Protein 8Y6H (pdb70)

Solvent-accessible surface area: 42331 Å² total; per-residue (Å²): 137,74,20,67,74,184,35,0,46,93,49,16,62,177,40,1,119,88,37,26,85,50,0,29,105,7,0,71,109,6,1,23,5,59,1,72,1,10,52,17,10,1,62,0,0,12,17,3,1,20,17,12,0,29,66,63,9,32,79,106,93,52,106,101,5,45,64,46,2,46,100,21,16,160,98,2,42,44,33,0,48,37,5,52,82,7,0,62,46,2,1,0,44,8,37,12,0,4,13,67,0,4,23,29,0,39,80,72,3,13,83,8,49,53,73,134,96,70,71,7,16,74,56,36,0,60,34,0,55,59,0,0,2,29,37,25,1,17,54,68,40,14,48,7,6,53,117,26,0,21,109,12,0,86,108,64,4,148,61,0,0,79,40,5,62,78,45,14,94,73,0,10,114,22,1,23,51,47,19,109,11,65,75,23,100,95,64,107,61,120,127,20,18,56,66,1,20,62,11,1,44,83,1,15,78,45,65,69,77,18,79,81,170,50,19,59,78,137,23,17,95,99,0,34,68,38,2,71,45,9,51,162,86,12,28,135,41,11,61,58,6,24,75,35,18,0,44,2,60,50,30,35,23,30,6,20,11,67,3,0,125,48,0,2,61,8,2,36,76,11,69,11,20,1,1,28,0,0,1,0,0,30,1,0,15,46,0,3,36,16,48,2,69,3,42,25,10,106,56,16,42,50,100,0,50,28,16,0,108,93,0,7,51,41,26,96,132,106,66,81,52,10,47,60,42,2,115,96,10,156,59,62,26,92,62,0,41,129,5,0,79,59,16,3,26,12,36,3,30,23,0,58,16,11,0,70,1,0,0,10,0,12,98,17,49,5,31,52,33,2,37,120,54,2,81,91,22,9,119,62,0,68,41,12,0,83,74,3,56,87,14,40,45,59,15,18,44,8,22,23,44,0,4,36,25,0,4,36,68,1,23,50,40,0,0,116,15,16,5,81,151,173,91,60,35,40,32,33,70,64,0,28,64,19,0,29,76,0,61,6,11,12,7,35,103,75,13,20,74,23,29,26,116,12,7,25,28,56,1,36,107,28,0,76,124,86,4,141,36,0,0,96,76,1,56,77,35,15,73,55,0,18,96,3,1,36,15,50,33,109,8,69,77,53,112,131,63,67,62,48,4,23,136,42,17,88,75,69,90,76,76,90,56,132,46,15,32,64,36,3,102,105,13,46,58,87,55,50,55,55,6,79,111,61,0,78,52,6,0,95,6,27,0,25,29,16,63,3,17,11,34,0,0,73,60,0,0,83,2,5,19,100,133,98,18,51,9,18,29,0,3,2,0,5,8,2,0,0,57,0,0,44,21,22,0,53,34,37,35,113,43,61,68,73,74,49,4,33,108,5,0,58,72,0,58,60,34,49,84,94,134,5,92,12,76,16,76,34,146,64,34,60,6,38,78,57,48,119,7,60,0,36,0,122,4,79,91,56,0,101,42,117,61,56,39,17,0,0,2,0,1,13,23,93,94,93,19,2,104,5,10,0,57,40,17,64,66,56,34,89,84,28,62,108,66,11,59,11,63,38,80,26,38,48,3,43,0,22,0,64,44,0,41,86,71,2,51,10,40,0,1,0,3,0,2,9,69,67,18,33,8,0,41,6,0,117,7,9,55,100,77,80,92,34,75,29,79,83,19,107,47,106,47,56,98,79,84,91,17,53,11,41,6,20,10,41,28,26,90,87,50,52,13,146,23,83,43,32,124,99,76,14,9,64,0,32,5,18,12,87,102,151,51,144,64,171,154,35,81,7,85,8,35,39,111,59,89,15,62,66,49,43,60,14,102,0,25,1,89,5,40,50,45,35,17,51,23,9,2,1,0,0,0,21,39,24,189,81,132,46,11,54,18,1,0,0,1,4,1,73,92,31,33,54,62,46,35,150,139,12,53,66,44,4,53,7,61,40,54,68,106,46,25,12,0,56,0,75,4,47,75,2,50,116,122,6,31,9,44,1,12,0,0,16,0,10,9,23,6,0,9,18,49,3,3,7,70,10,0,57,14,1,57,1,41,2,18,87,30,77,82,49,50,19,39,24,69,101,32,43,23,5,23,0,80,12,2,10,21,52,94,15,79,23,45,7,51,90,62,86,68,104,29,57,46,69,0,72,38,38,70,35,101,42,49,34,16,16,7,0,2,1,50,80,85,134,55,54,1,19,3,40,1,85,58,33,103,41,82,59,89,58,72,62,78,187

GO terms:
  GO:0015562 efflux transmembrane transporter activity (F, IDA)
  GO:0005524 ATP binding (F, IDA)
  GO:0005886 plasma membrane (C, IDA)
  GO:0016020 membrane (C, IDA)
  GO:0016324 apical plasma membrane (C, IDA)
  GO:0008559 ABC-type xenobiotic transporter activity (F, IDA)
  GO:0042626 ATPase-coupled transmembrane transporter activity (F, IDA)
  GO:0042910 xenobiotic transmembrane transporter activity (F, IDA)
  GO:1990961 xenobiotic detoxification by transmembrane export across the plasma membrane (P, IDA)
  GO:0140115 export across plasma membrane (P, IDA)
  GO:0070633 transepithelial transport (P, IDA)
  GO:0015562 efflux transmembrane transporter activity (F, IGI)
  GO:0008559 ABC-type xenobiotic transporter activity (F, IGI)
  GO:1990961 xenobiotic detoxification by transmembrane export across the plasma membrane (P, IGI)
  GO:1990962 xenobiotic transport across blood-brain barrier (P, IC)
  GO:0015562 efflux transmembrane transporter activity (F, IMP)
  GO:0008559 ABC-type xenobiotic transporter activity (F, IMP)
  GO:0042910 xenobiotic transmembrane transporter activity (F, IMP)
  GO:1905039 carboxylic acid transmembrane transport (P, IMP)
  GO:1990961 xenobiotic detoxification by transmembrane export across the plasma membrane (P, IMP)

Secondary structure (DSSP, 8-state):
----TTGGGTT--HHHHHHHHHHHHHHHHHHTHHHHHHHHHHHHHHHHHHHHHHHHHTS---TTHHHHHHHHHHHHHHHHHHHHHHHHHHHHHHHHHHHHHHHHHHHHHHHHTT----HHHHHHHHHHHHHHSHHHHHHHHHHHHHHHHHHHHHHH-HHHHHHHHTTHHHHHHHHHHHHHHHHTHHHHHHHHTHHHHHHHHHHHTTHHHHHHHT-HHHHHHHHHHHHHHHHHHHHHHHHHHHHHHHHHHHHHHHHHHHHHHHHHHHHHTTSS-HHHHHHHHHHHHHHHHHHHHTSHHHHHHHHHHHHHHHHHHHHH--HHHHHGGGGGGHHHHHHHHHHHHHHHTHHHHHHHHHHHHHHGGGS---HHHHHHHHHHHHHHHHHHHHHHHHHHHHHHHHHHHHHHHHHHHHHHHHHHHHHT---HHHHHHIIIIITTSGGGGTHHHHHHHHHHIIIIIHHHHHHHHH-HHHHHHHHTTHHHHHHHHHHHHHHHTT--TTTTTHHHHHH--HHHHHHHHHHTHHHHHHHHHHHHHHHHHHHHHHHHHHHHHHHHHHHHHHHHHTTS--HHHHHHHIIIIIIHHHHHHHHHTT---HHHHHHHHHHHHHHHH-/---EEES-SEEEE-TTS-EEEEEEESS--B-TTS-B-EEEEEE-----EEEEETTTEEPTT--TTEEEEE-SS-EEEEESS--TT--SEEEEEE-S---EE---EEEEE-------EEEEE---S----EEEEEEEE--EEEEEPPPPSSS--EEEEEEE------/--EEEE---EEE-TT---EEEEEEESS-GGGEEEEEEEE-TTS--EEEEEEETTT--EEE-GGGBTTEEEEEETTTTEEEEEESS--GGG-EEEEEEEEETTTTTSS---EE---EEEEE-----B--EE--EE--EEEEEBSS--EEEETTTT------PPPEESSSSEEEE--EE----EEEEEETTTTEEEEEEP--

Nearest PDB structures (foldseek):
  8y6h-assembly1_A  TM=1.002E+00  e=1.774E-75  Homo sapiens
  7otg-assembly1_A  TM=7.772E-01  e=2.321E-43  Mus musculus
  6s7p-assembly1_A  TM=7.218E-01  e=5.944E-41  Homo sapiens
  7qks-assembly1_A  TM=8.707E-01  e=1.174E-24  Komagataella phaffii CBS 7435
  7qkr-assembly1_A  TM=8.644E-01  e=1.777E-22  Komagataella phaffii CBS 7435

B-factor: mean 110.82, std 26.21, range [72.58, 190.36]

Radius of gyration: 42.39 Å; Cα contacts (8 Å, |Δi|>4): 1838; chains: 3; bounding box: 59×48×152 Å

Foldseek 3Di:
DFDDPVVLQPQFDPLLVVLVVLLLVLLLLLLLLVLVLLLLQLVLLQLQLVVLAVCQVCVVVLPCLLVVLVVSLVVLLVSLVSNLVSLLSNLLSQLVSLLVSLLVLLLLLQQLVFVVPLCLNPVLSVLLSLQRGNLVSLLSSLLSLLVSLLVQLCVLDVVLSVVVVVVLVVLLQLLQLLLVCVQCVVVLLLVLCVQLLVLLLVCLVVVVVCVVVVCLVPSLVVSLVSLVSSLVSLLVSLQPNLLSNLVSLLSVLLLVLVLLLVVLVCVLVVNHAPSSSSSNSVSNSSSSSSNSLSVVNVVSNRSSRVSVPVSVVSSVVVLVVLQVLLPVLVVLVVLLLVLLLLQLLLLLVCLLLVLQLSVLSSYDDDSVVNNVSSNVSSVVSNVSSVSSSVSSSSNSNSLSSSLSVQLSVLLSLLSSLVSVPPRSVVSSCLNSPLSSLSSLQPSLVSSLVSSLCSQQVVLLVVLCVAPVVLSVVCVVCLVLLLVLLQLVVCSSNVHPLCPVLSVLVVVPHVVSSVVSSVSCVVVSVVSSVVSSVSSSSNSVSSSVLSSCVSVLVSVVSVCVSVPVHGVSSSSSSCSRRNVSSSVSNNSVSPRDDNVSSVVSSVVSVVSSVD/DKAKEKDAQEAADAAFAKDKIKIFIPWWQQAPVGFGFKWKWWDAVDDIDTAGTRFFHGDPPHDPQWGKHDDTRMIMIMGGGHHPVRFTWMKMWGDRPDTDIYPTYGYAHDDDFDFFPWDWDAQPPPPGKIKIKTDFGCVKDKDKDAQDPPSGGIIMMMMNCDDDDD/DWAWAKDAAEEAEAQAKDKIKTQIDDDQLQQKKKWKWWAAPPDDIHTAWIFGQNPGRIDGDPVCVVQKDWGYDNVRSMIMIMGGRHHQVRFTWMKIFIGGPVQPPVDDRPDMYPTYGYGHANDDADAWDWDVKDKIKGWFGDDDDKDKDWQNVPDDQKDKDDWDDDPRGTITMMMHDDPPTWIWIADVSVRDTDIDDDDD

Organism: Homo sapiens (NCBI:txid9606)

InterPro domains:
  IPR003439 ABC transporter-like, ATP-binding domain [PF00005] (410-559)
  IPR003439 ABC transporter-like, ATP-binding domain [PF00005] (1053-1204)
  IPR003439 ABC transporter-like, ATP-binding domain [PS50893] (392-628)
  IPR003439 ABC transporter-like, ATP-binding domain [PS50893] (1035-1273)
  IPR003593 AAA+ ATPase domain [SM00382] (419-611)
  IPR003593 AAA+ ATPase domain [SM00382] (1062-1250)
  IPR011527 ABC transporter type 1, transmembrane domain [PF00664] (52-343)
  IPR011527 ABC transporter type 1, transmembrane domain [PF00664] (712-986)
  IPR011527 ABC transporter type 1, transmembrane domain [PS50929] (52-357)
  IPR011527 ABC transporter type 1, transmembrane domain [PS50929] (712-1000)
  IPR017871 ABC transporter-like, conserved site [PS00211] (531-545)
  IPR017871 ABC transporter-like, conserved site [PS00211] (1176-1190)
  IPR027417 P-loop containing nucleoside triphosphate hydrolase [G3DSA:3.40.50.300] (390-647)
  IPR027417 P-loop containing nucleoside triphosphate hydrolase [G3DSA:3.40.50.300] (1025-1280)
  IPR027417 P-loop containing nucleoside triphosphate hydrolase [SSF52540] (383-629)
  IPR027417 P-loop containing nucleoside triphosphate hydrolase [SSF52540] (1026-1274)
  IPR036640 ABC transporter type 1, transmembrane domain superfamily [G3DSA:1.20.1560.10] (116-1008)
  IPR036640 ABC transporter type 1, transmembrane domain superfamily [SSF90123] (39-376)
  IPR036640 ABC transporter type 1, transmembrane domain superfamily [SSF90123] (699-1008)
  IPR039421 Type 1 protein exporter [PTHR43394] (17-631)

Structure (mmCIF, N/CA/C/O backbone):
data_8Y6H
#
_entry.id   8Y6H
#
_cell.length_a   1.00
_cell.length_b   1.00
_cell.length_c   1.00
_cell.angle_alpha   90.00
_cell.angle_beta   90.00
_cell.angle_gamma   90.00
#
_symmetry.space_group_name_H-M   'P 1'
#
loop_
_entity.id
_entity.type
_entity.pdbx_description
1 polymer 'ATP-dependent translocase ABCB1,mNeonGreen'
2 polymer 'UIC2 Fab light chain'
3 polymer 'UIC2 Fab heavy chain'
4 non-polymer elacridar
#
loop_
_atom_site.group_PDB
_atom_site.id
_atom_site.type_symbol
_atom_site.label_atom_id
_atom_site.label_alt_id
_atom_site.label_comp_id
_atom_site.label_asym_id
_atom_site.label_entity_id
_atom_site.label_seq_id
_atom_site.pdbx_PDB_ins_code
_atom_site.Cartn_x
_atom_site.Cartn_y
_atom_site.Cartn_z
_atom_site.occupancy
_atom_site.B_iso_or_equiv
_atom_site.auth_seq_id
_atom_site.auth_comp_id
_atom_site.auth_asym_id
_atom_site.auth_atom_id
_atom_site.pdbx_PDB_model_num
ATOM 1 N N . PRO A 1 32 ? 123.18005 134.45236 168.90352 1.000 138.42529 32 PRO A N 1
ATOM 2 C CA . PRO A 1 32 ? 124.41647 135.13479 169.27248 1.000 138.42529 32 PRO A CA 1
ATOM 3 C C . PRO A 1 32 ? 124.64363 136.42968 168.50947 1.000 138.42529 32 PRO A C 1
ATOM 4 O O . PRO A 1 32 ? 125.55467 137.17404 168.85950 1.000 138.42529 32 PRO A O 1
ATOM 8 N N . THR A 1 33 ? 123.83883 136.69945 167.48723 1.000 131.12031 33 THR A N 1
ATOM 9 C CA . THR A 1 33 ? 123.95230 137.93841 166.73718 1.000 131.12031 33 THR A CA 1
ATOM 10 C C . THR A 1 33 ? 122.58376 138.57961 166.59776 1.000 131.12031 33 THR A C 1
ATOM 11 O O . THR A 1 33 ? 121.56179 137.89518 166.54785 1.000 131.12031 33 THR A O 1
ATOM 15 N N . VAL A 1 34 ? 122.57810 139.90569 166.52980 1.000 125.11947 34 VAL A N 1
ATOM 16 C CA . VAL A 1 34 ? 121.34639 140.66506 166.37512 1.000 125.11947 34 VAL A CA 1
ATOM 17 C C . VAL A 1 34 ? 121.01942 140.78190 164.89744 1.000 125.11947 34 VAL A C 1
ATOM 18 O O . VAL A 1 34 ? 121.79984 140.35848 164.04169 1.000 125.11947 34 VAL A O 1
ATOM 22 N N . SER A 1 35 ? 119.86623 141.35225 164.58920 1.000 128.87948 35 SER A N 1
ATOM 23 C CA . SER A 1 35 ? 119.45494 141.51234 163.20814 1.000 128.87948 35 SER A CA 1
ATOM 24 C C . SER A 1 35 ? 120.23677 142.63192 162.54205 1.000 128.87948 35 SER A C 1
ATOM 25 O O . SER A 1 35 ? 120.71569 143.56054 163.19582 1.000 128.87948 35 SER A O 1
ATOM 28 N N . VAL A 1 36 ? 120.34562 142.54597 161.21841 1.000 129.54312 36 VAL A N 1
ATOM 29 C CA . VAL A 1 36 ? 121.01041 143.60111 160.46492 1.000 129.54312 36 VAL A CA 1
ATOM 30 C C . VAL A 1 36 ? 120.24818 144.90903 160.60111 1.000 129.54312 36 VAL A C 1
ATOM 31 O O . VAL A 1 36 ? 120.84164 145.99160 160.63446 1.000 129.54312 36 VAL A O 1
ATOM 35 N N . PHE A 1 37 ? 118.92358 144.83364 160.68480 1.000 137.03933 37 PHE A N 1
ATOM 36 C CA . PHE A 1 37 ? 118.13814 146.04209 160.88868 1.000 137.03933 37 PHE A CA 1
ATOM 37 C C . PHE A 1 37 ? 118.18325 146.49141 162.33956 1.000 137.03933 37 PHE A C 1
ATOM 38 O O . PHE A 1 37 ? 118.24047 147.69180 162.61659 1.000 137.03933 37 PHE A O 1
ATOM 46 N N . SER A 1 38 ? 118.15758 145.54542 163.27684 1.000 130.83493 38 SER A N 1
ATOM 47 C CA . SER A 1 38 ? 118.19749 145.90185 164.68806 1.000 130.83493 38 SER A CA 1
ATOM 48 C C . SER A 1 38 ? 119.55301 146.43712 165.10656 1.000 130.83493 38 SER A C 1
ATOM 49 O O . SER A 1 38 ? 119.67727 146.99116 166.19962 1.000 130.83493 38 SER A O 1
ATOM 52 N N . MET A 1 39 ? 120.57366 146.26915 164.27244 1.000 124.86736 39 MET A N 1
ATOM 53 C CA . MET A 1 39 ? 121.87567 146.83933 164.58351 1.000 124.86736 39 MET A CA 1
ATOM 54 C C . MET A 1 39 ? 121.83290 148.36097 164.58574 1.000 124.86736 39 MET A C 1
ATOM 55 O O . MET A 1 39 ? 122.52446 148.99926 165.38356 1.000 124.86736 39 MET A O 1
ATOM 60 N N . PHE A 1 40 ? 121.01670 148.95867 163.72163 1.000 123.27095 40 PHE A N 1
ATOM 61 C CA . PHE A 1 40 ? 120.94616 150.40852 163.60533 1.000 123.27095 40 PHE A CA 1
ATOM 62 C C . PHE A 1 40 ? 119.65782 150.97144 164.17635 1.000 123.27095 40 PHE A C 1
ATOM 63 O O . PHE A 1 40 ? 119.01849 151.80841 163.53755 1.000 123.27095 40 PHE A O 1
ATOM 71 N N . ARG A 1 41 ? 119.26026 150.53745 165.36411 1.000 122.32981 41 ARG A N 1
ATOM 72 C CA . ARG A 1 41 ? 117.99448 151.00415 165.90652 1.000 122.32981 41 ARG A CA 1
ATOM 73 C C . ARG A 1 41 ? 118.10567 152.33421 166.62679 1.000 122.32981 41 ARG A C 1
ATOM 74 O O . ARG A 1 41 ? 117.07458 152.93553 166.93481 1.000 122.32981 41 ARG A O 1
ATOM 82 N N . TYR A 1 42 ? 119.31282 152.81021 166.90109 1.000 122.93390 42 TYR A N 1
ATOM 83 C CA . TYR A 1 42 ? 119.49936 154.08694 167.56749 1.000 122.93390 42 TYR A CA 1
ATOM 84 C C . TYR A 1 42 ? 119.78268 155.21187 166.59187 1.000 122.93390 42 TYR A C 1
ATOM 85 O O . TYR A 1 42 ? 120.15453 156.30798 167.01337 1.000 122.93390 42 TYR A O 1
ATOM 94 N N . SER A 1 43 ? 119.61295 154.96895 165.30297 1.000 118.42779 43 SER A N 1
ATOM 95 C CA . SER A 1 43 ? 119.83290 155.98706 164.29611 1.000 118.42779 43 SER A CA 1
ATOM 96 C C . SER A 1 43 ? 118.55400 156.77987 164.09628 1.000 118.42779 43 SER A C 1
ATOM 97 O O . SER A 1 43 ? 117.47726 156.19981 163.94527 1.000 118.42779 43 SER A O 1
ATOM 100 N N . ASN A 1 44 ? 118.67174 158.09598 164.09585 1.000 119.34413 44 ASN A N 1
ATOM 101 C CA . ASN A 1 44 ? 117.54671 158.95240 163.79098 1.000 119.34413 44 ASN A CA 1
ATOM 102 C C . ASN A 1 44 ? 117.62574 159.39624 162.33819 1.000 119.34413 44 ASN A C 1
ATOM 103 O O . ASN A 1 44 ? 118.41456 158.87386 161.54626 1.000 119.34413 44 ASN A O 1
ATOM 108 N N . TRP A 1 45 ? 116.78596 160.36346 161.97513 1.000 124.12632 45 TRP A N 1
ATOM 109 C CA . TRP A 1 45 ? 116.72951 160.81308 160.59096 1.000 124.12632 45 TRP A CA 1
ATOM 110 C C . TRP A 1 45 ? 118.08092 161.33047 160.12408 1.000 124.12632 45 TRP A C 1
ATOM 111 O O . TRP A 1 45 ? 118.48779 161.08425 158.98537 1.000 124.12632 45 TRP A O 1
ATOM 122 N N . LEU A 1 46 ? 118.80446 162.02605 160.99606 1.000 113.12494 46 LEU A N 1
ATOM 123 C CA . LEU A 1 46 ? 120.08595 162.58661 160.59627 1.000 113.12494 46 LEU A CA 1
ATOM 124 C C . LEU A 1 46 ? 121.11380 161.49661 160.35609 1.000 113.12494 46 LEU A C 1
ATOM 125 O O . LEU A 1 46 ? 121.90432 161.58236 159.41633 1.000 113.12494 46 LEU A O 1
ATOM 130 N N . ASP A 1 47 ? 121.12213 160.46366 161.19029 1.000 115.13058 47 ASP A N 1
ATOM 131 C CA . ASP A 1 47 ? 122.05690 159.36978 160.97831 1.000 115.13058 47 ASP A CA 1
ATOM 132 C C . ASP A 1 47 ? 121.71860 158.59892 159.71745 1.000 115.13058 47 ASP A C 1
ATOM 133 O O . ASP A 1 47 ? 122.61517 158.16620 158.98972 1.000 115.13058 47 ASP A O 1
ATOM 138 N N . LYS A 1 48 ? 120.43401 158.41237 159.43842 1.000 108.14528 48 LYS A N 1
ATOM 139 C CA . LYS A 1 48 ? 120.07118 157.72953 158.20706 1.000 108.14528 48 LYS A CA 1
ATOM 140 C C . LYS A 1 48 ? 120.47535 158.55119 156.99451 1.000 108.14528 48 LYS A C 1
ATOM 141 O O . LYS A 1 48 ? 120.93475 158.00234 155.98852 1.000 108.14528 48 LYS A O 1
ATOM 147 N N . LEU A 1 49 ? 120.34350 159.87126 157.08435 1.000 102.85367 49 LEU A N 1
ATOM 148 C CA . LEU A 1 49 ? 120.81244 160.73941 156.01379 1.000 102.85367 49 LEU A CA 1
ATOM 149 C C . LEU A 1 49 ? 122.31881 160.63746 155.83834 1.000 102.85367 49 LEU A C 1
ATOM 150 O O . LEU A 1 49 ? 122.81898 160.57898 154.71054 1.000 102.85367 49 LEU A O 1
ATOM 155 N N . TYR A 1 50 ? 123.05929 160.64716 156.94294 1.000 99.08304 50 TYR A N 1
ATOM 156 C CA . TYR A 1 50 ? 124.50400 160.49749 156.86972 1.000 99.08304 50 TYR A CA 1
ATOM 157 C C . TYR A 1 50 ? 124.87859 159.19971 156.18280 1.000 99.08304 50 TYR A C 1
ATOM 158 O O . TYR A 1 50 ? 125.76523 159.17461 155.33420 1.000 99.08304 50 TYR A O 1
ATOM 167 N N . MET A 1 51 ? 124.21207 158.10573 156.53664 1.000 99.13827 51 MET A N 1
ATOM 168 C CA . MET A 1 51 ? 124.53110 156.83012 155.90989 1.000 99.13827 51 MET A CA 1
ATOM 169 C C . MET A 1 51 ? 124.21910 156.83815 154.42781 1.000 99.13827 51 MET A C 1
ATOM 170 O O . MET A 1 51 ? 125.01083 156.34828 153.62203 1.000 99.13827 51 MET A O 1
ATOM 175 N N . VAL A 1 52 ? 123.07347 157.38484 154.04157 1.000 90.42624 52 VAL A N 1
ATOM 176 C CA . VAL A 1 52 ? 122.70198 157.36503 152.63307 1.000 90.42624 52 VAL A CA 1
ATOM 177 C C . VAL A 1 52 ? 123.67963 158.19095 151.81050 1.000 90.42624 52 VAL A C 1
ATOM 178 O O . VAL A 1 52 ? 124.19712 157.73676 150.78192 1.000 90.42624 52 VAL A O 1
ATOM 182 N N . VAL A 1 53 ? 123.96072 159.41250 152.25363 1.000 88.84750 53 VAL A N 1
ATOM 183 C CA . VAL A 1 53 ? 124.82911 160.27867 151.46910 1.000 88.84750 53 VAL A CA 1
ATOM 184 C C . VAL A 1 53 ? 126.27084 159.79773 151.53057 1.000 88.84750 53 VAL A C 1
ATOM 185 O O . VAL A 1 53 ? 127.01471 159.91981 150.55581 1.000 88.84750 53 VAL A O 1
ATOM 189 N N . GLY A 1 54 ? 126.68689 159.21408 152.65116 1.000 89.36535 54 GLY A N 1
ATOM 190 C CA . GLY A 1 54 ? 128.01096 158.64030 152.71965 1.000 89.36535 54 GLY A CA 1
ATOM 191 C C . GLY A 1 54 ? 128.17086 157.43603 151.82839 1.000 89.36535 54 GLY A C 1
ATOM 192 O O . GLY A 1 54 ? 129.24254 157.21447 151.27575 1.000 89.36535 54 GLY A O 1
ATOM 193 N N . THR A 1 55 ? 127.10620 156.66684 151.63415 1.000 93.07857 55 THR A N 1
ATOM 194 C CA . THR A 1 55 ? 127.18470 155.54065 150.71701 1.000 93.07857 55 THR A CA 1
ATOM 195 C C . THR A 1 55 ? 127.22359 156.00176 149.27049 1.000 93.07857 55 THR A C 1
ATOM 196 O O . THR A 1 55 ? 127.95314 155.43293 148.45532 1.000 93.07857 55 THR A O 1
ATOM 200 N N . LEU A 1 56 ? 126.44861 157.02380 148.92234 1.000 89.15822 56 LEU A N 1
ATOM 201 C CA . LEU A 1 56 ? 126.56398 157.56255 147.57220 1.000 89.15822 56 LEU A CA 1
ATOM 202 C C . LEU A 1 56 ? 127.95959 158.10764 147.31833 1.000 89.15822 56 LEU A C 1
ATOM 203 O O . LEU A 1 56 ? 128.55177 157.85962 146.26149 1.000 89.15822 56 LEU A O 1
ATOM 208 N N . ALA A 1 57 ? 128.50197 158.85710 148.27374 1.000 85.80957 57 ALA A N 1
ATOM 209 C CA . ALA A 1 57 ? 129.85645 159.35926 148.12580 1.000 85.80957 57 ALA A CA 1
ATOM 210 C C . ALA A 1 57 ? 130.86398 158.23078 148.05776 1.000 85.80957 57 ALA A C 1
ATOM 211 O O . ALA A 1 57 ? 131.87446 158.35348 147.37361 1.000 85.80957 57 ALA A O 1
ATOM 213 N N . ALA A 1 58 ? 130.61279 157.12533 148.74879 1.000 86.22858 58 ALA A N 1
ATOM 214 C CA . ALA A 1 58 ? 131.51673 155.98840 148.66541 1.000 86.22858 58 ALA A CA 1
ATOM 215 C C . ALA A 1 58 ? 131.49170 155.36571 147.28412 1.000 86.22858 58 ALA A C 1
ATOM 216 O O . ALA A 1 58 ? 132.53726 155.00194 146.74757 1.000 86.22858 58 ALA A O 1
ATOM 218 N N . ILE A 1 59 ? 130.30690 155.22318 146.69923 1.000 87.86901 59 ILE A N 1
ATOM 219 C CA . ILE A 1 59 ? 130.20985 154.70140 145.34055 1.000 87.86901 59 ILE A CA 1
ATOM 220 C C . ILE A 1 59 ? 130.96934 155.59975 144.37705 1.000 87.86901 59 ILE A C 1
ATOM 221 O O . ILE A 1 59 ? 131.74174 155.12955 143.53474 1.000 87.86901 59 ILE A O 1
ATOM 226 N N . ILE A 1 60 ? 130.76854 156.91075 144.49196 1.000 86.03711 60 ILE A N 1
ATOM 227 C CA . ILE A 1 60 ? 131.44795 157.83525 143.59005 1.000 86.03711 60 ILE A CA 1
ATOM 228 C C . ILE A 1 60 ? 132.95291 157.78291 143.79292 1.000 86.03711 60 ILE A C 1
ATOM 229 O O . ILE A 1 60 ? 133.71920 157.75623 142.82934 1.000 86.03711 60 ILE A O 1
ATOM 234 N N . HIS A 1 61 ? 133.40163 157.77518 145.04217 1.000 84.67930 61 HIS A N 1
ATOM 235 C CA . HIS A 1 61 ? 134.82666 157.72284 145.32613 1.000 84.67930 61 HIS A CA 1
ATOM 236 C C . HIS A 1 61 ? 135.44809 156.44804 144.79303 1.000 84.67930 61 HIS A C 1
ATOM 237 O O . HIS A 1 61 ? 136.56641 156.46720 144.27675 1.000 84.67930 61 HIS A O 1
ATOM 244 N N . GLY A 1 62 ? 134.74802 155.32689 144.91811 1.000 88.75997 62 GLY A N 1
ATOM 245 C CA . GLY A 1 62 ? 135.28972 154.08260 144.42389 1.000 88.75997 62 GLY A CA 1
ATOM 246 C C . GLY A 1 62 ? 135.33544 154.02573 142.91918 1.000 88.75997 62 GLY A C 1
ATOM 247 O O . GLY A 1 62 ? 136.22541 153.39880 142.34949 1.000 88.75997 62 GLY A O 1
ATOM 248 N N . ALA A 1 63 ? 134.39514 154.67676 142.25486 1.000 93.11201 63 ALA A N 1
ATOM 249 C CA . ALA A 1 63 ? 134.41768 154.71614 140.80349 1.000 93.11201 63 ALA A CA 1
ATOM 250 C C . ALA A 1 63 ? 135.51919 155.59710 140.24062 1.000 93.11201 63 ALA A C 1
ATOM 251 O O . ALA A 1 63 ? 135.63619 155.69522 139.02297 1.000 93.11201 63 ALA A O 1
ATOM 253 N N . GLY A 1 64 ? 136.33844 156.22678 141.07631 1.000 96.04258 64 GLY A N 1
ATOM 254 C CA . GLY A 1 64 ? 137.24890 157.23517 140.57549 1.000 96.04258 64 GLY A CA 1
ATOM 255 C C . GLY A 1 64 ? 138.57358 156.71231 140.07975 1.000 96.04258 64 GLY A C 1
ATOM 256 O O . GLY A 1 64 ? 139.23331 157.37303 139.27946 1.000 96.04258 64 GLY A O 1
ATOM 257 N N . LEU A 1 65 ? 138.98850 155.55148 140.53255 1.000 93.66636 65 LEU A N 1
ATOM 258 C CA . LEU A 1 65 ? 140.27844 155.02078 140.11895 1.000 93.66636 65 LEU A CA 1
ATOM 259 C C . LEU A 1 65 ? 140.19546 154.33445 138.75823 1.000 93.66636 65 LEU A C 1
ATOM 260 O O . LEU A 1 65 ? 141.10600 154.49627 137.93935 1.000 93.66636 65 LEU A O 1
ATOM 265 N N . PRO A 1 66 ? 139.14729 153.56122 138.46381 1.000 92.65478 66 PRO A N 1
ATOM 266 C CA . PRO A 1 66 ? 139.00532 153.06307 137.09185 1.000 92.65478 66 PRO A CA 1
ATOM 267 C C . PRO A 1 66 ? 138.85281 154.14976 136.04356 1.000 92.65478 66 PRO A C 1
ATOM 268 O O . PRO A 1 66 ? 139.38320 153.99568 134.94061 1.000 92.65478 66 PRO A O 1
ATOM 272 N N . LEU A 1 67 ? 138.15010 155.24321 136.32842 1.000 90.89847 67 LEU A N 1
ATOM 273 C CA . LEU A 1 67 ? 138.11411 156.33360 135.36038 1.000 90.89847 67 LEU A CA 1
ATOM 274 C C . LEU A 1 67 ? 139.49052 156.94327 135.18435 1.000 90.89847 67 LEU A C 1
ATOM 275 O O . LEU A 1 67 ? 139.86035 157.37226 134.08626 1.000 90.89847 67 LEU A O 1
ATOM 280 N N . MET A 1 68 ? 140.25112 157.01347 136.26609 1.000 97.10078 68 MET A N 1
ATOM 281 C CA . MET A 1 68 ? 141.63370 157.44009 136.17698 1.000 97.10078 68 MET A CA 1
ATOM 282 C C . MET A 1 68 ? 142.41248 156.55758 135.22622 1.000 97.10078 68 MET A C 1
ATOM 283 O O . MET A 1 68 ? 143.21299 157.04891 134.43398 1.000 97.10078 68 MET A O 1
ATOM 288 N N . MET A 1 69 ? 142.19083 155.24899 135.28710 1.000 95.19403 69 MET A N 1
ATOM 289 C CA . MET A 1 69 ? 142.92480 154.34115 134.41258 1.000 95.19403 69 MET A CA 1
ATOM 290 C C . MET A 1 69 ? 142.47915 154.48033 132.96758 1.000 95.19403 69 MET A C 1
ATOM 291 O O . MET A 1 69 ? 143.28724 154.35179 132.04510 1.000 95.19403 69 MET A O 1
ATOM 296 N N . LEU A 1 70 ? 141.20653 154.78019 132.75655 1.000 88.40777 70 LEU A N 1
ATOM 297 C CA . LEU A 1 70 ? 140.72121 155.08931 131.41823 1.000 88.40777 70 LEU A CA 1
ATOM 298 C C . LEU A 1 70 ? 141.44162 156.30266 130.83419 1.000 88.40777 70 LEU A C 1
ATOM 299 O O . LEU A 1 70 ? 141.97179 156.25839 129.71450 1.000 88.40777 70 LEU A O 1
ATOM 304 N N . VAL A 1 71 ? 141.48716 157.39308 131.59524 1.000 86.33520 71 VAL A N 1
ATOM 305 C CA . VAL A 1 71 ? 142.16851 158.60177 131.14168 1.000 86.33520 71 VAL A CA 1
ATOM 306 C C . VAL A 1 71 ? 143.65333 158.34100 130.94006 1.000 86.33520 71 VAL A C 1
ATOM 307 O O . VAL A 1 71 ? 144.27556 158.86954 130.01221 1.000 86.33520 71 VAL A O 1
ATOM 311 N N . PHE A 1 72 ? 144.24412 157.52454 131.80266 1.000 89.67233 72 PHE A N 1
ATOM 312 C CA . PHE A 1 72 ? 145.66510 157.23461 131.70743 1.000 89.67233 72 PHE A CA 1
ATOM 313 C C . PHE A 1 72 ? 145.98180 156.46250 130.44097 1.000 89.67233 72 PHE A C 1
ATOM 314 O O . PHE A 1 72 ? 146.99129 156.72319 129.78299 1.000 89.67233 72 PHE A O 1
ATOM 322 N N . GLY A 1 73 ? 145.12186 155.51826 130.07251 1.000 89.05250 73 GLY A N 1
ATOM 323 C CA . GLY A 1 73 ? 145.30325 154.82336 128.81285 1.000 89.05250 73 GLY A CA 1
ATOM 324 C C . GLY A 1 73 ? 145.19827 155.73796 127.61016 1.000 89.05250 73 GLY A C 1
ATOM 325 O O . GLY A 1 73 ? 145.99235 155.63418 126.67316 1.000 89.05250 73 GLY A O 1
ATOM 326 N N . GLU A 1 74 ? 144.21878 156.64221 127.60895 1.000 98.08074 74 GLU A N 1
ATOM 327 C CA . GLU A 1 74 ? 144.10675 157.55997 126.47543 1.000 98.08074 74 GLU A CA 1
ATOM 328 C C . GLU A 1 74 ? 145.33443 158.45152 126.35372 1.000 98.08074 74 GLU A C 1
ATOM 329 O O . GLU A 1 74 ? 145.83026 158.70359 125.24793 1.000 98.08074 74 GLU A O 1
ATOM 335 N N . MET A 1 75 ? 145.83365 158.94475 127.48197 1.000 96.64849 75 MET A N 1
ATOM 336 C CA . MET A 1 75 ? 147.04383 159.75475 127.47691 1.000 96.64849 75 MET A CA 1
ATOM 337 C C . MET A 1 75 ? 148.24003 158.96998 126.95682 1.000 96.64849 75 MET A C 1
ATOM 338 O O . MET A 1 75 ? 149.04471 159.48276 126.16413 1.000 96.64849 75 MET A O 1
ATOM 343 N N . THR A 1 76 ? 148.38836 157.73108 127.41356 1.000 89.91105 76 THR A N 1
ATOM 344 C CA . THR A 1 76 ? 149.46581 156.88812 126.92804 1.000 89.91105 76 THR A CA 1
ATOM 345 C C . THR A 1 76 ? 149.39389 156.72974 125.42532 1.000 89.91105 76 THR A C 1
ATOM 346 O O . THR A 1 76 ? 150.41894 156.74599 124.74439 1.000 89.91105 76 THR A O 1
ATOM 350 N N . ASP A 1 77 ? 148.19041 156.57153 124.89055 1.000 93.24391 77 ASP A N 1
ATOM 351 C CA . ASP A 1 77 ? 148.06089 156.37465 123.45520 1.000 93.24391 77 ASP A CA 1
ATOM 352 C C . ASP A 1 77 ? 148.42660 157.63224 122.69076 1.000 93.24391 77 ASP A C 1
ATOM 353 O O . ASP A 1 77 ? 149.01760 157.55727 121.61311 1.000 93.24391 77 ASP A O 1
ATOM 358 N N . ILE A 1 78 ? 148.07474 158.79445 123.22459 1.000 87.07077 78 ILE A N 1
ATOM 359 C CA . ILE A 1 78 ? 148.50111 160.04552 122.60199 1.000 87.07077 78 ILE A CA 1
ATOM 360 C C . ILE A 1 78 ? 150.01435 160.08236 122.47848 1.000 87.07077 78 ILE A C 1
ATOM 361 O O . ILE A 1 78 ? 150.57367 160.34015 121.40250 1.000 87.07077 78 ILE A O 1
ATOM 366 N N . PHE A 1 79 ? 150.69460 159.80983 123.58618 1.000 86.06115 79 PHE A N 1
ATOM 367 C CA . PHE A 1 79 ? 152.15226 159.84510 123.59320 1.000 86.06115 79 PHE A CA 1
ATOM 368 C C . PHE A 1 79 ? 152.74063 158.81456 122.64485 1.000 86.06115 79 PHE A C 1
ATOM 369 O O . PHE A 1 79 ? 153.70052 159.09843 121.92486 1.000 86.06115 79 PHE A O 1
ATOM 377 N N . ALA A 1 80 ? 152.18079 157.60970 122.63362 1.000 86.14863 80 ALA A N 1
ATOM 378 C CA . ALA A 1 80 ? 152.71900 156.54124 121.80602 1.000 86.14863 80 ALA A CA 1
ATOM 379 C C . ALA A 1 80 ? 152.56698 156.84934 120.33056 1.000 86.14863 80 ALA A C 1
ATOM 380 O O . ALA A 1 80 ? 153.48287 156.60391 119.54324 1.000 86.14863 80 ALA A O 1
ATOM 382 N N . ASN A 1 81 ? 151.41241 157.36637 119.92997 1.000 88.03561 81 ASN A N 1
ATOM 383 C CA . ASN A 1 81 ? 151.20798 157.68746 118.53026 1.000 88.03561 81 ASN A CA 1
ATOM 384 C C . ASN A 1 81 ? 152.12925 158.80418 118.08612 1.000 88.03561 81 ASN A C 1
ATOM 385 O O . ASN A 1 81 ? 152.70716 158.74191 116.99496 1.000 88.03561 81 ASN A O 1
ATOM 390 N N . ALA A 1 82 ? 152.30041 159.82767 118.92094 1.000 88.02803 82 ALA A N 1
ATOM 391 C CA . ALA A 1 82 ? 153.23642 160.88592 118.56953 1.000 88.02803 82 ALA A CA 1
ATOM 392 C C . ALA A 1 82 ? 154.64533 160.33812 118.41144 1.000 88.02803 82 ALA A C 1
ATOM 393 O O . ALA A 1 82 ? 155.36224 160.69843 117.47233 1.000 88.02803 82 ALA A O 1
ATOM 395 N N . GLY A 1 83 ? 155.05856 159.45427 119.31571 1.000 92.80477 83 GLY A N 1
ATOM 396 C CA . GLY A 1 83 ? 156.40644 158.92686 119.24198 1.000 92.80477 83 GLY A CA 1
ATOM 397 C C . GLY A 1 83 ? 156.63188 158.06175 118.02293 1.000 92.80477 83 GLY A C 1
ATOM 398 O O . GLY A 1 83 ? 157.67892 158.13650 117.38369 1.000 92.80477 83 GLY A O 1
ATOM 399 N N . ASN A 1 84 ? 155.65469 157.23005 117.68488 1.000 87.32360 84 ASN A N 1
ATOM 400 C CA . ASN A 1 84 ? 155.77671 156.39523 116.50062 1.000 87.32360 84 ASN A CA 1
ATOM 401 C C . ASN A 1 84 ? 155.84411 157.23828 115.23872 1.000 87.32360 84 ASN A C 1
ATOM 402 O O . ASN A 1 84 ? 156.63897 156.95553 114.33810 1.000 87.32360 84 ASN A O 1
ATOM 407 N N . LEU A 1 85 ? 155.03903 158.29319 115.15816 1.000 90.94624 85 LEU A N 1
ATOM 408 C CA . LEU A 1 85 ? 155.06635 159.12588 113.96509 1.000 90.94624 85 LEU A CA 1
ATOM 409 C C . LEU A 1 85 ? 156.37773 159.88458 113.84618 1.000 90.94624 85 LEU A C 1
ATOM 410 O O . LEU A 1 85 ? 156.90604 160.05690 112.74375 1.000 90.94624 85 LEU A O 1
ATOM 415 N N . GLU A 1 86 ? 156.91963 160.35675 114.96542 1.000 108.61981 86 GLU A N 1
ATOM 416 C CA . GLU A 1 86 ? 158.21090 161.02673 114.90595 1.000 108.61981 86 GLU A CA 1
ATOM 417 C C . GLU A 1 86 ? 159.31417 160.06647 114.50323 1.000 108.61981 86 GLU A C 1
ATOM 418 O O . GLU A 1 86 ? 160.18171 160.41973 113.70239 1.000 108.61981 86 GLU A O 1
ATOM 424 N N . ASP A 1 87 ? 159.32436 158.85985 115.06472 1.000 107.41455 87 ASP A N 1
ATOM 425 C CA . ASP A 1 87 ? 160.28983 157.86690 114.61684 1.000 107.41455 87 ASP A CA 1
ATOM 426 C C . ASP A 1 87 ? 160.19361 157.63888 113.12271 1.000 107.41455 87 ASP A C 1
ATOM 427 O O . ASP A 1 87 ? 161.21302 157.55148 112.43483 1.000 107.41455 87 ASP A O 1
ATOM 432 N N . LEU A 1 88 ? 158.97952 157.53883 112.60160 1.000 98.43681 88 LEU A N 1
ATOM 433 C CA . LEU A 1 88 ? 158.82689 157.30572 111.17579 1.000 98.43681 88 LEU A CA 1
ATOM 434 C C . LEU A 1 88 ? 159.38463 158.46430 110.36083 1.000 98.43681 88 LEU A C 1
ATOM 435 O O . LEU A 1 88 ? 160.19116 158.25346 109.45302 1.000 98.43681 88 LEU A O 1
ATOM 440 N N . MET A 1 89 ? 159.00179 159.69689 110.68185 1.000 112.46532 89 MET A N 1
ATOM 441 C CA . MET A 1 89 ? 159.40159 160.84214 109.87135 1.000 112.46532 89 MET A CA 1
ATOM 442 C C . MET A 1 89 ? 160.72458 161.45593 110.30708 1.000 112.46532 89 MET A C 1
ATOM 443 O O . MET A 1 89 ? 160.99912 162.61046 109.96438 1.000 112.46532 89 MET A O 1
ATOM 448 N N . SER A 1 90 ? 161.50506 160.74422 111.12113 1.000 117.50338 90 SER A N 1
ATOM 449 C CA . SER A 1 90 ? 162.86063 161.17569 111.46592 1.000 117.50338 90 SER A CA 1
ATOM 450 C C . SER A 1 90 ? 163.59552 161.82356 110.29591 1.000 117.50338 90 SER A C 1
ATOM 451 O O . SER A 1 90 ? 163.91677 163.01490 110.34058 1.000 117.50338 90 SER A O 1
ATOM 453 N N . ASN A 1 91 ? 163.89582 161.05280 109.25021 1.000 124.51324 91 ASN A N 1
ATOM 454 C CA . ASN A 1 91 ? 164.84487 161.51855 108.23951 1.000 124.51324 91 ASN A CA 1
ATOM 455 C C . ASN A 1 91 ? 164.30673 162.70879 107.45300 1.000 124.51324 91 ASN A C 1
ATOM 456 O O . ASN A 1 91 ? 165.07071 163.59868 107.06379 1.000 124.51324 91 ASN A O 1
ATOM 458 N N . ILE A 1 92 ? 163.00358 162.73646 107.19686 1.000 123.18516 92 ILE A N 1
ATOM 459 C CA . ILE A 1 92 ? 162.38904 163.79507 106.39767 1.000 123.18516 92 ILE A CA 1
ATOM 460 C C . ILE A 1 92 ? 162.72867 165.17205 106.93688 1.000 123.18516 92 ILE A C 1
ATOM 461 O O . ILE A 1 92 ? 162.88845 165.35007 108.14015 1.000 123.18516 92 ILE A O 1
ATOM 463 N N . PHE A 1 104 ? 154.86388 165.94823 117.30611 1.000 114.00692 104 PHE A N 1
ATOM 464 C CA . PHE A 1 104 ? 154.89962 166.56088 118.62519 1.000 114.00692 104 PHE A CA 1
ATOM 465 C C . PHE A 1 104 ? 154.32355 167.95626 118.56839 1.000 114.00692 104 PHE A C 1
ATOM 466 O O . PHE A 1 104 ? 154.38085 168.69823 119.54263 1.000 114.00692 104 PHE A O 1
ATOM 474 N N . MET A 1 105 ? 153.76833 168.31053 117.41085 1.000 124.62279 105 MET A N 1
ATOM 475 C CA . MET A 1 105 ? 153.24602 169.65757 117.22804 1.000 124.62279 105 MET A CA 1
ATOM 476 C C . MET A 1 105 ? 152.08419 169.94194 118.16421 1.000 124.62279 105 MET A C 1
ATOM 477 O O . MET A 1 105 ? 151.96083 171.05852 118.67548 1.000 124.62279 105 MET A O 1
ATOM 479 N N . ASN A 1 106 ? 151.23194 168.95410 118.40795 1.000 123.13717 106 ASN A N 1
ATOM 480 C CA . ASN A 1 106 ? 150.03039 169.15377 119.19833 1.000 123.13717 106 ASN A CA 1
ATOM 481 C C . ASN A 1 106 ? 150.07826 168.43271 120.53254 1.000 123.13717 106 ASN A C 1
ATOM 482 O O . ASN A 1 106 ? 149.04315 168.29905 121.18431 1.000 123.13717 106 ASN A O 1
ATOM 487 N N . LEU A 1 107 ? 151.25135 167.97181 120.95629 1.000 109.04018 107 LEU A N 1
ATOM 488 C CA . LEU A 1 107 ? 151.33663 167.15381 122.15776 1.000 109.04018 107 LEU A CA 1
ATOM 489 C C . LEU A 1 107 ? 150.96433 167.95038 123.39833 1.000 109.04018 107 LEU A C 1
ATOM 490 O O . LEU A 1 107 ? 150.21969 167.46946 124.25465 1.000 109.04018 107 LEU A O 1
ATOM 495 N N . GLU A 1 108 ? 151.43939 169.18510 123.49985 1.000 110.69781 108 GLU A N 1
ATOM 496 C CA . GLU A 1 108 ? 151.13310 169.98744 124.67673 1.000 110.69781 108 GLU A CA 1
ATOM 497 C C . GLU A 1 108 ? 149.67092 170.41867 124.69479 1.000 110.69781 108 GLU A C 1
ATOM 498 O O . GLU A 1 108 ? 149.02342 170.42248 125.75232 1.000 110.69781 108 GLU A O 1
ATOM 504 N N . GLU A 1 109 ? 149.13027 170.78297 123.53575 1.000 111.77825 109 GLU A N 1
ATOM 505 C CA . GLU A 1 109 ? 147.71543 171.11299 123.46695 1.000 111.77825 109 GLU A CA 1
ATOM 506 C C . GLU A 1 109 ? 146.85818 169.91712 123.84065 1.000 111.77825 109 GLU A C 1
ATOM 507 O O . GLU A 1 109 ? 145.83594 170.06996 124.51250 1.000 111.77825 109 GLU A O 1
ATOM 509 N N . ASP A 1 110 ? 147.25929 168.71659 123.42731 1.000 117.13260 110 ASP A N 1
ATOM 510 C CA . ASP A 1 110 ? 146.48846 167.53159 123.76958 1.000 117.13260 110 ASP A CA 1
ATOM 511 C C . ASP A 1 110 ? 146.62848 167.17907 125.23382 1.000 117.13260 110 ASP A C 1
ATOM 512 O O . ASP A 1 110 ? 145.70329 166.62509 125.82596 1.000 117.13260 110 ASP A O 1
ATOM 517 N N . MET A 1 111 ? 147.76960 167.47679 125.83054 1.000 110.02313 111 MET A N 1
ATOM 518 C CA . MET A 1 111 ? 147.96002 167.13374 127.22384 1.000 110.02313 111 MET A CA 1
ATOM 519 C C . MET A 1 111 ? 147.29847 168.10911 128.17537 1.000 110.02313 111 MET A C 1
ATOM 520 O O . MET A 1 111 ? 147.06680 167.75242 129.32989 1.000 110.02313 111 MET A O 1
ATOM 525 N N . THR A 1 112 ? 147.00194 169.32983 127.74083 1.000 108.17012 112 THR A N 1
ATOM 526 C CA . THR A 1 112 ? 146.24275 170.21505 128.62253 1.000 108.17012 112 THR A CA 1
ATOM 527 C C . THR A 1 112 ? 144.85907 169.64579 128.92814 1.000 108.17012 112 THR A C 1
ATOM 528 O O . THR A 1 112 ? 144.38796 169.71511 130.06973 1.000 108.17012 112 THR A O 1
ATOM 532 N N . ARG A 1 113 ? 144.19700 169.05997 127.93256 1.000 110.72559 113 ARG A N 1
ATOM 533 C CA . ARG A 1 113 ? 142.89331 168.46140 128.18775 1.000 110.72559 113 ARG A CA 1
ATOM 534 C C . ARG A 1 113 ? 142.99793 167.31213 129.17395 1.000 110.72559 113 ARG A C 1
ATOM 535 O O . ARG A 1 113 ? 142.12440 167.12901 130.02661 1.000 110.72559 113 ARG A O 1
ATOM 543 N N . TYR A 1 114 ? 144.05246 166.51752 129.07736 1.000 100.77351 114 TYR A N 1
ATOM 544 C CA . TYR A 1 114 ? 144.15166 165.39463 129.98971 1.000 100.77351 114 TYR A CA 1
ATOM 545 C C . TYR A 1 114 ? 144.55944 165.83999 131.37639 1.000 100.77351 114 TYR A C 1
ATOM 546 O O . TYR A 1 114 ? 144.16721 165.21249 132.35780 1.000 100.77351 114 TYR A O 1
ATOM 555 N N . ALA A 1 115 ? 145.30976 166.92903 131.48553 1.000 96.76879 115 ALA A N 1
ATOM 556 C CA . ALA A 1 115 ? 145.53712 167.51685 132.79455 1.000 96.76879 115 ALA A CA 1
ATOM 557 C C . ALA A 1 115 ? 144.22702 167.96915 133.40747 1.000 96.76879 115 ALA A C 1
ATOM 558 O O . ALA A 1 115 ? 144.00474 167.80506 134.60907 1.000 96.76879 115 ALA A O 1
ATOM 560 N N . TYR A 1 116 ? 143.33188 168.51342 132.58672 1.000 102.76328 116 TYR A N 1
ATOM 561 C CA . TYR A 1 116 ? 142.02507 168.91553 133.09375 1.000 102.76328 116 TYR A CA 1
ATOM 562 C C . TYR A 1 116 ? 141.21752 167.71725 133.55639 1.000 102.76328 116 TYR A C 1
ATOM 563 O O . TYR A 1 116 ? 140.56736 167.77301 134.59741 1.000 102.76328 116 TYR A O 1
ATOM 572 N N . TYR A 1 117 ? 141.23294 166.63085 132.79033 1.000 101.12983 117 TYR A N 1
ATOM 573 C CA . TYR A 1 117 ? 140.50105 165.43268 133.19960 1.000 101.12983 117 TYR A CA 1
ATOM 574 C C . TYR A 1 117 ? 141.05736 164.86723 134.49653 1.000 101.12983 117 TYR A C 1
ATOM 575 O O . TYR A 1 117 ? 140.30296 164.49172 135.40012 1.000 101.12983 117 TYR A O 1
ATOM 584 N N . TYR A 1 118 ? 142.38121 164.76873 134.58964 1.000 92.61495 118 TYR A N 1
ATOM 585 C CA . TYR A 1 118 ? 143.02438 164.31163 135.81114 1.000 92.61495 118 TYR A CA 1
ATOM 586 C C . TYR A 1 118 ? 142.61691 165.16652 136.99670 1.000 92.61495 118 TYR A C 1
ATOM 587 O O . TYR A 1 118 ? 142.24242 164.64781 138.04932 1.000 92.61495 118 TYR A O 1
ATOM 596 N N . SER A 1 119 ? 142.67737 166.48760 136.84297 1.000 99.51236 119 SER A N 1
ATOM 597 C CA . SER A 1 119 ? 142.36658 167.37845 137.95032 1.000 99.51236 119 SER A CA 1
ATOM 598 C C . SER A 1 119 ? 140.89261 167.33524 138.30752 1.000 99.51236 119 SER A C 1
ATOM 599 O O . SER A 1 119 ? 140.53158 167.46451 139.47699 1.000 99.51236 119 SER A O 1
ATOM 602 N N . GLY A 1 120 ? 140.02141 167.15299 137.32188 1.000 91.76560 120 GLY A N 1
ATOM 603 C CA . GLY A 1 120 ? 138.60927 167.05063 137.62381 1.000 91.76560 120 GLY A CA 1
ATOM 604 C C . GLY A 1 120 ? 138.29453 165.80270 138.41400 1.000 91.76560 120 GLY A C 1
ATOM 605 O O . GLY A 1 120 ? 137.55136 165.84825 139.39373 1.000 91.76560 120 GLY A O 1
ATOM 606 N N . ILE A 1 121 ? 138.85106 164.66871 137.99579 1.000 86.93554 121 ILE A N 1
ATOM 607 C CA . ILE A 1 121 ? 138.66058 163.44799 138.76623 1.000 86.93554 121 ILE A CA 1
ATOM 608 C C . ILE A 1 121 ? 139.25541 163.60397 140.15272 1.000 86.93554 121 ILE A C 1
ATOM 609 O O . ILE A 1 121 ? 138.68427 163.13677 141.13727 1.000 86.93554 121 ILE A O 1
ATOM 614 N N . GLY A 1 122 ? 140.39456 164.28359 140.26146 1.000 90.61267 122 GLY A N 1
ATOM 615 C CA . GLY A 1 122 ? 140.99957 164.47323 141.56520 1.000 90.61267 122 GLY A CA 1
ATOM 616 C C . GLY A 1 122 ? 140.15252 165.32315 142.48592 1.000 90.61267 122 GLY A C 1
ATOM 617 O O . GLY A 1 122 ? 140.02069 165.02138 143.66768 1.000 90.61267 122 GLY A O 1
ATOM 618 N N . ALA A 1 123 ? 139.55195 166.38622 141.95672 1.000 91.90299 123 ALA A N 1
ATOM 619 C CA . ALA A 1 123 ? 138.69070 167.23459 142.77234 1.000 91.90299 123 ALA A CA 1
ATOM 620 C C . ALA A 1 123 ? 137.41445 166.50837 143.16543 1.000 91.90299 123 ALA A C 1
ATOM 621 O O . ALA A 1 123 ? 136.95181 166.61350 144.31081 1.000 91.90299 123 ALA A O 1
ATOM 623 N N . GLY A 1 124 ? 136.82991 165.76610 142.23221 1.000 89.72170 124 GLY A N 1
ATOM 624 C CA . GLY A 1 124 ? 135.68256 164.95538 142.57373 1.000 89.72170 124 GLY A CA 1
ATOM 625 C C . GLY A 1 124 ? 135.99888 163.94763 143.65297 1.000 89.72170 124 GLY A C 1
ATOM 626 O O . GLY A 1 124 ? 135.20637 163.73953 144.56590 1.000 89.72170 124 GLY A O 1
ATOM 627 N N . VAL A 1 125 ? 137.16979 163.32322 143.57575 1.000 90.47612 125 VAL A N 1
ATOM 628 C CA . VAL A 1 125 ? 137.55374 162.34658 144.58335 1.000 90.47612 125 VAL A CA 1
ATOM 629 C C . VAL A 1 125 ? 137.81237 163.02822 145.91135 1.000 90.47612 125 VAL A C 1
ATOM 630 O O . VAL A 1 125 ? 137.46795 162.49725 146.96230 1.000 90.47612 125 VAL A O 1
ATOM 634 N N . LEU A 1 126 ? 138.40950 164.21216 145.89344 1.000 89.79403 126 LEU A N 1
ATOM 635 C CA . LEU A 1 126 ? 138.59445 164.95597 147.12841 1.000 89.79403 126 LEU A CA 1
ATOM 636 C C . LEU A 1 126 ? 137.26561 165.13382 147.84317 1.000 89.79403 126 LEU A C 1
ATOM 637 O O . LEU A 1 126 ? 137.10326 164.74046 149.00435 1.000 89.79403 126 LEU A O 1
ATOM 642 N N . VAL A 1 127 ? 136.28221 165.67754 147.13069 1.000 85.23416 127 VAL A N 1
ATOM 643 C CA . VAL A 1 127 ? 134.97801 165.93369 147.73941 1.000 85.23416 127 VAL A CA 1
ATOM 644 C C . VAL A 1 127 ? 134.32014 164.63297 148.18535 1.000 85.23416 127 VAL A C 1
ATOM 645 O O . VAL A 1 127 ? 133.79019 164.53412 149.29826 1.000 85.23416 127 VAL A O 1
ATOM 649 N N . ALA A 1 128 ? 134.34709 163.61198 147.33102 1.000 85.11462 128 ALA A N 1
ATOM 650 C CA . ALA A 1 128 ? 133.62609 162.38238 147.62794 1.000 85.11462 128 ALA A CA 1
ATOM 651 C C . ALA A 1 128 ? 134.26410 161.61987 148.77705 1.000 85.11462 128 ALA A C 1
ATOM 652 O O . ALA A 1 128 ? 133.55736 161.07907 149.62718 1.000 85.11462 128 ALA A O 1
ATOM 654 N N . ALA A 1 129 ? 135.59070 161.55034 148.82162 1.000 85.73006 129 ALA A N 1
ATOM 655 C CA . ALA A 1 129 ? 136.25989 160.89221 149.92590 1.000 85.73006 129 ALA A CA 1
ATOM 656 C C . ALA A 1 129 ? 136.01338 161.62703 151.22395 1.000 85.73006 129 ALA A C 1
ATOM 657 O O . ALA A 1 129 ? 135.79431 160.99564 152.26646 1.000 85.73006 129 ALA A O 1
ATOM 659 N N . TYR A 1 130 ? 136.03207 162.96014 151.19015 1.000 89.89223 130 TYR A N 1
ATOM 660 C CA . TYR A 1 130 ? 135.72515 163.69377 152.40265 1.000 89.89223 130 TYR A CA 1
ATOM 661 C C . TYR A 1 130 ? 134.34497 163.33290 152.90548 1.000 89.89223 130 TYR A C 1
ATOM 662 O O . TYR A 1 130 ? 134.17408 162.98814 154.07461 1.000 89.89223 130 TYR A O 1
ATOM 671 N N . ILE A 1 131 ? 133.34193 163.42001 152.03834 1.000 85.00612 131 ILE A N 1
ATOM 672 C CA . ILE A 1 131 ? 131.97675 163.17844 152.48509 1.000 85.00612 131 ILE A CA 1
ATOM 673 C C . ILE A 1 131 ? 131.82393 161.75447 152.98693 1.000 85.00612 131 ILE A C 1
ATOM 674 O O . ILE A 1 131 ? 131.21692 161.51875 154.02852 1.000 85.00612 131 ILE A O 1
ATOM 679 N N . GLN A 1 132 ? 132.38742 160.78337 152.27586 1.000 85.00701 132 GLN A N 1
ATOM 680 C CA . GLN A 1 132 ? 132.26214 159.39655 152.69941 1.000 85.00701 132 GLN A CA 1
ATOM 681 C C . GLN A 1 132 ? 132.81340 159.19641 154.10209 1.000 85.00701 132 GLN A C 1
ATOM 682 O O . GLN A 1 132 ? 132.09959 158.75570 155.01183 1.000 85.00701 132 GLN A O 1
ATOM 688 N N . VAL A 1 133 ? 134.09018 159.52074 154.29662 1.000 88.10498 133 VAL A N 1
ATOM 689 C CA . VAL A 1 133 ? 134.71932 159.27720 155.58783 1.000 88.10498 133 VAL A CA 1
ATOM 690 C C . VAL A 1 133 ? 134.01244 160.06064 156.68082 1.000 88.10498 133 VAL A C 1
ATOM 691 O O . VAL A 1 133 ? 133.69507 159.52427 157.75019 1.000 88.10498 133 VAL A O 1
ATOM 695 N N . SER A 1 134 ? 133.72862 161.33444 156.42025 1.000 90.84475 134 SER A N 1
ATOM 696 C CA . SER A 1 134 ? 133.13942 162.19525 157.42616 1.000 90.84475 134 SER A CA 1
ATOM 697 C C . SER A 1 134 ? 131.76712 161.70549 157.84303 1.000 90.84475 134 SER A C 1
ATOM 698 O O . SER A 1 134 ? 131.48161 161.58609 159.03497 1.000 90.84475 134 SER A O 1
ATOM 701 N N . PHE A 1 135 ? 130.89534 161.41930 156.88084 1.000 85.36826 135 PHE A N 1
ATOM 702 C CA . PHE A 1 135 ? 129.53018 161.06800 157.21999 1.000 85.36826 135 PHE A CA 1
ATOM 703 C C . PHE A 1 135 ? 129.46354 159.71261 157.88914 1.000 85.36826 135 PHE A C 1
ATOM 704 O O . PHE A 1 135 ? 128.66408 159.51455 158.80702 1.000 85.36826 135 PHE A O 1
ATOM 712 N N . TRP A 1 136 ? 130.30815 158.76834 157.48225 1.000 88.67948 136 TRP A N 1
ATOM 713 C CA . TRP A 1 136 ? 130.25753 157.47962 158.14995 1.000 88.67948 136 TRP A CA 1
ATOM 714 C C . TRP A 1 136 ? 130.77920 157.57398 159.57259 1.000 88.67948 136 TRP A C 1
ATOM 715 O O . TRP A 1 136 ? 130.18957 156.98775 160.48640 1.000 88.67948 136 TRP A O 1
ATOM 726 N N . CYS A 1 137 ? 131.84476 158.34213 159.80353 1.000 100.32210 137 CYS A N 1
ATOM 727 C CA . CYS A 1 137 ? 132.30527 158.50688 161.17394 1.000 100.32210 137 CYS A CA 1
ATOM 728 C C . CYS A 1 137 ? 131.28479 159.24467 162.02191 1.000 100.32210 137 CYS A C 1
ATOM 729 O O . CYS A 1 137 ? 131.11168 158.92321 163.19648 1.000 100.32210 137 CYS A O 1
ATOM 732 N N . LEU A 1 138 ? 130.57170 160.20964 161.44886 1.000 95.55755 138 LEU A N 1
ATOM 733 C CA . LEU A 1 138 ? 129.60163 160.94745 162.24964 1.000 95.55755 138 LEU A CA 1
ATOM 734 C C . LEU A 1 138 ? 128.41576 160.07816 162.62578 1.000 95.55755 138 LEU A C 1
ATOM 735 O O . LEU A 1 138 ? 127.95872 160.10880 163.77285 1.000 95.55755 138 LEU A O 1
ATOM 740 N N . ALA A 1 139 ? 127.89057 159.30975 161.67468 1.000 93.56018 139 ALA A N 1
ATOM 741 C CA . ALA A 1 139 ? 126.79630 158.40299 161.98754 1.000 93.56018 139 ALA A CA 1
ATOM 742 C C . ALA A 1 139 ? 127.21319 157.39270 163.04412 1.000 93.56018 139 ALA A C 1
ATOM 743 O O . ALA A 1 139 ? 126.49027 157.16402 164.02422 1.000 93.56018 139 ALA A O 1
ATOM 745 N N . ALA A 1 140 ? 128.38981 156.78669 162.87539 1.000 97.51059 140 ALA A N 1
ATOM 746 C CA . ALA A 1 140 ? 128.85418 155.82214 163.85950 1.000 97.51059 140 ALA A CA 1
ATOM 747 C C . ALA A 1 140 ? 129.02291 156.45817 165.22478 1.000 97.51059 140 ALA A C 1
ATOM 748 O O . ALA A 1 140 ? 128.65664 155.85820 166.23430 1.000 97.51059 140 ALA A O 1
ATOM 750 N N . GLY A 1 141 ? 129.58255 157.66448 165.28567 1.000 97.87286 141 GLY A N 1
ATOM 751 C CA . GLY A 1 141 ? 129.82454 158.28305 166.57270 1.000 97.87286 141 GLY A CA 1
ATOM 752 C C . GLY A 1 141 ? 128.54669 158.63121 167.29821 1.000 97.87286 141 GLY A C 1
ATOM 753 O O . GLY A 1 141 ? 128.42557 158.39630 168.50126 1.000 97.87286 141 GLY A O 1
ATOM 754 N N . ARG A 1 142 ? 127.57410 159.18925 166.58353 1.000 106.22845 142 ARG A N 1
ATOM 755 C CA . ARG A 1 142 ? 126.30774 159.50588 167.22498 1.000 106.22845 142 ARG A CA 1
ATOM 756 C C . ARG A 1 142 ? 125.62614 158.25171 167.73889 1.000 106.22845 142 ARG A C 1
ATOM 757 O O . ARG A 1 142 ? 125.10177 158.23246 168.86135 1.000 106.22845 142 ARG A O 1
ATOM 765 N N . GLN A 1 143 ? 125.64493 157.18027 166.95140 1.000 105.97866 143 GLN A N 1
ATOM 766 C CA . GLN A 1 143 ? 124.99984 155.96055 167.40864 1.000 105.97866 143 GLN A CA 1
ATOM 767 C C . GLN A 1 143 ? 125.72903 155.34892 168.58738 1.000 105.97866 143 GLN A C 1
ATOM 768 O O . GLN A 1 143 ? 125.09357 154.85894 169.51822 1.000 105.97866 143 GLN A O 1
ATOM 774 N N . ILE A 1 144 ? 127.05693 155.35617 168.57031 1.000 100.11893 144 ILE A N 1
ATOM 775 C CA . ILE A 1 144 ? 127.80126 154.77508 169.67498 1.000 100.11893 144 ILE A CA 1
ATOM 776 C C . ILE A 1 144 ? 127.58353 155.57923 170.94040 1.000 100.11893 144 ILE A C 1
ATOM 777 O O . ILE A 1 144 ? 127.51997 155.02227 172.03682 1.000 100.11893 144 ILE A O 1
ATOM 782 N N . HIS A 1 145 ? 127.43198 156.89366 170.81669 1.000 100.93866 145 HIS A N 1
ATOM 783 C CA . HIS A 1 145 ? 127.15530 157.70110 171.99451 1.000 100.93866 145 HIS A CA 1
ATOM 784 C C . HIS A 1 145 ? 125.79905 157.35360 172.58360 1.000 100.93866 145 HIS A C 1
ATOM 785 O O . HIS A 1 145 ? 125.66599 157.14529 173.79824 1.000 100.93866 145 HIS A O 1
ATOM 792 N N . LYS A 1 146 ? 124.77201 157.30523 171.73749 1.000 101.23916 146 LYS A N 1
ATOM 793 C CA . LYS A 1 146 ? 123.45388 156.93220 172.23258 1.000 101.23916 146 LYS A CA 1
ATOM 794 C C . LYS A 1 146 ? 123.47860 155.54098 172.84584 1.000 101.23916 146 LYS A C 1
ATOM 795 O O . LYS A 1 146 ? 122.84069 155.29941 173.87292 1.000 101.23916 146 LYS A O 1
ATOM 797 N N . ILE A 1 147 ? 124.24106 154.62181 172.25535 1.000 103.94992 147 ILE A N 1
ATOM 798 C CA . ILE A 1 147 ? 124.29689 153.25818 172.76787 1.000 103.94992 147 ILE A CA 1
ATOM 799 C C . ILE A 1 147 ? 124.96440 153.22669 174.12567 1.000 103.94992 147 ILE A C 1
ATOM 800 O O . ILE A 1 147 ? 124.51233 152.52770 175.02861 1.000 103.94992 147 ILE A O 1
ATOM 805 N N . ARG A 1 148 ? 126.07157 153.94410 174.28177 1.000 107.70986 148 ARG A N 1
ATOM 806 C CA . ARG A 1 148 ? 126.76409 153.96676 175.56226 1.000 107.70986 148 ARG A CA 1
ATOM 807 C C . ARG A 1 148 ? 125.86251 154.51291 176.65426 1.000 107.70986 148 ARG A C 1
ATOM 808 O O . ARG A 1 148 ? 125.77185 153.94586 177.75129 1.000 107.70986 148 ARG A O 1
ATOM 816 N N . LYS A 1 149 ? 125.16365 155.60576 176.36354 1.000 110.04054 149 LYS A N 1
ATOM 817 C CA . LYS A 1 149 ? 124.27984 156.16987 177.37326 1.000 110.04054 149 LYS A CA 1
ATOM 818 C C . LYS A 1 149 ? 123.14223 155.21522 177.70757 1.000 110.04054 149 LYS A C 1
ATOM 819 O O . LYS A 1 149 ? 122.82834 155.01007 178.88335 1.000 110.04054 149 LYS A O 1
ATOM 825 N N . GLN A 1 150 ? 122.53151 154.59516 176.69699 1.000 112.07906 150 GLN A N 1
ATOM 826 C CA . GLN A 1 150 ? 121.43663 153.66639 176.95433 1.000 112.07906 150 GLN A CA 1
ATOM 827 C C . GLN A 1 150 ? 121.90842 152.44185 177.71767 1.000 112.07906 150 GLN A C 1
ATOM 828 O O . GLN A 1 150 ? 121.20363 151.94113 178.59671 1.000 112.07906 150 GLN A O 1
ATOM 834 N N . PHE A 1 151 ? 123.09178 151.93911 177.39558 1.000 115.77607 151 PHE A N 1
ATOM 835 C CA . PHE A 1 151 ? 123.59236 150.75818 178.07039 1.000 115.77607 151 PHE A CA 1
ATOM 836 C C . PHE A 1 151 ? 123.87459 151.04962 179.52453 1.000 115.77607 151 PHE A C 1
ATOM 837 O O . PHE A 1 151 ? 123.57066 150.22828 180.38961 1.000 115.77607 151 PHE A O 1
ATOM 845 N N . PHE A 1 152 ? 124.45495 152.20832 179.82546 1.000 123.67860 152 PHE A N 1
ATOM 846 C CA . PHE A 1 152 ? 124.69485 152.49873 181.23063 1.000 123.67860 152 PHE A CA 1
ATOM 847 C C . PHE A 1 152 ? 123.40607 152.82280 181.96574 1.000 123.67860 152 PHE A C 1
ATOM 848 O O . PHE A 1 152 ? 123.31061 152.58809 183.16964 1.000 123.67860 152 PHE A O 1
ATOM 856 N N . HIS A 1 153 ? 122.40999 153.36361 181.27753 1.000 122.05010 153 HIS A N 1
ATOM 857 C CA . HIS A 1 153 ? 121.12260 153.56267 181.92405 1.000 122.05010 153 HIS A CA 1
ATOM 858 C C . HIS A 1 153 ? 120.46488 152.23253 182.25474 1.000 122.05010 153 HIS A C 1
ATOM 859 O O . HIS A 1 153 ? 119.87341 152.06937 183.32632 1.000 122.05010 153 HIS A O 1
ATOM 866 N N . ALA A 1 154 ? 120.56722 151.26394 181.35072 1.000 124.24911 154 ALA A N 1
ATOM 867 C CA . ALA A 1 154 ? 119.91301 149.98106 181.56129 1.000 124.24911 154 ALA A CA 1
ATOM 868 C C . ALA A 1 154 ? 120.67970 149.08552 182.51884 1.000 124.24911 154 ALA A C 1
ATOM 869 O O . ALA A 1 154 ? 120.06531 148.29083 183.23104 1.000 124.24911 154 ALA A O 1
ATOM 871 N N . ILE A 1 155 ? 122.00709 149.19064 182.56601 1.000 123.91438 155 ILE A N 1
ATOM 872 C CA . ILE A 1 155 ? 122.76687 148.35820 183.48247 1.000 123.91438 155 ILE A CA 1
ATOM 873 C C . ILE A 1 155 ? 122.51552 148.79444 184.91329 1.000 123.91438 155 ILE A C 1
ATOM 874 O O . ILE A 1 155 ? 122.95478 148.13363 185.85729 1.000 123.91438 155 ILE A O 1
ATOM 879 N N . MET A 1 156 ? 121.79726 149.89656 185.10006 1.000 131.21244 156 MET A N 1
ATOM 880 C CA . MET A 1 156 ? 121.47632 150.39516 186.42258 1.000 131.21244 156 MET A CA 1
ATOM 881 C C . MET A 1 156 ? 119.98537 150.47785 186.68864 1.000 131.21244 156 MET A C 1
ATOM 882 O O . MET A 1 156 ? 119.59197 150.59123 187.84952 1.000 131.21244 156 MET A O 1
ATOM 887 N N . ARG A 1 157 ? 119.15111 150.42431 185.65869 1.000 124.03680 157 ARG A N 1
ATOM 888 C CA . ARG A 1 157 ? 117.72725 150.22703 185.88276 1.000 124.03680 157 ARG A CA 1
ATOM 889 C C . ARG A 1 157 ? 117.39671 148.80284 186.28663 1.000 124.03680 157 ARG A C 1
ATOM 890 O O . ARG A 1 157 ? 116.21467 148.46121 186.36453 1.000 124.03680 157 ARG A O 1
ATOM 892 N N . GLN A 1 158 ? 118.40263 147.97064 186.53927 1.000 127.88358 158 GLN A N 1
ATOM 893 C CA . GLN A 1 158 ? 118.19430 146.56266 186.84953 1.000 127.88358 158 GLN A CA 1
ATOM 894 C C . GLN A 1 158 ? 117.67601 146.37274 188.26777 1.000 127.88358 158 GLN A C 1
ATOM 895 O O . GLN A 1 158 ? 117.58220 145.24733 188.76019 1.000 127.88358 158 GLN A O 1
ATOM 901 N N . LEU A 1 171 ? 130.64606 142.61492 183.59695 1.000 136.42241 171 LEU A N 1
ATOM 902 C CA . LEU A 1 171 ? 129.78745 143.52165 182.84849 1.000 136.42241 171 LEU A CA 1
ATOM 903 C C . LEU A 1 171 ? 130.49297 144.83757 182.60095 1.000 136.42241 171 LEU A C 1
ATOM 904 O O . LEU A 1 171 ? 129.87551 145.81214 182.19535 1.000 136.42241 171 LEU A O 1
ATOM 906 N N . ASN A 1 172 ? 131.79458 144.86626 182.85982 1.000 147.36541 172 ASN A N 1
ATOM 907 C CA . ASN A 1 172 ? 132.58767 146.04531 182.54762 1.000 147.36541 172 ASN A CA 1
ATOM 908 C C . ASN A 1 172 ? 133.26619 145.91771 181.19501 1.000 147.36541 172 ASN A C 1
ATOM 909 O O . ASN A 1 172 ? 133.40836 146.91058 180.47175 1.000 147.36541 172 ASN A O 1
ATOM 914 N N . THR A 1 173 ? 133.69983 144.70690 180.84707 1.000 142.91951 173 THR A N 1
ATOM 915 C CA . THR A 1 173 ? 134.12975 144.45356 179.48032 1.000 142.91951 173 THR A CA 1
ATOM 916 C C . THR A 1 173 ? 133.01822 144.79226 178.50101 1.000 142.91951 173 THR A C 1
ATOM 917 O O . THR A 1 173 ? 133.24824 145.47901 177.50307 1.000 142.91951 173 THR A O 1
ATOM 919 N N . ARG A 1 174 ? 131.79661 144.35116 178.79147 1.000 135.50265 174 ARG A N 1
ATOM 920 C CA . ARG A 1 174 ? 130.67917 144.62585 177.90266 1.000 135.50265 174 ARG A CA 1
ATOM 921 C C . ARG A 1 174 ? 130.41170 146.11510 177.74668 1.000 135.50265 174 ARG A C 1
ATOM 922 O O . ARG A 1 174 ? 129.75298 146.51317 176.78416 1.000 135.50265 174 ARG A O 1
ATOM 924 N N . LEU A 1 175 ? 130.90313 146.94792 178.65844 1.000 138.72435 175 LEU A N 1
ATOM 925 C CA . LEU A 1 175 ? 130.66039 148.38081 178.56374 1.000 138.72435 175 LEU A CA 1
ATOM 926 C C . LEU A 1 175 ? 131.85103 149.14032 178.01230 1.000 138.72435 175 LEU A C 1
ATOM 927 O O . LEU A 1 175 ? 131.69506 150.27938 177.56376 1.000 138.72435 175 LEU A O 1
ATOM 929 N N . THR A 1 176 ? 133.04022 148.54984 178.05040 1.000 143.10078 176 THR A N 1
ATOM 930 C CA . THR A 1 176 ? 134.21100 149.19288 177.46738 1.000 143.10078 176 THR A CA 1
ATOM 931 C C . THR A 1 176 ? 134.54326 148.64366 176.08480 1.000 143.10078 176 THR A C 1
ATOM 932 O O . THR A 1 176 ? 134.56474 149.39445 175.10775 1.000 143.10078 176 THR A O 1
ATOM 936 N N . ASP A 1 177 ? 134.79864 147.34290 175.98349 1.000 135.28240 177 ASP A N 1
ATOM 937 C CA . ASP A 1 177 ? 135.30258 146.76292 174.74745 1.000 135.28240 177 ASP A CA 1
ATOM 938 C C . ASP A 1 177 ? 134.20360 146.37152 173.77139 1.000 135.28240 177 ASP A C 1
ATOM 939 O O . ASP A 1 177 ? 134.41708 146.43210 172.55611 1.000 135.28240 177 ASP A O 1
ATOM 941 N N . ASP A 1 178 ? 133.03042 145.97830 174.26088 1.000 132.93254 178 ASP A N 1
ATOM 942 C CA . ASP A 1 178 ? 131.97036 145.56733 173.34937 1.000 132.93254 178 ASP A CA 1
ATOM 943 C C . ASP A 1 178 ? 131.42672 146.74849 172.56114 1.000 132.93254 178 ASP A C 1
ATOM 944 O O . ASP A 1 178 ? 131.11433 146.61843 171.37191 1.000 132.93254 178 ASP A O 1
ATOM 949 N N . VAL A 1 179 ? 131.31099 147.91273 173.19442 1.000 118.94121 179 VAL A N 1
ATOM 950 C CA . VAL A 1 179 ? 130.85200 149.07334 172.44822 1.000 118.94121 179 VAL A CA 1
ATOM 951 C C . VAL A 1 179 ? 131.90262 149.50980 171.44291 1.000 118.94121 179 VAL A C 1
ATOM 952 O O . VAL A 1 179 ? 131.56893 149.97428 170.34915 1.000 118.94121 179 VAL A O 1
ATOM 956 N N . SER A 1 180 ? 133.18052 149.34313 171.76717 1.000 120.02002 180 SER A N 1
ATOM 957 C CA . SER A 1 180 ? 134.21346 149.64123 170.78576 1.000 120.02002 180 SER A CA 1
ATOM 958 C C . SER A 1 180 ? 134.15706 148.66873 169.61759 1.000 120.02002 180 SER A C 1
ATOM 959 O O . SER A 1 180 ? 134.44959 149.04336 168.47906 1.000 120.02002 180 SER A O 1
ATOM 962 N N . LYS A 1 181 ? 133.78882 147.41475 169.87674 1.000 111.95383 181 LYS A N 1
ATOM 963 C CA . LYS A 1 181 ? 133.61651 146.46802 168.78023 1.000 111.95383 181 LYS A CA 1
ATOM 964 C C . LYS A 1 181 ? 132.45247 146.87396 167.88790 1.000 111.95383 181 LYS A C 1
ATOM 965 O O . LYS A 1 181 ? 132.55334 146.81904 166.65710 1.000 111.95383 181 LYS A O 1
ATOM 967 N N . ILE A 1 182 ? 131.34059 147.29356 168.48666 1.000 105.19452 182 ILE A N 1
ATOM 968 C CA . ILE A 1 182 ? 130.23412 147.80615 167.68356 1.000 105.19452 182 ILE A CA 1
ATOM 969 C C . ILE A 1 182 ? 130.69348 148.98054 166.83523 1.000 105.19452 182 ILE A C 1
ATOM 970 O O . ILE A 1 182 ? 130.34908 149.08848 165.65115 1.000 105.19452 182 ILE A O 1
ATOM 975 N N . ASN A 1 183 ? 131.46153 149.88928 167.43374 1.000 107.25526 183 ASN A N 1
ATOM 976 C CA . ASN A 1 183 ? 131.94818 151.05169 166.70210 1.000 107.25526 183 ASN A CA 1
ATOM 977 C C . ASN A 1 183 ? 132.79029 150.63231 165.51243 1.000 107.25526 183 ASN A C 1
ATOM 978 O O . ASN A 1 183 ? 132.57434 151.09579 164.38996 1.000 107.25526 183 ASN A O 1
ATOM 983 N N . GLU A 1 184 ? 133.76836 149.76145 165.74531 1.000 103.49419 184 GLU A N 1
ATOM 984 C CA . GLU A 1 184 ? 134.58031 149.2460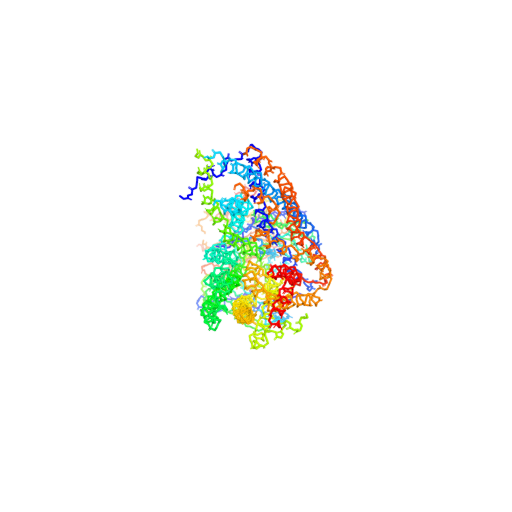3 164.65690 1.000 103.49419 184 GLU A CA 1
ATOM 985 C C . GLU A 1 184 ? 133.73902 148.57647 163.58958 1.000 103.49419 184 GLU A C 1
ATOM 986 O O . GLU A 1 184 ? 134.13238 148.56841 162.42660 1.000 103.49419 184 GLU A O 1
ATOM 988 N N . GLY A 1 185 ? 132.59155 148.03233 163.94818 1.000 102.86396 185 GLY A N 1
ATOM 989 C CA . GLY A 1 185 ? 131.78645 147.36356 162.95598 1.000 102.86396 185 GLY A CA 1
ATOM 990 C C . GLY A 1 185 ? 130.88592 148.23439 162.11142 1.000 102.86396 185 GLY A C 1
ATOM 991 O O . GLY A 1 185 ? 130.70346 147.93972 160.93330 1.000 102.86396 185 GLY A O 1
ATOM 992 N N . ILE A 1 186 ? 130.30142 149.28782 162.67020 1.000 98.84599 186 ILE A N 1
ATOM 993 C CA . ILE A 1 186 ? 129.25314 150.02377 161.96977 1.000 98.84599 186 ILE A CA 1
ATOM 994 C C . ILE A 1 186 ? 129.72846 151.39294 161.48223 1.000 98.84599 186 ILE A C 1
ATOM 995 O O . ILE A 1 186 ? 128.90860 152.25247 161.18078 1.000 98.84599 186 ILE A O 1
ATOM 1000 N N . GLY A 1 187 ? 131.02943 151.60452 161.36937 1.000 101.13185 187 GLY A N 1
ATOM 1001 C CA . GLY A 1 187 ? 131.49759 152.92221 161.00325 1.000 101.13185 187 GLY A CA 1
ATOM 1002 C C . GLY A 1 187 ? 132.19467 153.01253 159.66770 1.000 101.13185 187 GLY A C 1
ATOM 1003 O O . GLY A 1 187 ? 131.58094 152.82315 158.62048 1.000 101.13185 187 GLY A O 1
ATOM 1004 N N . ASP A 1 188 ? 133.48820 153.31794 159.70342 1.000 110.18397 188 ASP A N 1
ATOM 1005 C CA . ASP A 1 188 ? 134.26728 153.44784 158.48174 1.000 110.18397 188 ASP A CA 1
ATOM 1006 C C . ASP A 1 188 ? 134.21855 152.19696 157.62845 1.000 110.18397 188 ASP A C 1
ATOM 1007 O O . ASP A 1 188 ? 134.15558 152.29650 156.40327 1.000 110.18397 188 ASP A O 1
ATOM 1012 N N . LYS A 1 189 ? 134.25886 151.01970 158.24626 1.000 101.24168 189 LYS A N 1
ATOM 1013 C CA . LYS A 1 189 ? 134.38581 149.79020 157.47978 1.000 101.24168 189 LYS A CA 1
ATOM 1014 C C . LYS A 1 189 ? 133.25703 149.62020 156.48276 1.000 101.24168 189 LYS A C 1
ATOM 1015 O O . LYS A 1 189 ? 133.45910 149.03261 155.41985 1.000 101.24168 189 LYS A O 1
ATOM 1021 N N . ILE A 1 190 ? 132.07692 150.15413 156.77422 1.000 93.57106 190 ILE A N 1
ATOM 1022 C CA . ILE A 1 190 ? 130.97804 150.01603 155.82855 1.000 93.57106 190 ILE A CA 1
ATOM 1023 C C . ILE A 1 190 ? 131.19619 150.90986 154.61837 1.000 93.57106 190 ILE A C 1
ATOM 1024 O O . ILE A 1 190 ? 130.94429 150.50972 153.47356 1.000 93.57106 190 ILE A O 1
ATOM 1029 N N . GLY A 1 191 ? 131.68539 152.12304 154.84449 1.000 93.26898 191 GLY A N 1
ATOM 1030 C CA . GLY A 1 191 ? 132.06005 152.96763 153.73087 1.000 93.26898 191 GLY A CA 1
ATOM 1031 C C . GLY A 1 191 ? 133.16368 152.36109 152.89361 1.000 93.26898 191 GLY A C 1
ATOM 1032 O O . GLY A 1 191 ? 133.10925 152.40150 151.66774 1.000 93.26898 191 GLY A O 1
ATOM 1033 N N . MET A 1 192 ? 134.19088 151.81456 153.54400 1.000 103.27837 192 MET A N 1
ATOM 1034 C CA . MET A 1 192 ? 135.21596 151.06987 152.82336 1.000 103.27837 192 MET A CA 1
ATOM 1035 C C . MET A 1 192 ? 134.59339 150.00369 151.95068 1.000 103.27837 192 MET A C 1
ATOM 1036 O O . MET A 1 192 ? 134.99490 149.81060 150.80254 1.000 103.27837 192 MET A O 1
ATOM 1041 N N . PHE A 1 193 ? 133.66743 149.23904 152.51710 1.000 96.73759 193 PHE A N 1
ATOM 1042 C CA . PHE A 1 193 ? 133.10652 148.11406 151.79292 1.000 96.73759 193 PHE A CA 1
ATOM 1043 C C . PHE A 1 193 ? 132.38712 148.57760 150.54388 1.000 96.73759 193 PHE A C 1
ATOM 1044 O O . PHE A 1 193 ? 132.54704 147.99029 149.46958 1.000 96.73759 193 PHE A O 1
ATOM 1052 N N . PHE A 1 194 ? 131.60085 149.63956 150.65806 1.000 94.96794 194 PHE A N 1
ATOM 1053 C CA . PHE A 1 194 ? 130.88120 150.11663 149.48512 1.000 94.96794 194 PHE A CA 1
ATOM 1054 C C . PHE A 1 194 ? 131.82817 150.73318 148.46975 1.000 94.96794 194 PHE A C 1
ATOM 1055 O O . PHE A 1 194 ? 131.64548 150.56419 147.26137 1.000 94.96794 194 PHE A O 1
ATOM 1063 N N . GLN A 1 195 ? 132.86537 151.41827 148.93686 1.000 90.88734 195 GLN A N 1
ATOM 1064 C CA . GLN A 1 195 ? 133.84973 151.97297 148.02263 1.000 90.88734 195 GLN A CA 1
ATOM 1065 C C . GLN A 1 195 ? 134.55960 150.87738 147.24851 1.000 90.88734 195 GLN A C 1
ATOM 1066 O O . GLN A 1 195 ? 134.80830 151.01421 146.05001 1.000 90.88734 195 GLN A O 1
ATOM 1072 N N . SER A 1 196 ? 134.87762 149.77253 147.91135 1.000 96.49670 196 SER A N 1
ATOM 1073 C CA . SER A 1 196 ? 135.60246 148.69850 147.24996 1.000 96.49670 196 SER A CA 1
ATOM 1074 C C . SER A 1 196 ? 134.70477 147.91928 146.30665 1.000 96.49670 196 SER A C 1
ATOM 1075 O O . SER A 1 196 ? 135.15041 147.47461 145.24682 1.000 96.49670 196 SER A O 1
ATOM 1078 N N . MET A 1 197 ? 133.43882 147.73984 146.66805 1.000 104.31421 197 MET A N 1
ATOM 1079 C CA . MET A 1 197 ? 132.50202 147.14453 145.72841 1.000 104.31421 197 MET A CA 1
ATOM 1080 C C . MET A 1 197 ? 132.37014 148.00746 144.48543 1.000 104.31421 197 MET A C 1
ATOM 1081 O O . MET A 1 197 ? 132.32483 147.49357 143.36389 1.000 104.31421 197 MET A O 1
ATOM 1086 N N . ALA A 1 198 ? 132.31432 149.32610 144.66295 1.000 94.16425 198 ALA A N 1
ATOM 1087 C CA . ALA A 1 198 ? 132.22880 150.21604 143.51373 1.000 94.16425 198 ALA A CA 1
ATOM 1088 C C . ALA A 1 198 ? 133.48578 150.14536 142.66723 1.000 94.16425 198 ALA A C 1
ATOM 1089 O O . ALA A 1 198 ? 133.41125 150.15563 141.43863 1.000 94.16425 198 ALA A O 1
ATOM 1091 N N . THR A 1 199 ? 134.65185 150.08282 143.30201 1.000 90.05850 199 THR A N 1
ATOM 1092 C CA . THR A 1 199 ? 135.89003 149.95998 142.54582 1.000 90.05850 199 THR A CA 1
ATOM 1093 C C . THR A 1 199 ? 135.90575 148.67523 141.73911 1.000 90.05850 199 THR A C 1
ATOM 1094 O O . THR A 1 199 ? 136.27038 148.67424 140.56464 1.000 90.05850 199 THR A O 1
ATOM 1098 N N . PHE A 1 200 ? 135.47333 147.57535 142.34204 1.000 98.26050 200 PHE A N 1
ATOM 1099 C CA . PHE A 1 200 ? 135.43557 146.30326 141.63527 1.000 98.26050 200 PHE A CA 1
ATOM 1100 C C . PHE A 1 200 ? 134.51298 146.36703 140.42920 1.000 98.26050 200 PHE A C 1
ATOM 1101 O O . PHE A 1 200 ? 134.91095 146.04660 139.30435 1.000 98.26050 200 PHE A O 1
ATOM 1109 N N . PHE A 1 201 ? 133.27474 146.80218 140.63974 1.000 101.09960 201 PHE A N 1
ATOM 1110 C CA . PHE A 1 201 ? 132.31947 146.80870 139.54189 1.000 101.09960 201 PHE A CA 1
ATOM 1111 C C . PHE A 1 201 ? 132.72895 147.77636 138.44726 1.000 101.09960 201 PHE A C 1
ATOM 1112 O O . PHE A 1 201 ? 132.65718 147.44180 137.26298 1.000 101.09960 201 PHE A O 1
ATOM 1120 N N . THR A 1 202 ? 133.15342 148.98143 138.81109 1.000 96.26106 202 THR A N 1
ATOM 1121 C CA . THR A 1 202 ? 133.53855 149.94809 137.79699 1.000 96.26106 202 THR A CA 1
ATOM 1122 C C . THR A 1 202 ? 134.77778 149.49700 137.05037 1.000 96.26106 202 THR A C 1
ATOM 1123 O O . THR A 1 202 ? 134.87494 149.69089 135.83723 1.000 96.26106 202 THR A O 1
ATOM 1127 N N . GLY A 1 203 ? 135.73967 148.89965 137.75043 1.000 96.27547 203 GLY A N 1
ATOM 1128 C CA . GLY A 1 203 ? 136.91833 148.40665 137.07625 1.000 96.27547 203 GLY A CA 1
ATOM 1129 C C . GLY A 1 203 ? 136.58510 147.32539 136.08001 1.000 96.27547 203 GLY A C 1
ATOM 1130 O O . GLY A 1 203 ? 137.13232 147.29400 134.98216 1.000 96.27547 203 GLY A O 1
ATOM 1131 N N . PHE A 1 204 ? 135.64193 146.45812 136.42032 1.000 100.62336 204 PHE A N 1
ATOM 1132 C CA . PHE A 1 204 ? 135.32507 145.38919 135.48802 1.000 100.62336 204 PHE A CA 1
ATOM 1133 C C . PHE A 1 204 ? 134.46028 145.88528 134.34134 1.000 100.62336 204 PHE A C 1
ATOM 1134 O O . PHE A 1 204 ? 134.56290 145.37031 133.22775 1.000 100.62336 204 PHE A O 1
ATOM 1142 N N . ILE A 1 205 ? 133.65132 146.91514 134.56658 1.000 92.94481 205 ILE A N 1
ATOM 1143 C CA . ILE A 1 205 ? 132.90942 147.51598 133.46470 1.000 92.94481 205 ILE A CA 1
ATOM 1144 C C . ILE A 1 205 ? 133.86192 148.19643 132.49664 1.000 92.94481 205 ILE A C 1
ATOM 1145 O O . ILE A 1 205 ? 133.73858 148.05563 131.27771 1.000 92.94481 205 ILE A O 1
ATOM 1150 N N . VAL A 1 206 ? 134.82396 148.95114 133.02230 1.000 93.12112 206 VAL A N 1
ATOM 1151 C CA . VAL A 1 206 ? 135.80072 149.60767 132.16148 1.000 93.12112 206 VAL A CA 1
ATOM 1152 C C . VAL A 1 206 ? 136.61785 148.57223 131.40969 1.000 93.12112 206 VAL A C 1
ATOM 1153 O O . VAL A 1 206 ? 136.89912 148.72674 130.21759 1.000 93.12112 206 VAL A O 1
ATOM 1157 N N . GLY A 1 207 ? 136.99115 147.48939 132.08471 1.000 92.87511 207 GLY A N 1
ATOM 1158 C CA . GLY A 1 207 ? 137.71941 146.43210 131.41439 1.000 92.87511 207 GLY A CA 1
ATOM 1159 C C . GLY A 1 207 ? 136.93657 145.81855 130.27389 1.000 92.87511 207 GLY A C 1
ATOM 1160 O O . GLY A 1 207 ? 137.44676 145.67714 129.16794 1.000 92.87511 207 GLY A O 1
ATOM 1161 N N . PHE A 1 208 ? 135.68857 145.43429 130.52613 1.000 94.28801 208 PHE A N 1
ATOM 1162 C CA . PHE A 1 208 ? 134.91004 144.79836 129.47465 1.000 94.28801 208 PHE A CA 1
ATOM 1163 C C . PHE A 1 208 ? 134.52929 145.75818 128.36933 1.000 94.28801 208 PHE A C 1
ATOM 1164 O O . PHE A 1 208 ? 134.26033 145.31754 127.25264 1.000 94.28801 208 PHE A O 1
ATOM 1172 N N . THR A 1 209 ? 134.49343 147.05084 128.64701 1.000 93.40362 209 THR A N 1
ATOM 1173 C CA . THR A 1 209 ? 134.15773 148.00234 127.60364 1.000 93.40362 209 THR A CA 1
ATOM 1174 C C . THR A 1 209 ? 135.37159 148.35080 126.75738 1.000 93.40362 209 THR A C 1
ATOM 1175 O O . THR A 1 209 ? 135.23836 148.62696 125.56327 1.000 93.40362 209 THR A O 1
ATOM 1179 N N . ARG A 1 210 ? 136.56711 148.30745 127.33806 1.000 98.00035 210 ARG A N 1
ATOM 1180 C CA . ARG A 1 210 ? 137.74491 148.66287 126.56297 1.000 98.00035 210 ARG A CA 1
ATOM 1181 C C . ARG A 1 210 ? 138.34033 147.44571 125.86620 1.000 98.00035 210 ARG A C 1
ATOM 1182 O O . ARG A 1 210 ? 138.72095 147.52319 124.69783 1.000 98.00035 210 ARG A O 1
ATOM 1190 N N . GLY A 1 211 ? 138.42209 146.31321 126.55319 1.000 92.40782 211 GLY A N 1
ATOM 1191 C CA . GLY A 1 211 ? 138.93723 145.10584 125.94329 1.000 92.40782 211 GLY A CA 1
ATOM 1192 C C . GLY A 1 211 ? 138.49010 143.82346 126.60911 1.000 92.40782 211 GLY A C 1
ATOM 1193 O O . GLY A 1 211 ? 139.04268 143.42523 127.63652 1.000 92.40782 211 GLY A O 1
ATOM 1194 N N . TRP A 1 212 ? 137.51182 143.14131 126.01666 1.000 92.61725 212 TRP A N 1
ATOM 1195 C CA . TRP A 1 212 ? 136.93285 141.98572 126.68544 1.000 92.61725 212 TRP A CA 1
ATOM 1196 C C . TRP A 1 212 ? 137.86121 140.78072 126.65849 1.000 92.61725 212 TRP A C 1
ATOM 1197 O O . TRP A 1 212 ? 137.82757 139.96270 127.57548 1.000 92.61725 212 TRP A O 1
ATOM 1208 N N . LYS A 1 213 ? 138.70974 140.64962 125.64190 1.000 93.71675 213 LYS A N 1
ATOM 1209 C CA . LYS A 1 213 ? 139.61166 139.50182 125.59298 1.000 93.71675 213 LYS A CA 1
ATOM 1210 C C . LYS A 1 213 ? 140.62553 139.56124 126.72405 1.000 93.71675 213 LYS A C 1
ATOM 1211 O O . LYS A 1 213 ? 140.80239 138.59903 127.48347 1.000 93.71675 213 LYS A O 1
ATOM 1217 N N . LEU A 1 214 ? 141.30797 140.69358 126.85013 1.000 89.42445 214 LEU A N 1
ATOM 1218 C CA . LEU A 1 214 ? 142.24754 140.85350 127.94396 1.000 89.42445 214 LEU A CA 1
ATOM 1219 C C . LEU A 1 214 ? 141.53577 140.82225 129.28304 1.000 89.42445 214 LEU A C 1
ATOM 1220 O O . LEU A 1 214 ? 142.07023 140.28825 130.26204 1.000 89.42445 214 LEU A O 1
ATOM 1225 N N . THR A 1 215 ? 140.32285 141.36614 129.34581 1.000 91.84984 215 THR A N 1
ATOM 1226 C CA . THR A 1 215 ? 139.57247 141.31497 130.58968 1.000 91.84984 215 THR A CA 1
ATOM 1227 C C . THR A 1 215 ? 139.27163 139.88697 130.99565 1.000 91.84984 215 THR A C 1
ATOM 1228 O O . THR A 1 215 ? 139.31128 139.55699 132.17705 1.000 91.84984 215 THR A O 1
ATOM 1232 N N . LEU A 1 216 ? 138.96021 139.02619 130.03425 1.000 92.20730 216 LEU A N 1
ATOM 1233 C CA . LEU A 1 216 ? 138.70832 137.62868 130.35015 1.000 92.20730 216 LEU A CA 1
ATOM 1234 C C . LEU A 1 216 ? 139.97495 136.94434 130.82362 1.000 92.20730 216 LEU A C 1
ATOM 1235 O O . LEU A 1 216 ? 139.94092 136.12003 131.74530 1.000 92.20730 216 LEU A O 1
ATOM 1240 N N . VAL A 1 217 ? 141.10253 137.25698 130.19197 1.000 93.62857 217 VAL A N 1
ATOM 1241 C CA . VAL A 1 217 ? 142.35280 136.64023 130.61732 1.000 93.62857 217 VAL A CA 1
ATOM 1242 C C . VAL A 1 217 ? 142.67779 137.03256 132.04939 1.000 93.62857 217 VAL A C 1
ATOM 1243 O O . VAL A 1 217 ? 143.16584 136.21567 132.83459 1.000 93.62857 217 VAL A O 1
ATOM 1247 N N . ILE A 1 218 ? 142.38179 138.27369 132.42804 1.000 100.34571 218 ILE A N 1
ATOM 1248 C CA . ILE A 1 218 ? 142.61161 138.66748 133.81538 1.000 100.34571 218 ILE A CA 1
ATOM 1249 C C . ILE A 1 218 ? 141.51381 138.17087 134.75266 1.000 100.34571 218 ILE A C 1
ATOM 1250 O O . ILE A 1 218 ? 141.76816 137.99092 135.94471 1.000 100.34571 218 ILE A O 1
ATOM 1255 N N . LEU A 1 219 ? 140.29423 137.96627 134.25513 1.000 103.06533 219 L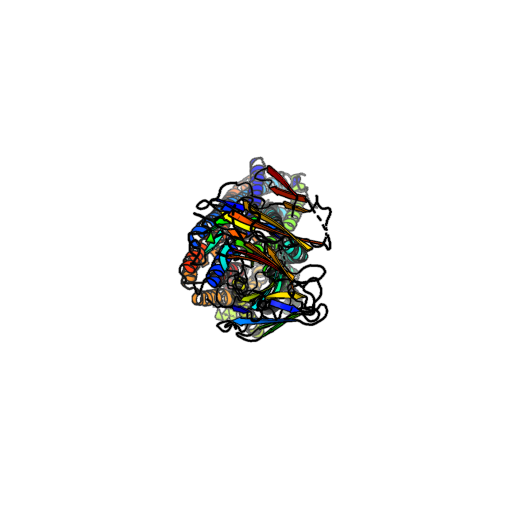EU A N 1
ATOM 1256 C CA . LEU A 1 219 ? 139.28261 137.22341 134.99940 1.000 103.06533 219 LEU A CA 1
ATOM 1257 C C . LEU A 1 219 ? 139.80115 135.88078 135.45570 1.000 103.06533 219 LEU A C 1
ATOM 1258 O O . LEU A 1 219 ? 139.64127 135.51123 136.61898 1.000 103.06533 219 LEU A O 1
ATOM 1263 N N . ALA A 1 220 ? 140.38358 135.11670 134.54050 1.000 107.47392 220 ALA A N 1
ATOM 1264 C CA . ALA A 1 220 ? 140.88697 133.80171 134.90757 1.000 107.47392 220 ALA A CA 1
ATOM 1265 C C . ALA A 1 220 ? 141.79865 133.85361 136.12388 1.000 107.47392 220 ALA A C 1
ATOM 1266 O O . ALA A 1 220 ? 141.95812 132.84227 136.80896 1.000 107.47392 220 ALA A O 1
ATOM 1268 N N . ILE A 1 221 ? 142.37800 135.01321 136.41882 1.000 105.27059 221 ILE A N 1
ATOM 1269 C CA . ILE A 1 221 ? 143.30141 135.16482 137.52676 1.000 105.27059 221 ILE A CA 1
ATOM 1270 C C . ILE A 1 221 ? 142.66407 135.85546 138.72660 1.000 105.27059 221 ILE A C 1
ATOM 1271 O O . ILE A 1 221 ? 143.08673 135.61507 139.86177 1.000 105.27059 221 ILE A O 1
ATOM 1276 N N . SER A 1 222 ? 141.63662 136.66588 138.51016 1.000 106.04294 222 SER A N 1
ATOM 1277 C CA . SER A 1 222 ? 141.06080 137.47925 139.57567 1.000 106.04294 222 SER A CA 1
ATOM 1278 C C . SER A 1 222 ? 140.60154 136.71484 140.80945 1.000 106.04294 222 SER A C 1
ATOM 1279 O O . SER A 1 222 ? 140.64108 137.30339 141.90031 1.000 106.04294 222 SER A O 1
ATOM 1282 N N . PRO A 1 223 ? 140.12931 135.46720 140.73666 1.000 106.09693 223 PRO A N 1
ATOM 1283 C CA . PRO A 1 223 ? 139.83531 134.75995 141.99159 1.000 106.09693 223 PRO A CA 1
ATOM 1284 C C . PRO A 1 223 ? 141.04661 134.63518 142.88938 1.000 106.09693 223 PRO A C 1
ATOM 1285 O O . PRO A 1 223 ? 140.96197 134.90179 144.09280 1.000 106.09693 223 PRO A O 1
ATOM 1289 N N . VAL A 1 224 ? 142.18871 134.26010 142.32392 1.000 100.88171 224 VAL A N 1
ATOM 1290 C CA . VAL A 1 224 ? 143.39192 134.10437 143.12422 1.000 100.88171 224 VAL A CA 1
ATOM 1291 C C . VAL A 1 224 ? 143.87082 135.45404 143.63181 1.000 100.88171 224 VAL A C 1
ATOM 1292 O O . VAL A 1 224 ? 144.38333 135.56246 144.74543 1.000 100.88171 224 VAL A O 1
ATOM 1296 N N . LEU A 1 225 ? 143.68161 136.50952 142.84499 1.000 103.01309 225 LEU A N 1
ATOM 1297 C CA . LEU A 1 225 ? 144.10588 137.83534 143.27732 1.000 103.01309 225 LEU A CA 1
ATOM 1298 C C . LEU A 1 225 ? 143.24598 138.34505 144.42031 1.000 103.01309 225 LEU A C 1
ATOM 1299 O O . LEU A 1 225 ? 143.75452 138.90426 145.39489 1.000 103.01309 225 LEU A O 1
ATOM 1304 N N . GLY A 1 226 ? 141.93246 138.18770 144.30554 1.000 102.25513 226 GLY A N 1
ATOM 1305 C CA . GLY A 1 226 ? 141.05919 138.58669 145.38988 1.000 102.25513 226 GLY A CA 1
ATOM 1306 C C . GLY A 1 226 ? 141.29106 137.76561 146.63787 1.000 102.25513 226 GLY A C 1
ATOM 1307 O O . GLY A 1 226 ? 141.22636 138.28446 147.75079 1.000 102.25513 226 GLY A O 1
ATOM 1308 N N . LEU A 1 227 ? 141.60087 136.48256 146.47344 1.000 99.08229 227 LEU A N 1
ATOM 1309 C CA . LEU A 1 227 ? 141.89601 135.65107 147.63052 1.000 99.08229 227 LEU A CA 1
ATOM 1310 C C . LEU A 1 227 ? 143.20577 136.06393 148.28543 1.000 99.08229 227 LEU A C 1
ATOM 1311 O O . LEU A 1 227 ? 143.30868 136.10150 149.51435 1.000 99.08229 227 LEU A O 1
ATOM 1316 N N . SER A 1 228 ? 144.21884 136.37820 147.48280 1.000 102.58730 228 SER A N 1
ATOM 1317 C CA . SER A 1 228 ? 145.46984 136.88225 148.02879 1.000 102.58730 228 SER A CA 1
ATOM 1318 C C . SER A 1 228 ? 145.25799 138.17605 148.78703 1.000 102.58730 228 SER A C 1
ATOM 1319 O O . SER A 1 228 ? 145.79369 138.35250 149.88152 1.000 102.58730 228 SER A O 1
ATOM 1322 N N . ALA A 1 229 ? 144.49260 139.09973 148.21647 1.000 100.18321 229 ALA A N 1
ATOM 1323 C CA . ALA A 1 229 ? 144.24577 140.36196 148.89390 1.000 100.18321 229 ALA A CA 1
ATOM 1324 C C . ALA A 1 229 ? 143.47073 140.14949 150.18219 1.000 100.18321 229 ALA A C 1
ATOM 1325 O O . ALA A 1 229 ? 143.72818 140.81797 151.18659 1.000 100.18321 229 ALA A O 1
ATOM 1327 N N . ALA A 1 230 ? 142.52991 139.20721 150.18066 1.000 100.57510 230 ALA A N 1
ATOM 1328 C CA . ALA A 1 230 ? 141.76003 138.92502 151.38335 1.000 100.57510 230 ALA A CA 1
ATOM 1329 C C . ALA A 1 230 ? 142.64176 138.35391 152.47847 1.000 100.57510 230 ALA A C 1
ATOM 1330 O O . ALA A 1 230 ? 142.57408 138.78767 153.63148 1.000 100.57510 230 ALA A O 1
ATOM 1332 N N . VAL A 1 231 ? 143.47238 137.37156 152.13995 1.000 103.81258 231 VAL A N 1
ATOM 1333 C CA . VAL A 1 231 ? 144.36095 136.78323 153.13422 1.000 103.81258 231 VAL A CA 1
ATOM 1334 C C . VAL A 1 231 ? 145.34980 137.81940 153.63898 1.000 103.81258 231 VAL A C 1
ATOM 1335 O O . VAL A 1 231 ? 145.65377 137.87841 154.83168 1.000 103.81258 231 VAL A O 1
ATOM 1339 N N . TRP A 1 232 ? 145.86262 138.65325 152.7411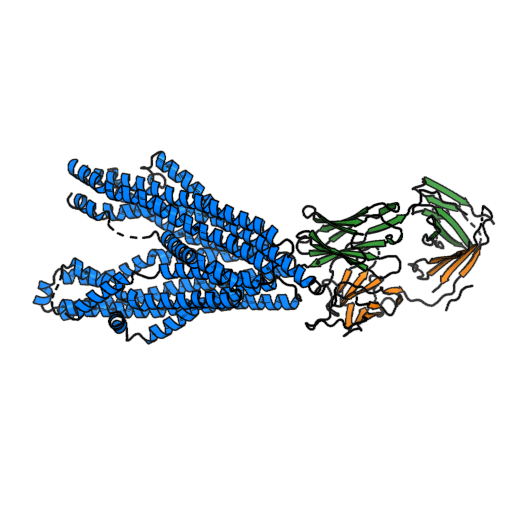2 1.000 101.94910 232 TRP A N 1
ATOM 1340 C CA . TRP A 1 232 ? 146.76541 139.72642 153.12522 1.000 101.94910 232 TRP A CA 1
ATOM 1341 C C . TRP A 1 232 ? 146.11733 140.64996 154.14364 1.000 101.94910 232 TRP A C 1
ATOM 1342 O O . TRP A 1 232 ? 146.68809 140.92826 155.20405 1.000 101.94910 232 TRP A O 1
ATOM 1353 N N . ALA A 1 233 ? 144.91953 141.13818 153.83599 1.000 104.81468 233 ALA A N 1
ATOM 1354 C CA . ALA A 1 233 ? 144.25836 142.08038 154.72480 1.000 104.81468 233 ALA A CA 1
ATOM 1355 C C . ALA A 1 233 ? 143.87933 141.42775 156.04238 1.000 104.81468 233 ALA A C 1
ATOM 1356 O O . ALA A 1 233 ? 143.90976 142.07546 157.08946 1.000 104.81468 233 ALA A O 1
ATOM 1358 N N . LYS A 1 234 ? 143.54251 140.14268 156.02136 1.000 110.13451 234 LYS A N 1
ATOM 1359 C CA . LYS A 1 234 ? 143.20072 139.46300 157.26256 1.000 110.13451 234 LYS A CA 1
ATOM 1360 C C . LYS A 1 234 ? 144.42549 139.27036 158.14102 1.000 110.13451 234 LYS A C 1
ATOM 1361 O O . LYS A 1 234 ? 144.35474 139.44053 159.36270 1.000 110.13451 234 LYS A O 1
ATOM 1367 N N . ILE A 1 235 ? 145.55541 138.90895 157.53907 1.000 104.12490 235 ILE A N 1
ATOM 1368 C CA . ILE A 1 235 ? 146.80209 138.80790 158.28445 1.000 104.12490 235 ILE A CA 1
ATOM 1369 C C . ILE A 1 235 ? 147.15803 140.14697 158.89665 1.000 104.12490 235 ILE A C 1
ATOM 1370 O O . ILE A 1 235 ? 147.60730 140.22306 160.04258 1.000 104.12490 235 ILE A O 1
ATOM 1375 N N . LEU A 1 236 ? 146.97059 141.22521 158.14415 1.000 106.31583 236 LEU A N 1
ATOM 1376 C CA . LEU A 1 236 ? 147.28169 142.53845 158.68637 1.000 106.31583 236 LEU A CA 1
ATOM 1377 C C . LEU A 1 236 ? 146.35792 142.88667 159.83859 1.000 106.31583 236 LEU A C 1
ATOM 1378 O O . LEU A 1 236 ? 146.80092 143.42925 160.85375 1.000 106.31583 236 LEU A O 1
ATOM 1383 N N . SER A 1 237 ? 145.06965 142.58743 159.70115 1.000 111.51432 237 SER A N 1
ATOM 1384 C CA . SER A 1 237 ? 144.12194 142.91205 160.75683 1.000 111.51432 237 SER A CA 1
ATOM 1385 C C . SER A 1 237 ? 144.44562 142.16447 162.03528 1.000 111.51432 237 SER A C 1
ATOM 1386 O O . SER A 1 237 ? 144.52498 142.76224 163.11081 1.000 111.51432 237 SER A O 1
ATOM 1389 N N . SER A 1 238 ? 144.64076 140.85950 161.94417 1.000 119.92798 238 SER A N 1
ATOM 1390 C CA . SER A 1 238 ? 144.75116 140.04502 163.13980 1.000 119.92798 238 SER A CA 1
ATOM 1391 C C . SER A 1 238 ? 146.17354 139.89909 163.65006 1.000 119.92798 238 SER A C 1
ATOM 1392 O O . SER A 1 238 ? 146.43028 138.99817 164.44293 1.000 119.92798 238 SER A O 1
ATOM 1395 N N . PHE A 1 239 ? 147.10158 140.75890 163.24593 1.000 119.40784 239 PHE A N 1
ATOM 1396 C CA . PHE A 1 239 ? 148.49635 140.51353 163.59355 1.000 119.40784 239 PHE A CA 1
ATOM 1397 C C . PHE A 1 239 ? 148.76216 140.75562 165.07035 1.000 119.40784 239 PHE A C 1
ATOM 1398 O O . PHE A 1 239 ? 149.42446 139.94925 165.72899 1.000 119.40784 239 PHE A O 1
ATOM 1406 N N . THR A 1 240 ? 148.27396 141.86911 165.60770 1.000 128.83233 240 THR A N 1
ATOM 1407 C CA . THR A 1 240 ? 148.57273 142.19403 166.99694 1.000 128.83233 240 THR A CA 1
ATOM 1408 C C . THR A 1 240 ? 147.77075 141.32545 167.95617 1.000 128.83233 240 THR A C 1
ATOM 1409 O O . THR A 1 240 ? 148.24902 140.98282 169.04495 1.000 128.83233 240 THR A O 1
ATOM 1413 N N . ASP A 1 241 ? 146.54969 140.96191 167.56995 1.000 129.91176 241 ASP A N 1
ATOM 1414 C CA . ASP A 1 241 ? 145.74792 140.07414 168.39841 1.000 129.91176 241 ASP A CA 1
ATOM 1415 C C . ASP A 1 241 ? 146.43198 138.73048 168.57990 1.000 129.91176 241 ASP A C 1
ATOM 1416 O O . ASP A 1 241 ? 146.45761 138.18496 169.68660 1.000 129.91176 241 ASP A O 1
ATOM 1418 N N . LYS A 1 242 ? 147.00038 138.18171 167.50911 1.000 127.90261 242 LYS A N 1
ATOM 1419 C CA . LYS A 1 242 ? 147.71137 136.91775 167.63825 1.000 127.90261 242 LYS A CA 1
ATOM 1420 C C . LYS A 1 242 ? 148.95995 137.06682 168.49027 1.000 127.90261 242 LYS A C 1
ATOM 1421 O O . LYS A 1 242 ? 149.31269 136.14881 169.23799 1.000 127.90261 242 LYS A O 1
ATOM 1427 N N . GLU A 1 243 ? 149.63850 138.20734 168.39506 1.000 125.48954 243 GLU A N 1
ATOM 1428 C CA . GLU A 1 243 ? 150.80512 138.43297 169.23528 1.000 125.48954 243 GLU A CA 1
ATOM 1429 C C . GLU A 1 243 ? 150.42277 138.42197 170.70294 1.000 125.48954 243 GLU A C 1
ATOM 1430 O O . GLU A 1 243 ? 151.09421 137.78400 171.51857 1.000 125.48954 243 GLU A O 1
ATOM 1432 N N . LEU A 1 244 ? 149.33893 139.11013 171.05728 1.000 128.64048 244 LEU A N 1
ATOM 1433 C CA . LEU A 1 244 ? 148.88600 139.08151 172.44234 1.000 128.64048 244 LEU A CA 1
ATOM 1434 C C . LEU A 1 244 ? 148.41727 137.69781 172.85301 1.000 128.64048 244 LEU A C 1
ATOM 1435 O O . LEU A 1 244 ? 148.56951 137.31411 174.01450 1.000 128.64048 244 LEU A O 1
ATOM 1440 N N . LEU A 1 245 ? 147.83874 136.94345 171.92602 1.000 125.08862 245 LEU A N 1
ATOM 1441 C CA . LEU A 1 245 ? 147.29998 135.63924 172.27586 1.000 125.08862 245 LEU A CA 1
ATOM 1442 C C . LEU A 1 245 ? 148.40968 134.63234 172.53200 1.000 125.08862 245 LEU A C 1
ATOM 1443 O O . LEU A 1 245 ? 148.25458 133.74571 173.37550 1.000 125.08862 245 LEU A O 1
ATOM 1448 N N . ALA A 1 246 ? 149.52875 134.74687 171.81871 1.000 120.40352 246 ALA A N 1
ATOM 1449 C CA . ALA A 1 246 ? 150.61351 133.79207 172.01019 1.000 120.40352 246 ALA A CA 1
ATOM 1450 C C . ALA A 1 246 ? 151.14828 133.82267 173.43311 1.000 120.40352 246 ALA A C 1
ATOM 1451 O O . ALA A 1 246 ? 151.46150 132.77317 174.00075 1.000 120.40352 246 ALA A O 1
ATOM 1453 N N . TYR A 1 247 ? 151.25132 135.00480 174.02510 1.000 117.75247 247 TYR A N 1
ATOM 1454 C CA . TYR A 1 247 ? 151.80550 135.18882 175.35749 1.000 117.75247 247 TYR A CA 1
ATOM 1455 C C . TYR A 1 247 ? 150.81028 134.88320 176.46523 1.000 117.75247 247 TYR A C 1
ATOM 1456 O O . TYR A 1 247 ? 151.14957 135.02424 177.64116 1.000 117.75247 247 TYR A O 1
ATOM 1465 N N . ALA A 1 248 ? 149.59846 134.45463 176.12336 1.000 120.33196 248 ALA A N 1
ATOM 1466 C CA . ALA A 1 248 ? 148.55192 134.32825 177.12955 1.000 120.33196 248 ALA A CA 1
ATOM 1467 C C . ALA A 1 248 ? 148.93558 133.34692 178.22910 1.000 120.33196 248 ALA A C 1
ATOM 1468 O O . ALA A 1 248 ? 148.77556 133.64582 179.41528 1.000 120.33196 248 ALA A O 1
ATOM 1470 N N . LYS A 1 249 ? 149.44795 132.17486 177.86213 1.000 120.17519 249 LYS A N 1
ATOM 1471 C CA . LYS A 1 249 ? 149.71321 131.15181 178.86742 1.000 120.17519 249 LYS A CA 1
ATOM 1472 C C . LYS A 1 249 ? 150.85870 131.55097 179.78818 1.000 120.17519 249 LYS A C 1
ATOM 1473 O O . LYS A 1 249 ? 150.88554 131.15487 180.95597 1.000 120.17519 249 LYS A O 1
ATOM 1475 N N . ALA A 1 250 ? 151.81733 132.32643 179.28525 1.000 119.46438 250 ALA A N 1
ATOM 1476 C CA . ALA A 1 250 ? 152.92942 132.75243 180.12585 1.000 119.46438 250 ALA A CA 1
ATOM 1477 C C . ALA A 1 250 ? 152.56587 133.98941 180.92833 1.000 119.46438 250 ALA A C 1
ATOM 1478 O O . ALA A 1 250 ? 153.06544 134.18647 182.04088 1.000 119.46438 250 ALA A O 1
ATOM 1480 N N . GLY A 1 251 ? 151.70653 134.83977 180.37621 1.000 125.80200 251 GLY A N 1
ATOM 1481 C CA . GLY A 1 251 ? 151.21918 135.97115 181.13592 1.000 125.80200 251 GLY A CA 1
ATOM 1482 C C . GLY A 1 251 ? 150.42041 135.54797 182.34645 1.000 125.80200 251 GLY A C 1
ATOM 1483 O O . GLY A 1 251 ? 150.44319 136.22209 183.37635 1.000 125.80200 251 GLY A O 1
ATOM 1484 N N . ALA A 1 252 ? 149.71964 134.41896 182.24872 1.000 129.36779 252 ALA A N 1
ATOM 1485 C CA . ALA A 1 252 ? 148.98960 133.89917 183.39622 1.000 129.36779 252 ALA A CA 1
ATOM 1486 C C . ALA A 1 252 ? 149.94233 133.51179 184.51449 1.000 129.36779 252 ALA A C 1
ATOM 1487 O O . ALA A 1 252 ? 149.72632 133.86299 185.67875 1.000 129.36779 252 ALA A O 1
ATOM 1489 N N . VAL A 1 253 ? 150.99963 132.77371 184.18113 1.000 122.55304 253 VAL A N 1
ATOM 1490 C CA . VAL A 1 253 ? 151.98270 132.39945 185.18904 1.000 122.55304 253 VAL A CA 1
ATOM 1491 C C . VAL A 1 253 ? 152.61436 133.64074 185.79237 1.000 122.55304 253 VAL A C 1
ATOM 1492 O O . VAL A 1 253 ? 152.80300 133.73231 187.00999 1.000 122.55304 253 VAL A O 1
ATOM 1496 N N . ALA A 1 254 ? 152.93718 134.62271 184.95498 1.000 130.90497 254 ALA A N 1
ATOM 1497 C CA . ALA A 1 254 ? 153.55477 135.83829 185.46426 1.000 130.90497 254 ALA A CA 1
ATOM 1498 C C . ALA A 1 254 ? 152.63321 136.54707 186.44104 1.000 130.90497 254 ALA A C 1
ATOM 1499 O O . ALA A 1 254 ? 153.05822 136.95630 187.52467 1.000 130.90497 254 ALA A O 1
ATOM 1501 N N . GLU A 1 255 ? 151.36210 136.69967 186.07644 1.000 135.71390 255 GLU A N 1
ATOM 1502 C CA . GLU A 1 255 ? 150.43255 137.39991 186.95123 1.000 135.71390 255 GLU A CA 1
ATOM 1503 C C . GLU A 1 255 ? 150.21585 136.63500 188.24424 1.000 135.71390 255 GLU A C 1
ATOM 1504 O O . GLU A 1 255 ? 150.18626 137.23125 189.32385 1.000 135.71390 255 GLU A O 1
ATOM 1506 N N . GLU A 1 256 ? 150.07939 135.31397 188.16436 1.000 136.07412 256 GLU A N 1
ATOM 1507 C CA . GLU A 1 256 ? 149.79536 134.54847 189.36739 1.000 136.07412 256 GLU A CA 1
ATOM 1508 C C . GLU A 1 256 ? 151.00327 134.42996 190.27872 1.000 136.07412 256 GLU A C 1
ATOM 1509 O O . GLU A 1 256 ? 150.83081 134.19725 191.47559 1.000 136.07412 256 GLU A O 1
ATOM 1515 N N . VAL A 1 257 ? 152.21641 134.58528 189.75659 1.000 134.23880 257 VAL A N 1
ATOM 1516 C CA . VAL A 1 257 ? 153.37054 134.59591 190.64483 1.000 134.23880 257 VAL A CA 1
ATOM 1517 C C . VAL A 1 257 ? 153.58525 135.98043 191.22492 1.000 134.23880 257 VAL A C 1
ATOM 1518 O O . VAL A 1 257 ? 153.83769 136.12929 192.42214 1.000 134.23880 257 VAL A O 1
ATOM 1522 N N . LEU A 1 258 ? 153.49053 137.01814 190.39968 1.000 138.23498 258 LEU A N 1
ATOM 1523 C CA . LEU A 1 258 ? 153.68877 138.36341 190.90883 1.000 138.23498 258 LEU A CA 1
ATOM 1524 C C . LEU A 1 258 ? 152.57909 138.78511 191.85601 1.000 138.23498 258 LEU A C 1
ATOM 1525 O O . LEU A 1 258 ? 152.78570 139.69285 192.66525 1.000 138.23498 258 LEU A O 1
ATOM 1530 N N . ALA A 1 259 ? 151.41195 138.15094 191.77995 1.000 142.28926 259 ALA A N 1
ATOM 1531 C CA . ALA A 1 259 ? 150.34517 138.45456 192.72010 1.000 142.28926 259 ALA A CA 1
ATOM 1532 C C . ALA A 1 259 ? 150.55013 137.78276 194.06766 1.000 142.28926 259 ALA A C 1
ATOM 1533 O O . ALA A 1 259 ? 149.96384 138.22379 195.05983 1.000 142.28926 259 ALA A O 1
ATOM 1535 N N . ALA A 1 260 ? 151.36500 136.73681 194.12839 1.000 144.51282 260 ALA A N 1
ATOM 1536 C CA . ALA A 1 260 ? 151.63255 136.00128 195.35625 1.000 144.51282 260 ALA A CA 1
ATOM 1537 C C . ALA A 1 260 ? 153.12519 135.92079 195.59827 1.000 144.51282 260 ALA A C 1
ATOM 1538 O O . ALA A 1 260 ? 153.68196 134.86117 195.88265 1.000 144.51282 260 ALA A O 1
ATOM 1540 N N . ILE A 1 261 ? 153.79946 137.06262 195.48608 1.000 149.51267 261 ILE A N 1
ATOM 1541 C CA . ILE A 1 261 ? 155.25458 137.05290 195.50001 1.000 149.51267 261 ILE A CA 1
ATOM 1542 C C . ILE A 1 261 ? 155.78803 136.71862 196.88328 1.000 149.51267 261 ILE A C 1
ATOM 1543 O O . ILE A 1 261 ? 156.81703 136.04188 197.00943 1.000 149.51267 261 ILE A O 1
ATOM 1548 N N . ARG A 1 262 ? 155.10940 137.17479 197.93841 1.000 151.95866 262 ARG A N 1
ATOM 1549 C CA . ARG A 1 262 ? 155.58283 136.91512 199.29450 1.000 151.95866 262 ARG A CA 1
ATOM 1550 C C . ARG A 1 262 ? 155.65071 135.42012 199.56934 1.000 151.95866 262 ARG A C 1
ATOM 1551 O O . ARG A 1 262 ? 156.65575 134.91315 200.07920 1.000 151.95866 262 ARG A O 1
ATOM 1553 N N . THR A 1 263 ? 154.58896 134.69526 199.22232 1.000 153.94327 263 THR A N 1
ATOM 1554 C CA . THR A 1 263 ? 154.61252 133.24505 199.35234 1.000 153.94327 263 THR A CA 1
ATOM 1555 C C . THR A 1 263 ? 155.78820 132.64499 198.59846 1.000 153.94327 263 THR A C 1
ATOM 1556 O O . THR A 1 263 ? 156.47003 131.74583 199.10515 1.000 153.94327 263 THR A O 1
ATOM 1560 N N . VAL A 1 264 ? 156.05540 133.14892 197.39473 1.000 151.38240 264 VAL A N 1
ATOM 1561 C CA . VAL A 1 264 ? 157.07673 132.54871 196.54689 1.000 151.38240 264 VAL A CA 1
ATOM 1562 C C . VAL A 1 264 ? 158.45627 132.72775 197.15754 1.000 151.38240 264 VAL A C 1
ATOM 1563 O O . VAL A 1 264 ? 159.19021 131.75472 197.35854 1.000 151.38240 264 VAL A O 1
ATOM 1567 N N . ILE A 1 265 ? 158.84040 133.97229 197.45861 1.000 153.31069 265 ILE A N 1
ATOM 1568 C CA . ILE A 1 265 ? 160.17886 134.18345 198.00524 1.000 153.31069 265 ILE A CA 1
ATOM 1569 C C . ILE A 1 265 ? 160.27409 133.75540 199.45643 1.000 153.31069 265 ILE A C 1
ATOM 1570 O O . ILE A 1 265 ? 161.37671 133.75450 200.01590 1.000 153.31069 265 ILE A O 1
ATOM 1575 N N . ALA A 1 266 ? 159.15553 133.39168 200.08573 1.000 156.08652 266 ALA A N 1
ATOM 1576 C CA . ALA A 1 266 ? 159.21668 132.77101 201.39865 1.000 156.08652 266 ALA A CA 1
ATOM 1577 C C . ALA A 1 266 ? 159.47772 131.27883 201.30392 1.000 156.08652 266 ALA A C 1
ATOM 1578 O O . ALA A 1 266 ? 160.22306 130.72767 202.11827 1.000 156.08652 266 ALA A O 1
ATOM 1580 N N . PHE A 1 267 ? 158.87726 130.61145 200.32706 1.000 154.81519 267 PHE A N 1
ATOM 1581 C CA . PHE A 1 267 ? 159.11431 129.18930 200.14435 1.000 154.81519 267 PHE A CA 1
ATOM 1582 C C . PHE A 1 267 ? 160.33119 128.89466 199.28215 1.000 154.81519 267 PHE A C 1
ATOM 1583 O O . PHE A 1 267 ? 160.69091 127.72454 199.12788 1.000 154.81519 267 PHE A O 1
ATOM 1591 N N . GLY A 1 268 ? 160.97168 129.91535 198.72413 1.000 151.41367 268 GLY A N 1
ATOM 1592 C CA . GLY A 1 268 ? 162.14509 129.68439 197.90817 1.000 151.41367 268 GLY A CA 1
ATOM 1593 C C . GLY A 1 268 ? 161.84990 129.06754 196.56252 1.000 151.41367 268 GLY A C 1
ATOM 1594 O O . GLY A 1 268 ? 162.70098 128.36704 196.00971 1.000 151.41367 268 GLY A O 1
ATOM 1595 N N . GLY A 1 269 ? 160.66444 129.31021 196.01567 1.000 147.25530 269 GLY A N 1
ATOM 1596 C CA . GLY A 1 269 ? 160.28790 128.71481 194.75107 1.000 147.25530 269 GLY A CA 1
ATOM 1597 C C . GLY A 1 269 ? 160.65566 129.57206 193.56214 1.000 147.25530 269 GLY A C 1
ATOM 1598 O O . GLY A 1 269 ? 160.02167 129.49256 192.50800 1.000 147.25530 269 GLY A O 1
ATOM 1599 N N . GLN A 1 270 ? 161.67915 130.40656 193.72339 1.000 143.87376 270 GLN A N 1
ATOM 1600 C CA . GLN A 1 270 ? 162.11448 131.25611 192.62417 1.000 143.87376 270 GLN A CA 1
ATOM 1601 C C . GLN A 1 270 ? 162.61986 130.42005 191.45960 1.000 143.87376 270 GLN A C 1
ATOM 1602 O O . GLN A 1 270 ? 162.20141 130.61110 190.31168 1.000 143.87376 270 GLN A O 1
ATOM 1608 N N . LYS A 1 271 ? 163.51333 129.47484 191.73968 1.000 135.82640 271 LYS A N 1
ATOM 1609 C CA . LYS A 1 271 ? 164.07599 128.63941 190.69283 1.000 135.82640 271 LYS A CA 1
ATOM 1610 C C . LYS A 1 271 ? 163.05227 127.71803 190.05696 1.000 135.82640 271 LYS A C 1
ATOM 1611 O O . LYS A 1 271 ? 163.38447 127.04539 189.08102 1.000 135.82640 271 LYS A O 1
ATOM 1613 N N . LYS A 1 272 ? 161.83212 127.65822 190.57680 1.000 136.78548 272 LYS A N 1
ATOM 1614 C CA . LYS A 1 272 ? 160.78925 126.84022 189.97662 1.000 136.78548 272 LYS A CA 1
ATOM 1615 C C . LYS A 1 272 ? 159.76809 127.66293 189.21423 1.000 136.78548 272 LYS A C 1
ATOM 1616 O O . LYS A 1 272 ? 159.35464 127.26975 188.11849 1.000 136.78548 272 LYS A O 1
ATOM 1622 N N . GLU A 1 273 ? 159.34166 128.79581 189.76849 1.000 132.85976 273 GLU A N 1
ATOM 1623 C CA . GLU A 1 273 ? 158.50402 129.69511 188.99138 1.000 132.85976 273 GLU A CA 1
ATOM 1624 C C . GLU A 1 273 ? 159.24100 130.19448 187.76391 1.000 132.85976 273 GLU A C 1
ATOM 1625 O O . GLU A 1 273 ? 158.62400 130.41583 186.71643 1.000 132.85976 273 GLU A O 1
ATOM 1631 N N . LEU A 1 274 ? 160.56114 130.34140 187.85510 1.000 124.62356 274 LEU A N 1
ATOM 1632 C CA . LEU A 1 274 ? 161.32092 130.71073 186.67326 1.000 124.62356 274 LEU A CA 1
ATOM 1633 C C . LEU A 1 274 ? 161.20994 129.64024 185.60186 1.000 124.62356 274 LEU A C 1
ATOM 1634 O O . LEU A 1 274 ? 161.06528 129.95506 184.41981 1.000 124.62356 274 LEU A O 1
ATOM 1639 N N . GLU A 1 275 ? 161.24095 128.36723 185.99318 1.000 129.80600 275 GLU A N 1
ATOM 1640 C CA . GLU A 1 275 ? 161.15687 127.30487 184.99890 1.000 129.80600 275 GLU A CA 1
ATOM 1641 C C . GLU A 1 275 ? 159.75865 127.19166 184.41845 1.000 129.80600 275 GLU A C 1
ATOM 1642 O O . GLU A 1 275 ? 159.60058 126.87266 183.23866 1.000 129.80600 275 GLU A O 1
ATOM 1648 N N . ARG A 1 276 ? 158.73072 127.42976 185.22685 1.000 124.60921 276 ARG A N 1
ATOM 1649 C CA . ARG A 1 276 ? 157.38058 127.47028 184.67466 1.000 124.60921 276 ARG A CA 1
ATOM 1650 C C . ARG A 1 276 ? 157.26752 128.55980 183.62058 1.000 124.60921 276 ARG A C 1
ATOM 1651 O O . ARG A 1 276 ? 156.80202 128.32161 182.49295 1.000 124.60921 276 ARG A O 1
ATOM 1659 N N . TYR A 1 277 ? 157.69951 129.76967 183.97522 1.000 111.96495 277 TYR A N 1
ATOM 1660 C CA . TYR A 1 277 ? 157.68950 130.86448 183.02011 1.000 111.96495 277 TYR A CA 1
ATOM 1661 C C . TYR A 1 277 ? 158.48685 130.51366 181.77975 1.000 111.96495 277 TYR A C 1
ATOM 1662 O O . TYR A 1 277 ? 158.06713 130.82005 180.66661 1.000 111.96495 277 TYR A O 1
ATOM 1671 N N . ASN A 1 278 ? 159.63084 129.86005 181.94622 1.000 116.48042 278 ASN A N 1
ATOM 1672 C CA . ASN A 1 278 ? 160.45923 129.52836 180.79576 1.000 116.48042 278 ASN A CA 1
ATOM 1673 C C . ASN A 1 278 ? 159.77172 128.52938 179.88400 1.000 116.48042 278 ASN A C 1
ATOM 1674 O O . ASN A 1 278 ? 159.81445 128.66753 178.65733 1.000 116.48042 278 ASN A O 1
ATOM 1679 N N . LYS A 1 279 ? 159.16073 127.49877 180.46036 1.000 114.92617 279 LYS A N 1
ATOM 1680 C CA . LYS A 1 279 ? 158.47041 126.51119 179.64655 1.000 114.92617 279 LYS A CA 1
ATOM 1681 C C . LYS A 1 279 ? 157.32535 127.13791 178.87421 1.000 114.92617 279 LYS A C 1
ATOM 1682 O O . LYS A 1 279 ? 157.00498 126.68489 177.77377 1.000 114.92617 279 LYS A O 1
ATOM 1684 N N . ASN A 1 280 ? 156.69549 128.17468 179.42142 1.000 112.78010 280 ASN A N 1
ATOM 1685 C CA . ASN A 1 280 ? 155.65770 128.83616 178.63475 1.000 112.78010 280 ASN A CA 1
ATOM 1686 C C . ASN A 1 280 ? 156.23338 129.81680 177.62026 1.000 112.78010 280 ASN A C 1
ATOM 1687 O O . ASN A 1 280 ? 155.64920 130.01767 176.54736 1.000 112.78010 280 ASN A O 1
ATOM 1692 N N . LEU A 1 281 ? 157.36754 130.43381 177.93773 1.000 105.83702 281 LEU A N 1
ATOM 1693 C CA . LEU A 1 281 ? 158.00346 131.34213 176.99766 1.000 105.83702 281 LEU A CA 1
ATOM 1694 C C . LEU A 1 281 ? 158.48822 130.60303 175.77145 1.000 105.83702 281 LEU A C 1
ATOM 1695 O O . LEU A 1 281 ? 158.48755 131.16035 174.67374 1.000 105.83702 281 LEU A O 1
ATOM 1700 N N . GLU A 1 282 ? 158.91874 129.35697 175.93919 1.000 115.24896 282 GLU A N 1
ATOM 1701 C CA . GLU A 1 282 ? 159.32272 128.56233 174.78740 1.000 115.24896 282 GLU A CA 1
ATOM 1702 C C . GLU A 1 282 ? 158.17126 128.39851 173.80921 1.000 115.24896 282 GLU A C 1
ATOM 1703 O O . GLU A 1 282 ? 158.34274 128.56079 172.59836 1.000 115.24896 282 GLU A O 1
ATOM 1709 N N . GLU A 1 283 ? 156.98406 128.07888 174.31815 1.000 106.41572 283 GLU A N 1
ATOM 1710 C CA . GLU A 1 283 ? 155.83105 127.90840 173.44487 1.000 106.41572 283 GLU A CA 1
ATOM 1711 C C . GLU A 1 283 ? 155.42379 129.22544 172.80439 1.000 106.41572 283 GLU A C 1
ATOM 1712 O O . GLU A 1 283 ? 155.04517 129.25673 171.62877 1.000 106.41572 283 GLU A O 1
ATOM 1714 N N . ALA A 1 284 ? 155.48540 130.32325 173.55756 1.000 101.63609 284 ALA A N 1
ATOM 1715 C CA . ALA A 1 284 ? 155.18090 131.62056 172.96104 1.000 101.63609 284 ALA A CA 1
ATOM 1716 C C . ALA A 1 284 ? 156.15016 131.94471 171.83672 1.000 101.63609 284 ALA A C 1
ATOM 1717 O O . ALA A 1 284 ? 155.75147 132.45185 170.78364 1.000 101.63609 284 ALA A O 1
ATOM 1719 N N . LYS A 1 285 ? 157.42594 131.63245 172.03161 1.000 103.71480 285 LYS A N 1
ATOM 1720 C CA . LYS A 1 285 ? 158.41775 131.88512 170.99928 1.000 103.71480 285 LYS A CA 1
ATOM 1721 C C . LYS A 1 285 ? 158.18413 131.00936 169.78341 1.000 103.71480 285 LYS A C 1
ATOM 1722 O O . LYS A 1 285 ? 158.35522 131.46204 168.65131 1.000 103.71480 285 LYS A O 1
ATOM 1728 N N . ARG A 1 286 ? 157.79986 129.75183 169.99084 1.000 111.44912 286 ARG A N 1
ATOM 1729 C CA . ARG A 1 286 ? 157.54913 128.87347 168.85479 1.000 111.44912 286 ARG A CA 1
ATOM 1730 C C . ARG A 1 286 ? 156.35847 129.35080 168.04652 1.000 111.44912 286 ARG A C 1
ATOM 1731 O O . ARG A 1 286 ? 156.37898 129.31624 166.81295 1.000 111.44912 286 ARG A O 1
ATOM 1739 N N . ILE A 1 287 ? 155.29911 129.77743 168.72465 1.000 103.84602 287 ILE A N 1
ATOM 1740 C CA . ILE A 1 287 ? 154.15047 130.32902 168.01929 1.000 103.84602 287 ILE A CA 1
ATOM 1741 C C . ILE A 1 287 ? 154.54855 131.58159 167.25757 1.000 103.84602 287 ILE A C 1
ATOM 1742 O O . ILE A 1 287 ? 154.09501 131.81082 166.13325 1.000 103.84602 287 ILE A O 1
ATOM 1747 N N . GLY A 1 288 ? 155.41201 132.40538 167.84735 1.000 104.35417 288 GLY A N 1
ATOM 1748 C CA . GLY A 1 288 ? 155.88063 133.58641 167.14394 1.000 104.35417 288 GLY A CA 1
ATOM 1749 C C . GLY A 1 288 ? 156.69167 133.25463 165.90846 1.000 104.35417 288 GLY A C 1
ATOM 1750 O O . GLY A 1 288 ? 156.56832 133.91843 164.88071 1.000 104.35417 288 GLY A O 1
ATOM 1751 N N . ILE A 1 289 ? 157.53245 132.22529 165.99068 1.000 102.56008 289 ILE A N 1
ATOM 1752 C CA . ILE A 1 289 ? 158.29773 131.79902 164.82308 1.000 102.56008 289 ILE A CA 1
ATOM 1753 C C . ILE A 1 289 ? 157.36506 131.29233 163.73712 1.000 102.56008 289 ILE A C 1
ATOM 1754 O O . ILE A 1 289 ? 157.53046 131.61075 162.55489 1.000 102.56008 289 ILE A O 1
ATOM 1759 N N . LYS A 1 290 ? 156.37958 130.48286 164.11295 1.000 105.29038 290 LYS A N 1
ATOM 1760 C CA . LYS A 1 290 ? 155.45062 129.96901 163.11689 1.000 105.29038 290 LYS A CA 1
ATOM 1761 C C . LYS A 1 290 ? 154.66909 131.09378 162.46368 1.000 105.29038 290 LYS A C 1
ATOM 1762 O O . LYS A 1 290 ? 154.40900 131.05716 161.25855 1.000 105.29038 290 LYS A O 1
ATOM 1768 N N . LYS A 1 291 ? 154.27688 132.09845 163.23895 1.000 107.28737 291 LYS A N 1
ATOM 1769 C CA . LYS A 1 291 ? 153.56215 133.22211 162.65361 1.000 107.28737 291 LYS A CA 1
ATOM 1770 C C . LYS A 1 291 ? 154.46031 134.00185 161.71077 1.000 107.28737 291 LYS A C 1
ATOM 1771 O O . LYS A 1 291 ? 154.03203 134.39991 160.62500 1.000 107.28737 291 LYS A O 1
ATOM 1777 N N . ALA A 1 292 ? 155.71374 134.21975 162.09997 1.000 104.98919 292 ALA A N 1
ATOM 1778 C CA . ALA A 1 292 ? 156.64599 134.90564 161.21856 1.000 104.98919 292 ALA A CA 1
ATOM 1779 C C . ALA A 1 292 ? 156.86027 134.13662 159.92875 1.000 104.98919 292 ALA A C 1
ATOM 1780 O O . ALA A 1 292 ? 157.10978 134.74034 158.88312 1.000 104.98919 292 ALA A O 1
ATOM 1782 N N . ILE A 1 293 ? 156.77334 132.81155 159.97573 1.000 100.47023 293 ILE A N 1
ATOM 1783 C CA . ILE A 1 293 ? 156.89341 132.03364 158.74892 1.000 100.47023 293 ILE A CA 1
ATOM 1784 C C . ILE A 1 293 ? 155.65012 132.20009 157.89027 1.000 100.47023 293 ILE A C 1
ATOM 1785 O O . ILE A 1 293 ? 155.73077 132.58739 156.72286 1.000 100.47023 293 ILE A O 1
ATOM 1790 N N . THR A 1 294 ? 154.48204 131.91981 158.45838 1.000 99.40725 294 THR A N 1
ATOM 1791 C CA . THR A 1 294 ? 153.28250 131.80111 157.63963 1.000 99.40725 294 THR A CA 1
ATOM 1792 C C . THR A 1 294 ? 152.82054 133.15266 157.11812 1.000 99.40725 294 THR A C 1
ATOM 1793 O O . THR A 1 294 ? 152.44408 133.27319 155.94882 1.000 99.40725 294 THR A O 1
ATOM 1797 N N . ALA A 1 295 ? 152.82610 134.18256 157.96424 1.000 96.73520 295 ALA A N 1
ATOM 1798 C CA . ALA A 1 295 ? 152.39209 135.49513 157.50706 1.000 96.73520 295 ALA A CA 1
ATOM 1799 C C . ALA A 1 295 ? 153.26145 135.99525 156.36852 1.000 96.73520 295 ALA A C 1
ATOM 1800 O O . ALA A 1 295 ? 152.75777 136.50346 155.35932 1.000 96.73520 295 ALA A O 1
ATOM 1802 N N . ASN A 1 296 ? 154.57104 135.84400 156.50486 1.000 98.15288 296 ASN A N 1
ATOM 1803 C CA . ASN A 1 296 ? 155.47026 136.37364 155.49682 1.000 98.15288 296 ASN A CA 1
ATOM 1804 C C . ASN A 1 296 ? 155.43360 135.53718 154.23763 1.000 98.15288 296 ASN A C 1
ATOM 1805 O O . ASN A 1 296 ? 155.55076 136.07434 153.13822 1.000 98.15288 296 ASN A O 1
ATOM 1810 N N . ILE A 1 297 ? 155.24136 134.22760 154.36499 1.000 93.21085 297 ILE A N 1
ATOM 1811 C CA . ILE A 1 297 ? 155.14064 133.42141 153.16260 1.000 93.21085 297 ILE A CA 1
ATOM 1812 C C . ILE A 1 297 ? 153.85123 133.74152 152.42589 1.000 93.21085 297 ILE A C 1
ATOM 1813 O O . ILE A 1 297 ? 153.82388 133.75695 151.19328 1.000 93.21085 297 ILE A O 1
ATOM 1818 N N . SER A 1 298 ? 152.78946 134.09034 153.14802 1.000 95.13209 298 SER A N 1
ATOM 1819 C CA . SER A 1 298 ? 151.55151 134.45745 152.47795 1.000 95.13209 298 SER A CA 1
ATOM 1820 C C . SER A 1 298 ? 151.67718 135.79608 151.76724 1.000 95.13209 298 SER A C 1
ATOM 1821 O O . SER A 1 298 ? 151.25801 135.93500 150.61304 1.000 95.13209 298 SER A O 1
ATOM 1824 N N . ILE A 1 299 ? 152.24963 136.79721 152.42876 1.000 95.73657 299 ILE A N 1
ATOM 1825 C CA . ILE A 1 299 ? 152.36463 138.09082 151.76624 1.000 95.73657 299 ILE A CA 1
ATOM 1826 C C . ILE A 1 299 ? 153.37413 138.03254 150.62734 1.000 95.73657 299 ILE A C 1
ATOM 1827 O O . ILE A 1 299 ? 153.20303 138.70114 149.59956 1.000 95.73657 299 ILE A O 1
ATOM 1832 N N . GLY A 1 300 ? 154.41981 137.22058 150.76158 1.000 90.05527 300 GLY A N 1
ATOM 1833 C CA . GLY A 1 300 ? 155.33302 137.03397 149.65484 1.000 90.05527 300 GLY A CA 1
ATOM 1834 C C . GLY A 1 300 ? 154.67204 136.35514 148.47760 1.000 90.05527 300 GLY A C 1
ATOM 1835 O O . GLY A 1 300 ? 154.93857 136.69988 147.32780 1.000 90.05527 300 GLY A O 1
ATOM 1836 N N . ALA A 1 301 ? 153.80020 135.38395 148.74275 1.000 88.47162 301 ALA A N 1
ATOM 1837 C CA . ALA A 1 301 ? 153.05290 134.76343 147.65927 1.000 88.47162 301 ALA A CA 1
ATOM 1838 C C . ALA A 1 301 ? 152.13480 135.76524 146.98292 1.000 88.47162 301 ALA A C 1
ATOM 1839 O O . ALA A 1 301 ? 151.94068 135.71462 145.76791 1.000 88.47162 301 ALA A O 1
ATOM 1841 N N . ALA A 1 302 ? 151.56988 136.69269 147.74861 1.000 85.97251 302 ALA A N 1
ATOM 1842 C CA . ALA A 1 302 ? 150.74156 137.72794 147.13947 1.000 85.97251 302 ALA A CA 1
ATOM 1843 C C . ALA A 1 302 ? 151.55534 138.62622 146.22032 1.000 85.97251 302 ALA A C 1
ATOM 1844 O O . ALA A 1 302 ? 151.11456 138.95991 145.11674 1.000 85.97251 302 ALA A O 1
ATOM 1846 N N . PHE A 1 303 ? 152.73793 139.04473 146.66391 1.000 91.47932 303 PHE A N 1
ATOM 1847 C CA . PHE A 1 303 ? 153.60035 139.85208 145.80495 1.000 91.47932 303 PHE A CA 1
ATOM 1848 C C . PHE A 1 303 ? 153.99465 139.09408 144.54724 1.000 91.47932 303 PHE A C 1
ATOM 1849 O O . PHE A 1 303 ? 153.97429 139.64758 143.43914 1.000 91.47932 303 PHE A O 1
ATOM 1857 N N . LEU A 1 304 ? 154.38341 137.83177 144.70415 1.000 83.32850 304 LEU A N 1
ATOM 1858 C CA . LEU A 1 304 ? 154.72638 137.01257 143.55310 1.000 83.32850 304 LEU A CA 1
ATOM 1859 C C . LEU A 1 304 ? 153.56339 136.91553 142.58855 1.000 83.32850 304 LEU A C 1
ATOM 1860 O O . LEU A 1 304 ? 153.75176 136.96025 141.37205 1.000 83.32850 304 LEU A O 1
ATOM 1865 N N . LEU A 1 305 ? 152.35123 136.79350 143.11125 1.000 89.54272 305 LEU A N 1
ATOM 1866 C CA . LEU A 1 305 ? 151.18964 136.68226 142.24753 1.000 89.54272 305 LEU A CA 1
ATOM 1867 C C . LEU A 1 305 ? 150.92844 137.97790 141.50250 1.000 89.54272 305 LEU A C 1
ATOM 1868 O O . LEU A 1 305 ? 150.55923 137.95588 140.32967 1.000 89.54272 305 LEU A O 1
ATOM 1873 N N . ILE A 1 306 ? 151.11679 139.11680 142.15818 1.000 88.67824 306 ILE A N 1
ATOM 1874 C CA . ILE A 1 306 ? 150.95643 140.39468 141.47007 1.000 88.67824 306 ILE A CA 1
ATOM 1875 C C . ILE A 1 306 ? 151.93223 140.50276 140.30776 1.000 88.67824 306 ILE A C 1
ATOM 1876 O O . ILE A 1 306 ? 151.56179 140.87469 139.18754 1.000 88.67824 306 ILE A O 1
ATOM 1881 N N . TYR A 1 307 ? 153.19793 140.18664 140.55341 1.000 89.31887 307 TYR A N 1
ATOM 1882 C CA . TYR A 1 307 ? 154.17420 140.32632 139.47996 1.000 89.31887 307 TYR A CA 1
ATOM 1883 C C . TYR A 1 307 ? 153.96118 139.30180 138.37744 1.000 89.31887 307 TYR A C 1
ATOM 1884 O O . TYR A 1 307 ? 154.18691 139.60257 137.20367 1.000 89.31887 307 TYR A O 1
ATOM 1893 N N . ALA A 1 308 ? 153.52687 138.09434 138.72059 1.000 90.08726 308 ALA A N 1
ATOM 1894 C CA . ALA A 1 308 ? 153.18885 137.12417 137.69159 1.000 90.08726 308 ALA A CA 1
ATOM 1895 C C . ALA A 1 308 ? 151.98176 137.56681 136.88504 1.000 90.08726 308 ALA A C 1
ATOM 1896 O O . ALA A 1 308 ? 151.88387 137.25204 135.69912 1.000 90.08726 308 ALA A O 1
ATOM 1898 N N . SER A 1 309 ? 151.05136 138.28423 137.50739 1.000 88.95415 309 SER A N 1
ATOM 1899 C CA . SER A 1 309 ? 149.94134 138.85742 136.76421 1.000 88.95415 309 SER A CA 1
ATOM 1900 C C . SER A 1 309 ? 150.43378 139.89011 135.77541 1.000 88.95415 309 SER A C 1
ATOM 1901 O O . SER A 1 309 ? 149.95715 139.95093 134.64333 1.000 88.95415 309 SER A O 1
ATOM 1904 N N . TYR A 1 310 ? 151.37750 140.72421 136.19320 1.000 84.79190 310 TYR A N 1
ATOM 1905 C CA . TYR A 1 310 ? 152.00983 141.64161 135.25471 1.000 84.79190 310 TYR A CA 1
ATOM 1906 C C . TYR A 1 310 ? 152.59416 140.88450 134.08064 1.000 84.79190 310 TYR A C 1
ATOM 1907 O O . TYR A 1 310 ? 152.34471 141.22206 132.92516 1.000 84.79190 310 TYR A O 1
ATOM 1916 N N . ALA A 1 311 ? 153.36826 139.84094 134.36699 1.000 81.65666 311 ALA A N 1
ATOM 1917 C CA . ALA A 1 311 ? 154.00861 139.06710 133.30882 1.000 81.65666 311 ALA A CA 1
ATOM 1918 C C . ALA A 1 311 ? 152.99003 138.50194 132.33358 1.000 81.65666 311 ALA A C 1
ATOM 1919 O O . ALA A 1 311 ? 153.11856 138.67104 131.12108 1.000 81.65666 311 ALA A O 1
ATOM 1921 N N . LEU A 1 312 ? 151.96716 137.82674 132.84525 1.000 82.95082 312 LEU A N 1
ATOM 1922 C CA . LEU A 1 312 ? 150.99046 137.18460 131.97623 1.000 82.95082 312 LEU A CA 1
ATOM 1923 C C . LEU A 1 312 ? 150.19185 138.20450 131.18426 1.000 82.95082 312 LEU A C 1
ATOM 1924 O O . LEU A 1 312 ? 150.04813 138.08738 129.96222 1.000 82.95082 312 LEU A O 1
ATOM 1929 N N . ALA A 1 313 ? 149.62584 139.19207 131.86900 1.000 83.86897 313 ALA A N 1
ATOM 1930 C CA . ALA A 1 313 ? 148.78499 140.15838 131.18878 1.000 83.86897 313 ALA A CA 1
ATOM 1931 C C . ALA A 1 313 ? 149.57482 140.94997 130.17315 1.000 83.86897 313 ALA A C 1
ATOM 1932 O O . ALA A 1 313 ? 149.04791 141.30585 129.12455 1.000 83.86897 313 ALA A O 1
ATOM 1934 N N . PHE A 1 314 ? 150.85322 141.19723 130.42897 1.000 87.93138 314 PHE A N 1
ATOM 1935 C CA . PHE A 1 314 ? 151.60592 141.97019 129.46080 1.000 87.93138 314 PHE A CA 1
ATOM 1936 C C . PHE A 1 314 ? 152.10421 141.11026 128.32298 1.000 87.93138 314 PHE A C 1
ATOM 1937 O O . PHE A 1 314 ? 152.18267 141.59001 127.19920 1.000 87.93138 314 PHE A O 1
ATOM 1945 N N . TRP A 1 315 ? 152.39032 139.83679 128.55831 1.000 88.78019 315 TRP A N 1
ATOM 1946 C CA . TRP A 1 315 ? 152.68178 138.96201 127.43517 1.000 88.78019 315 TRP A CA 1
ATOM 1947 C C . TRP A 1 315 ? 151.49381 138.89391 126.48826 1.000 88.78019 315 TRP A C 1
ATOM 1948 O O . TRP A 1 315 ? 151.62595 139.12837 125.28087 1.000 88.78019 315 TRP A O 1
ATOM 1959 N N . TYR A 1 316 ? 150.31011 138.62192 127.02763 1.000 86.66347 316 TYR A N 1
ATOM 1960 C CA . TYR A 1 316 ? 149.12930 138.52742 126.18052 1.000 86.66347 316 TYR A CA 1
ATOM 1961 C C . TYR A 1 316 ? 148.76686 139.86856 125.55774 1.000 86.66347 316 TYR A C 1
ATOM 1962 O O . TYR A 1 316 ? 148.41059 139.93476 124.37736 1.000 86.66347 316 TYR A O 1
ATOM 1971 N N . GLY A 1 317 ? 148.85782 140.95167 126.31964 1.000 83.37108 317 GLY A N 1
ATOM 1972 C CA . GLY A 1 317 ? 148.53030 142.24783 125.77303 1.000 83.37108 317 GLY A CA 1
ATOM 1973 C C . GLY A 1 317 ? 149.47940 142.68402 124.68215 1.000 83.37108 317 GLY A C 1
ATOM 1974 O O . GLY A 1 317 ? 149.05981 143.28000 123.69632 1.000 83.37108 317 GLY A O 1
ATOM 1975 N N . THR A 1 318 ? 150.76780 142.40611 124.83703 1.000 83.23834 318 THR A N 1
ATOM 1976 C CA . THR A 1 318 ? 151.69671 142.74995 123.77718 1.000 83.23834 318 THR A CA 1
ATOM 1977 C C . THR A 1 318 ? 151.46553 141.88073 122.56020 1.000 83.23834 318 THR A C 1
ATOM 1978 O O . THR A 1 318 ? 151.67734 142.32465 121.43459 1.000 83.23834 318 THR A O 1
ATOM 1982 N N . THR A 1 319 ? 151.02068 140.64397 122.75690 1.000 84.01745 319 THR A N 1
ATOM 1983 C CA . THR A 1 319 ? 150.58398 139.84890 121.61664 1.000 84.01745 319 THR A CA 1
ATOM 1984 C C . THR A 1 319 ? 149.45446 140.54164 120.87271 1.000 84.01745 319 THR A C 1
ATOM 1985 O O . THR A 1 319 ? 149.47196 140.64612 119.64291 1.000 84.01745 319 THR A O 1
ATOM 1989 N N . LEU A 1 320 ? 148.46538 141.03324 121.61107 1.000 83.09137 320 LEU A N 1
ATOM 1990 C CA . LEU A 1 320 ? 147.33078 141.70028 120.98386 1.000 83.09137 320 LEU A CA 1
ATOM 1991 C C . LEU A 1 320 ? 147.72261 143.02290 120.34769 1.000 83.09137 320 LEU A C 1
ATOM 1992 O O . LEU A 1 320 ? 147.07247 143.46518 119.40224 1.000 83.09137 320 LEU A O 1
ATOM 1997 N N . VAL A 1 321 ? 148.75352 143.68075 120.86288 1.000 81.23789 321 VAL A N 1
ATOM 1998 C CA . VAL A 1 321 ? 149.18498 144.94559 120.28209 1.000 81.23789 321 VAL A CA 1
ATOM 1999 C C . VAL A 1 321 ? 150.00950 144.70085 119.03068 1.000 81.23789 321 VAL A C 1
ATOM 2000 O O . VAL A 1 321 ? 149.91530 145.44679 118.05472 1.000 81.23789 321 VAL A O 1
ATOM 2004 N N . LEU A 1 322 ? 150.82584 143.65471 119.03211 1.000 82.96005 322 LEU A N 1
ATOM 2005 C CA . LEU A 1 322 ? 151.62376 143.35399 117.85832 1.000 82.96005 322 LEU A CA 1
ATOM 2006 C C . LEU A 1 322 ? 150.78147 142.76168 116.74996 1.000 82.96005 322 LEU A C 1
ATOM 2007 O O . LEU A 1 322 ? 151.15111 142.85799 115.58090 1.000 82.96005 322 LEU A O 1
ATOM 2012 N N . SER A 1 323 ? 149.66731 142.12852 117.08201 1.000 86.27997 323 SER A N 1
ATOM 2013 C CA . SER A 1 323 ? 148.77103 141.66222 116.03782 1.000 86.27997 323 SER A CA 1
ATOM 2014 C C . SER A 1 323 ? 147.88872 142.76812 115.49020 1.000 86.27997 323 SER A C 1
ATOM 2015 O O . SER A 1 323 ? 147.09525 142.51425 114.58541 1.000 86.27997 323 SER A O 1
ATOM 2018 N N . GLY A 1 324 ? 148.00656 143.97839 116.01509 1.000 88.01045 324 GLY A N 1
ATOM 2019 C CA . GLY A 1 324 ? 147.26016 145.10653 115.52048 1.000 88.01045 324 GLY A CA 1
ATOM 2020 C C . GLY A 1 324 ? 145.87942 145.26514 116.09242 1.000 88.01045 324 GLY A C 1
ATOM 2021 O O . GLY A 1 324 ? 145.16479 146.17705 115.68240 1.000 88.01045 324 GLY A O 1
ATOM 2022 N N . GLU A 1 325 ? 145.47914 144.42165 117.02927 1.000 93.00312 325 GLU A N 1
ATOM 2023 C CA . GLU A 1 325 ? 144.10927 144.44378 117.50904 1.000 93.00312 325 GLU A CA 1
ATOM 2024 C C . GLU A 1 325 ? 143.89174 145.41068 118.65582 1.000 93.00312 325 GLU A C 1
ATOM 2025 O O . GLU A 1 325 ? 142.80767 145.98464 118.76933 1.000 93.00312 325 GLU A O 1
ATOM 2031 N N . TYR A 1 326 ? 144.88854 145.60679 119.50314 1.000 85.70601 326 TYR A N 1
ATOM 2032 C CA . TYR A 1 326 ? 144.80962 146.51900 120.62560 1.000 85.70601 326 TYR A CA 1
ATOM 2033 C C . TYR A 1 326 ? 145.82944 147.62583 120.44654 1.000 85.70601 326 TYR A C 1
ATOM 2034 O O . TYR A 1 326 ? 146.70375 147.56378 119.58839 1.000 85.70601 326 TYR A O 1
ATOM 2043 N N . SER A 1 327 ? 145.71052 148.64656 121.27546 1.000 85.63646 327 SER A N 1
ATOM 2044 C CA . SER A 1 327 ? 146.74980 149.64183 121.43495 1.000 85.63646 327 SER A CA 1
ATOM 2045 C C . SER A 1 327 ? 147.33541 149.51120 122.82863 1.000 85.63646 327 SER A C 1
ATOM 2046 O O . SER A 1 327 ? 146.74873 148.88944 123.71432 1.000 85.63646 327 SER A O 1
ATOM 2049 N N . ILE A 1 328 ? 148.51375 150.09273 123.02026 1.000 80.30452 328 ILE A N 1
ATOM 2050 C CA . ILE A 1 328 ? 149.18240 149.90701 124.29686 1.000 80.30452 328 ILE A CA 1
ATOM 2051 C C . ILE A 1 328 ? 148.44673 150.65201 125.40011 1.000 80.30452 328 ILE A C 1
ATOM 2052 O O . ILE A 1 328 ? 148.39192 150.18588 126.54244 1.000 80.30452 328 ILE A O 1
ATOM 2057 N N . GLY A 1 329 ? 147.82664 151.78426 125.08095 1.000 85.88951 329 GLY A N 1
ATOM 2058 C CA . GLY A 1 329 ? 147.00845 152.45853 126.06850 1.000 85.88951 329 GLY A CA 1
ATOM 2059 C C . GLY A 1 329 ? 145.77383 151.66357 126.42759 1.000 85.88951 329 GLY A C 1
ATOM 2060 O O . GLY A 1 329 ? 145.34815 151.64984 127.58034 1.000 85.88951 329 GLY A O 1
ATOM 2061 N N . GLN A 1 330 ? 145.18052 150.99677 125.44702 1.000 84.98191 330 GLN A N 1
ATOM 2062 C CA . GLN A 1 330 ? 144.05928 150.11156 125.71795 1.000 84.98191 330 GLN A CA 1
ATOM 2063 C C . GLN A 1 330 ? 144.46397 148.99173 126.65696 1.000 84.98191 330 GLN A C 1
ATOM 2064 O O . GLN A 1 330 ? 143.73031 148.65048 127.59241 1.000 84.98191 330 GLN A O 1
ATOM 2070 N N . VAL A 1 331 ? 145.63320 148.40745 126.42006 1.000 80.46408 331 VAL A N 1
ATOM 2071 C CA . VAL A 1 331 ? 146.13211 147.35409 127.29362 1.000 80.46408 331 VAL A CA 1
ATOM 2072 C C . VAL A 1 331 ? 146.31005 147.87773 128.70753 1.000 80.46408 331 VAL A C 1
ATOM 2073 O O . VAL A 1 331 ? 145.91921 147.22767 129.67889 1.000 80.46408 331 VAL A O 1
ATOM 2077 N N . LEU A 1 332 ? 146.90994 149.05789 128.84612 1.000 83.03148 332 LEU A N 1
ATOM 2078 C CA . LEU A 1 332 ? 147.12640 149.62015 130.17456 1.000 83.03148 332 LEU A CA 1
ATOM 2079 C C . LEU A 1 332 ? 145.81057 149.85076 130.89334 1.000 83.03148 332 LEU A C 1
ATOM 2080 O O . LEU A 1 332 ? 145.65706 149.48633 132.06207 1.000 83.03148 332 LEU A O 1
ATOM 2085 N N . THR A 1 333 ? 144.85340 150.47398 130.21245 1.000 84.11090 333 THR A N 1
ATOM 2086 C CA . THR A 1 333 ? 143.54382 150.70765 130.80258 1.000 84.11090 333 THR A CA 1
ATOM 2087 C C . THR A 1 333 ? 142.94680 149.41665 131.32485 1.000 84.11090 333 THR A C 1
ATOM 2088 O O . THR A 1 333 ? 142.60675 149.30742 132.50491 1.000 84.11090 333 THR A O 1
ATOM 2092 N N . VAL A 1 334 ? 142.80620 148.42462 130.44922 1.000 83.39236 334 VAL A N 1
ATOM 2093 C CA . VAL A 1 334 ? 142.15706 147.18115 130.84106 1.000 83.39236 334 VAL A CA 1
ATOM 2094 C C . VAL A 1 334 ? 142.88831 146.54324 132.00702 1.000 83.39236 334 VAL A C 1
ATOM 2095 O O . VAL A 1 334 ? 142.27768 146.15029 133.00652 1.000 83.39236 334 VAL A O 1
ATOM 2099 N N . PHE A 1 335 ? 144.20871 146.43844 131.90448 1.000 84.36267 335 PHE A N 1
ATOM 2100 C CA . PHE A 1 335 ? 144.96411 145.72106 132.91639 1.000 84.36267 335 PHE A CA 1
ATOM 2101 C C . PHE A 1 335 ? 144.83521 146.39000 134.26999 1.000 84.36267 335 PHE A C 1
ATOM 2102 O O . PHE A 1 335 ? 144.48580 145.74413 135.25936 1.000 84.36267 335 PHE A O 1
ATOM 2110 N N . PHE A 1 336 ? 145.11296 147.68802 134.33733 1.000 87.47053 336 PHE A N 1
ATOM 2111 C CA . PHE A 1 336 ? 145.09404 148.35998 135.62605 1.000 87.47053 336 PHE A CA 1
ATOM 2112 C C . PHE A 1 336 ? 143.69587 148.39385 136.21356 1.000 87.47053 336 PHE A C 1
ATOM 2113 O O . PHE A 1 336 ? 143.52326 148.15910 137.41196 1.000 87.47053 336 PHE A O 1
ATOM 2121 N N . SER A 1 337 ? 142.67846 148.63546 135.38643 1.000 92.55426 337 SER A N 1
ATOM 2122 C CA . SER A 1 337 ? 141.30792 148.61214 135.87760 1.000 92.55426 337 SER A CA 1
ATOM 2123 C C . SER A 1 337 ? 140.97177 147.27675 136.51597 1.000 92.55426 337 SER A C 1
ATOM 2124 O O . SER A 1 337 ? 140.56435 147.21486 137.67995 1.000 92.55426 337 SER A O 1
ATOM 2127 N N . VAL A 1 338 ? 141.12654 146.19274 135.76301 1.000 93.94732 338 VAL A N 1
ATOM 2128 C CA . VAL A 1 338 ? 140.68079 144.89818 136.25137 1.000 93.94732 338 VAL A CA 1
ATOM 2129 C C . VAL A 1 338 ? 141.51852 144.45013 137.43643 1.000 93.94732 338 VAL A C 1
ATOM 2130 O O . VAL A 1 338 ? 140.99548 143.88610 138.40072 1.000 93.94732 338 VAL A O 1
ATOM 2134 N N . LEU A 1 339 ? 142.82050 144.71304 137.40840 1.000 94.29937 339 LEU A N 1
ATOM 2135 C CA . LEU A 1 339 ? 143.66921 144.26386 138.50007 1.000 94.29937 339 LEU A CA 1
ATOM 2136 C C . LEU A 1 339 ? 143.36908 145.01671 139.78487 1.000 94.29937 339 LEU A C 1
ATOM 2137 O O . LEU A 1 339 ? 143.26209 144.40739 140.85364 1.000 94.29937 339 LEU A O 1
ATOM 2142 N N . ILE A 1 340 ? 143.21066 146.33547 139.71006 1.000 91.52746 340 ILE A N 1
ATOM 2143 C CA . ILE A 1 340 ? 142.91987 147.09099 140.91647 1.000 91.52746 340 ILE A CA 1
ATOM 2144 C C . ILE A 1 340 ? 141.53755 146.74870 141.44876 1.000 91.52746 340 ILE A C 1
ATOM 2145 O O . ILE A 1 340 ? 141.33374 146.67486 142.66394 1.000 91.52746 340 ILE A O 1
ATOM 2150 N N . GLY A 1 341 ? 140.57520 146.49024 140.56755 1.000 93.14273 341 GLY A N 1
ATOM 2151 C CA . GLY A 1 341 ? 139.27297 146.06542 141.04648 1.000 93.14273 341 GLY A CA 1
ATOM 2152 C C . GLY A 1 341 ? 139.31649 144.72958 141.75986 1.000 93.14273 341 GLY A C 1
ATOM 2153 O O . GLY A 1 341 ? 138.73476 144.56498 142.84087 1.000 93.14273 341 GLY A O 1
ATOM 2154 N N . ALA A 1 342 ? 139.99110 143.75122 141.15974 1.000 97.02991 342 ALA A N 1
ATOM 2155 C CA . ALA A 1 342 ? 140.10556 142.44704 141.79128 1.000 97.02991 342 ALA A CA 1
ATOM 2156 C C . ALA A 1 342 ? 140.81793 142.53263 143.12606 1.000 97.02991 342 ALA A C 1
ATOM 2157 O O . ALA A 1 342 ? 140.47618 141.79809 144.05263 1.000 97.02991 342 ALA A O 1
ATOM 2159 N N . PHE A 1 343 ? 141.80183 143.41290 143.25451 1.000 103.93010 343 PHE A N 1
ATOM 2160 C CA . PHE A 1 343 ? 142.44969 143.55091 144.54859 1.000 103.93010 343 PHE A CA 1
ATOM 2161 C C . PHE A 1 343 ? 141.54809 144.23040 145.56969 1.000 103.93010 343 PHE A C 1
ATOM 2162 O O . PHE A 1 343 ? 141.56392 143.86699 146.75294 1.000 103.93010 343 PHE A O 1
ATOM 2170 N N . SER A 1 344 ? 140.74969 145.20109 145.13736 1.000 104.03599 344 SER A N 1
ATOM 2171 C CA . SER A 1 344 ? 139.86545 145.89020 146.06484 1.000 104.03599 344 SER A CA 1
ATOM 2172 C C . SER A 1 344 ? 138.83642 144.94422 146.66076 1.000 104.03599 344 SER A C 1
ATOM 2173 O O . SER A 1 344 ? 138.51793 145.03427 147.85442 1.000 104.03599 344 SER A O 1
ATOM 2176 N N . VAL A 1 345 ? 138.29606 144.03784 145.84585 1.000 103.26045 345 VAL A N 1
ATOM 2177 C CA . VAL A 1 345 ? 137.39271 143.02666 146.39537 1.000 103.26045 345 VAL A CA 1
ATOM 2178 C C . VAL A 1 345 ? 138.01070 142.34286 147.59892 1.000 103.26045 345 VAL A C 1
ATOM 2179 O O . VAL A 1 345 ? 137.41075 142.29229 148.67590 1.000 103.26045 345 VAL A O 1
ATOM 2183 N N . GLY A 1 346 ? 139.20272 141.78325 147.43366 1.000 104.28128 346 GLY A N 1
ATOM 2184 C CA . GLY A 1 346 ? 139.84924 141.14004 148.55582 1.000 104.28128 346 GLY A CA 1
ATOM 2185 C C . GLY A 1 346 ? 139.97972 142.07107 149.73679 1.000 104.28128 346 GLY A C 1
ATOM 2186 O O . GLY A 1 346 ? 139.62362 141.71465 150.85749 1.000 104.28128 346 GLY A O 1
ATOM 2187 N N . GLN A 1 347 ? 140.44770 143.29059 149.49687 1.000 113.35366 347 GLN A N 1
ATOM 2188 C CA . GLN A 1 347 ? 140.60882 144.22788 150.59990 1.000 113.35366 347 GLN A CA 1
ATOM 2189 C C . GLN A 1 347 ? 139.30873 144.52247 151.33287 1.000 113.35366 347 GLN A C 1
ATOM 2190 O O . GLN A 1 347 ? 139.35133 145.04153 152.44962 1.000 113.35366 347 GLN A O 1
ATOM 2196 N N . ALA A 1 348 ? 138.15837 144.23750 150.74079 1.000 107.57081 348 ALA A N 1
ATOM 2197 C CA . ALA A 1 348 ? 136.89887 144.52576 151.41319 1.000 107.57081 348 ALA A CA 1
ATOM 2198 C C . ALA A 1 348 ? 136.35584 143.36138 152.23795 1.000 107.57081 348 ALA A C 1
ATOM 2199 O O . ALA A 1 348 ? 135.13904 143.24098 152.37686 1.000 107.57081 348 ALA A O 1
ATOM 2201 N N . SER A 1 349 ? 137.21389 142.50873 152.79616 1.000 107.53556 349 SER A N 1
ATOM 2202 C CA . SER A 1 349 ? 136.71030 141.38676 153.58893 1.000 107.53556 349 SER A CA 1
ATOM 2203 C C . SER A 1 349 ? 136.84113 141.63084 155.08412 1.000 107.53556 349 SER A C 1
ATOM 2204 O O . SER A 1 349 ? 135.99319 141.13223 155.85178 1.000 107.53556 349 SER A O 1
ATOM 2207 N N . PRO A 1 350 ? 137.86552 142.31914 155.57192 1.000 105.93296 350 PRO A N 1
ATOM 2208 C CA . PRO A 1 350 ? 137.83960 142.75830 156.96214 1.000 105.93296 350 PRO A CA 1
ATOM 2209 C C . PRO A 1 350 ? 136.56815 143.50193 157.31049 1.000 105.93296 350 PRO A C 1
ATOM 2210 O O . PRO A 1 350 ? 136.13196 143.46404 158.45694 1.000 105.93296 350 PRO A O 1
ATOM 2214 N N . SER A 1 351 ? 135.95034 144.15929 156.33266 1.000 105.41178 351 SER A N 1
ATOM 2215 C CA . SER A 1 351 ? 134.70785 144.87114 156.59397 1.000 105.41178 351 SER A CA 1
ATOM 2216 C C . SER A 1 351 ? 133.59779 143.90596 156.96442 1.000 105.41178 351 SER A C 1
ATOM 2217 O O . SER A 1 351 ? 132.82241 144.15694 157.88909 1.000 105.41178 351 SER A O 1
ATOM 2220 N N . ILE A 1 352 ? 133.51680 142.78025 156.26559 1.000 101.86247 352 ILE A N 1
ATOM 2221 C CA . ILE A 1 352 ? 132.48470 141.80333 156.58070 1.000 101.86247 352 ILE A CA 1
ATOM 2222 C C . ILE A 1 352 ? 132.76771 141.14800 157.91950 1.000 101.86247 352 ILE A C 1
ATOM 2223 O O . ILE A 1 352 ? 131.85587 140.92291 158.72592 1.000 101.86247 352 ILE A O 1
ATOM 2228 N N . GLU A 1 353 ? 134.03280 140.82603 158.17934 1.000 105.62904 353 GLU A N 1
ATOM 2229 C CA . GLU A 1 353 ? 134.36261 140.24134 159.47508 1.000 105.62904 353 GLU A CA 1
ATOM 2230 C C . GLU A 1 353 ? 134.01868 141.19828 160.60722 1.000 105.62904 353 GLU A C 1
ATOM 2231 O O . GLU A 1 353 ? 133.46912 140.78853 161.63490 1.000 105.62904 353 GLU A O 1
ATOM 2233 N N . ALA A 1 354 ? 134.31173 142.48337 160.42555 1.000 102.55531 354 ALA A N 1
ATOM 2234 C CA . ALA A 1 354 ? 134.01566 143.47244 161.44749 1.000 102.55531 354 ALA A CA 1
ATOM 2235 C C . ALA A 1 354 ? 132.52446 143.65052 161.64157 1.000 102.55531 354 ALA A C 1
ATOM 2236 O O . ALA A 1 354 ? 132.07205 143.83244 162.77064 1.000 102.55531 354 ALA A O 1
ATOM 2238 N N . PHE A 1 355 ? 131.74654 143.61437 160.56647 1.000 102.34025 355 PHE A N 1
ATOM 2239 C CA . PHE A 1 355 ? 130.30615 143.74060 160.71860 1.000 102.34025 355 PHE A CA 1
ATOM 2240 C C . PHE A 1 355 ? 129.72965 142.55444 161.46831 1.000 102.34025 355 PHE A C 1
ATOM 2241 O O . PHE A 1 355 ? 128.84478 142.71555 162.31479 1.000 102.34025 355 PHE A O 1
ATOM 2249 N N . ALA A 1 356 ? 130.21747 141.35278 161.17648 1.000 107.30026 356 ALA A N 1
ATOM 2250 C CA . ALA A 1 356 ? 129.74723 140.18940 161.91436 1.000 107.30026 356 ALA A CA 1
ATOM 2251 C C . ALA A 1 356 ? 130.12875 140.28205 163.38458 1.000 107.30026 356 ALA A C 1
ATOM 2252 O O . ALA A 1 356 ? 129.32676 139.95107 164.26294 1.000 107.30026 356 ALA A O 1
ATOM 2254 N N . ASN A 1 357 ? 131.34553 140.74006 163.67775 1.000 108.91908 357 ASN A N 1
ATOM 2255 C CA . ASN A 1 357 ? 131.74158 140.89600 165.07208 1.000 108.91908 357 ASN A CA 1
ATOM 2256 C C . ASN A 1 357 ? 130.92266 141.96386 165.77470 1.000 108.91908 357 ASN A C 1
ATOM 2257 O O . ASN A 1 357 ? 130.63503 141.83734 166.96499 1.000 108.91908 357 ASN A O 1
ATOM 2262 N N . ALA A 1 358 ? 130.54632 143.02277 165.06669 1.000 108.65383 358 ALA A N 1
ATOM 2263 C CA . ALA A 1 358 ? 129.69049 144.03569 165.66437 1.000 108.65383 358 ALA A CA 1
ATOM 2264 C C . ALA A 1 358 ? 128.32718 143.46659 165.99701 1.000 108.65383 358 ALA A C 1
ATOM 2265 O O . ALA A 1 358 ? 127.78886 143.72891 167.07402 1.000 108.65383 358 ALA A O 1
ATOM 2267 N N . ARG A 1 359 ? 127.74358 142.70045 165.07724 1.000 115.36502 359 ARG A N 1
ATOM 2268 C CA . ARG A 1 359 ? 126.45442 142.08465 165.35982 1.000 115.36502 359 ARG A CA 1
ATOM 2269 C C . ARG A 1 359 ? 126.55690 141.09781 166.50441 1.000 115.36502 359 ARG A C 1
ATOM 2270 O O . ARG A 1 359 ? 125.59738 140.91388 167.25467 1.000 115.36502 359 ARG A O 1
ATOM 2278 N N . GLY A 1 360 ? 127.70442 140.44511 166.64914 1.000 117.59712 360 GLY A N 1
ATOM 2279 C CA . GLY A 1 360 ? 127.88427 139.55074 167.77512 1.000 117.59712 360 GLY A CA 1
ATOM 2280 C C . GLY A 1 360 ? 127.98510 140.29507 169.08852 1.000 117.59712 360 GLY A C 1
ATOM 2281 O O . GLY A 1 360 ? 127.38089 139.89759 170.08402 1.000 117.59712 360 GLY A O 1
ATOM 2282 N N . ALA A 1 361 ? 128.74420 141.38686 169.10882 1.000 115.57858 361 ALA A N 1
ATOM 2283 C CA . ALA A 1 361 ? 128.90833 142.15458 170.33508 1.000 115.57858 361 ALA A CA 1
ATOM 2284 C C . ALA A 1 361 ? 127.62324 142.85603 170.74066 1.000 115.57858 361 ALA A C 1
ATOM 2285 O O . ALA A 1 361 ? 127.35560 143.01088 171.93313 1.000 115.57858 361 ALA A O 1
ATOM 2287 N N . ALA A 1 362 ? 126.81623 143.28207 169.77782 1.000 115.07650 362 ALA A N 1
ATOM 2288 C CA . ALA A 1 362 ? 125.59057 143.98116 170.11740 1.000 115.07650 362 ALA A CA 1
ATOM 2289 C C . ALA A 1 362 ? 124.56258 143.08760 170.77820 1.000 115.07650 362 ALA A C 1
ATOM 2290 O O . ALA A 1 362 ? 123.60552 143.60767 171.34811 1.000 115.07650 362 ALA A O 1
ATOM 2292 N N . TYR A 1 363 ? 124.73024 141.76896 170.72411 1.000 126.62417 363 TYR A N 1
ATOM 2293 C CA . TYR A 1 363 ? 123.70353 140.87345 171.24266 1.000 126.62417 363 TYR A CA 1
ATOM 2294 C C . TYR A 1 363 ? 123.55279 141.01460 172.74907 1.000 126.62417 363 TYR A C 1
ATOM 2295 O O . TYR A 1 363 ? 122.45488 141.27435 173.25245 1.000 126.62417 363 TYR A O 1
ATOM 2304 N N . GLU A 1 364 ? 124.64512 140.82008 173.48581 1.000 129.56115 364 GLU A N 1
ATOM 2305 C CA . GLU A 1 364 ? 124.59942 140.94717 174.93718 1.000 129.56115 364 GLU A CA 1
ATOM 2306 C C . GLU A 1 364 ? 124.08691 142.31612 175.35227 1.000 129.56115 364 GLU A C 1
ATOM 2307 O O . GLU A 1 364 ? 123.21935 142.43233 176.22904 1.000 129.56115 364 GLU A O 1
ATOM 2313 N N . ILE A 1 365 ? 124.60868 143.36205 174.71770 1.000 118.20584 365 ILE A N 1
ATOM 2314 C CA . ILE A 1 365 ? 124.26274 144.72801 175.08329 1.000 118.20584 365 ILE A CA 1
ATOM 2315 C C . ILE A 1 365 ? 122.78354 144.98463 174.85833 1.000 118.20584 365 ILE A C 1
ATOM 2316 O O . ILE A 1 365 ? 122.09447 145.52148 175.72789 1.000 118.20584 365 ILE A O 1
ATOM 2321 N N . PHE A 1 366 ? 122.26769 144.60684 173.69431 1.000 117.71637 366 PHE A N 1
ATOM 2322 C CA . PHE A 1 366 ? 120.86965 144.88416 173.41520 1.000 117.71637 366 PHE A CA 1
ATOM 2323 C C . PHE A 1 366 ? 119.95586 144.02791 174.27308 1.000 117.71637 366 PHE A C 1
ATOM 2324 O O . PHE A 1 366 ? 118.86022 144.46690 174.62849 1.000 117.71637 366 PHE A O 1
ATOM 2332 N N . LYS A 1 367 ? 120.38974 142.82246 174.64475 1.000 124.36502 367 LYS A N 1
ATOM 2333 C CA . LYS A 1 367 ? 119.59474 142.02414 175.57070 1.000 124.36502 367 LYS A CA 1
ATOM 2334 C C . LYS A 1 367 ? 119.47423 142.71875 176.91542 1.000 124.36502 367 LYS A C 1
ATOM 2335 O O . LYS A 1 367 ? 118.37007 142.85830 177.45633 1.000 124.36502 367 LYS A O 1
ATOM 2337 N N . ILE A 1 368 ? 120.60338 143.16428 177.46818 1.000 118.48077 368 ILE A N 1
ATOM 2338 C CA . ILE A 1 368 ? 120.57498 143.87355 178.74274 1.000 118.48077 368 ILE A CA 1
ATOM 2339 C C . ILE A 1 368 ? 119.71679 145.12252 178.64051 1.000 118.48077 368 ILE A C 1
ATOM 2340 O O . ILE A 1 368 ? 118.91608 145.41749 179.53061 1.000 118.48077 368 ILE A O 1
ATOM 2345 N N . ILE A 1 369 ? 119.86104 145.86985 177.55141 1.000 120.21469 369 ILE A N 1
ATOM 2346 C CA . ILE A 1 369 ? 119.09442 147.09619 177.38444 1.000 120.21469 369 ILE A CA 1
ATOM 2347 C C . ILE A 1 369 ? 117.60780 146.79280 177.29786 1.000 120.21469 369 ILE A C 1
ATOM 2348 O O . ILE A 1 369 ? 116.77459 147.57447 177.76461 1.000 120.21469 369 ILE A O 1
ATOM 2353 N N . ASP A 1 370 ? 117.24528 145.65175 176.72249 1.000 133.52289 370 ASP A N 1
ATOM 2354 C CA . ASP A 1 370 ? 115.83110 145.38175 176.51608 1.000 133.52289 370 ASP A CA 1
ATOM 2355 C C . ASP A 1 370 ? 115.16380 144.82008 177.76124 1.000 133.52289 370 ASP A C 1
ATOM 2356 O O . ASP A 1 370 ? 113.99351 145.11685 178.01986 1.000 133.52289 370 ASP A O 1
ATOM 2361 N N . ASN A 1 371 ? 115.87077 144.00823 178.53784 1.000 132.60302 371 ASN A N 1
ATOM 2362 C CA . ASN A 1 371 ? 115.22983 143.36466 179.68011 1.000 132.60302 371 ASN A CA 1
ATOM 2363 C C . ASN A 1 371 ? 114.79965 144.36054 180.75266 1.000 132.60302 371 ASN A C 1
ATOM 2364 O O . ASN A 1 371 ? 113.60958 144.56742 180.97608 1.000 132.60302 371 ASN A O 1
ATOM 2369 N N . SER A 1 696 ? 170.50638 154.81228 175.04398 1.000 137.21278 696 SER A N 1
ATOM 2370 C CA . SER A 1 696 ? 171.57457 154.77360 174.05083 1.000 137.21278 696 SER A CA 1
ATOM 2371 C C . SER A 1 696 ? 171.31886 153.71624 172.98879 1.000 137.21278 696 SER A C 1
ATOM 2372 O O . SER A 1 696 ? 171.20827 152.53686 173.30324 1.000 137.21278 696 SER A O 1
ATOM 2375 N N . PHE A 1 697 ? 171.25447 154.13389 171.72428 1.000 137.37733 697 PHE A N 1
ATOM 2376 C CA . PHE A 1 697 ? 170.91555 153.19416 170.66003 1.000 137.37733 697 PHE A CA 1
ATOM 2377 C C . PHE A 1 697 ? 171.99668 152.13864 170.47686 1.000 137.37733 697 PHE A C 1
ATOM 2378 O O . PHE A 1 697 ? 171.75937 151.10447 169.84661 1.000 137.37733 697 PHE A O 1
ATOM 2380 N N . TRP A 1 698 ? 173.19260 152.37874 171.00899 1.000 136.97244 698 TRP A N 1
ATOM 2381 C CA . TRP A 1 698 ? 174.25648 151.39211 170.87392 1.000 136.97244 698 TRP A CA 1
ATOM 2382 C C . TRP A 1 698 ? 174.15243 150.33285 171.95979 1.000 136.97244 698 TRP A C 1
ATOM 2383 O O . TRP A 1 698 ? 174.50035 149.16814 171.74280 1.000 136.97244 698 TRP A O 1
ATOM 2385 N N . ARG A 1 699 ? 173.67790 150.71910 173.14353 1.000 131.04730 699 ARG A N 1
ATOM 2386 C CA . ARG A 1 699 ? 173.45600 149.73043 174.19024 1.000 131.04730 699 ARG A CA 1
ATOM 2387 C C . ARG A 1 699 ? 172.24256 148.87687 173.87001 1.000 131.04730 699 ARG A C 1
ATOM 2388 O O . ARG A 1 699 ? 172.22666 147.67564 174.15086 1.000 131.04730 699 ARG A O 1
ATOM 2390 N N . ILE A 1 700 ? 171.21937 149.47958 173.26894 1.000 123.24194 700 ILE A N 1
ATOM 2391 C CA . ILE A 1 700 ? 170.02888 148.72759 172.89890 1.000 123.24194 700 ILE A CA 1
ATOM 2392 C C . ILE A 1 700 ? 170.36576 147.68272 171.84871 1.000 123.24194 700 ILE A C 1
ATOM 2393 O O . ILE A 1 700 ? 169.97919 146.51721 171.96910 1.000 123.24194 700 ILE A O 1
ATOM 2398 N N . MET A 1 701 ? 171.09777 148.07740 170.80870 1.000 118.03012 701 MET A N 1
ATOM 2399 C CA . MET A 1 701 ? 171.49389 147.12822 169.77589 1.000 118.03012 701 MET A CA 1
ATOM 2400 C C . MET A 1 701 ? 172.32711 146.00070 170.36422 1.000 118.03012 701 MET A C 1
ATOM 2401 O O . MET A 1 701 ? 172.18065 144.83792 169.97499 1.000 118.03012 701 MET A O 1
ATOM 2403 N N . LYS A 1 702 ? 173.18636 146.31834 171.32975 1.000 120.55158 702 LYS A N 1
ATOM 2404 C CA . LYS A 1 702 ? 174.00909 145.28626 171.94045 1.000 120.55158 702 LYS A CA 1
ATOM 2405 C C . LYS A 1 702 ? 173.17748 144.25804 172.68224 1.000 120.55158 702 LYS A C 1
ATOM 2406 O O . LYS A 1 702 ? 173.70349 143.20861 173.05961 1.000 120.55158 702 LYS A O 1
ATOM 2408 N N . LEU A 1 703 ? 171.89370 144.53424 172.90878 1.000 115.46253 703 LEU A N 1
ATOM 2409 C CA . LEU A 1 703 ? 171.02098 143.52639 173.49449 1.000 115.46253 703 LEU A CA 1
ATOM 2410 C C . LEU A 1 703 ? 170.82361 142.36284 172.54234 1.000 115.46253 703 LEU A C 1
ATOM 2411 O O . LEU A 1 703 ? 170.75743 141.20572 172.96615 1.000 115.46253 703 LEU A O 1
ATOM 2416 N N . ASN A 1 704 ? 170.73310 142.64798 171.25183 1.000 113.43302 704 ASN A N 1
ATOM 2417 C CA . ASN A 1 704 ? 170.36984 141.65833 170.24974 1.000 113.43302 704 ASN A CA 1
ATOM 2418 C C . ASN A 1 704 ? 171.57903 141.24885 169.42651 1.000 113.43302 704 ASN A C 1
ATOM 2419 O O . ASN A 1 704 ? 171.47476 140.97760 168.23498 1.000 113.43302 704 ASN A O 1
ATOM 2424 N N . LEU A 1 705 ? 172.74234 141.19001 170.06525 1.000 118.19771 705 LEU A N 1
ATOM 2425 C CA . LEU A 1 705 ? 173.98276 141.08549 169.31461 1.000 118.19771 705 LEU A CA 1
ATOM 2426 C C . LEU A 1 705 ? 174.27079 139.66491 168.86673 1.000 118.19771 705 LEU A C 1
ATOM 2427 O O . LEU A 1 705 ? 174.90055 139.46580 167.82680 1.000 118.19771 705 LEU A O 1
ATOM 2432 N N . THR A 1 706 ? 173.82323 138.66981 169.61426 1.000 118.93743 706 THR A N 1
ATOM 2433 C CA . THR A 1 706 ? 174.10613 137.30141 169.21333 1.000 118.93743 706 THR A CA 1
ATOM 2434 C C . THR A 1 706 ? 173.31897 136.86834 167.98880 1.000 118.93743 706 THR A C 1
ATOM 2435 O O . THR A 1 706 ? 173.45326 135.71682 167.56904 1.000 118.93743 706 THR A O 1
ATOM 2439 N N . GLU A 1 707 ? 172.50577 137.74899 167.41084 1.000 115.31803 707 GLU A N 1
ATOM 2440 C CA . GLU A 1 707 ? 171.69026 137.43642 166.24812 1.000 115.31803 707 GLU A CA 1
ATOM 2441 C C . GLU A 1 707 ? 172.19020 138.16201 165.00844 1.000 115.31803 707 GLU A C 1
ATOM 2442 O O . GLU A 1 707 ? 171.42427 138.43401 164.07977 1.000 115.31803 707 GLU A O 1
ATOM 2448 N N . TRP A 1 708 ? 173.46578 138.48197 164.98216 1.000 106.79608 708 TRP A N 1
ATOM 2449 C CA . TRP A 1 708 ? 174.02491 139.16387 163.83103 1.000 106.79608 708 TRP A CA 1
ATOM 2450 C C . TRP A 1 708 ? 173.91195 138.35072 162.54247 1.000 106.79608 708 TRP A C 1
ATOM 2451 O O . TRP A 1 708 ? 173.83520 138.96076 161.47538 1.000 106.79608 708 TRP A O 1
ATOM 2462 N N . PRO A 1 709 ? 173.89114 137.01051 162.55055 1.000 103.45334 709 PRO A N 1
ATOM 2463 C CA . PRO A 1 709 ? 173.62159 136.32266 161.27869 1.000 103.45334 709 PRO A CA 1
ATOM 2464 C C . PRO A 1 709 ? 172.25172 136.64395 160.72663 1.000 103.45334 709 PRO A C 1
ATOM 2465 O O . PRO A 1 709 ? 172.10790 136.94975 159.53333 1.000 103.45334 709 PRO A O 1
ATOM 2469 N N . TYR A 1 710 ? 171.23063 136.56435 161.57452 1.000 102.11138 710 TYR A N 1
ATOM 2470 C CA . TYR A 1 710 ? 169.89392 136.93860 161.15315 1.000 102.11138 710 TYR A CA 1
ATOM 2471 C C . TYR A 1 710 ? 169.86813 138.36605 160.65657 1.000 102.11138 710 TYR A C 1
ATOM 2472 O O . TYR A 1 710 ? 169.19764 138.67220 159.67217 1.000 102.11138 710 TYR A O 1
ATOM 2481 N N . PHE A 1 711 ? 170.60924 139.25385 161.30704 1.000 103.81988 711 PHE A N 1
ATOM 2482 C CA . PHE A 1 711 ? 170.55324 140.64996 160.89862 1.000 103.81988 711 PHE A CA 1
ATOM 2483 C C . PHE A 1 711 ? 171.25977 140.87545 159.57637 1.000 103.81988 711 PHE A C 1
ATOM 2484 O O . PHE A 1 711 ? 170.80468 141.67355 158.75737 1.000 103.81988 711 PHE A O 1
ATOM 2492 N N . VAL A 1 712 ? 172.36605 140.18119 159.34344 1.000 100.81510 712 VAL A N 1
ATOM 2493 C CA . VAL A 1 712 ? 173.05584 140.29231 158.06505 1.000 100.81510 712 VAL A CA 1
ATOM 2494 C C . VAL A 1 712 ? 172.15091 139.82594 156.93747 1.000 100.81510 712 VAL A C 1
ATOM 2495 O O . VAL A 1 712 ? 171.96193 140.52719 155.93503 1.000 100.81510 712 VAL A O 1
ATOM 2499 N N . VAL A 1 713 ? 171.56439 138.64037 157.09016 1.000 97.11410 713 VAL A N 1
ATOM 2500 C CA . VAL A 1 713 ? 170.69626 138.12528 156.03947 1.000 97.11410 713 VAL A CA 1
ATOM 2501 C C . VAL A 1 713 ? 169.48673 139.02659 155.85266 1.000 97.11410 713 VAL A C 1
ATOM 2502 O O . VAL A 1 713 ? 169.05974 139.28792 154.72439 1.000 97.11410 713 VAL A O 1
ATOM 2506 N N . GLY A 1 714 ? 168.93405 139.54451 156.94535 1.000 100.32037 714 GLY A N 1
ATOM 2507 C CA . GLY A 1 714 ? 167.75517 140.37677 156.83492 1.000 100.32037 714 GLY A CA 1
ATOM 2508 C C . GLY A 1 714 ? 168.03834 141.70832 156.17877 1.000 100.32037 714 GLY A C 1
ATOM 2509 O O . GLY A 1 714 ? 167.21776 142.21531 155.42107 1.000 100.32037 714 GLY A O 1
ATOM 2510 N N . VAL A 1 715 ? 169.20357 142.29110 156.44596 1.000 102.62353 715 VAL A N 1
ATOM 2511 C CA . VAL A 1 715 ? 169.52329 143.57713 155.84271 1.000 102.62353 715 VAL A CA 1
ATOM 2512 C C . VAL A 1 715 ? 169.83324 143.40476 154.36645 1.000 102.62353 715 VAL A C 1
ATOM 2513 O O . VAL A 1 715 ? 169.42782 144.22214 153.53420 1.000 102.62353 715 VAL A O 1
ATOM 2517 N N . PHE A 1 716 ? 170.53073 142.33098 154.00831 1.000 109.80691 716 PHE A N 1
ATOM 2518 C CA . PHE A 1 716 ? 170.71388 142.03464 152.59480 1.000 109.80691 716 PHE A CA 1
ATOM 2519 C C . PHE A 1 716 ? 169.37434 141.88257 151.88965 1.000 109.80691 716 PHE A C 1
ATOM 2520 O O . PHE A 1 716 ? 169.13860 142.48090 150.83235 1.000 109.80691 716 PHE A O 1
ATOM 2528 N N . CYS A 1 717 ? 168.47862 141.08335 152.46559 1.000 108.36943 717 CYS A N 1
ATOM 2529 C CA . CYS A 1 717 ? 167.17643 140.87798 151.85440 1.000 108.36943 717 CYS A CA 1
ATOM 2530 C C . CYS A 1 717 ? 166.34781 142.14958 151.83394 1.000 108.36943 717 CYS A C 1
ATOM 2531 O O . CYS A 1 717 ? 165.53845 142.33201 150.93038 1.000 108.36943 717 CYS A O 1
ATOM 2534 N N . ALA A 1 718 ? 166.54902 143.05174 152.78797 1.000 94.67026 718 ALA A N 1
ATOM 2535 C CA . ALA A 1 718 ? 165.80550 144.30281 152.78038 1.000 94.67026 718 ALA A CA 1
ATOM 2536 C C . ALA A 1 718 ? 166.31204 145.23546 151.69582 1.000 94.67026 718 ALA A C 1
ATOM 2537 O O . ALA A 1 718 ? 165.53055 145.96371 151.08371 1.000 94.67026 718 ALA A O 1
ATOM 2539 N N . ILE A 1 719 ? 167.61542 145.22167 151.43588 1.000 94.30150 719 ILE A N 1
ATOM 2540 C CA . ILE A 1 719 ? 168.14854 145.96222 150.29802 1.000 94.30150 719 ILE A CA 1
ATOM 2541 C C . ILE A 1 719 ? 167.55209 145.43415 149.00384 1.000 94.30150 719 ILE A C 1
ATOM 2542 O O . ILE A 1 719 ? 167.05702 146.19677 148.16730 1.000 94.30150 719 ILE A O 1
ATOM 2547 N N . ILE A 1 720 ? 167.58408 144.11453 148.82315 1.000 95.72914 720 ILE A N 1
ATOM 2548 C CA . ILE A 1 720 ? 167.04729 143.54179 147.59432 1.000 95.72914 720 ILE A CA 1
ATOM 2549 C C . ILE A 1 720 ? 165.54728 143.75943 147.49511 1.000 95.72914 720 ILE A C 1
ATOM 2550 O O . ILE A 1 720 ? 165.00258 143.86335 146.39669 1.000 95.72914 720 ILE A O 1
ATOM 2555 N N . ASN A 1 721 ? 164.85378 143.83457 148.62271 1.000 94.54367 721 ASN A N 1
ATOM 2556 C CA . ASN A 1 721 ? 163.41352 144.03137 148.59723 1.000 94.54367 721 ASN A CA 1
ATOM 2557 C C . ASN A 1 721 ? 163.05091 145.46280 148.25977 1.000 94.54367 721 ASN A C 1
ATOM 2558 O O . ASN A 1 721 ? 162.12260 145.70542 147.48727 1.000 94.54367 721 ASN A O 1
ATOM 2563 N N . GLY A 1 722 ? 163.74398 146.42619 148.85402 1.000 94.69285 722 GLY A N 1
ATOM 2564 C CA . GLY A 1 722 ? 163.50606 147.80586 148.50060 1.000 94.69285 722 GLY A CA 1
ATOM 2565 C C . GLY A 1 722 ? 163.88353 148.11051 147.07261 1.000 94.69285 722 GLY A C 1
ATOM 2566 O O . GLY A 1 722 ? 163.22265 148.91011 146.41323 1.000 94.69285 722 GLY A O 1
ATOM 2567 N N . GLY A 1 723 ? 164.92987 147.47445 146.56831 1.000 91.96959 723 GLY A N 1
ATOM 2568 C CA . GLY A 1 723 ? 165.36411 147.73864 145.21648 1.000 91.96959 723 GLY A CA 1
ATOM 2569 C C . GLY A 1 723 ? 164.48986 147.12582 144.14950 1.000 91.96959 723 GLY A C 1
ATOM 2570 O O . GLY A 1 723 ? 164.84506 147.15266 142.97562 1.000 91.96959 723 GLY A O 1
ATOM 2571 N N . LEU A 1 724 ? 163.34855 146.57261 144.52787 1.000 89.54883 724 LEU A N 1
ATOM 2572 C CA . LEU A 1 724 ? 162.43571 146.01065 143.54927 1.000 89.54883 724 LEU A CA 1
ATOM 2573 C C . LEU A 1 724 ? 161.48868 147.03772 142.97042 1.000 89.54883 724 LEU A C 1
ATOM 2574 O O . LEU A 1 724 ? 160.92379 146.80033 141.90624 1.000 89.54883 724 LEU A O 1
ATOM 2579 N N . GLN A 1 725 ? 161.29735 148.15405 143.62884 1.000 90.83730 725 GLN A N 1
ATOM 2580 C CA . GLN A 1 725 ? 160.43132 149.16990 143.06402 1.000 90.83730 725 GLN A CA 1
ATOM 2581 C C . GLN A 1 725 ? 161.13176 149.91420 141.93112 1.000 90.83730 725 GLN A C 1
ATOM 2582 O O . GLN A 1 725 ? 160.51316 150.13981 140.88881 1.000 90.83730 725 GLN A O 1
ATOM 2588 N N . PRO A 1 726 ? 162.39907 150.31370 142.06383 1.000 85.11328 726 PRO A N 1
ATOM 2589 C CA . PRO A 1 726 ? 163.07347 150.88651 140.89272 1.000 85.11328 726 PRO A CA 1
ATOM 2590 C C . PRO A 1 726 ? 163.35668 149.87570 139.79746 1.000 85.11328 726 PRO A C 1
ATOM 2591 O O . PRO A 1 726 ? 163.35505 150.23655 138.61788 1.000 85.11328 726 PRO A O 1
ATOM 2595 N N . ALA A 1 727 ? 163.58644 148.61342 140.14081 1.000 79.69565 727 ALA A N 1
ATOM 2596 C CA . ALA A 1 727 ? 163.72069 147.59827 139.10611 1.000 79.69565 727 ALA A CA 1
ATOM 2597 C C . ALA A 1 727 ? 162.42967 147.45048 138.32484 1.000 79.69565 727 ALA A C 1
ATOM 2598 O O . ALA A 1 727 ? 162.44403 147.32937 137.09635 1.000 79.69565 727 ALA A O 1
ATOM 2600 N N . PHE A 1 728 ? 161.29939 147.47054 139.02061 1.000 81.96842 728 PHE A N 1
ATOM 2601 C CA . PHE A 1 728 ? 160.02135 147.42952 138.33601 1.000 81.96842 728 PHE A CA 1
ATOM 2602 C C . PHE A 1 728 ? 159.81727 148.66957 137.49007 1.000 81.96842 728 PHE A C 1
ATOM 2603 O O . PHE A 1 728 ? 159.28502 148.58492 136.38782 1.000 81.96842 728 PHE A O 1
ATOM 2611 N N . ALA A 1 729 ? 160.19117 149.83701 138.00363 1.000 81.42613 729 ALA A N 1
ATOM 2612 C CA . ALA A 1 729 ? 160.07788 151.05701 137.21690 1.000 81.42613 729 ALA A CA 1
ATOM 2613 C C . ALA A 1 729 ? 160.83619 150.92954 135.91047 1.000 81.42613 729 ALA A C 1
ATOM 2614 O O . ALA A 1 729 ? 160.32039 151.26912 134.84303 1.000 81.42613 729 ALA A O 1
ATOM 2616 N N . ILE A 1 730 ? 162.05373 150.40388 135.97164 1.000 81.69546 730 ILE A N 1
ATOM 2617 C CA . ILE A 1 730 ? 162.84689 150.23912 134.76144 1.000 81.69546 730 ILE A CA 1
ATOM 2618 C C . ILE A 1 730 ? 162.16888 149.27451 133.80354 1.000 81.69546 730 ILE A C 1
ATOM 2619 O O . ILE A 1 730 ? 161.97732 149.58117 132.62630 1.000 81.69546 730 ILE A O 1
ATOM 2624 N N . ILE A 1 731 ? 161.79073 148.09709 134.29130 1.000 85.47813 731 ILE A N 1
ATOM 2625 C CA . ILE A 1 731 ? 161.22494 147.08005 133.40893 1.000 85.47813 731 ILE A CA 1
ATOM 2626 C C . ILE A 1 731 ? 159.91480 147.55339 132.79900 1.000 85.47813 731 ILE A C 1
ATOM 2627 O O . ILE A 1 731 ? 159.65696 147.34894 131.61022 1.000 85.47813 731 ILE A O 1
ATOM 2632 N N . PHE A 1 732 ? 159.06809 148.18572 133.59917 1.000 84.39379 732 PHE A N 1
ATOM 2633 C CA . PHE A 1 732 ? 157.78547 148.68007 133.12511 1.000 84.39379 732 PHE A CA 1
ATOM 2634 C C . PHE A 1 732 ? 157.96307 149.76471 132.07857 1.000 84.39379 732 PHE A C 1
ATOM 2635 O O . PHE A 1 732 ? 157.35268 149.71460 131.00288 1.000 84.39379 732 PHE A O 1
ATOM 2643 N N . SER A 1 733 ? 158.78621 150.76592 132.37861 1.000 87.84342 733 SER A N 1
ATOM 2644 C CA . SER A 1 733 ? 159.01882 151.82203 131.41248 1.000 87.84342 733 SER A CA 1
ATOM 2645 C C . SER A 1 733 ? 159.60193 151.26741 130.12835 1.000 87.84342 733 SER A C 1
ATOM 2646 O O . SER A 1 733 ? 159.27789 151.74594 129.04487 1.000 87.84342 733 SER A O 1
ATOM 2649 N N . LYS A 1 734 ? 160.43868 150.23812 130.21875 1.000 85.03998 734 LYS A N 1
ATOM 2650 C CA . LYS A 1 734 ? 161.04714 149.70008 129.01137 1.000 85.03998 734 LYS A CA 1
ATOM 2651 C C . LYS A 1 734 ? 160.04385 148.93286 128.17261 1.000 85.03998 734 LYS A C 1
ATOM 2652 O O . LYS A 1 734 ? 160.01561 149.07837 126.94770 1.000 85.03998 734 LYS A O 1
ATOM 2658 N N . ILE A 1 735 ? 159.21440 148.10322 128.80156 1.000 83.61596 735 ILE A N 1
ATOM 2659 C CA . ILE A 1 735 ? 158.24509 147.36185 128.01662 1.000 83.61596 735 ILE A CA 1
ATOM 2660 C C . ILE A 1 735 ? 157.21006 148.27837 127.40590 1.000 83.61596 735 ILE A C 1
ATOM 2661 O O . ILE A 1 735 ? 156.66175 147.96033 126.35156 1.000 83.61596 735 ILE A O 1
ATOM 2666 N N . ILE A 1 736 ? 156.92535 149.41896 128.01542 1.000 85.10799 736 ILE A N 1
ATOM 2667 C CA . ILE A 1 736 ? 155.98815 150.32411 127.37042 1.000 85.10799 736 ILE A CA 1
ATOM 2668 C C . ILE A 1 736 ? 156.67491 151.17918 126.32338 1.000 85.10799 736 ILE A C 1
ATOM 2669 O O . ILE A 1 736 ? 156.08534 151.48863 125.29317 1.000 85.10799 736 ILE A O 1
ATOM 2674 N N . GLY A 1 737 ? 157.92658 151.56463 126.54140 1.000 85.72237 737 GLY A N 1
ATOM 2675 C CA . GLY A 1 737 ? 158.65345 152.28987 125.52792 1.000 85.72237 737 GLY A CA 1
ATOM 2676 C C . GLY A 1 737 ? 158.98999 151.45742 124.32015 1.000 85.72237 737 GLY A C 1
ATOM 2677 O O . GLY A 1 737 ? 159.36096 152.01023 123.28754 1.000 85.72237 737 GLY A O 1
ATOM 2678 N N . VAL A 1 738 ? 158.89364 150.13453 124.42991 1.000 82.60849 738 VAL A N 1
ATOM 2679 C CA . VAL A 1 738 ? 158.98419 149.30285 123.23695 1.000 82.60849 738 VAL A CA 1
ATOM 2680 C C . VAL A 1 738 ? 157.88133 149.66743 122.26247 1.000 82.60849 738 VAL A C 1
ATOM 2681 O O . VAL A 1 738 ? 158.06114 149.58416 121.04673 1.000 82.60849 738 VAL A O 1
ATOM 2685 N N . PHE A 1 739 ? 156.74542 150.12109 122.76860 1.000 78.53799 739 PHE A N 1
ATOM 2686 C CA . PHE A 1 739 ? 155.59207 150.41670 121.94454 1.000 78.53799 739 PHE A CA 1
ATOM 2687 C C . PHE A 1 739 ? 155.39680 151.89695 121.70782 1.000 78.53799 739 PHE A C 1
ATOM 2688 O O . PHE A 1 739 ? 154.33015 152.30081 121.25322 1.000 78.53799 739 PHE A O 1
ATOM 2696 N N . THR A 1 740 ? 156.39806 152.71485 121.99633 1.000 90.43354 740 THR A N 1
ATOM 2697 C CA . THR A 1 740 ? 156.34687 154.13288 121.69271 1.000 90.43354 740 THR A CA 1
ATOM 2698 C C . THR A 1 740 ? 157.39015 154.53110 120.66920 1.000 90.43354 740 THR A C 1
ATOM 2699 O O . THR A 1 740 ? 157.70042 155.71342 120.54453 1.000 90.43354 740 THR A O 1
ATOM 2703 N N . ARG A 1 741 ? 157.94533 153.57210 119.94310 1.000 94.79916 741 ARG A N 1
ATOM 2704 C CA . ARG A 1 741 ? 158.79956 153.86349 118.80819 1.000 94.79916 741 ARG A CA 1
ATOM 2705 C C . ARG A 1 741 ? 158.77688 152.65469 117.89363 1.000 94.79916 741 ARG A C 1
ATOM 2706 O O . ARG A 1 741 ? 158.51602 151.53921 118.33695 1.000 94.79916 741 ARG A O 1
ATOM 2714 N N . ILE A 1 742 ? 159.02893 152.87831 116.62319 1.000 91.83773 742 ILE A N 1
ATOM 2715 C CA . ILE A 1 742 ? 158.85978 151.81921 115.63849 1.000 91.83773 742 ILE A CA 1
ATOM 2716 C C . ILE A 1 742 ? 160.09667 150.94080 115.60759 1.000 91.83773 742 ILE A C 1
ATOM 2717 O O . ILE A 1 742 ? 161.21056 151.38020 115.89614 1.000 91.83773 742 ILE A O 1
ATOM 2722 N N . ASP A 1 743 ? 159.89161 149.68076 115.26003 1.000 101.05275 743 ASP A N 1
ATOM 2723 C CA . ASP A 1 743 ? 160.96943 148.71325 115.16692 1.000 101.05275 743 ASP A CA 1
ATOM 2724 C C . ASP A 1 743 ? 160.43497 147.48771 114.45105 1.000 101.05275 743 ASP A C 1
ATOM 2725 O O . ASP A 1 743 ? 159.23462 147.35677 114.22484 1.000 101.05275 743 ASP A O 1
ATOM 2730 N N . ASP A 1 744 ? 161.33523 146.58963 114.10018 1.000 94.07286 744 ASP A N 1
ATOM 2731 C CA . ASP A 1 744 ? 160.94672 145.38785 113.38985 1.000 94.07286 744 ASP A CA 1
ATOM 2732 C C . ASP A 1 744 ? 160.00410 144.54768 114.24333 1.000 94.07286 744 ASP A C 1
ATOM 2733 O O . ASP A 1 744 ? 160.19255 144.44628 115.45394 1.000 94.07286 744 ASP A O 1
ATOM 2738 N N . PRO A 1 745 ? 158.97901 143.94445 113.64710 1.000 87.55012 745 PRO A N 1
ATOM 2739 C CA . PRO A 1 745 ? 158.03994 143.15239 114.45183 1.000 87.55012 745 PRO A CA 1
ATOM 2740 C C . PRO A 1 745 ? 158.68598 141.99567 115.19073 1.000 87.55012 745 PRO A C 1
ATOM 2741 O O . PRO A 1 745 ? 158.27572 141.68290 116.31247 1.000 87.55012 745 PRO A O 1
ATOM 2745 N N . GLU A 1 746 ? 159.70252 141.36138 114.61164 1.000 86.29348 746 GLU A N 1
ATOM 2746 C CA . GLU A 1 746 ? 160.38660 140.28880 115.32099 1.000 86.29348 746 GLU A CA 1
ATOM 2747 C C . GLU A 1 746 ? 161.16008 140.82460 116.51721 1.000 86.29348 746 GLU A C 1
ATOM 2748 O O . GLU A 1 746 ? 161.14583 140.21785 117.59196 1.000 86.29348 746 GLU A O 1
ATOM 2750 N N . THR A 1 747 ? 161.83010 141.96489 116.35959 1.000 86.76188 747 THR A N 1
ATOM 2751 C CA . THR A 1 747 ? 162.54219 142.55568 117.48454 1.000 86.76188 747 THR A CA 1
ATOM 2752 C C . THR A 1 747 ? 161.57822 142.98249 118.57854 1.000 86.76188 747 THR A C 1
ATOM 2753 O O . THR A 1 747 ? 161.87331 142.83601 119.76774 1.000 86.76188 747 THR A O 1
ATOM 2755 N N . LYS A 1 748 ? 160.41213 143.49675 118.20061 1.000 83.34570 748 LYS A N 1
ATOM 2756 C CA . LYS A 1 748 ? 159.43027 143.88405 119.20261 1.000 83.34570 748 LYS A CA 1
ATOM 2757 C C . LYS A 1 748 ? 158.88814 142.67443 119.94360 1.000 83.34570 748 LYS A C 1
ATOM 2758 O O . LYS A 1 748 ? 158.68845 142.72899 121.15928 1.000 83.34570 748 LYS A O 1
ATOM 2764 N N . ARG A 1 749 ? 158.64416 141.57007 119.23758 1.000 84.83095 749 ARG A N 1
ATOM 2765 C CA . ARG A 1 749 ? 158.20726 140.35971 119.92252 1.000 84.83095 749 ARG A CA 1
ATOM 2766 C C . ARG A 1 749 ? 159.27456 139.85685 120.88002 1.000 84.83095 749 ARG A C 1
ATOM 2767 O O . ARG A 1 749 ? 158.96441 139.44096 122.00038 1.000 84.83095 749 ARG A O 1
ATOM 2769 N N . GLN A 1 750 ? 160.53985 139.89350 120.46504 1.000 95.12886 750 GLN A N 1
ATOM 2770 C CA . GLN A 1 750 ? 161.60715 139.43332 121.34526 1.000 95.12886 750 GLN A CA 1
ATOM 2771 C C . GLN A 1 750 ? 161.70637 140.28774 122.59522 1.000 95.12886 750 GLN A C 1
ATOM 2772 O O . GLN A 1 750 ? 161.84646 139.76462 123.70437 1.000 95.12886 750 GLN A O 1
ATOM 2778 N N . ASN A 1 751 ? 161.65403 141.60595 122.43769 1.000 92.01272 751 ASN A N 1
ATOM 2779 C CA . ASN A 1 751 ? 161.74619 142.48167 123.59634 1.000 92.01272 751 ASN A CA 1
ATOM 2780 C C . ASN A 1 751 ? 160.55651 142.30631 124.52396 1.000 92.01272 751 ASN A C 1
ATOM 2781 O O . ASN A 1 751 ? 160.71604 142.31402 125.74657 1.000 92.01272 751 ASN A O 1
ATOM 2786 N N . SER A 1 752 ? 159.35551 142.15013 123.97258 1.000 90.07792 752 SER A N 1
ATOM 2787 C CA . SER A 1 752 ? 158.19338 141.94438 124.82391 1.000 90.07792 752 SER A CA 1
ATOM 2788 C C . SER A 1 752 ? 158.30070 140.64238 125.59693 1.000 90.07792 752 SER A C 1
ATOM 2789 O O . SER A 1 752 ? 157.96041 140.58793 126.78349 1.000 90.07792 752 SER A O 1
ATOM 2792 N N . ASN A 1 753 ? 158.75921 139.57724 124.94345 1.000 88.16942 753 ASN A N 1
ATOM 2793 C CA . ASN A 1 753 ? 158.96427 138.32515 125.65627 1.000 88.16942 753 ASN A CA 1
ATOM 2794 C C . ASN A 1 753 ? 159.97841 138.49290 126.77197 1.000 88.16942 753 ASN A C 1
ATOM 2795 O O . ASN A 1 753 ? 159.77515 138.00285 127.88850 1.000 88.16942 753 ASN A O 1
ATOM 2800 N N . LEU A 1 754 ? 161.07731 139.18368 126.49014 1.000 89.69799 754 LEU A N 1
ATOM 2801 C CA . LEU A 1 754 ? 162.09644 139.37505 127.50822 1.000 89.69799 754 LEU A CA 1
ATOM 2802 C C . LEU A 1 754 ? 161.54484 140.12174 128.70758 1.000 89.69799 754 LEU A C 1
ATOM 2803 O O . LEU A 1 754 ? 161.79745 139.74213 129.85197 1.000 89.69799 754 LEU A O 1
ATOM 2808 N N . PHE A 1 755 ? 160.77456 141.17446 128.47547 1.000 87.93855 755 PHE A N 1
ATOM 2809 C CA . PHE A 1 755 ? 160.31309 141.96638 129.60522 1.000 87.93855 755 PHE A CA 1
ATOM 2810 C C . PHE A 1 755 ? 159.20432 141.26803 130.37931 1.000 87.93855 755 PHE A C 1
ATOM 2811 O O . PHE A 1 755 ? 159.10021 141.44630 131.59607 1.000 87.93855 755 PHE A O 1
ATOM 2819 N N . SER A 1 756 ? 158.39422 140.44172 129.72512 1.000 88.67366 756 SER A N 1
ATOM 2820 C CA . SER A 1 756 ? 157.46240 139.61934 130.48747 1.000 88.67366 756 SER A CA 1
ATOM 2821 C C . SER A 1 756 ? 158.20413 138.62595 131.37215 1.000 88.67366 756 SER A C 1
ATOM 2822 O O . SER A 1 756 ? 157.85979 138.43848 132.55001 1.000 88.67366 756 SER A O 1
ATOM 2825 N N . LEU A 1 757 ? 159.23226 137.98491 130.82761 1.000 89.67193 757 LEU A N 1
ATOM 2826 C CA . LEU A 1 757 ? 160.04908 137.11261 131.65213 1.000 89.67193 757 LEU A CA 1
ATOM 2827 C C . LEU A 1 757 ? 160.66747 137.86281 132.81639 1.000 89.67193 757 LEU A C 1
ATOM 2828 O O . LEU A 1 757 ? 160.80698 137.30968 133.90878 1.000 89.67193 757 LEU A O 1
ATOM 2833 N N . LEU A 1 758 ? 161.05660 139.11260 132.60363 1.000 86.33588 758 LEU A N 1
ATOM 2834 C CA . LEU A 1 758 ? 161.66835 139.87366 133.68227 1.000 86.33588 758 LEU A CA 1
ATOM 2835 C C . LEU A 1 758 ? 160.65500 140.21122 134.76175 1.000 86.33588 758 LEU A C 1
ATOM 2836 O O . LEU A 1 758 ? 161.00000 140.26662 135.94225 1.000 86.33588 758 LEU A O 1
ATOM 2841 N N . PHE A 1 759 ? 159.40281 140.44422 134.37991 1.000 86.56499 759 PHE A N 1
ATOM 2842 C CA . PHE A 1 759 ? 158.34942 140.57189 135.38188 1.000 86.56499 759 PHE A CA 1
ATOM 2843 C C . PHE A 1 759 ? 158.25165 139.31274 136.22946 1.000 86.56499 759 PHE A C 1
ATOM 2844 O O . PHE A 1 759 ? 158.12669 139.38278 137.45619 1.000 86.56499 759 PHE A O 1
ATOM 2852 N N . LEU A 1 760 ? 158.30531 138.14671 135.59176 1.000 85.52429 760 LEU A N 1
ATOM 2853 C CA . LEU A 1 760 ? 158.22075 136.90555 136.35777 1.000 85.52429 760 LEU A CA 1
ATOM 2854 C C . LEU A 1 760 ? 159.41849 136.73331 137.28632 1.000 85.52429 760 LEU A C 1
ATOM 2855 O O . LEU A 1 760 ? 159.27456 136.27828 138.42783 1.000 85.52429 760 LEU A O 1
ATOM 2860 N N . ALA A 1 761 ? 160.61262 137.07142 136.80961 1.000 85.57103 761 ALA A N 1
ATOM 2861 C CA . ALA A 1 761 ? 161.79784 136.96900 137.65331 1.000 85.57103 761 ALA A CA 1
ATOM 2862 C C . ALA A 1 761 ? 161.71719 137.92358 138.83142 1.000 85.57103 761 ALA A C 1
ATOM 2863 O O . ALA A 1 761 ? 162.12154 137.58314 139.94566 1.000 85.57103 761 ALA A O 1
ATOM 2865 N N . LEU A 1 762 ? 161.21003 139.12917 138.60003 1.000 86.34102 762 LEU A N 1
ATOM 2866 C CA . LEU A 1 762 ? 160.95347 140.05608 139.69035 1.000 86.34102 762 LEU A CA 1
ATOM 2867 C C . LEU A 1 762 ? 160.01953 139.44632 140.71543 1.000 86.34102 762 LEU A C 1
ATOM 2868 O O . LEU A 1 762 ? 160.23221 139.58877 141.91844 1.000 86.34102 762 LEU A O 1
ATOM 2873 N N . GLY A 1 763 ? 158.96669 138.77833 140.25857 1.000 87.12436 763 GLY A N 1
ATOM 2874 C CA . GLY A 1 763 ? 158.04548 138.15802 141.19419 1.000 87.12436 763 GLY A CA 1
ATOM 2875 C C . GLY A 1 763 ? 158.69712 137.08330 142.03686 1.000 87.12436 763 GLY A C 1
ATOM 2876 O O . GLY A 1 763 ? 158.47195 137.00427 143.24405 1.000 87.12436 763 GLY A O 1
ATOM 2877 N N . ILE A 1 764 ? 159.51937 136.24611 141.41415 1.000 87.09398 764 ILE A N 1
ATOM 2878 C CA . ILE A 1 764 ? 160.18980 135.18207 142.15711 1.000 87.09398 764 ILE A CA 1
ATOM 2879 C C . ILE A 1 764 ? 161.15173 135.76912 143.18014 1.000 87.09398 764 ILE A C 1
ATOM 2880 O O . ILE A 1 764 ? 161.18626 135.35263 144.34567 1.000 87.09398 764 ILE A O 1
ATOM 2885 N N . ILE A 1 765 ? 161.94576 136.74904 142.76116 1.000 88.84622 765 ILE A N 1
ATOM 2886 C CA . ILE A 1 765 ? 162.88204 137.37860 143.68016 1.000 88.84622 765 ILE A CA 1
ATOM 2887 C C . ILE A 1 765 ? 162.14139 138.03568 144.82801 1.000 88.84622 765 ILE A C 1
ATOM 2888 O O . ILE A 1 765 ? 162.57688 137.97105 145.97811 1.000 88.84622 765 ILE A O 1
ATOM 2893 N N . SER A 1 766 ? 161.02524 138.69775 144.54035 1.000 94.39317 766 SER A N 1
ATOM 2894 C CA . SER A 1 766 ? 160.30076 139.38469 145.59754 1.000 94.39317 766 SER A CA 1
ATOM 2895 C C . SER A 1 766 ? 159.73535 138.38937 146.58538 1.000 94.39317 766 SER A C 1
ATOM 2896 O O . SER A 1 766 ? 159.79429 138.60523 147.79358 1.000 94.39317 766 SER A O 1
ATOM 2899 N N . PHE A 1 767 ? 159.19542 137.28088 146.09160 1.000 91.66605 767 PHE A N 1
ATOM 2900 C CA . PHE A 1 767 ? 158.72727 136.23759 146.98911 1.000 91.66605 767 PHE A CA 1
ATOM 2901 C C . PHE A 1 767 ? 159.83472 135.80472 147.93443 1.000 91.66605 767 PHE A C 1
ATOM 2902 O O . PHE A 1 767 ? 159.67792 135.83814 149.16037 1.000 91.66605 767 PHE A O 1
ATOM 2910 N N . ILE A 1 768 ? 160.98647 135.43802 147.37414 1.000 92.47018 768 ILE A N 1
ATOM 2911 C CA . ILE A 1 768 ? 162.06390 134.89064 148.19475 1.000 92.47018 768 ILE A CA 1
ATOM 2912 C C . ILE A 1 768 ? 162.57152 135.92317 149.18960 1.000 92.47018 768 ILE A C 1
ATOM 2913 O O . ILE A 1 768 ? 162.68205 135.64794 150.38623 1.000 92.47018 768 ILE A O 1
ATOM 2918 N N . THR A 1 769 ? 162.90064 137.12139 148.71556 1.000 94.23696 769 THR A N 1
ATOM 2919 C CA . THR A 1 769 ? 163.50566 138.10384 149.60308 1.000 94.23696 769 THR A CA 1
ATOM 2920 C C . THR A 1 769 ? 162.51298 138.61723 150.62626 1.000 94.23696 769 THR A C 1
ATOM 2921 O O . THR A 1 769 ? 162.88746 138.87940 151.76753 1.000 94.23696 769 THR A O 1
ATOM 2925 N N . PHE A 1 770 ? 161.25156 138.79717 150.24616 1.000 95.90224 770 PHE A N 1
ATOM 2926 C CA . PHE A 1 770 ? 160.25940 139.21240 151.22077 1.000 95.90224 770 PHE A CA 1
ATOM 2927 C C . PHE A 1 770 ? 160.13528 138.17950 152.31823 1.000 95.90224 770 PHE A C 1
ATOM 2928 O O . PHE A 1 770 ? 160.15211 138.51557 153.50974 1.000 95.90224 770 PHE A O 1
ATOM 2936 N N . PHE A 1 771 ? 160.02776 136.90681 151.93963 1.000 96.45041 771 PHE A N 1
ATOM 2937 C CA . PHE A 1 771 ? 159.95420 135.88045 152.96120 1.000 96.45041 771 PHE A CA 1
ATOM 2938 C C . PHE A 1 771 ? 161.18069 135.90642 153.85224 1.000 96.45041 771 PHE A C 1
ATOM 2939 O O . PHE A 1 771 ? 161.05954 135.83764 155.07279 1.000 96.45041 771 PHE A O 1
ATOM 2947 N N . LEU A 1 772 ? 162.37048 135.98900 153.26580 1.000 95.10694 772 LEU A N 1
ATOM 2948 C CA . LEU A 1 772 ? 163.58240 135.86897 154.06446 1.000 95.10694 772 LEU A CA 1
ATOM 2949 C C . LEU A 1 772 ? 163.75031 137.05020 154.99625 1.000 95.10694 772 LEU A C 1
ATOM 2950 O O . LEU A 1 772 ? 164.13525 136.88193 156.15277 1.000 95.10694 772 LEU A O 1
ATOM 2955 N N . GLN A 1 773 ? 163.50252 138.25493 154.50428 1.000 101.13861 773 GLN A N 1
ATOM 2956 C CA . GLN A 1 773 ? 163.56484 139.42812 155.35695 1.000 101.13861 773 GLN A CA 1
ATOM 2957 C C . GLN A 1 773 ? 162.61056 139.29605 156.52982 1.000 101.13861 773 GLN A C 1
ATOM 2958 O O . GLN A 1 773 ? 163.01093 139.43472 157.69388 1.000 101.13861 773 GLN A O 1
ATOM 2964 N N . GLY A 1 774 ? 161.34051 139.01164 156.24264 1.000 99.23831 774 GLY A N 1
ATOM 2965 C CA . GLY A 1 774 ? 160.37867 138.85387 157.31610 1.000 99.23831 774 GLY A CA 1
ATOM 2966 C C . GLY A 1 774 ? 160.77327 137.76989 158.29397 1.000 99.23831 774 GLY A C 1
ATOM 2967 O O . GLY A 1 774 ? 160.69854 137.95808 159.50359 1.000 99.23831 774 GLY A O 1
ATOM 2968 N N . PHE A 1 775 ? 161.24157 136.63667 157.78274 1.000 97.33892 775 PHE A N 1
ATOM 2969 C CA . PHE A 1 775 ? 161.53162 135.50052 158.64236 1.000 97.33892 775 PHE A CA 1
ATOM 2970 C C . PHE A 1 775 ? 162.73781 135.76308 159.52704 1.000 97.33892 775 PHE A C 1
ATOM 2971 O O . PHE A 1 775 ? 162.69823 135.49553 160.72758 1.000 97.33892 775 PHE A O 1
ATOM 2979 N N . THR A 1 776 ? 163.82942 136.26811 158.95791 1.000 98.87333 776 THR A N 1
ATOM 2980 C CA . THR A 1 776 ? 165.02187 136.50379 159.76047 1.000 98.87333 776 THR A CA 1
ATOM 2981 C C . THR A 1 776 ? 164.77557 137.57826 160.80225 1.000 98.87333 776 THR A C 1
ATOM 2982 O O . THR A 1 776 ? 165.15640 137.42327 161.96607 1.000 98.87333 776 THR A O 1
ATOM 2986 N N . PHE A 1 777 ? 164.13306 138.67776 160.41568 1.000 98.94687 777 PHE A N 1
ATOM 2987 C CA . PHE A 1 777 ? 163.90127 139.71976 161.40471 1.000 98.94687 777 PHE A CA 1
ATOM 2988 C C . PHE A 1 777 ? 162.90213 139.27098 162.45754 1.000 98.94687 777 PHE A C 1
ATOM 2989 O O . PHE A 1 777 ? 163.05831 139.59529 163.63631 1.000 98.94687 777 PHE A O 1
ATOM 2997 N N . GLY A 1 778 ? 161.89668 138.48764 162.07246 1.000 98.09733 778 GLY A N 1
ATOM 2998 C CA . GLY A 1 778 ? 160.94917 137.99841 163.05207 1.000 98.09733 778 GLY A CA 1
ATOM 2999 C C . GLY A 1 778 ? 161.55773 136.99389 164.00400 1.000 98.09733 778 GLY A C 1
ATOM 3000 O O . GLY A 1 778 ? 161.24345 136.99019 165.19185 1.000 98.09733 778 GLY A O 1
ATOM 3001 N N . LYS A 1 779 ? 162.44380 136.13884 163.50604 1.000 97.51761 779 LYS A N 1
ATOM 3002 C CA . LYS A 1 779 ? 163.10193 135.18020 164.37795 1.000 97.51761 779 LYS A CA 1
ATOM 3003 C C . LYS A 1 779 ? 164.05600 135.87093 165.33560 1.000 97.51761 779 LYS A C 1
ATOM 3004 O O . LYS A 1 779 ? 164.13036 135.50646 166.51235 1.000 97.51761 779 LYS A O 1
ATOM 3010 N N . ALA A 1 780 ? 164.79438 136.87029 164.86101 1.000 95.87616 780 ALA A N 1
ATOM 3011 C CA . ALA A 1 780 ? 165.64144 137.62729 165.77039 1.000 95.87616 780 ALA A CA 1
ATOM 3012 C C . ALA A 1 780 ? 164.80818 138.35330 166.81329 1.000 95.87616 780 ALA A C 1
ATOM 3013 O O . ALA A 1 780 ? 165.17995 138.40684 167.98925 1.000 95.87616 780 ALA A O 1
ATOM 3015 N N . GLY A 1 781 ? 163.66641 138.90121 166.40977 1.000 98.82975 781 GLY A N 1
ATOM 3016 C CA . GLY A 1 781 ? 162.81035 139.57231 167.36685 1.000 98.82975 781 GLY A CA 1
ATOM 3017 C C . GLY A 1 781 ? 162.23980 138.62875 168.40119 1.000 98.82975 781 GLY A C 1
ATOM 3018 O O . GLY A 1 781 ? 162.11947 138.98105 169.57047 1.000 98.82975 781 GLY A O 1
ATOM 3019 N N . GLU A 1 782 ? 161.89095 137.41455 167.98897 1.000 103.90315 782 GLU A N 1
ATOM 3020 C CA . GLU A 1 782 ? 161.38008 136.43827 168.93980 1.000 103.90315 782 GLU A CA 1
ATOM 3021 C C . GLU A 1 782 ? 162.45455 135.99880 169.91471 1.000 103.90315 782 GLU A C 1
ATOM 3022 O O . GLU A 1 782 ? 162.19573 135.87354 171.11550 1.000 103.90315 782 GLU A O 1
ATOM 3028 N N . ILE A 1 783 ? 163.65831 135.73488 169.41840 1.000 96.25496 783 ILE A N 1
ATOM 3029 C CA . ILE A 1 783 ? 164.74669 135.35005 170.30604 1.000 96.25496 783 ILE A CA 1
ATOM 3030 C C . ILE A 1 783 ? 165.01447 136.44973 171.31990 1.000 96.25496 783 ILE A C 1
ATOM 3031 O O . ILE A 1 783 ? 165.16492 136.19200 172.51947 1.000 96.25496 783 ILE A O 1
ATOM 3036 N N . LEU A 1 784 ? 165.05249 137.69720 170.85913 1.000 96.58893 784 LEU A N 1
ATOM 3037 C CA . LEU A 1 784 ? 165.29981 138.80058 171.77463 1.000 96.58893 784 LEU A CA 1
ATOM 3038 C C . LEU A 1 784 ? 164.16897 138.95758 172.77492 1.000 96.58893 784 LEU A C 1
ATOM 3039 O O . LEU A 1 784 ? 164.41387 139.22015 173.95160 1.000 96.58893 784 LEU A O 1
ATOM 3044 N N . THR A 1 785 ? 162.92316 138.81039 172.33583 1.000 96.41897 785 THR A N 1
ATOM 3045 C CA . THR A 1 785 ? 161.81264 138.97707 173.26079 1.000 96.41897 785 THR A CA 1
ATOM 3046 C C . THR A 1 785 ? 161.82962 137.90657 174.33131 1.000 96.41897 785 THR A C 1
ATOM 3047 O O . THR A 1 785 ? 161.61373 138.19697 175.50906 1.000 96.41897 785 THR A O 1
ATOM 3051 N N . LYS A 1 786 ? 162.08290 136.66137 173.94776 1.000 98.59855 786 LYS A N 1
ATOM 3052 C CA . LYS A 1 786 ? 162.13691 135.60052 174.93965 1.000 98.59855 786 LYS A CA 1
ATOM 3053 C C . LYS A 1 786 ? 163.26923 135.84104 175.92085 1.000 98.59855 786 LYS A C 1
ATOM 3054 O O . LYS A 1 786 ? 163.08955 135.70378 177.13281 1.000 98.59855 786 LYS A O 1
ATOM 3060 N N . ARG A 1 787 ? 164.44458 136.22157 175.41969 1.000 102.90677 787 ARG A N 1
ATOM 3061 C CA . ARG A 1 787 ? 165.56173 136.47606 176.31830 1.000 102.90677 787 ARG A CA 1
ATOM 3062 C C . ARG A 1 787 ? 165.26020 137.62217 177.26586 1.000 102.90677 787 ARG A C 1
ATOM 3063 O O . ARG A 1 787 ? 165.58122 137.55389 178.45380 1.000 102.90677 787 ARG A O 1
ATOM 3071 N N . LEU A 1 788 ? 164.64705 138.68713 176.76610 1.000 99.35382 788 LEU A N 1
ATOM 3072 C CA . LEU A 1 788 ? 164.37917 139.83475 177.61798 1.000 99.35382 788 LEU A CA 1
ATOM 3073 C C . LEU A 1 788 ? 163.35445 139.49365 178.67924 1.000 99.35382 788 LEU A C 1
ATOM 3074 O O . LEU A 1 788 ? 163.52252 139.84511 179.84680 1.000 99.35382 788 LEU A O 1
ATOM 3079 N N . ARG A 1 789 ? 162.27819 138.81444 178.29381 1.000 99.62514 789 ARG A N 1
ATOM 3080 C CA . ARG A 1 789 ? 161.30351 138.38181 179.28153 1.000 99.62514 789 ARG A CA 1
ATOM 3081 C C . ARG A 1 789 ? 161.94852 137.49038 180.32694 1.000 99.62514 789 ARG A C 1
ATOM 3082 O O . ARG A 1 789 ? 161.68313 137.63221 181.52395 1.000 99.62514 789 ARG A O 1
ATOM 3090 N N . TYR A 1 790 ? 162.83289 136.59397 179.90133 1.000 107.35412 790 TYR A N 1
ATOM 3091 C CA . TYR A 1 790 ? 163.45216 135.67196 180.83950 1.000 107.35412 790 TYR A CA 1
ATOM 3092 C C . TYR A 1 790 ? 164.32122 136.40131 181.85031 1.000 107.35412 790 TYR A C 1
ATOM 3093 O O . TYR A 1 790 ? 164.18296 136.19326 183.05648 1.000 107.35412 790 TYR A O 1
ATOM 3102 N N . MET A 1 791 ? 165.23514 137.25396 181.38988 1.000 111.92743 791 MET A N 1
ATOM 3103 C CA . MET A 1 791 ? 166.10713 137.90441 182.36377 1.000 111.92743 791 MET A CA 1
ATOM 3104 C C . MET A 1 791 ? 165.38843 138.98610 183.15013 1.000 111.92743 791 MET A C 1
ATOM 3105 O O . MET A 1 791 ? 165.76009 139.25540 184.29554 1.000 111.92743 791 MET A O 1
ATOM 3110 N N . VAL A 1 792 ? 164.32992 139.57406 182.60523 1.000 105.08350 792 VAL A N 1
ATOM 3111 C CA . VAL A 1 792 ? 163.53044 140.49005 183.40431 1.000 105.08350 792 VAL A CA 1
ATOM 3112 C C . VAL A 1 792 ? 162.85837 139.74172 184.54415 1.000 105.08350 792 VAL A C 1
ATOM 3113 O O . VAL A 1 792 ? 162.89654 140.17779 185.69675 1.000 105.08350 792 VAL A O 1
ATOM 3117 N N . PHE A 1 793 ? 162.24707 138.59614 184.24795 1.000 110.78333 793 PHE A N 1
ATOM 3118 C CA . PHE A 1 793 ? 161.64176 137.80217 185.30799 1.000 110.78333 793 PHE A CA 1
ATOM 3119 C C . PHE A 1 793 ? 162.68019 137.33284 186.31034 1.000 110.78333 793 PHE A C 1
ATOM 3120 O O . PHE A 1 793 ? 162.42064 137.30663 187.51468 1.000 110.78333 793 PHE A O 1
ATOM 3128 N N . ARG A 1 794 ? 163.85936 136.94913 185.83619 1.000 113.66561 794 ARG A N 1
ATOM 3129 C CA . ARG A 1 794 ? 164.89131 136.48176 186.74887 1.000 113.66561 794 ARG A CA 1
ATOM 3130 C C . ARG A 1 794 ? 165.33664 137.59009 187.68621 1.000 113.66561 794 ARG A C 1
ATOM 3131 O O . ARG A 1 794 ? 165.61463 137.34195 188.86354 1.000 113.66561 794 ARG A O 1
ATOM 3139 N N . SER A 1 795 ? 165.38180 138.82754 187.19735 1.000 118.93171 795 SER A N 1
ATOM 3140 C CA . SER A 1 795 ? 165.78303 139.92032 188.07184 1.000 118.93171 795 SER A CA 1
ATOM 3141 C C . SER A 1 795 ? 164.65499 140.33187 189.00880 1.000 118.93171 795 SER A C 1
ATOM 3142 O O . SER A 1 795 ? 164.91659 140.77536 190.12937 1.000 118.93171 795 SER A O 1
ATOM 3145 N N . MET A 1 796 ? 163.39625 140.21479 188.57936 1.000 118.39139 796 MET A N 1
ATOM 3146 C CA . MET A 1 796 ? 162.31177 140.46775 189.52487 1.000 118.39139 796 MET A CA 1
ATOM 3147 C C . MET A 1 796 ? 162.25595 139.39839 190.60045 1.000 118.39139 796 MET A C 1
ATOM 3148 O O . MET A 1 796 ? 161.84163 139.66957 191.72964 1.000 118.39139 796 MET A O 1
ATOM 3153 N N . LEU A 1 797 ? 162.64452 138.17329 190.27277 1.000 121.34948 797 LEU A N 1
ATOM 3154 C CA . LEU A 1 797 ? 162.63639 137.13693 191.29285 1.000 121.34948 797 LEU A CA 1
ATOM 3155 C C . LEU A 1 797 ? 163.83511 137.25729 192.21586 1.000 121.34948 797 LEU A C 1
ATOM 3156 O O . LEU A 1 797 ? 163.74124 136.90120 193.39170 1.000 121.34948 797 LEU A O 1
ATOM 3161 N N . ARG A 1 798 ? 164.96601 137.75199 191.71654 1.000 120.97481 798 ARG A N 1
ATOM 3162 C CA . ARG A 1 798 ? 166.12103 138.00032 192.56888 1.000 120.97481 798 ARG A CA 1
ATOM 3163 C C . ARG A 1 798 ? 166.03636 139.33565 193.29039 1.000 120.97481 798 ARG A C 1
ATOM 3164 O O . ARG A 1 798 ? 167.07171 139.95086 193.56057 1.000 120.97481 798 ARG A O 1
ATOM 3166 N N . GLN A 1 799 ? 164.83464 139.80802 193.59741 1.000 123.84327 799 GLN A N 1
ATOM 3167 C CA . GLN A 1 799 ? 164.66828 141.03682 194.36225 1.000 123.84327 799 GLN A CA 1
ATOM 3168 C C . GLN A 1 799 ? 164.51577 140.74294 195.84260 1.000 123.84327 799 GLN A C 1
ATOM 3169 O O . GLN A 1 799 ? 163.93064 141.53656 196.57820 1.000 123.84327 799 GLN A O 1
ATOM 3175 N N . ASN A 1 809 ? 155.98264 149.73189 191.72050 1.000 140.24701 809 ASN A N 1
ATOM 3176 C CA . ASN A 1 809 ? 156.26593 148.36432 191.31171 1.000 140.24701 809 ASN A CA 1
ATOM 3177 C C . ASN A 1 809 ? 155.06308 147.46922 191.52518 1.000 140.24701 809 ASN A C 1
ATOM 3178 O O . ASN A 1 809 ? 155.20524 146.32686 191.94450 1.000 140.24701 809 ASN A O 1
ATOM 3183 N N . THR A 1 810 ? 153.87608 147.98701 191.24246 1.000 148.27130 810 THR A N 1
ATOM 3184 C CA . THR A 1 810 ? 152.68273 147.17932 191.40398 1.000 148.27130 810 THR A CA 1
ATOM 3185 C C . THR A 1 810 ? 152.67240 146.02764 190.40914 1.000 148.27130 810 THR A C 1
ATOM 3186 O O . THR A 1 810 ? 153.35539 146.04741 189.38083 1.000 148.27130 810 THR A O 1
ATOM 3190 N N . THR A 1 811 ? 151.87459 145.00879 190.73003 1.000 146.65054 811 THR A N 1
ATOM 3191 C CA . THR A 1 811 ? 151.84099 143.81780 189.89212 1.000 146.65054 811 THR A CA 1
ATOM 3192 C C . THR A 1 811 ? 151.30198 144.12365 188.50344 1.000 146.65054 811 THR A C 1
ATOM 3193 O O . THR A 1 811 ? 151.72960 143.50214 187.52708 1.000 146.65054 811 THR A O 1
ATOM 3197 N N . GLY A 1 812 ? 150.39614 145.09289 188.38267 1.000 144.08532 812 GLY A N 1
ATOM 3198 C CA . GLY A 1 812 ? 149.94630 145.49207 187.06117 1.000 144.08532 812 GLY A CA 1
ATOM 3199 C C . GLY A 1 812 ? 151.07211 146.08102 186.23706 1.000 144.08532 812 GLY A C 1
ATOM 3200 O O . GLY A 1 812 ? 151.26914 145.71692 185.07503 1.000 144.08532 812 GLY A O 1
ATOM 3201 N N . ALA A 1 813 ? 151.83923 146.99004 186.83892 1.000 140.17972 813 ALA A N 1
ATOM 3202 C CA . ALA A 1 813 ? 152.96952 147.58278 186.13838 1.000 140.17972 813 ALA A CA 1
ATOM 3203 C C . ALA A 1 813 ? 153.98583 146.52573 185.74445 1.000 140.17972 813 ALA A C 1
ATOM 3204 O O . ALA A 1 813 ? 154.54916 146.57766 184.64737 1.000 140.17972 813 ALA A O 1
ATOM 3206 N N . LEU A 1 814 ? 154.22357 145.54644 186.61498 1.000 133.05421 814 LEU A N 1
ATOM 3207 C CA . LEU A 1 814 ? 155.21627 144.52701 186.29411 1.000 133.05421 814 LEU A CA 1
ATOM 3208 C C . LEU A 1 814 ? 154.73246 143.60575 185.18131 1.000 133.05421 814 LEU A C 1
ATOM 3209 O O . LEU A 1 814 ? 155.50054 143.25321 184.27668 1.000 133.05421 814 LEU A O 1
ATOM 3214 N N . THR A 1 815 ? 153.46499 143.20699 185.22179 1.000 134.28227 815 THR A N 1
ATOM 3215 C CA . THR A 1 815 ? 152.93688 142.39947 184.13535 1.000 134.28227 815 THR A CA 1
ATOM 3216 C C . THR A 1 815 ? 152.96928 143.16260 182.82083 1.000 134.28227 815 THR A C 1
ATOM 3217 O O . THR A 1 815 ? 153.20963 142.57202 181.76551 1.000 134.28227 815 THR A O 1
ATOM 3221 N N . THR A 1 816 ? 152.74793 144.47629 182.85537 1.000 133.22707 816 THR A N 1
ATOM 3222 C CA . THR A 1 816 ? 152.86410 145.23613 181.61576 1.000 133.22707 816 THR A CA 1
ATOM 3223 C C . THR A 1 816 ? 154.30876 145.30937 181.14910 1.000 133.22707 816 THR A C 1
ATOM 3224 O O . THR A 1 816 ? 154.57743 145.24885 179.94829 1.000 133.22707 816 THR A O 1
ATOM 3228 N N . ARG A 1 817 ? 155.25275 145.44623 182.07689 1.000 126.83779 817 ARG A N 1
ATOM 3229 C CA . ARG A 1 817 ? 156.65460 145.45320 181.68251 1.000 126.83779 817 ARG A CA 1
ATOM 3230 C C . ARG A 1 817 ? 157.05224 144.14338 181.03092 1.000 126.83779 817 ARG A C 1
ATOM 3231 O O . ARG A 1 817 ? 157.89158 144.12964 180.12928 1.000 126.83779 817 ARG A O 1
ATOM 3239 N N . LEU A 1 818 ? 156.46747 143.03544 181.47062 1.000 118.76340 818 LEU A N 1
ATOM 3240 C CA . LEU A 1 818 ? 156.82072 141.75385 180.87076 1.000 118.76340 818 LEU A CA 1
ATOM 3241 C C . LEU A 1 818 ? 156.08765 141.51790 179.56018 1.000 118.76340 818 LEU A C 1
ATOM 3242 O O . LEU A 1 818 ? 156.65902 140.95823 178.62252 1.000 118.76340 818 LEU A O 1
ATOM 3247 N N . ALA A 1 819 ? 154.82938 141.92899 179.47302 1.000 122.03994 819 ALA A N 1
ATOM 3248 C CA . ALA A 1 819 ? 154.02273 141.62475 178.30401 1.000 122.03994 819 ALA A CA 1
ATOM 3249 C C . ALA A 1 819 ? 154.28024 142.57487 177.14954 1.000 122.03994 819 ALA A C 1
ATOM 3250 O O . ALA A 1 819 ? 154.29108 142.14997 175.99266 1.000 122.03994 819 ALA A O 1
ATOM 3252 N N . ASN A 1 820 ? 154.47510 143.85579 177.43444 1.000 126.92465 820 ASN A N 1
ATOM 3253 C CA . ASN A 1 820 ? 154.60675 144.87508 176.40894 1.000 126.92465 820 ASN A CA 1
ATOM 3254 C C . ASN A 1 820 ? 156.02159 145.40767 176.28174 1.000 126.92465 820 ASN A C 1
ATOM 3255 O O . ASN A 1 820 ? 156.58632 145.39056 175.18994 1.000 126.92465 820 ASN A O 1
ATOM 3260 N N . ASP A 1 821 ? 156.61314 145.87927 177.37579 1.000 127.00408 821 ASP A N 1
ATOM 3261 C CA . ASP A 1 821 ? 157.91615 146.52227 177.28202 1.000 127.00408 821 ASP A CA 1
ATOM 3262 C C . ASP A 1 821 ? 158.96314 145.58139 176.71123 1.000 127.00408 821 ASP A C 1
ATOM 3263 O O . ASP A 1 821 ? 159.84268 146.00712 175.95942 1.000 127.00408 821 ASP A O 1
ATOM 3268 N N . ALA A 1 822 ? 158.89368 144.30007 177.05636 1.000 113.31411 822 ALA A N 1
ATOM 3269 C CA . ALA A 1 822 ? 159.86885 143.36602 176.51617 1.000 113.31411 822 ALA A CA 1
ATOM 3270 C C . ALA A 1 822 ? 159.58256 143.05262 175.05919 1.000 113.31411 822 ALA A C 1
ATOM 3271 O O . ALA A 1 822 ? 160.50701 142.76445 174.29491 1.000 113.31411 822 ALA A O 1
ATOM 3273 N N . ALA A 1 823 ? 158.32362 143.11787 174.65459 1.000 115.19820 823 ALA A N 1
ATOM 3274 C CA . ALA A 1 823 ? 157.93309 142.82158 173.28907 1.000 115.19820 823 ALA A CA 1
ATOM 3275 C C . ALA A 1 823 ? 158.11213 144.00106 172.34956 1.000 115.19820 823 ALA A C 1
ATOM 3276 O O . ALA A 1 823 ? 157.85339 143.86223 171.15332 1.000 115.19820 823 ALA A O 1
ATOM 3278 N N . GLN A 1 824 ? 158.54180 145.15206 172.85131 1.000 116.55013 824 GLN A N 1
ATOM 3279 C CA . GLN A 1 824 ? 158.71694 146.33164 172.02499 1.000 116.55013 824 GLN A CA 1
ATOM 3280 C C . GLN A 1 824 ? 160.16350 146.75333 171.87865 1.000 116.55013 824 GLN A C 1
ATOM 3281 O O . GLN A 1 824 ? 160.44271 147.68131 171.12323 1.000 116.55013 824 GLN A O 1
ATOM 3287 N N . VAL A 1 825 ? 161.08957 146.11096 172.58163 1.000 108.48147 825 VAL A N 1
ATOM 3288 C CA . VAL A 1 825 ? 162.48829 146.45692 172.39474 1.000 108.48147 825 VAL A CA 1
ATOM 3289 C C . VAL A 1 825 ? 162.94030 146.09246 170.99377 1.000 108.48147 825 VAL A C 1
ATOM 3290 O O . VAL A 1 825 ? 163.81476 146.75156 170.42830 1.000 108.48147 825 VAL A O 1
ATOM 3294 N N . LYS A 1 826 ? 162.35379 145.05681 170.39932 1.000 106.32106 826 LYS A N 1
ATOM 3295 C CA . LYS A 1 826 ? 162.68886 144.72485 169.02355 1.000 106.32106 826 LYS A CA 1
ATOM 3296 C C . LYS A 1 826 ? 162.28743 145.82609 168.06446 1.000 106.32106 826 LYS A C 1
ATOM 3297 O O . LYS A 1 826 ? 162.90274 145.96655 167.00785 1.000 106.32106 826 LYS A O 1
ATOM 3303 N N . GLY A 1 827 ? 161.27799 146.61911 168.41019 1.000 108.12450 827 GLY A N 1
ATOM 3304 C CA . GLY A 1 827 ? 160.88396 147.71343 167.55178 1.000 108.12450 827 GLY A CA 1
ATOM 3305 C C . GLY A 1 827 ? 161.93837 148.77997 167.40436 1.000 108.12450 827 GLY A C 1
ATOM 3306 O O . GLY A 1 827 ? 161.87433 149.57300 166.46408 1.000 108.12450 827 GLY A O 1
ATOM 3307 N N . ALA A 1 828 ? 162.90147 148.82399 168.31037 1.000 108.66782 828 ALA A N 1
ATOM 3308 C CA . ALA A 1 828 ? 163.98470 149.78481 168.23914 1.000 108.66782 828 ALA A CA 1
ATOM 3309 C C . ALA A 1 828 ? 165.22647 149.21408 167.58762 1.000 108.66782 828 ALA A C 1
ATOM 3310 O O . ALA A 1 828 ? 166.24726 149.89903 167.53037 1.000 108.66782 828 ALA A O 1
ATOM 3312 N N . ILE A 1 829 ? 165.17139 147.97684 167.10794 1.000 108.68840 829 ILE A N 1
ATOM 3313 C CA . ILE A 1 829 ? 166.33191 147.33573 166.50720 1.000 108.68840 829 ILE A CA 1
ATOM 3314 C C . ILE A 1 829 ? 165.96828 146.79625 165.13596 1.000 108.68840 829 ILE A C 1
ATOM 3315 O O . ILE A 1 829 ? 166.20694 147.44776 164.11781 1.000 108.68840 829 ILE A O 1
ATOM 3320 N N . GLY A 1 830 ? 165.38698 145.60179 165.10248 1.000 107.29361 830 GLY A N 1
ATOM 3321 C CA . GLY A 1 830 ? 165.14358 144.94880 163.83171 1.000 107.29361 830 GLY A CA 1
ATOM 3322 C C . GLY A 1 830 ? 164.13612 145.67994 162.97238 1.000 107.29361 830 GLY A C 1
ATOM 3323 O O . GLY A 1 830 ? 164.32063 145.80386 161.76278 1.000 107.29361 830 GLY A O 1
ATOM 3324 N N . SER A 1 831 ? 163.06081 146.17559 163.57745 1.000 107.19080 831 SER A N 1
ATOM 3325 C CA . SER A 1 831 ? 162.04048 146.86632 162.79977 1.000 107.19080 831 SER A CA 1
ATOM 3326 C C . SER A 1 831 ? 162.57707 148.16986 162.23475 1.000 107.19080 831 SER A C 1
ATOM 3327 O O . SER A 1 831 ? 162.35349 148.49352 161.06406 1.000 107.19080 831 SER A O 1
ATOM 3330 N N . ARG A 1 832 ? 163.29299 148.93044 163.05533 1.000 107.60564 832 ARG A N 1
ATOM 3331 C CA . ARG A 1 832 ? 163.89106 150.17143 162.58795 1.000 107.60564 832 ARG A CA 1
ATOM 3332 C C . ARG A 1 832 ? 164.87927 149.90699 161.46256 1.000 107.60564 832 ARG A C 1
ATOM 3333 O O . ARG A 1 832 ? 164.84879 150.57252 160.42229 1.000 107.60564 832 ARG A O 1
ATOM 3341 N N . LEU A 1 833 ? 165.75536 148.92215 161.65226 1.000 100.01480 833 LEU A N 1
ATOM 3342 C CA . LEU A 1 833 ? 166.73026 148.56298 160.63024 1.000 100.01480 833 LEU A CA 1
ATOM 3343 C C . LEU A 1 833 ? 166.05380 148.18907 159.32426 1.000 100.01480 833 LEU A C 1
ATOM 3344 O O . LEU A 1 833 ? 166.43187 148.67546 158.25560 1.000 100.01480 833 LEU A O 1
ATOM 3349 N N . ALA A 1 834 ? 165.06142 147.30564 159.38953 1.000 96.72275 834 ALA A N 1
ATOM 3350 C CA . ALA A 1 834 ? 164.39862 146.84188 158.18107 1.000 96.72275 834 ALA A CA 1
ATOM 3351 C C . ALA A 1 834 ? 163.71595 147.98522 157.45594 1.000 96.72275 834 ALA A C 1
ATOM 3352 O O . ALA A 1 834 ? 163.87404 148.14671 156.24181 1.000 96.72275 834 ALA A O 1
ATOM 3354 N N . VAL A 1 835 ? 162.94973 148.79306 158.18386 1.000 95.92825 835 VAL A N 1
ATOM 3355 C CA . VAL A 1 835 ? 162.22199 149.88108 157.54727 1.000 95.92825 835 VAL A CA 1
ATOM 3356 C C . VAL A 1 835 ? 163.18583 150.84495 156.87753 1.000 95.92825 835 VAL A C 1
ATOM 3357 O O . VAL A 1 835 ? 162.99981 151.22612 155.71874 1.000 95.92825 835 VAL A O 1
ATOM 3361 N N . ILE A 1 836 ? 164.24038 151.24142 157.58277 1.000 93.23026 836 ILE A N 1
ATOM 3362 C CA . ILE A 1 836 ? 165.13122 152.24748 157.02474 1.000 93.23026 836 ILE A CA 1
ATOM 3363 C C . ILE A 1 836 ? 165.89861 151.69388 155.83623 1.000 93.23026 836 ILE A C 1
ATOM 3364 O O . ILE A 1 836 ? 166.04078 152.36748 154.81236 1.000 93.23026 836 ILE A O 1
ATOM 3369 N N . THR A 1 837 ? 166.39461 150.46195 155.93675 1.000 93.47635 837 THR A N 1
ATOM 3370 C CA . THR A 1 837 ? 167.12245 149.87635 154.81925 1.000 93.47635 837 THR A CA 1
ATOM 3371 C C . THR A 1 837 ? 166.24539 149.75221 153.58901 1.000 93.47635 837 THR A C 1
ATOM 3372 O O . THR A 1 837 ? 166.67147 150.08148 152.47796 1.000 93.47635 837 THR A O 1
ATOM 3376 N N . GLN A 1 838 ? 165.01732 149.27706 153.76366 1.000 94.07618 838 GLN A N 1
ATOM 3377 C CA . GLN A 1 838 ? 164.12754 149.11862 152.62776 1.000 94.07618 838 GLN A CA 1
ATOM 3378 C C . GLN A 1 838 ? 163.79509 150.45761 152.00158 1.000 94.07618 838 GLN A C 1
ATOM 3379 O O . GLN A 1 838 ? 163.79577 150.59882 150.77643 1.000 94.07618 838 GLN A O 1
ATOM 3385 N N . ASN A 1 839 ? 163.51283 151.46074 152.82876 1.000 94.17822 839 ASN A N 1
ATOM 3386 C CA . ASN A 1 839 ? 163.13320 152.75803 152.29399 1.000 94.17822 839 ASN A CA 1
ATOM 3387 C C . ASN A 1 839 ? 164.29042 153.42042 151.57336 1.000 94.17822 839 ASN A C 1
ATOM 3388 O O . ASN A 1 839 ? 164.09171 154.08836 150.55747 1.000 94.17822 839 ASN A O 1
ATOM 3393 N N . ILE A 1 840 ? 165.50963 153.24257 152.06979 1.000 92.03444 840 ILE A N 1
ATOM 3394 C CA . ILE A 1 840 ? 166.66235 153.78106 151.36072 1.000 92.03444 840 ILE A CA 1
ATOM 3395 C C . ILE A 1 840 ? 166.82921 153.07800 150.02443 1.000 92.03444 840 ILE A C 1
ATOM 3396 O O . ILE A 1 840 ? 166.82255 153.71441 148.97151 1.000 92.03444 840 ILE A O 1
ATOM 3401 N N . ALA A 1 841 ? 166.92954 151.75152 150.04201 1.000 91.65010 841 ALA A N 1
ATOM 3402 C CA . ALA A 1 841 ? 167.11331 151.02303 148.79624 1.000 91.65010 841 ALA A CA 1
ATOM 3403 C C . ALA A 1 841 ? 166.00690 151.29192 147.79663 1.000 91.65010 841 ALA A C 1
ATOM 3404 O O . ALA A 1 841 ? 166.21869 151.12876 146.59523 1.000 91.65010 841 ALA A O 1
ATOM 3406 N N . ASN A 1 842 ? 164.83003 151.69714 148.25763 1.000 92.22668 842 ASN A N 1
ATOM 3407 C CA . ASN A 1 842 ? 163.74354 151.99918 147.33218 1.000 92.22668 842 ASN A CA 1
ATOM 3408 C C . ASN A 1 842 ? 163.84428 153.43244 146.82509 1.000 92.22668 842 ASN A C 1
ATOM 3409 O O . ASN A 1 842 ? 164.15288 153.66886 145.65522 1.000 92.22668 842 ASN A O 1
ATOM 3414 N N . LEU A 1 843 ? 163.61204 154.40534 147.69881 1.000 89.28644 843 LEU A N 1
ATOM 3415 C CA . LEU A 1 843 ? 163.49100 155.77296 147.22383 1.000 89.28644 843 LEU A CA 1
ATOM 3416 C C . LEU A 1 843 ? 164.83545 156.37068 146.83921 1.000 89.28644 843 LEU A C 1
ATOM 3417 O O . LEU A 1 843 ? 164.90233 157.16245 145.90050 1.000 89.28644 843 LEU A O 1
ATOM 3422 N N . GLY A 1 844 ? 165.91716 156.04100 147.54115 1.000 93.81468 844 GLY A N 1
ATOM 3423 C CA . GLY A 1 844 ? 167.20281 156.58669 147.14829 1.000 93.81468 844 GLY A CA 1
ATOM 3424 C C . GLY A 1 844 ? 167.62367 156.12771 145.76867 1.000 93.81468 844 GLY A C 1
ATOM 3425 O O . GLY A 1 844 ? 168.04485 156.92902 144.93325 1.000 93.81468 844 GLY A O 1
ATOM 3426 N N . THR A 1 845 ? 167.49520 154.83149 145.50436 1.000 93.22284 845 THR A N 1
ATOM 3427 C CA . THR A 1 845 ? 167.80023 154.31649 144.17782 1.000 93.22284 845 THR A CA 1
ATOM 3428 C C . THR A 1 845 ? 166.86792 154.90308 143.13271 1.000 93.22284 845 THR A C 1
ATOM 3429 O O . THR A 1 845 ? 167.30373 155.25978 142.03123 1.000 93.22284 845 THR A O 1
ATOM 3433 N N . GLY A 1 846 ? 165.57819 155.00072 143.45135 1.000 91.60445 846 GLY A N 1
ATOM 3434 C CA . GLY A 1 846 ? 164.64776 155.58161 142.50838 1.000 91.60445 846 GLY A CA 1
ATOM 3435 C C . GLY A 1 846 ? 165.01218 157.00157 142.14581 1.000 91.60445 846 GLY A C 1
ATOM 3436 O O . GLY A 1 846 ? 165.01484 157.36766 140.97389 1.000 91.60445 846 GLY A O 1
ATOM 3437 N N . ILE A 1 847 ? 165.36130 157.80853 143.14227 1.000 91.63865 847 ILE A N 1
ATOM 3438 C CA . ILE A 1 847 ? 165.67468 159.20673 142.89512 1.000 91.63865 847 ILE A CA 1
ATOM 3439 C C . ILE A 1 847 ? 166.98252 159.33961 142.13598 1.000 91.63865 847 ILE A C 1
ATOM 3440 O O . ILE A 1 847 ? 167.12540 160.21392 141.28049 1.000 91.63865 847 ILE A O 1
ATOM 3445 N N . ILE A 1 848 ? 167.94525 158.46169 142.39663 1.000 93.29418 848 ILE A N 1
ATOM 3446 C CA . ILE A 1 848 ? 169.19906 158.53488 141.65603 1.000 93.29418 848 ILE A CA 1
ATOM 3447 C C . ILE A 1 848 ? 168.97523 158.21610 140.18349 1.000 93.29418 848 ILE A C 1
ATOM 3448 O O . ILE A 1 848 ? 169.37595 158.98198 139.29789 1.000 93.29418 848 ILE A O 1
ATOM 3453 N N . ILE A 1 849 ? 168.33720 157.08340 139.89019 1.000 93.72117 849 ILE A N 1
ATOM 3454 C CA . ILE A 1 849 ? 168.15147 156.74556 138.48456 1.000 93.72117 849 ILE A CA 1
ATOM 3455 C C . ILE A 1 849 ? 167.19751 157.72398 137.81834 1.000 93.72117 849 ILE A C 1
ATOM 3456 O O . ILE A 1 849 ? 167.29028 157.96844 136.60987 1.000 93.72117 849 ILE A O 1
ATOM 3461 N N . SER A 1 850 ? 166.30937 158.34827 138.58823 1.000 94.16707 850 SER A N 1
ATOM 3462 C CA . SER A 1 850 ? 165.43874 159.36201 138.01816 1.000 94.16707 850 SER A CA 1
ATOM 3463 C C . SER A 1 850 ? 166.21372 160.61951 137.67277 1.000 94.16707 850 SER A C 1
ATOM 3464 O O . SER A 1 850 ? 165.94163 161.25470 136.65701 1.000 94.16707 850 SER A O 1
ATOM 3467 N N . PHE A 1 851 ? 167.17344 161.00607 138.50474 1.000 94.80805 851 PHE A N 1
ATOM 3468 C CA . PHE A 1 851 ? 168.00936 162.14304 138.15523 1.000 94.80805 851 PHE A CA 1
ATOM 3469 C C . PHE A 1 851 ? 168.85073 161.84937 136.93371 1.000 94.80805 851 PHE A C 1
ATOM 3470 O O . PHE A 1 851 ? 169.12987 162.75227 136.14464 1.000 94.80805 851 PHE A O 1
ATOM 3478 N N . ILE A 1 852 ? 169.27725 160.60390 136.76488 1.000 96.96464 852 ILE A N 1
ATOM 3479 C CA . ILE A 1 852 ? 170.02501 160.25965 135.56193 1.000 96.96464 852 ILE A CA 1
ATOM 3480 C C . ILE A 1 852 ? 169.14210 160.37814 134.32809 1.000 96.96464 852 ILE A C 1
ATOM 3481 O O . ILE A 1 852 ? 169.55185 160.93791 133.30859 1.000 96.96464 852 ILE A O 1
ATOM 3486 N N . TYR A 1 853 ? 167.91521 159.86753 134.39531 1.000 107.77412 853 TYR A N 1
ATOM 3487 C CA . TYR A 1 853 ? 167.11141 159.78190 133.17985 1.000 107.77412 853 TYR A CA 1
ATOM 3488 C C . TYR A 1 853 ? 166.41583 161.09662 132.85248 1.000 107.77412 853 TYR A C 1
ATOM 3489 O O . TYR A 1 853 ? 166.30642 161.47501 131.68462 1.000 107.77412 853 TYR A O 1
ATOM 3498 N N . GLY A 1 854 ? 165.92002 161.79883 133.85816 1.000 95.73567 854 GLY A N 1
ATOM 3499 C CA . GLY A 1 854 ? 165.25650 163.06237 133.62339 1.000 95.73567 854 GLY A CA 1
ATOM 3500 C C . GLY A 1 854 ? 165.28165 163.97331 134.82649 1.000 95.73567 854 GLY A C 1
ATOM 3501 O O . GLY A 1 854 ? 164.40165 163.89681 135.68715 1.000 95.73567 854 GLY A O 1
ATOM 3502 N N . TRP A 1 855 ? 166.27057 164.86144 134.89393 1.000 90.72324 855 TRP A N 1
ATOM 3503 C CA . TRP A 1 855 ? 166.47044 165.60664 136.12632 1.000 90.72324 855 TRP A CA 1
ATOM 3504 C C . TRP A 1 855 ? 165.43911 166.70849 136.29452 1.000 90.72324 855 TRP A C 1
ATOM 3505 O O . TRP A 1 855 ? 165.07750 167.04292 137.42220 1.000 90.72324 855 TRP A O 1
ATOM 3516 N N . GLN A 1 856 ? 164.94228 167.28088 135.19963 1.000 92.55589 856 GLN A N 1
ATOM 3517 C CA . GLN A 1 856 ? 163.93555 168.32950 135.32324 1.000 92.55589 856 GLN A CA 1
ATOM 3518 C C . GLN A 1 856 ? 162.65081 167.77770 135.91989 1.000 92.55589 856 GLN A C 1
ATOM 3519 O O . GLN A 1 856 ? 162.09281 168.33985 136.87263 1.000 92.55589 856 GLN A O 1
ATOM 3525 N N . LEU A 1 857 ? 162.17653 166.65780 135.38634 1.000 93.42642 857 LEU A N 1
ATOM 3526 C CA . LEU A 1 857 ? 160.99250 166.03743 135.95083 1.000 93.42642 857 LEU A CA 1
ATOM 3527 C C . LEU A 1 857 ? 161.24491 165.53292 137.35912 1.000 93.42642 857 LEU A C 1
ATOM 3528 O O . LEU A 1 857 ? 160.35319 165.61152 138.20666 1.000 93.42642 857 LEU A O 1
ATOM 3533 N N . THR A 1 858 ? 162.44116 165.01827 137.63820 1.000 97.90764 858 THR A N 1
ATOM 3534 C CA . THR A 1 858 ? 162.72579 164.57586 138.99662 1.000 97.90764 858 THR A CA 1
ATOM 3535 C C . THR A 1 858 ? 162.67373 165.73580 139.97377 1.000 97.90764 858 THR A C 1
ATOM 3536 O O . THR A 1 858 ? 162.16660 165.59391 141.08893 1.000 97.90764 858 THR A O 1
ATOM 3540 N N . LEU A 1 859 ? 163.19179 166.89249 139.57539 1.000 98.19615 859 LEU A N 1
ATOM 3541 C CA . LEU A 1 859 ? 163.13513 168.05725 140.44246 1.000 98.19615 859 LEU A CA 1
ATOM 3542 C C . LEU A 1 859 ? 161.70293 168.49479 140.67614 1.000 98.19615 859 LEU A C 1
ATOM 3543 O O . LEU A 1 859 ? 161.34806 168.90555 141.78336 1.000 98.19615 859 LEU A O 1
ATOM 3548 N N . LEU A 1 860 ? 160.86433 168.43244 139.64364 1.000 97.48418 860 LEU A N 1
ATOM 3549 C CA . LEU A 1 860 ? 159.46522 168.78407 139.85776 1.000 97.48418 860 LEU A CA 1
ATOM 3550 C C . LEU A 1 860 ? 158.79338 167.82206 140.82475 1.000 97.48418 860 LEU A C 1
ATOM 3551 O O . LEU A 1 860 ? 158.09521 168.24954 141.74573 1.000 97.48418 860 LEU A O 1
ATOM 3556 N N . LEU A 1 861 ? 158.99285 166.52269 140.63815 1.000 100.14811 861 LEU A N 1
ATOM 3557 C CA . LEU A 1 861 ? 158.30043 165.54074 141.46031 1.000 100.14811 861 LEU A CA 1
ATOM 3558 C C . LEU A 1 861 ? 158.85045 165.45084 142.87255 1.000 100.14811 861 LEU A C 1
ATOM 3559 O O . LEU A 1 861 ? 158.14878 164.96728 143.76883 1.000 100.14811 861 LEU A O 1
ATOM 3564 N N . LEU A 1 862 ? 160.08567 165.88640 143.09413 1.000 104.52638 862 LEU A N 1
ATOM 3565 C CA . LEU A 1 862 ? 160.61153 165.90306 144.44720 1.000 104.52638 862 LEU A CA 1
ATOM 3566 C C . LEU A 1 862 ? 159.83489 166.83879 145.34985 1.000 104.52638 862 LEU A C 1
ATOM 3567 O O . LEU A 1 862 ? 159.81971 166.63369 146.56229 1.000 104.52638 862 LEU A O 1
ATOM 3572 N N . ALA A 1 863 ? 159.19987 167.86376 144.79434 1.000 102.23858 863 ALA A N 1
ATOM 3573 C CA . ALA A 1 863 ? 158.43390 168.77785 145.62463 1.000 102.23858 863 ALA A CA 1
ATOM 3574 C C . ALA A 1 863 ? 157.22073 168.09825 146.23112 1.000 102.23858 863 ALA A C 1
ATOM 3575 O O . ALA A 1 863 ? 156.76854 168.49041 147.30795 1.000 102.23858 863 ALA A O 1
ATOM 3577 N N . ILE A 1 864 ? 156.68271 167.08322 145.56799 1.000 100.60030 864 ILE A N 1
ATOM 3578 C CA . ILE A 1 864 ? 155.49130 166.39713 146.04789 1.000 100.60030 864 ILE A CA 1
ATOM 3579 C C . ILE A 1 864 ? 155.79106 165.03173 146.62515 1.000 100.60030 864 ILE A C 1
ATOM 3580 O O . ILE A 1 864 ? 154.86819 164.38392 147.13651 1.000 100.60030 864 ILE A O 1
ATOM 3585 N N . VAL A 1 865 ? 157.02821 164.55612 146.52971 1.000 100.93803 865 VAL A N 1
ATOM 3586 C CA . VAL A 1 865 ? 157.40317 163.31852 147.21630 1.000 100.93803 865 VAL A CA 1
ATOM 3587 C C . VAL A 1 865 ? 156.92967 163.27509 148.66571 1.000 100.93803 865 VAL A C 1
ATOM 3588 O O . VAL A 1 865 ? 156.35701 162.25628 149.07391 1.000 100.93803 865 VAL A O 1
ATOM 3592 N N . PRO A 1 866 ? 157.13951 164.30819 149.49450 1.000 102.48300 866 PRO A N 1
ATOM 3593 C CA . PRO A 1 866 ? 156.66063 164.21400 150.88114 1.000 102.48300 866 PRO A CA 1
ATOM 3594 C C . PRO A 1 866 ? 155.17002 163.98671 150.98734 1.000 102.48300 866 PRO A C 1
ATOM 3595 O O . PRO A 1 866 ? 154.72249 163.19019 151.81840 1.000 102.48300 866 PRO A O 1
ATOM 3599 N N . ILE A 1 867 ? 154.38331 164.64491 150.14184 1.000 100.26933 867 ILE A N 1
ATOM 3600 C CA . ILE A 1 867 ? 152.94193 164.48531 150.22235 1.000 100.26933 867 ILE A CA 1
ATOM 3601 C C . ILE A 1 867 ? 152.51388 163.11597 149.72598 1.000 100.26933 867 ILE A C 1
ATOM 3602 O O . ILE A 1 867 ? 151.55403 162.54708 150.23884 1.000 100.26933 867 ILE A O 1
ATOM 3607 N N . ILE A 1 868 ? 153.21210 162.54629 148.74694 1.000 97.56311 868 ILE A N 1
ATOM 3608 C CA . ILE A 1 868 ? 152.85281 161.20752 148.29232 1.000 97.56311 868 ILE A CA 1
ATOM 3609 C C . ILE A 1 868 ? 153.19009 160.17194 149.35467 1.000 97.56311 868 ILE A C 1
ATOM 3610 O O . ILE A 1 868 ? 152.42922 159.22302 149.58452 1.000 97.56311 868 ILE A O 1
ATOM 3615 N N . ALA A 1 869 ? 154.32804 160.33320 150.02564 1.000 93.69722 869 ALA A N 1
ATOM 3616 C CA . ALA A 1 869 ? 154.65903 159.41937 151.10948 1.000 93.69722 869 ALA A CA 1
ATOM 3617 C C . ALA A 1 869 ? 153.65086 159.52800 152.24072 1.000 93.69722 869 ALA A C 1
ATOM 3618 O O . ALA A 1 869 ? 153.19805 158.51275 152.78147 1.000 93.69722 869 ALA A O 1
ATOM 3620 N N . ILE A 1 870 ? 153.27623 160.75262 152.60867 1.000 96.69850 870 ILE A N 1
ATOM 3621 C CA . ILE A 1 870 ? 152.27334 160.92499 153.65034 1.000 96.69850 870 ILE A CA 1
ATOM 3622 C C . ILE A 1 870 ? 150.92779 160.38845 153.19834 1.000 96.69850 870 ILE A C 1
ATOM 3623 O O . ILE A 1 870 ? 150.15183 159.88583 154.00996 1.000 96.69850 870 ILE A O 1
ATOM 3628 N N . ALA A 1 871 ? 150.63267 160.46395 151.90637 1.000 96.77197 871 ALA A N 1
ATOM 3629 C CA . ALA A 1 871 ? 149.40769 159.87349 151.39353 1.000 96.77197 871 ALA A CA 1
ATOM 3630 C C . ALA A 1 871 ? 149.39910 158.37354 151.60086 1.000 96.77197 871 ALA A C 1
ATOM 3631 O O . ALA A 1 871 ? 148.38176 157.80605 152.00347 1.000 96.77197 871 ALA A O 1
ATOM 3633 N N . GLY A 1 872 ? 150.52033 157.71391 151.32315 1.000 95.44372 872 GLY A N 1
ATOM 3634 C CA . GLY A 1 872 ? 150.59770 156.28491 151.57812 1.000 95.44372 872 GLY A CA 1
ATOM 3635 C C . GLY A 1 872 ? 150.43953 155.95124 153.04727 1.000 95.44372 872 GLY A C 1
ATOM 3636 O O . GLY A 1 872 ? 149.73412 155.00498 153.41205 1.000 95.44372 872 GLY A O 1
ATOM 3637 N N . VAL A 1 873 ? 151.08903 156.72943 153.91050 1.000 95.92512 873 VAL A N 1
ATOM 3638 C CA . VAL A 1 873 ? 150.97710 156.50371 155.34894 1.000 95.92512 873 VAL A CA 1
ATOM 3639 C C . VAL A 1 873 ? 149.52948 156.63861 155.79341 1.000 95.92512 873 VAL A C 1
ATOM 3640 O O . VAL A 1 873 ? 148.99595 155.78813 156.51256 1.000 95.92512 873 VAL A O 1
ATOM 3644 N N . VAL A 1 874 ? 148.87425 157.71405 155.36527 1.000 98.57912 874 VAL A N 1
ATOM 3645 C CA . VAL A 1 874 ? 147.50539 157.98119 155.77373 1.000 98.57912 874 VAL A CA 1
ATOM 3646 C C . VAL A 1 874 ? 146.57424 156.91636 155.23396 1.000 98.57912 874 VAL A C 1
ATOM 3647 O O . VAL A 1 874 ? 145.62035 156.51438 155.89927 1.000 98.57912 874 VAL A O 1
ATOM 3651 N N . GLU A 1 875 ? 146.83909 156.42566 154.03281 1.000 108.73454 875 GLU A N 1
ATOM 3652 C CA . GLU A 1 875 ? 145.96389 155.41630 153.46826 1.000 108.73454 875 GLU A CA 1
ATOM 3653 C C . GLU A 1 875 ? 146.07050 154.10822 154.22578 1.000 108.73454 875 GLU A C 1
ATOM 3654 O O . GLU A 1 875 ? 145.06106 153.44055 154.47002 1.000 108.73454 875 GLU A O 1
ATOM 3660 N N . MET A 1 876 ? 147.27982 153.72082 154.61641 1.000 108.06060 876 MET A N 1
ATOM 3661 C CA . MET A 1 876 ? 147.39282 152.48263 155.37400 1.000 108.06060 876 MET A CA 1
ATOM 3662 C C . MET A 1 876 ? 146.82588 152.64883 156.77634 1.000 108.06060 876 MET A C 1
ATOM 3663 O O . MET A 1 876 ? 146.23056 151.71615 157.32190 1.000 108.06060 876 MET A O 1
ATOM 3668 N N . LYS A 1 877 ? 146.96860 153.83548 157.36706 1.000 110.72536 877 LYS A N 1
ATOM 3669 C CA . LYS A 1 877 ? 146.34955 154.07894 158.66565 1.000 110.72536 877 LYS A CA 1
ATOM 3670 C C . LYS A 1 877 ? 144.83645 154.06225 158.56438 1.000 110.72536 877 LYS A C 1
ATOM 3671 O O . LYS A 1 877 ? 144.14691 153.67923 159.51188 1.000 110.72536 877 LYS A O 1
ATOM 3677 N N . MET A 1 878 ? 144.30040 154.48702 157.42983 1.000 107.00088 878 MET A N 1
ATOM 3678 C CA . MET A 1 878 ? 142.85775 154.52248 157.27052 1.000 107.00088 878 MET A CA 1
ATOM 3679 C C . MET A 1 878 ? 142.32859 153.11414 157.08884 1.000 107.00088 878 MET A C 1
ATOM 3680 O O . MET A 1 878 ? 141.30762 152.74498 157.66959 1.000 107.00088 878 MET A O 1
ATOM 3685 N N . LEU A 1 879 ? 143.04216 152.29824 156.31482 1.000 107.83526 879 LEU A N 1
ATOM 3686 C CA . LEU A 1 879 ? 142.65285 150.90271 156.15521 1.000 107.83526 879 LEU A CA 1
ATOM 3687 C C . LEU A 1 879 ? 142.74211 150.14815 157.46949 1.000 107.83526 879 LEU A C 1
ATOM 3688 O O . LEU A 1 879 ? 141.86724 149.33859 157.78596 1.000 107.83526 879 LEU A O 1
ATOM 3693 N N . SER A 1 880 ? 143.79035 150.39236 158.24930 1.000 111.34254 880 SER A N 1
ATOM 3694 C CA . SER A 1 880 ? 143.95654 149.65995 159.49476 1.000 111.34254 880 SER A CA 1
ATOM 3695 C C . SER A 1 880 ? 142.96459 150.07116 160.56534 1.000 111.34254 880 SER A C 1
ATOM 3696 O O . SER A 1 880 ? 142.93933 149.44476 161.62561 1.000 111.34254 880 SER A O 1
ATOM 3699 N N . GLY A 1 881 ? 142.16446 151.10315 160.33189 1.000 115.90201 881 GLY A N 1
ATOM 3700 C CA . GLY A 1 881 ? 141.25694 151.56748 161.35510 1.000 115.90201 881 GLY A CA 1
ATOM 3701 C C . GLY A 1 881 ? 141.91378 152.23717 162.53672 1.000 115.90201 881 GLY A C 1
ATOM 3702 O O . GLY A 1 881 ? 141.23040 152.53224 163.51935 1.000 115.90201 881 GLY A O 1
ATOM 3703 N N . GLN A 1 882 ? 143.21408 152.49232 162.47775 1.000 115.88372 882 GLN A N 1
ATOM 3704 C CA . GLN A 1 882 ? 143.90504 153.15958 163.56911 1.000 115.88372 882 GLN A CA 1
ATOM 3705 C C . GLN A 1 882 ? 143.63781 154.66110 163.55635 1.000 115.88372 882 GLN A C 1
ATOM 3706 O O . GLN A 1 882 ? 142.56724 155.11393 163.14852 1.000 115.88372 882 GLN A O 1
ATOM 3708 N N . LYS A 1 888 ? 141.49342 155.74456 175.20503 1.000 155.66321 888 LYS A N 1
ATOM 3709 C CA . LYS A 1 888 ? 142.27856 156.49128 176.17960 1.000 155.66321 888 LYS A CA 1
ATOM 3710 C C . LYS A 1 888 ? 141.50048 157.68526 176.71582 1.000 155.66321 888 LYS A C 1
ATOM 3711 O O . LYS A 1 888 ? 141.51131 157.95228 177.91491 1.000 155.66321 888 LYS A O 1
ATOM 3713 N N . GLU A 1 889 ? 140.82220 158.40738 175.82382 1.000 153.91369 889 GLU A N 1
ATOM 3714 C CA . GLU A 1 889 ? 140.01369 159.53710 176.25898 1.000 153.91369 889 GLU A CA 1
ATOM 3715 C C . GLU A 1 889 ? 138.76059 159.10649 177.00277 1.000 153.91369 889 GLU A C 1
ATOM 3716 O O . GLU A 1 889 ? 138.06687 159.96405 177.55718 1.000 153.91369 889 GLU A O 1
ATOM 3718 N N . LEU A 1 890 ? 138.45227 157.81285 177.02194 1.000 157.11268 890 LEU A N 1
ATOM 3719 C CA . LEU A 1 890 ? 137.32449 157.28333 177.77156 1.000 157.11268 890 LEU A CA 1
ATOM 3720 C C . LEU A 1 890 ? 137.71818 156.77124 179.14575 1.000 157.11268 890 LEU A C 1
ATOM 3721 O O . LEU A 1 890 ? 136.83530 156.44425 179.94245 1.000 157.11268 890 LEU A O 1
ATOM 3726 N N . GLU A 1 891 ? 139.01713 156.68189 179.43902 1.000 160.45091 891 GLU A N 1
ATOM 3727 C CA . GLU A 1 891 ? 139.44509 156.17447 180.73748 1.000 160.45091 891 GLU A CA 1
ATOM 3728 C C . GLU A 1 891 ? 138.91050 157.02760 181.87580 1.000 160.45091 891 GLU A C 1
ATOM 3729 O O . GLU A 1 891 ? 138.59692 156.49966 182.94655 1.000 160.45091 891 GLU A O 1
ATOM 3731 N N . GLY A 1 892 ? 138.79543 158.33797 181.66487 1.000 156.95008 892 GLY A N 1
ATOM 3732 C CA . GLY A 1 892 ? 138.23462 159.19161 182.69569 1.000 156.95008 892 GLY A CA 1
ATOM 3733 C C . GLY A 1 892 ? 136.80693 158.82083 183.04023 1.000 156.95008 892 GLY A C 1
ATOM 3734 O O . GLY A 1 892 ? 136.43550 158.76686 184.21419 1.000 156.95008 892 GLY A O 1
ATOM 3735 N N . SER A 1 893 ? 135.99043 158.55084 182.02825 1.000 154.25725 893 SER A N 1
ATOM 3736 C CA . SER A 1 893 ? 134.61285 158.16182 182.27665 1.000 154.25725 893 SER A CA 1
ATOM 3737 C C . SER A 1 893 ? 134.47093 156.70479 182.67047 1.000 154.25725 893 SER A C 1
ATOM 3738 O O . SER A 1 893 ? 133.36782 156.28470 183.02635 1.000 154.25725 893 SER A O 1
ATOM 3741 N N . GLY A 1 894 ? 135.54432 155.92097 182.59621 1.000 157.30469 894 GLY A N 1
ATOM 3742 C CA . GLY A 1 894 ? 135.47440 154.55490 183.06850 1.000 157.30469 894 GLY A CA 1
ATOM 3743 C C . GLY A 1 894 ? 135.40545 154.44475 184.57167 1.000 157.30469 894 GLY A C 1
ATOM 3744 O O . GLY A 1 894 ? 135.02748 153.39163 185.08945 1.000 157.30469 894 GLY A O 1
ATOM 3745 N N . LYS A 1 895 ? 135.74887 155.51571 185.28483 1.000 158.70849 895 LYS A N 1
ATOM 3746 C CA . LYS A 1 895 ? 135.70892 155.47458 186.73955 1.000 158.70849 895 LYS A CA 1
ATOM 3747 C C . LYS A 1 895 ? 134.28067 155.54903 187.25084 1.000 158.70849 895 LYS A C 1
ATOM 3748 O O . LYS A 1 895 ? 133.90675 154.81173 188.16826 1.000 158.70849 895 LYS A O 1
ATOM 3754 N N . ILE A 1 896 ? 133.47151 156.44206 186.68118 1.000 150.90834 896 ILE A N 1
ATOM 3755 C CA . ILE A 1 896 ? 132.08090 156.55106 187.10290 1.000 150.90834 896 ILE A CA 1
ATOM 3756 C C . ILE A 1 896 ? 131.33137 155.26158 186.81532 1.000 150.90834 896 ILE A C 1
ATOM 3757 O O . ILE A 1 896 ? 130.39432 154.90290 187.53574 1.000 150.90834 896 ILE A O 1
ATOM 3762 N N . ALA A 1 897 ? 131.73296 154.53342 185.77840 1.000 155.81222 897 ALA A N 1
ATOM 3763 C CA . ALA A 1 897 ? 131.08384 153.26121 185.49923 1.000 155.81222 897 ALA A CA 1
ATOM 3764 C C . ALA A 1 897 ? 131.63423 152.15209 186.38266 1.000 155.81222 897 ALA A C 1
ATOM 3765 O O . ALA A 1 897 ? 130.88149 151.28574 186.83616 1.000 155.81222 897 ALA A O 1
ATOM 3767 N N . THR A 1 898 ? 132.94061 152.15979 186.63682 1.000 154.94048 898 THR A N 1
ATOM 3768 C CA . THR A 1 898 ? 133.52838 151.13722 187.48888 1.000 154.94048 898 THR A CA 1
ATOM 3769 C C . THR A 1 898 ? 133.00097 151.23256 188.91112 1.000 154.94048 898 THR A C 1
ATOM 3770 O O . THR A 1 898 ? 132.79990 150.20576 189.56728 1.000 154.94048 898 THR A O 1
ATOM 3774 N N . GLU A 1 899 ? 132.75796 152.44943 189.39636 1.000 152.16205 899 GLU A N 1
ATOM 3775 C CA . GLU A 1 899 ? 132.23047 152.61568 190.74444 1.000 152.16205 899 GLU A CA 1
ATOM 3776 C C . GLU A 1 899 ? 130.86947 151.94962 190.88213 1.000 152.16205 899 GLU A C 1
ATOM 3777 O O . GLU A 1 899 ? 130.65670 151.12483 191.77616 1.000 152.16205 899 GLU A O 1
ATOM 3779 N N . ALA A 1 900 ? 129.93960 152.28333 189.99952 1.000 149.46325 900 ALA A N 1
ATOM 3780 C CA . ALA A 1 900 ? 128.60823 151.70380 190.05878 1.000 149.46325 900 ALA A CA 1
ATOM 3781 C C . ALA A 1 900 ? 128.57840 150.31043 189.43625 1.000 149.46325 900 ALA A C 1
ATOM 3782 O O . ALA A 1 900 ? 129.56103 149.57071 189.48331 1.000 149.46325 900 ALA A O 1
ATOM 3784 N N . GLU A 1 913 ? 121.54073 156.79318 191.72617 1.000 145.61478 913 GLU A N 1
ATOM 3785 C CA . GLU A 1 913 ? 121.40225 156.03244 190.48961 1.000 145.61478 913 GLU A CA 1
ATOM 3786 C C . GLU A 1 913 ? 121.26288 156.96463 189.30074 1.000 145.61478 913 GLU A C 1
ATOM 3787 O O . GLU A 1 913 ? 122.11678 156.98807 188.41023 1.000 145.61478 913 GLU A O 1
ATOM 3789 N N . GLN A 1 914 ? 120.16657 157.72159 189.27901 1.000 140.84266 914 GLN A N 1
ATOM 3790 C CA . GLN A 1 914 ? 120.02736 158.75730 188.26698 1.000 140.84266 914 GLN A CA 1
ATOM 3791 C C . GLN A 1 914 ? 121.19120 159.73389 188.33882 1.000 140.84266 914 GLN A C 1
ATOM 3792 O O . GLN A 1 914 ? 121.67665 160.20776 187.30889 1.000 140.84266 914 GLN A O 1
ATOM 3794 N N . LYS A 1 915 ? 121.69090 160.00432 189.54348 1.000 144.46173 915 LYS A N 1
ATOM 3795 C CA . LYS A 1 915 ? 122.81457 160.92244 189.67535 1.000 144.46173 915 LYS A CA 1
ATOM 3796 C C . LYS A 1 915 ? 124.09094 160.32113 189.10978 1.000 144.46173 915 LYS A C 1
ATOM 3797 O O . LYS A 1 915 ? 124.88093 161.02206 188.47215 1.000 144.46173 915 LYS A O 1
ATOM 3799 N N . PHE A 1 916 ? 124.31550 159.02892 189.32672 1.000 141.23537 916 PHE A N 1
ATOM 3800 C CA . PHE A 1 916 ? 125.50831 158.40488 188.77061 1.000 141.23537 916 PHE A CA 1
ATOM 3801 C C . PHE A 1 916 ? 125.45009 158.37505 187.25301 1.000 141.23537 916 PHE A C 1
ATOM 3802 O O . PHE A 1 916 ? 126.45170 158.63319 186.57480 1.000 141.23537 916 PHE A O 1
ATOM 3810 N N . GLU A 1 917 ? 124.27755 158.08572 186.69749 1.000 142.12455 917 GLU A N 1
ATOM 3811 C CA . GLU A 1 917 ? 124.17116 158.07539 185.24628 1.000 142.12455 917 GLU A CA 1
ATOM 3812 C C . GLU A 1 917 ? 124.28082 159.48374 184.67300 1.000 142.12455 917 GLU A C 1
ATOM 3813 O O . GLU A 1 917 ? 124.82565 159.66146 183.58107 1.000 142.12455 917 GLU A O 1
ATOM 3819 N N . HIS A 1 918 ? 123.83156 160.50118 185.40828 1.000 141.00893 918 HIS A N 1
ATOM 3820 C CA . HIS A 1 918 ? 124.00843 161.87326 184.94915 1.000 141.00893 918 HIS A CA 1
ATOM 3821 C C . HIS A 1 918 ? 125.47195 162.28870 184.99858 1.000 141.00893 918 HIS A C 1
ATOM 3822 O O . HIS A 1 918 ? 125.95805 162.98258 184.10019 1.000 141.00893 918 HIS A O 1
ATOM 3829 N N . MET A 1 919 ? 126.19353 161.86965 186.03351 1.000 134.42730 919 MET A N 1
ATOM 3830 C CA . MET A 1 919 ? 127.62484 162.13689 186.07773 1.000 134.42730 919 MET A CA 1
ATOM 3831 C C . MET A 1 919 ? 128.33534 161.46586 184.91544 1.000 134.42730 919 MET A C 1
ATOM 3832 O O . MET A 1 919 ? 129.23002 162.05352 184.30172 1.000 134.42730 919 MET A O 1
ATOM 3834 N N . TYR A 1 920 ? 127.93133 160.24063 184.58410 1.000 132.62485 920 TYR A N 1
ATOM 3835 C CA . TYR A 1 920 ? 128.51927 159.53224 183.44908 1.000 132.62485 920 TYR A CA 1
ATOM 3836 C C . TYR A 1 920 ? 128.23780 160.25906 182.14013 1.000 132.62485 920 TYR A C 1
ATOM 3837 O O . TYR A 1 920 ? 129.13492 160.44757 181.30643 1.000 132.62485 920 TYR A O 1
ATOM 3846 N N . ALA A 1 921 ? 126.98570 160.66601 181.94158 1.000 128.87390 921 ALA A N 1
ATOM 3847 C CA . ALA A 1 921 ? 126.62359 161.40977 180.74420 1.000 128.87390 921 ALA A CA 1
ATOM 3848 C C . ALA A 1 921 ? 127.44716 162.67887 180.61338 1.000 128.87390 921 ALA A C 1
ATOM 3849 O O . ALA A 1 921 ? 127.92051 163.00721 179.52233 1.000 128.87390 921 ALA A O 1
ATOM 3851 N N . GLN A 1 922 ? 127.62912 163.41023 181.71090 1.000 128.69622 922 GLN A N 1
ATOM 3852 C CA . GLN A 1 922 ? 128.42901 164.62567 181.63633 1.000 128.69622 922 GLN A CA 1
ATOM 3853 C C . GLN A 1 922 ? 129.89677 164.31295 181.39398 1.000 128.69622 922 GLN A C 1
ATOM 3854 O O . GLN A 1 922 ? 130.59701 165.09696 180.74941 1.000 128.69622 922 GLN A O 1
ATOM 3856 N N . SER A 1 923 ? 130.37977 163.18119 181.89673 1.000 129.75655 923 SER A N 1
ATOM 3857 C CA . SER A 1 923 ? 131.76676 162.81137 181.65956 1.000 129.75655 923 SER A CA 1
ATOM 3858 C C . SER A 1 923 ? 132.01633 162.46866 180.20103 1.000 129.75655 923 SER A C 1
ATOM 3859 O O . SER A 1 923 ? 133.13575 162.63273 179.71010 1.000 129.75655 923 SER A O 1
ATOM 3862 N N . LEU A 1 924 ? 130.99810 161.97313 179.50275 1.000 125.33852 924 LEU A N 1
ATOM 3863 C CA . LEU A 1 924 ? 131.18160 161.58020 178.10709 1.000 125.33852 924 LEU A CA 1
ATOM 3864 C C . LEU A 1 924 ? 131.28074 162.75808 177.14400 1.000 125.33852 924 LEU A C 1
ATOM 3865 O O . LEU A 1 924 ? 131.64304 162.55199 175.98170 1.000 125.33852 924 LEU A O 1
ATOM 3870 N N . GLN A 1 925 ? 130.97883 163.97561 177.58810 1.000 125.96855 925 GLN A N 1
ATOM 3871 C CA . GLN A 1 925 ? 130.80948 165.08765 176.65821 1.000 125.96855 925 GLN A CA 1
ATOM 3872 C C . GLN A 1 925 ? 132.10730 165.44877 175.94950 1.000 125.96855 925 GLN A C 1
ATOM 3873 O O . GLN A 1 925 ? 132.11046 165.70626 174.74006 1.000 125.96855 925 GLN A O 1
ATOM 3879 N N . VAL A 1 926 ? 133.21271 165.49526 176.67782 1.000 124.58522 926 VAL A N 1
ATOM 3880 C CA . VAL A 1 926 ? 134.47889 165.90646 176.08438 1.000 124.58522 926 VAL A CA 1
ATOM 3881 C C . VAL A 1 926 ? 134.93838 164.88311 175.05241 1.000 124.58522 926 VAL A C 1
ATOM 3882 O O . VAL A 1 926 ? 135.27865 165.28028 173.92981 1.000 124.58522 926 VAL A O 1
ATOM 3886 N N . PRO A 1 927 ? 134.98270 163.58107 175.35566 1.000 121.11327 927 PRO A N 1
ATOM 3887 C CA . PRO A 1 927 ? 135.36123 162.63007 174.30346 1.000 121.11327 927 PRO A CA 1
ATOM 3888 C C . PRO A 1 927 ? 134.37271 162.59098 173.15915 1.000 121.11327 927 PRO A C 1
ATOM 3889 O O . PRO A 1 927 ? 134.78157 162.36317 172.01670 1.000 121.11327 927 PRO A O 1
ATOM 3893 N N . TYR A 1 928 ? 133.08924 162.82882 173.41864 1.000 112.67504 928 TYR A N 1
ATOM 3894 C CA . TYR A 1 928 ? 132.13045 162.92743 172.32696 1.000 112.67504 928 TYR A CA 1
ATOM 3895 C C . TYR A 1 928 ? 132.51073 164.03464 171.35828 1.000 112.67504 928 TYR A C 1
ATOM 3896 O O . TYR A 1 928 ? 132.57614 163.81965 170.14226 1.000 112.67504 928 TYR A O 1
ATOM 3905 N N . ARG A 1 929 ? 132.73548 165.23922 171.87777 1.000 114.32340 929 ARG A N 1
ATOM 3906 C CA . ARG A 1 929 ? 133.08759 166.35013 171.00411 1.000 114.32340 929 ARG A CA 1
ATOM 3907 C C . ARG A 1 929 ? 134.42235 166.10328 170.31881 1.000 114.32340 929 ARG A C 1
ATOM 3908 O O . ARG A 1 929 ? 134.60638 166.46741 169.15248 1.000 114.32340 929 ARG A O 1
ATOM 3910 N N . ASN A 1 930 ? 135.35937 165.46374 171.01639 1.000 120.19151 930 ASN A N 1
ATOM 3911 C CA . ASN A 1 930 ? 136.64821 165.17000 170.40498 1.000 120.19151 930 ASN A CA 1
ATOM 3912 C C . ASN A 1 930 ? 136.49783 164.22478 169.22895 1.000 120.19151 930 ASN A C 1
ATOM 3913 O O . ASN A 1 930 ? 137.13990 164.40812 168.19453 1.000 120.19151 930 ASN A O 1
ATOM 3918 N N . SER A 1 931 ? 135.65792 163.20508 169.36641 1.000 115.68526 931 SER A N 1
ATOM 3919 C CA . SER A 1 931 ? 135.44942 162.28398 168.25911 1.000 115.68526 931 SER A CA 1
ATOM 3920 C C . SER A 1 931 ? 134.71733 162.96272 167.11313 1.000 115.68526 931 SER A C 1
ATOM 3921 O O . SER A 1 931 ? 135.02870 162.72161 165.94259 1.000 115.68526 931 SER A O 1
ATOM 3924 N N . LEU A 1 932 ? 133.75197 163.82520 167.42299 1.000 108.44333 932 LEU A N 1
ATOM 3925 C CA . LEU A 1 932 ? 133.05522 164.52907 166.35256 1.000 108.44333 932 LEU A CA 1
ATOM 3926 C C . LEU A 1 932 ? 133.98321 165.47044 165.60164 1.000 108.44333 932 LEU A C 1
ATOM 3927 O O . LEU A 1 932 ? 133.76158 165.74561 164.42094 1.000 108.44333 932 LEU A O 1
ATOM 3932 N N . ARG A 1 933 ? 135.00479 165.99783 166.26895 1.000 108.17950 933 ARG A N 1
ATOM 3933 C CA . ARG A 1 933 ? 135.96920 166.83639 165.56524 1.000 108.17950 933 ARG A CA 1
ATOM 3934 C C . ARG A 1 933 ? 136.97324 165.99805 164.79029 1.000 108.17950 933 ARG A C 1
ATOM 3935 O O . ARG A 1 933 ? 137.36812 166.36432 163.67816 1.000 108.17950 933 ARG A O 1
ATOM 3937 N N . LYS A 1 934 ? 137.40970 164.88365 165.37073 1.000 105.02942 934 LYS A N 1
ATOM 3938 C CA . LYS A 1 934 ? 138.35165 164.01399 164.68808 1.000 105.02942 934 LYS A CA 1
ATOM 3939 C C . LYS A 1 934 ? 137.74752 163.43935 163.42640 1.000 105.02942 934 LYS A C 1
ATOM 3940 O O . LYS A 1 934 ? 138.46894 163.18404 162.46509 1.000 105.02942 934 LYS A O 1
ATOM 3942 N N . ALA A 1 935 ? 136.43162 163.23549 163.40622 1.000 103.12122 935 ALA A N 1
ATOM 3943 C CA . ALA A 1 935 ? 135.77125 162.78412 162.18804 1.000 103.12122 935 ALA A CA 1
ATOM 3944 C C . ALA A 1 935 ? 136.07374 163.72108 161.03038 1.000 103.12122 935 ALA A C 1
ATOM 3945 O O . ALA A 1 935 ? 136.56972 163.29703 159.98477 1.000 103.12122 935 ALA A O 1
ATOM 3947 N N . HIS A 1 936 ? 135.80572 165.01194 161.21635 1.000 102.11138 936 HIS A N 1
ATOM 3948 C CA . HIS A 1 936 ? 136.07310 165.98641 160.16668 1.000 102.11138 936 HIS A CA 1
ATOM 3949 C C . HIS A 1 936 ? 137.55587 166.07989 159.85830 1.000 102.11138 936 HIS A C 1
ATOM 3950 O O . HIS A 1 936 ? 137.95143 166.15190 158.68909 1.000 102.11138 936 HIS A O 1
ATOM 3957 N N . ILE A 1 937 ? 138.39199 166.10764 160.89283 1.000 99.15174 937 ILE A N 1
ATOM 3958 C CA . ILE A 1 937 ? 139.82025 166.30133 160.67074 1.000 99.15174 937 ILE A CA 1
ATOM 3959 C C . ILE A 1 937 ? 140.38587 165.16140 159.84107 1.000 99.15174 937 ILE A C 1
ATOM 3960 O O . ILE A 1 937 ? 141.10689 165.37836 158.86097 1.000 99.15174 937 ILE A O 1
ATOM 3965 N N . PHE A 1 938 ? 140.05567 163.92715 160.20348 1.000 99.76576 938 PHE A N 1
ATOM 3966 C CA . PHE A 1 938 ? 140.57440 162.80734 159.44702 1.000 99.76576 938 PHE A CA 1
ATOM 3967 C C . PHE A 1 938 ? 139.93632 162.70813 158.07859 1.000 99.76576 938 PHE A C 1
ATOM 3968 O O . PHE A 1 938 ? 140.60822 162.31304 157.12763 1.000 99.76576 938 PHE A O 1
ATOM 3976 N N . GLY A 1 939 ? 138.65446 163.03971 157.94334 1.000 95.52157 939 GLY A N 1
ATOM 3977 C CA . GLY A 1 939 ? 138.06149 163.03095 156.62440 1.000 95.52157 939 GLY A CA 1
ATOM 3978 C C . GLY A 1 939 ? 138.80037 163.94398 155.67669 1.000 95.52157 939 GLY A C 1
ATOM 3979 O O . GLY A 1 939 ? 139.12618 163.56020 154.55475 1.000 95.52157 939 GLY A O 1
ATOM 3980 N N . ILE A 1 940 ? 139.11801 165.15287 156.13390 1.000 95.55927 940 ILE A N 1
ATOM 3981 C CA . ILE A 1 940 ? 139.78239 166.09806 155.24759 1.000 95.55927 940 ILE A CA 1
ATOM 3982 C C . ILE A 1 940 ? 141.21996 165.67379 154.98953 1.000 95.55927 940 ILE A C 1
ATOM 3983 O O . ILE A 1 940 ? 141.70797 165.77797 153.86183 1.000 95.55927 940 ILE A O 1
ATOM 3988 N N . THR A 1 941 ? 141.90849 165.14573 156.00114 1.000 95.40286 941 THR A N 1
ATOM 3989 C CA . THR A 1 941 ? 143.27038 164.67077 155.78614 1.000 95.40286 941 THR A CA 1
ATOM 3990 C C . THR A 1 941 ? 143.30369 163.56309 154.74698 1.000 95.40286 941 THR A C 1
ATOM 3991 O O . THR A 1 941 ? 144.08459 163.60926 153.78813 1.000 95.40286 941 THR A O 1
ATOM 3995 N N . PHE A 1 942 ? 142.46807 162.54777 154.93729 1.000 94.06928 942 PHE A N 1
ATOM 3996 C CA . PHE A 1 942 ? 142.39718 161.43579 154.00819 1.000 94.06928 942 PHE A CA 1
ATOM 3997 C C . PHE A 1 942 ? 142.04451 161.90033 152.60917 1.000 94.06928 942 PHE A C 1
ATOM 3998 O O . PHE A 1 942 ? 142.68761 161.49200 151.64262 1.000 94.06928 942 PHE A O 1
ATOM 4006 N N . SER A 1 943 ? 141.03141 162.75328 152.47100 1.000 96.43412 943 SER A N 1
ATOM 4007 C CA . SER A 1 943 ? 140.60797 163.15710 151.13995 1.000 96.43412 943 SER A CA 1
ATOM 4008 C C . SER A 1 943 ? 141.68465 163.96091 150.43392 1.000 96.43412 943 SER A C 1
ATOM 4009 O O . SER A 1 943 ? 141.90555 163.78786 149.23283 1.000 96.43412 943 SER A O 1
ATOM 4012 N N . PHE A 1 944 ? 142.37344 164.84103 151.15485 1.000 102.38018 944 PHE A N 1
ATOM 4013 C CA . PHE A 1 944 ? 143.40938 165.63246 150.51463 1.000 102.38018 944 PHE A CA 1
ATOM 4014 C C . PHE A 1 944 ? 144.57708 164.76654 150.07841 1.000 102.38018 944 PHE A C 1
ATOM 4015 O O . PHE A 1 944 ? 145.09372 164.92422 148.96607 1.000 102.38018 944 PHE A O 1
ATOM 4023 N N . THR A 1 945 ? 145.00824 163.83856 150.92581 1.000 98.32654 945 THR A N 1
ATOM 4024 C CA . THR A 1 945 ? 146.11079 162.98480 150.51386 1.000 98.32654 945 THR A CA 1
ATOM 4025 C C . THR A 1 945 ? 145.70009 162.03428 149.40031 1.000 98.32654 945 THR A C 1
ATOM 4026 O O . THR A 1 945 ? 146.53971 161.63703 148.59308 1.000 98.32654 945 THR A O 1
ATOM 4030 N N . GLN A 1 946 ? 144.42591 161.66249 149.32766 1.000 97.83061 946 GLN A N 1
ATOM 4031 C CA . GLN A 1 946 ? 143.97732 160.83749 148.21611 1.000 97.83061 946 GLN A CA 1
ATOM 4032 C C . GLN A 1 946 ? 143.97510 161.62137 146.92002 1.000 97.83061 946 GLN A C 1
ATOM 4033 O O . GLN A 1 946 ? 144.42903 161.12227 145.89050 1.000 97.83061 946 GLN A O 1
ATOM 4039 N N . ALA A 1 947 ? 143.45623 162.84514 146.94731 1.000 98.38789 947 ALA A N 1
ATOM 4040 C CA . ALA A 1 947 ? 143.40910 163.66461 145.74950 1.000 98.38789 947 ALA A CA 1
ATOM 4041 C C . ALA A 1 947 ? 144.78878 164.06143 145.26115 1.000 98.38789 947 ALA A C 1
ATOM 4042 O O . ALA A 1 947 ? 144.95557 164.34265 144.06984 1.000 98.38789 947 ALA A O 1
ATOM 4044 N N . MET A 1 948 ? 145.77398 164.13107 146.14944 1.000 106.10735 948 MET A N 1
ATOM 4045 C CA . MET A 1 948 ? 147.10805 164.47166 145.67883 1.000 106.10735 948 MET A CA 1
ATOM 4046 C C . MET A 1 948 ? 147.66337 163.39560 144.75947 1.000 106.10735 948 MET A C 1
ATOM 4047 O O . MET A 1 948 ? 148.44081 163.69981 143.85180 1.000 106.10735 948 MET A O 1
ATOM 4052 N N . MET A 1 949 ? 147.25069 162.14457 144.94556 1.000 103.39020 949 MET A N 1
ATOM 4053 C CA . MET A 1 949 ? 147.68807 161.09475 144.03758 1.000 103.39020 949 MET A CA 1
ATOM 4054 C C . MET A 1 949 ? 147.14332 161.31419 142.63963 1.000 103.39020 949 MET A C 1
ATOM 4055 O O . MET A 1 949 ? 147.80780 160.98118 141.65953 1.000 103.39020 949 MET A O 1
ATOM 4060 N N . TYR A 1 950 ? 145.94146 161.86915 142.52707 1.000 94.51092 950 TYR A N 1
ATOM 4061 C CA . TYR A 1 950 ? 145.35677 162.15700 141.22641 1.000 94.51092 950 TYR A CA 1
ATOM 4062 C C . TYR A 1 950 ? 145.96957 163.40311 140.61393 1.000 94.51092 950 TYR A C 1
ATOM 4063 O O . TYR A 1 950 ? 146.08091 163.50862 139.39323 1.000 94.51092 950 TYR A O 1
ATOM 4072 N N . PHE A 1 951 ? 146.34797 164.36359 141.44635 1.000 96.75204 951 PHE A N 1
ATOM 4073 C CA . PHE A 1 951 ? 146.96702 165.57764 140.92560 1.000 96.75204 951 PHE A CA 1
ATOM 4074 C C . PHE A 1 951 ? 148.39864 165.33592 140.47781 1.000 96.75204 951 PHE A C 1
ATOM 4075 O O . PHE A 1 951 ? 148.92355 166.08278 139.64143 1.000 96.75204 951 PHE A O 1
ATOM 4083 N N . SER A 1 952 ? 149.05825 164.33387 141.05108 1.000 92.65582 952 SER A N 1
ATOM 4084 C CA . SER A 1 952 ? 150.40045 163.99614 140.59945 1.000 92.65582 952 SER A CA 1
ATOM 4085 C C . SER A 1 952 ? 150.40314 163.60243 139.13378 1.000 92.65582 952 SER A C 1
ATOM 4086 O O . SER A 1 952 ? 151.31847 163.96168 138.39470 1.000 92.65582 952 SER A O 1
ATOM 4089 N N . TYR A 1 953 ? 149.39791 162.84899 138.69898 1.000 91.83443 953 TYR A N 1
ATOM 4090 C CA . TYR A 1 953 ? 149.27043 162.50562 137.29071 1.000 91.83443 953 TYR A CA 1
ATOM 4091 C C . TYR A 1 953 ? 149.25341 163.75286 136.43060 1.000 91.83443 953 TYR A C 1
ATOM 4092 O O . TYR A 1 953 ? 150.01744 163.88024 135.47032 1.000 91.83443 953 TYR A O 1
ATOM 4101 N N . ALA A 1 954 ? 148.35550 164.67746 136.76061 1.000 92.21860 954 ALA A N 1
ATOM 4102 C CA . ALA A 1 954 ? 148.20448 165.89551 135.98227 1.000 92.21860 954 ALA A CA 1
ATOM 4103 C C . ALA A 1 954 ? 149.52046 166.63417 135.87774 1.000 92.21860 954 ALA A C 1
ATOM 4104 O O . ALA A 1 954 ? 149.98459 166.94695 134.77788 1.000 92.21860 954 ALA A O 1
ATOM 4106 N N . GLY A 1 955 ? 150.15319 166.89237 137.01635 1.000 93.86774 955 GLY A N 1
ATOM 4107 C CA . GLY A 1 955 ? 151.38520 167.66009 136.99813 1.000 93.86774 955 GLY A CA 1
ATOM 4108 C C . GLY A 1 955 ? 152.49983 166.95738 136.25307 1.000 93.86774 955 GLY A C 1
ATOM 4109 O O . GLY A 1 955 ? 153.14957 167.54191 135.37664 1.000 93.86774 955 GLY A O 1
ATOM 4110 N N . CYS A 1 956 ? 152.74603 165.69503 136.59906 1.000 95.85515 956 CYS A N 1
ATOM 4111 C CA . CYS A 1 956 ? 153.84370 164.96390 135.99906 1.000 95.85515 956 CYS A CA 1
ATOM 4112 C C . CYS A 1 956 ? 153.68818 164.89740 134.49725 1.000 95.85515 956 CYS A C 1
ATOM 4113 O O . CYS A 1 956 ? 154.63298 165.16960 133.76164 1.000 95.85515 956 CYS A O 1
ATOM 4116 N N . PHE A 1 957 ? 152.49605 164.58386 134.00927 1.000 91.67917 957 PHE A N 1
ATOM 4117 C CA . PHE A 1 957 ? 152.39673 164.35426 132.58437 1.000 91.67917 957 PHE A CA 1
ATOM 4118 C C . PHE A 1 957 ? 152.19342 165.62856 131.78639 1.000 91.67917 957 PHE A C 1
ATOM 4119 O O . PHE A 1 957 ? 152.58587 165.65569 130.62693 1.000 91.67917 957 PHE A O 1
ATOM 4127 N N . ARG A 1 958 ? 151.72507 166.72216 132.38649 1.000 92.43993 958 ARG A N 1
ATOM 4128 C CA . ARG A 1 958 ? 151.79618 168.00307 131.69535 1.000 92.43993 958 ARG A CA 1
ATOM 4129 C C . ARG A 1 958 ? 153.24163 168.44310 131.50556 1.000 92.43993 958 ARG A C 1
ATOM 4130 O O . ARG A 1 958 ? 153.65543 168.82976 130.40145 1.000 92.43993 958 ARG A O 1
ATOM 4138 N N . PHE A 1 959 ? 154.04193 168.36781 132.56627 1.000 88.04515 959 PHE A N 1
ATOM 4139 C CA . PHE A 1 959 ? 155.44537 168.71190 132.40217 1.000 88.04515 959 PHE A CA 1
ATOM 4140 C C . PHE A 1 959 ? 156.16455 167.73014 131.49033 1.000 88.04515 959 PHE A C 1
ATOM 4141 O O . PHE A 1 959 ? 157.05871 168.12599 130.73639 1.000 88.04515 959 PHE A O 1
ATOM 4149 N N . GLY A 1 960 ? 155.78559 166.45688 131.52433 1.000 85.89738 960 GLY A N 1
ATOM 4150 C CA . GLY A 1 960 ? 156.39168 165.49694 130.63031 1.000 85.89738 960 GLY A CA 1
ATOM 4151 C C . GLY A 1 960 ? 156.04290 165.75154 129.18364 1.000 85.89738 960 GLY A C 1
ATOM 4152 O O . GLY A 1 960 ? 156.86614 165.53823 128.30220 1.000 85.89738 960 GLY A O 1
ATOM 4153 N N . ALA A 1 961 ? 154.81611 166.18400 128.91389 1.000 86.94315 961 ALA A N 1
ATOM 4154 C CA . ALA A 1 961 ? 154.46924 166.58926 127.56249 1.000 86.94315 961 ALA A CA 1
ATOM 4155 C C . ALA A 1 961 ? 155.35364 167.72526 127.10205 1.000 86.94315 961 ALA A C 1
ATOM 4156 O O . ALA A 1 961 ? 155.86608 167.70399 125.98195 1.000 86.94315 961 ALA A O 1
ATOM 4158 N N . TYR A 1 962 ? 155.54956 168.72466 127.95861 1.000 91.84169 962 TYR A N 1
ATOM 4159 C CA . TYR A 1 962 ? 156.45023 169.81941 127.60695 1.000 91.84169 962 TYR A CA 1
ATOM 4160 C C . TYR A 1 962 ? 157.83637 169.30107 127.24598 1.000 91.84169 962 TYR A C 1
ATOM 4161 O O . TYR A 1 962 ? 158.40733 169.66077 126.21093 1.000 91.84169 962 TYR A O 1
ATOM 4170 N N . LEU A 1 963 ? 158.38987 168.44629 128.09720 1.000 88.05424 963 LEU A N 1
ATOM 4171 C CA . LEU A 1 963 ? 159.75828 167.98119 127.89898 1.000 88.05424 963 LEU A CA 1
ATOM 4172 C C . LEU A 1 963 ? 159.88197 167.10002 126.66479 1.000 88.05424 963 LEU A C 1
ATOM 4173 O O . LEU A 1 963 ? 160.83465 167.23267 125.89174 1.000 88.05424 963 LEU A O 1
ATOM 4178 N N . VAL A 1 964 ? 158.92897 166.20045 126.45355 1.000 88.12041 964 VAL A N 1
ATOM 4179 C CA . VAL A 1 964 ? 158.96673 165.33929 125.28387 1.000 88.12041 964 VAL A CA 1
ATOM 4180 C C . VAL A 1 964 ? 158.81573 166.15849 124.01500 1.000 88.12041 964 VAL A C 1
ATOM 4181 O O . VAL A 1 964 ? 159.48499 165.89533 123.01480 1.000 88.12041 964 VAL A O 1
ATOM 4185 N N . ALA A 1 965 ? 157.96160 167.17982 124.03293 1.000 93.78404 965 ALA A N 1
ATOM 4186 C CA . ALA A 1 965 ? 157.77072 167.98012 122.83683 1.000 93.78404 965 ALA A CA 1
ATOM 4187 C C . ALA A 1 965 ? 158.98466 168.83169 122.52958 1.000 93.78404 965 ALA A C 1
ATOM 4188 O O . ALA A 1 965 ? 159.26688 169.09919 121.36131 1.000 93.78404 965 ALA A O 1
ATOM 4190 N N . HIS A 1 966 ? 159.70805 169.27775 123.54253 1.000 100.06653 966 HIS A N 1
ATOM 4191 C CA . HIS A 1 966 ? 160.89785 170.06988 123.28673 1.000 100.06653 966 HIS A CA 1
ATOM 4192 C C . HIS A 1 966 ? 162.15948 169.23581 123.20441 1.000 100.06653 966 HIS A C 1
ATOM 4193 O O . HIS A 1 966 ? 163.24812 169.80410 123.12500 1.000 100.06653 966 HIS A O 1
ATOM 4200 N N . LYS A 1 967 ? 162.03708 167.91206 123.25765 1.000 102.19279 967 LYS A N 1
ATOM 4201 C CA . LYS A 1 967 ? 163.08961 166.94424 122.94173 1.000 102.19279 967 LYS A CA 1
ATOM 4202 C C . LYS A 1 967 ? 164.07192 166.75755 124.08075 1.000 102.19279 967 LYS A C 1
ATOM 4203 O O . LYS A 1 967 ? 165.15120 166.22013 123.86296 1.000 102.19279 967 LYS A O 1
ATOM 4209 N N . LEU A 1 968 ? 163.72919 167.17606 125.28550 1.000 98.15557 968 LEU A N 1
ATOM 4210 C CA . LEU A 1 968 ? 164.61453 167.00590 126.42098 1.000 98.15557 968 LEU A CA 1
ATOM 4211 C C . LEU A 1 968 ? 164.48370 165.64045 127.05813 1.000 98.15557 968 LEU A C 1
ATOM 4212 O O . LEU A 1 968 ? 165.23118 165.33616 127.98680 1.000 98.15557 968 LEU A O 1
ATOM 4217 N N . MET A 1 969 ? 163.57528 164.81071 126.57029 1.000 100.86780 969 MET A N 1
ATOM 4218 C CA . MET A 1 969 ? 163.18486 163.59052 127.25364 1.000 100.86780 969 MET A CA 1
ATOM 4219 C C . MET A 1 969 ? 162.37395 162.76227 126.27723 1.000 100.86780 969 MET A C 1
ATOM 4220 O O . MET A 1 969 ? 161.96586 163.24284 125.22046 1.000 100.86780 969 MET A O 1
ATOM 4225 N N . SER A 1 970 ? 162.13523 161.51605 126.64481 1.000 90.63111 970 SER A N 1
ATOM 4226 C CA . SER A 1 970 ? 161.24315 160.65342 125.89725 1.000 90.63111 970 SER A CA 1
ATOM 4227 C C . SER A 1 970 ? 160.12547 160.18272 126.80834 1.000 90.63111 970 SER A C 1
ATOM 4228 O O . SER A 1 970 ? 160.19164 160.32112 128.02972 1.000 90.63111 970 SER A O 1
ATOM 4231 N N . PHE A 1 971 ? 159.07487 159.64504 126.20411 1.000 84.08078 971 PHE A N 1
ATOM 4232 C CA . PHE A 1 971 ? 157.96689 159.19132 127.02332 1.000 84.08078 971 PHE A CA 1
ATOM 4233 C C . PHE A 1 971 ? 158.37177 158.02564 127.89937 1.000 84.08078 971 PHE A C 1
ATOM 4234 O O . PHE A 1 971 ? 157.85808 157.88105 129.00802 1.000 84.08078 971 PHE A O 1
ATOM 4242 N N . GLU A 1 972 ? 159.28598 157.18860 127.42544 1.000 97.48553 972 GLU A N 1
ATOM 4243 C CA . GLU A 1 972 ? 159.79261 156.11011 128.25613 1.000 97.48553 972 GLU A CA 1
ATOM 4244 C C . GLU A 1 972 ? 160.47089 156.65498 129.50147 1.000 97.48553 972 GLU A C 1
ATOM 4245 O O . GLU A 1 972 ? 160.27402 156.13426 130.60126 1.000 97.48553 972 GLU A O 1
ATOM 4251 N N . ASP A 1 973 ? 161.24621 157.72656 129.35881 1.000 97.48255 973 ASP A N 1
ATOM 4252 C CA . ASP A 1 973 ? 161.88614 158.32601 130.52158 1.000 97.48255 973 ASP A CA 1
ATOM 4253 C C . ASP A 1 973 ? 160.86863 158.96038 131.44896 1.000 97.48255 973 ASP A C 1
ATOM 4254 O O . ASP A 1 973 ? 161.01182 158.89194 132.67089 1.000 97.48255 973 ASP A O 1
ATOM 4259 N N . VAL A 1 974 ? 159.85221 159.60872 130.89031 1.000 86.65531 974 VAL A N 1
ATOM 4260 C CA . VAL A 1 974 ? 158.81664 160.20131 131.72958 1.000 86.65531 974 VAL A CA 1
ATOM 4261 C C . VAL A 1 974 ? 158.11982 159.12589 132.54041 1.000 86.65531 974 VAL A C 1
ATOM 4262 O O . VAL A 1 974 ? 157.85577 159.29665 133.73214 1.000 86.65531 974 VAL A O 1
ATOM 4266 N N . LEU A 1 975 ? 157.81847 157.99886 131.90675 1.000 87.03237 975 LEU A N 1
ATOM 4267 C CA . LEU A 1 975 ? 157.20649 156.88434 132.61220 1.000 87.03237 975 LEU A CA 1
ATOM 4268 C C . LEU A 1 975 ? 158.11838 156.33936 133.68803 1.000 87.03237 975 LEU A C 1
ATOM 4269 O O . LEU A 1 975 ? 157.66123 156.00329 134.77888 1.000 87.03237 975 LEU A O 1
ATOM 4274 N N . LEU A 1 976 ? 159.40364 156.19924 133.38855 1.000 86.64612 976 LEU A N 1
ATOM 4275 C CA . LEU A 1 976 ? 160.31986 155.67307 134.38507 1.000 86.64612 976 LEU A CA 1
ATOM 4276 C C . LEU A 1 976 ? 160.37227 156.58324 135.59150 1.000 86.64612 976 LEU A C 1
ATOM 4277 O O . LEU A 1 976 ? 160.34639 156.12101 136.73069 1.000 86.64612 976 LEU A O 1
ATOM 4282 N N . VAL A 1 977 ? 160.45733 157.88593 135.36150 1.000 82.78845 977 VAL A N 1
ATOM 4283 C CA . VAL A 1 977 ? 160.56836 158.81480 136.47524 1.000 82.78845 977 VAL A CA 1
ATOM 4284 C C . VAL A 1 977 ? 159.28674 158.81585 137.28667 1.000 82.78845 977 VAL A C 1
ATOM 4285 O O . VAL A 1 977 ? 159.31641 158.75920 138.51607 1.000 82.78845 977 VAL A O 1
ATOM 4289 N N . PHE A 1 978 ? 158.13928 158.86751 136.61414 1.000 85.60815 978 PHE A N 1
ATOM 4290 C CA . PHE A 1 978 ? 156.86961 158.75710 137.31139 1.000 85.60815 978 PHE A CA 1
ATOM 4291 C C . PHE A 1 978 ? 156.84710 157.51725 138.17939 1.000 85.60815 978 PHE A C 1
ATOM 4292 O O . PHE A 1 978 ? 156.73721 157.60111 139.39930 1.000 85.60815 978 PHE A O 1
ATOM 4300 N N . SER A 1 979 ? 156.96047 156.34782 137.56249 1.000 86.43719 979 SER A N 1
ATOM 4301 C CA . SER A 1 979 ? 156.93299 155.11232 138.32418 1.000 86.43719 979 SER A CA 1
ATOM 4302 C C . SER A 1 979 ? 157.90330 155.17020 139.49124 1.000 86.43719 979 SER A C 1
ATOM 4303 O O . SER A 1 979 ? 157.47836 155.21657 140.64662 1.000 86.43719 979 SER A O 1
ATOM 4306 N N . ALA A 1 980 ? 159.20762 155.22880 139.20880 1.000 88.87633 980 ALA A N 1
ATOM 4307 C CA . ALA A 1 980 ? 160.21207 155.28807 140.26459 1.000 88.87633 980 ALA A CA 1
ATOM 4308 C C . ALA A 1 980 ? 159.82176 156.26400 141.35720 1.000 88.87633 980 ALA A C 1
ATOM 4309 O O . ALA A 1 980 ? 159.44259 155.84430 142.44372 1.000 88.87633 980 ALA A O 1
ATOM 4311 N N . VAL A 1 981 ? 159.85897 157.56396 141.08618 1.000 83.79629 981 VAL A N 1
ATOM 4312 C CA . VAL A 1 981 ? 159.71851 158.54366 142.15562 1.000 83.79629 981 VAL A CA 1
ATOM 4313 C C . VAL A 1 981 ? 158.34721 158.45909 142.81892 1.000 83.79629 981 VAL A C 1
ATOM 4314 O O . VAL A 1 981 ? 158.25282 158.32302 144.03989 1.000 83.79629 981 VAL A O 1
ATOM 4318 N N . VAL A 1 982 ? 157.25930 158.54107 142.05443 1.000 81.63039 982 VAL A N 1
ATOM 4319 C CA . VAL A 1 982 ? 155.94414 158.65176 142.66786 1.000 81.63039 982 VAL A CA 1
ATOM 4320 C C . VAL A 1 982 ? 155.57814 157.37641 143.40881 1.000 81.63039 982 VAL A C 1
ATOM 4321 O O . VAL A 1 982 ? 155.18445 157.41306 144.57987 1.000 81.63039 982 VAL A O 1
ATOM 4325 N N . PHE A 1 983 ? 155.68275 156.22474 142.75933 1.000 89.67533 983 PHE A N 1
ATOM 4326 C CA . PHE A 1 983 ? 155.25522 155.04403 143.46982 1.000 89.67533 983 PHE A CA 1
ATOM 4327 C C . PHE A 1 983 ? 156.31238 154.51941 144.42171 1.000 89.67533 983 PHE A C 1
ATOM 4328 O O . PHE A 1 983 ? 155.96200 153.77244 145.32880 1.000 89.67533 983 PHE A O 1
ATOM 4336 N N . GLY A 1 984 ? 157.54728 155.02167 144.37952 1.000 87.37370 984 GLY A N 1
ATOM 4337 C CA . GLY A 1 984 ? 158.46789 154.73096 145.45064 1.000 87.37370 984 GLY A CA 1
ATOM 4338 C C . GLY A 1 984 ? 158.19542 155.57416 146.67097 1.000 87.37370 984 GLY A C 1
ATOM 4339 O O . GLY A 1 984 ? 158.37590 155.11737 147.79176 1.000 87.37370 984 GLY A O 1
ATOM 4340 N N . ALA A 1 985 ? 157.72484 156.80108 146.47807 1.000 87.57354 985 ALA A N 1
ATOM 4341 C CA . ALA A 1 985 ? 157.23553 157.56606 147.61464 1.000 87.57354 985 ALA A CA 1
ATOM 4342 C C . ALA A 1 985 ? 156.03073 156.88648 148.23909 1.000 87.57354 985 ALA A C 1
ATOM 4343 O O . ALA A 1 985 ? 155.91726 156.79711 149.46639 1.000 87.57354 985 ALA A O 1
ATOM 4345 N N . MET A 1 986 ? 155.12231 156.39229 147.40762 1.000 95.42449 986 MET A N 1
ATOM 4346 C CA . MET A 1 986 ? 153.96369 155.69055 147.94329 1.000 95.42449 986 MET A CA 1
ATOM 4347 C C . MET A 1 986 ? 154.37972 154.42852 148.68747 1.000 95.42449 986 MET A C 1
ATOM 4348 O O . MET A 1 986 ? 153.84544 154.12860 149.75887 1.000 95.42449 986 MET A O 1
ATOM 4353 N N . ALA A 1 987 ? 155.36025 153.69653 148.16008 1.000 87.33350 987 ALA A N 1
ATOM 4354 C CA . ALA A 1 987 ? 155.85424 152.50833 148.84156 1.000 87.33350 987 ALA A CA 1
ATOM 4355 C C . ALA A 1 987 ? 156.58852 152.86005 150.12321 1.000 87.33350 987 ALA A C 1
ATOM 4356 O O . ALA A 1 987 ? 156.51873 152.11869 151.10264 1.000 87.33350 987 ALA A O 1
ATOM 4358 N N . VAL A 1 988 ? 157.30777 153.97658 150.13685 1.000 90.20449 988 VAL A N 1
ATOM 4359 C CA . VAL A 1 988 ? 157.97153 154.42020 151.35265 1.000 90.20449 988 VAL A CA 1
ATOM 4360 C C . VAL A 1 988 ? 156.94559 154.68914 152.43220 1.000 90.20449 988 VAL A C 1
ATOM 4361 O O . VAL A 1 988 ? 157.12046 154.29628 153.58693 1.000 90.20449 988 VAL A O 1
ATOM 4365 N N . GLY A 1 989 ? 155.85237 155.35019 152.07133 1.000 89.61308 989 GLY A N 1
ATOM 4366 C CA . GLY A 1 989 ? 154.80047 155.58393 153.04368 1.000 89.61308 989 GLY A CA 1
ATOM 4367 C C . GLY A 1 989 ? 154.18703 154.29410 153.54563 1.000 89.61308 989 GLY A C 1
ATOM 4368 O O . GLY A 1 989 ? 153.98325 154.10705 154.74699 1.000 89.61308 989 GLY A O 1
ATOM 4369 N N . GLN A 1 990 ? 153.89421 153.38068 152.62761 1.000 96.11093 990 GLN A N 1
ATOM 4370 C CA . GLN A 1 990 ? 153.27424 152.12052 153.01026 1.000 96.11093 990 GLN A CA 1
ATOM 4371 C C . GLN A 1 990 ? 154.16991 151.30642 153.92909 1.000 96.11093 990 GLN A C 1
ATOM 4372 O O . GLN A 1 990 ? 153.68407 150.65335 154.85383 1.000 96.11093 990 GLN A O 1
ATOM 4378 N N . VAL A 1 991 ? 155.47632 151.32025 153.69036 1.000 94.09608 991 VAL A N 1
ATOM 4379 C CA . VAL A 1 991 ? 156.37865 150.55571 154.53927 1.000 94.09608 991 VAL A CA 1
ATOM 4380 C C . VAL A 1 991 ? 156.59329 151.25632 155.86865 1.000 94.09608 991 VAL A C 1
ATOM 4381 O O . VAL A 1 991 ? 156.66575 150.60987 156.91281 1.000 94.09608 991 VAL A O 1
ATOM 4385 N N . SER A 1 992 ? 156.68326 152.58270 155.87057 1.000 97.66087 992 SER A N 1
ATOM 4386 C CA . SER A 1 992 ? 156.87319 153.29674 157.11870 1.000 97.66087 992 SER A CA 1
ATOM 4387 C C . SER A 1 992 ? 155.65173 153.23705 158.00658 1.000 97.66087 992 SER A C 1
ATOM 4388 O O . SER A 1 992 ? 155.76380 153.49330 159.20408 1.000 97.66087 992 SER A O 1
ATOM 4391 N N . SER A 1 993 ? 154.48583 152.93175 157.45242 1.000 99.71216 993 SER A N 1
ATOM 4392 C CA . SER A 1 993 ? 153.32459 152.76472 158.31007 1.000 99.71216 993 SER A CA 1
ATOM 4393 C C . SER A 1 993 ? 153.39354 151.51058 159.16712 1.000 99.71216 993 SER A C 1
ATOM 4394 O O . SER A 1 993 ? 152.52454 151.32383 160.01839 1.000 99.71216 993 SER A O 1
ATOM 4397 N N . PHE A 1 994 ? 154.38267 150.64615 158.96818 1.000 102.48823 994 PHE A N 1
ATOM 4398 C CA . PHE A 1 994 ? 154.57150 149.48000 159.81783 1.000 102.48823 994 PHE A CA 1
ATOM 4399 C C . PHE A 1 994 ? 155.64235 149.68320 160.87027 1.000 102.48823 994 PHE A C 1
ATOM 4400 O O . PHE A 1 994 ? 155.86542 148.78577 161.68140 1.000 102.48823 994 PHE A O 1
ATOM 4408 N N . ALA A 1 995 ? 156.30738 150.80750 160.86792 1.000 108.40695 995 ALA A N 1
ATOM 4409 C CA . ALA A 1 995 ? 157.35133 151.05512 161.84202 1.000 108.40695 995 ALA A CA 1
ATOM 4410 C C . ALA A 1 995 ? 156.72845 151.45162 163.17259 1.000 108.40695 995 ALA A C 1
ATOM 4411 O O . ALA A 1 995 ? 155.80388 152.26621 163.19724 1.000 108.40695 995 ALA A O 1
ATOM 4413 N N . PRO A 1 996 ? 157.19279 150.89900 164.28346 1.000 119.30547 996 PRO A N 1
ATOM 4414 C CA . PRO A 1 996 ? 156.63059 151.25311 165.58627 1.000 119.30547 996 PRO A CA 1
ATOM 4415 C C . PRO A 1 996 ? 157.27701 152.51244 166.14380 1.000 119.30547 996 PRO A C 1
ATOM 4416 O O . PRO A 1 996 ? 158.31859 152.97039 165.68038 1.000 119.30547 996 PRO A O 1
ATOM 4420 N N . ASP A 1 997 ? 156.63071 153.06888 167.16378 1.000 122.42494 997 ASP A N 1
ATOM 4421 C C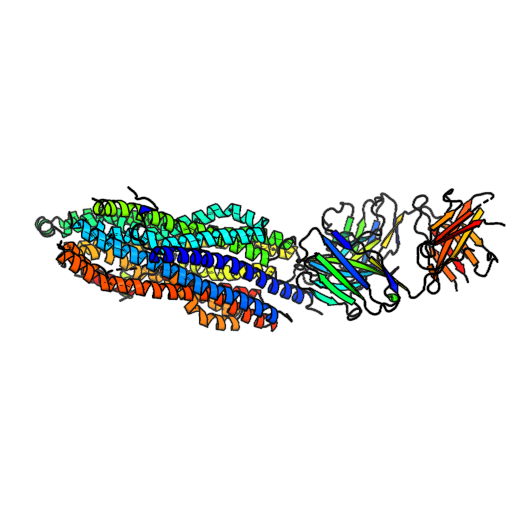A . ASP A 1 997 ? 157.10803 154.30023 167.77634 1.000 122.42494 997 ASP A CA 1
ATOM 4422 C C . ASP A 1 997 ? 158.51290 154.11140 168.31951 1.000 122.42494 997 ASP A C 1
ATOM 4423 O O . ASP A 1 997 ? 158.70839 153.44043 169.33496 1.000 122.42494 997 ASP A O 1
ATOM 4425 N N . TYR A 1 998 ? 159.49374 154.68559 167.62864 1.000 122.62231 998 TYR A N 1
ATOM 4426 C CA . TYR A 1 998 ? 160.88163 154.56290 168.04932 1.000 122.62231 998 TYR A CA 1
ATOM 4427 C C . TYR A 1 998 ? 161.09807 155.16255 169.42911 1.000 122.62231 998 TYR A C 1
ATOM 4428 O O . TYR A 1 998 ? 161.89746 154.64828 170.21746 1.000 122.62231 998 TYR A O 1
ATOM 4437 N N . ALA A 1 999 ? 160.38311 156.23825 169.74809 1.000 123.21237 999 ALA A N 1
ATOM 4438 C CA . ALA A 1 999 ? 160.53597 156.86280 171.05545 1.000 123.21237 999 ALA A CA 1
ATOM 4439 C C . ALA A 1 999 ? 160.03543 155.94549 172.16205 1.000 123.21237 999 ALA A C 1
ATOM 4440 O O . ALA A 1 999 ? 160.73778 155.70335 173.15362 1.000 123.21237 999 ALA A O 1
ATOM 4442 N N . LYS A 1 1000 ? 158.81531 155.43164 172.01204 1.000 120.42681 1000 LYS A N 1
ATOM 4443 C CA . LYS A 1 1000 ? 158.28234 154.50429 172.99923 1.000 120.42681 1000 LYS A CA 1
ATOM 4444 C C . LYS A 1 1000 ? 159.15165 153.26259 173.10310 1.000 120.42681 1000 LYS A C 1
ATOM 4445 O O . LYS A 1 1000 ? 159.31889 152.70571 174.19048 1.000 120.42681 1000 LYS A O 1
ATOM 4447 N N . ALA A 1 1001 ? 159.73026 152.82270 171.98721 1.000 118.49946 1001 ALA A N 1
ATOM 4448 C CA . ALA A 1 1001 ? 160.56194 151.62871 172.02182 1.000 118.49946 1001 ALA A CA 1
ATOM 4449 C C . ALA A 1 1001 ? 161.85511 151.87850 172.77805 1.000 118.49946 1001 ALA A C 1
ATOM 4450 O O . ALA A 1 1001 ? 162.29861 151.02724 173.55461 1.000 118.49946 1001 ALA A O 1
ATOM 4452 N N . LYS A 1 1002 ? 162.47403 153.03886 172.57394 1.000 120.62167 1002 LYS A N 1
ATOM 4453 C CA . LYS A 1 1002 ? 163.66671 153.36647 173.34334 1.000 120.62167 1002 LYS A CA 1
ATOM 4454 C C . LYS A 1 1002 ? 163.34163 153.48428 174.82525 1.000 120.62167 1002 LYS A C 1
ATOM 4455 O O . LYS A 1 1002 ? 164.13524 153.07046 175.67685 1.000 120.62167 1002 LYS A O 1
ATOM 4457 N N . ILE A 1 1003 ? 162.16283 154.01145 175.15434 1.000 121.53435 1003 ILE A N 1
ATOM 4458 C CA . ILE A 1 1003 ? 161.77710 154.11811 176.56009 1.000 121.53435 1003 ILE A CA 1
ATOM 4459 C C . ILE A 1 1003 ? 161.58342 152.73728 177.17314 1.000 121.53435 1003 ILE A C 1
ATOM 4460 O O . ILE A 1 1003 ? 162.02570 152.46807 178.30032 1.000 121.53435 1003 ILE A O 1
ATOM 4465 N N . SER A 1 1004 ? 160.89176 151.85190 176.45584 1.000 122.47910 1004 SER A N 1
ATOM 4466 C CA . SER A 1 1004 ? 160.71630 150.48633 176.92879 1.000 122.47910 1004 SER A CA 1
ATOM 4467 C C . SER A 1 1004 ? 162.05609 149.80607 177.13315 1.000 122.47910 1004 SER A C 1
ATOM 4468 O O . SER A 1 1004 ? 162.25152 149.09202 178.11938 1.000 122.47910 1004 SER A O 1
ATOM 4471 N N . ALA A 1 1005 ? 162.99191 150.01092 176.21054 1.000 121.01611 1005 ALA A N 1
ATOM 4472 C CA . ALA A 1 1005 ? 164.30460 149.39980 176.36243 1.000 121.01611 1005 ALA A CA 1
ATOM 4473 C C . ALA A 1 1005 ? 165.02614 149.95094 177.58121 1.000 121.01611 1005 ALA A C 1
ATOM 4474 O O . ALA A 1 1005 ? 165.70159 149.20732 178.29743 1.000 121.01611 1005 ALA A O 1
ATOM 4476 N N . ALA A 1 1006 ? 164.89356 151.25233 177.83634 1.000 126.57043 1006 ALA A N 1
ATOM 4477 C CA . ALA A 1 1006 ? 165.51466 151.83232 179.02176 1.000 126.57043 1006 ALA A CA 1
ATOM 4478 C C . ALA A 1 1006 ? 164.96315 151.20447 180.29178 1.000 126.57043 1006 ALA A C 1
ATOM 4479 O O . ALA A 1 1006 ? 165.71986 150.85442 181.20459 1.000 126.57043 1006 ALA A O 1
ATOM 4481 N N . HIS A 1 1007 ? 163.64395 151.04815 180.36402 1.000 125.37982 1007 HIS A N 1
ATOM 4482 C CA . HIS A 1 1007 ? 163.04277 150.44631 181.55104 1.000 125.37982 1007 HIS A CA 1
ATOM 4483 C C . HIS A 1 1007 ? 163.46689 148.99349 181.71219 1.000 125.37982 1007 HIS A C 1
ATOM 4484 O O . HIS A 1 1007 ? 163.75385 148.53559 182.82694 1.000 125.37982 1007 HIS A O 1
ATOM 4491 N N . ILE A 1 1008 ? 163.49783 148.24950 180.60945 1.000 119.10088 1008 ILE A N 1
ATOM 4492 C CA . ILE A 1 1008 ? 163.93304 146.86144 180.65500 1.000 119.10088 1008 ILE A CA 1
ATOM 4493 C C . ILE A 1 1008 ? 165.35641 146.77394 181.17547 1.000 119.10088 1008 ILE A C 1
ATOM 4494 O O . ILE A 1 1008 ? 165.67599 145.92792 182.01669 1.000 119.10088 1008 ILE A O 1
ATOM 4499 N N . ILE A 1 1009 ? 166.23323 147.64738 180.69038 1.000 120.06691 1009 ILE A N 1
ATOM 4500 C CA . ILE A 1 1009 ? 167.62803 147.58377 181.09899 1.000 120.06691 1009 ILE A CA 1
ATOM 4501 C C . ILE A 1 1009 ? 167.76670 147.96593 182.56072 1.000 120.06691 1009 ILE A C 1
ATOM 4502 O O . ILE A 1 1009 ? 168.59175 147.40187 183.28641 1.000 120.06691 1009 ILE A O 1
ATOM 4507 N N . MET A 1 1010 ? 166.95341 148.91487 183.02435 1.000 119.00300 1010 MET A N 1
ATOM 4508 C CA . MET A 1 1010 ? 166.95351 149.24165 184.44592 1.000 119.00300 1010 MET A CA 1
ATOM 4509 C C . MET A 1 1010 ? 166.61327 148.01569 185.27877 1.000 119.00300 1010 MET A C 1
ATOM 4510 O O . MET A 1 1010 ? 167.33577 147.66616 186.21891 1.000 119.00300 1010 MET A O 1
ATOM 4512 N N . ILE A 1 1011 ? 165.51847 147.33952 184.93207 1.000 115.47716 1011 ILE A N 1
ATOM 4513 C CA . ILE A 1 1011 ? 165.08840 146.17705 185.70741 1.000 115.47716 1011 ILE A CA 1
ATOM 4514 C C . ILE A 1 1011 ? 166.13837 145.07714 185.66091 1.000 115.47716 1011 ILE A C 1
ATOM 4515 O O . ILE A 1 1011 ? 166.35393 144.36406 186.64444 1.000 115.47716 1011 ILE A O 1
ATOM 4520 N N . ILE A 1 1012 ? 166.80884 144.91860 184.52330 1.000 117.06364 1012 ILE A N 1
ATOM 4521 C CA . ILE A 1 1012 ? 167.77080 143.83017 184.39750 1.000 117.06364 1012 ILE A CA 1
ATOM 4522 C C . ILE A 1 1012 ? 169.04585 144.14281 185.16748 1.000 117.06364 1012 ILE A C 1
ATOM 4523 O O . ILE A 1 1012 ? 169.66502 143.24959 185.75437 1.000 117.06364 1012 ILE A O 1
ATOM 4528 N N . GLU A 1 1013 ? 169.45965 145.40598 185.19254 1.000 125.20164 1013 GLU A N 1
ATOM 4529 C CA . GLU A 1 1013 ? 170.68548 145.75864 185.89172 1.000 125.20164 1013 GLU A CA 1
ATOM 4530 C C . GLU A 1 1013 ? 170.47073 146.03597 187.37258 1.000 125.20164 1013 GLU A C 1
ATOM 4531 O O . GLU A 1 1013 ? 171.45674 146.18520 188.09990 1.000 125.20164 1013 GLU A O 1
ATOM 4533 N N . LYS A 1 1014 ? 169.22455 146.10936 187.83483 1.000 121.67311 1014 LYS A N 1
ATOM 4534 C CA . LYS A 1 1014 ? 168.94420 146.34720 189.25066 1.000 121.67311 1014 LYS A CA 1
ATOM 4535 C C . LYS A 1 1014 ? 169.56890 145.29116 190.15059 1.000 121.67311 1014 LYS A C 1
ATOM 4536 O O . LYS A 1 1014 ? 170.05539 144.26775 189.67793 1.000 121.67311 1014 LYS A O 1
ATOM 4538 N N . GLN B 2 1 ? 165.25106 159.25127 96.57878 1.000 103.84824 1 GLN B N 1
ATOM 4539 C CA . GLN B 2 1 ? 164.21868 158.27809 96.26477 1.000 103.84824 1 GLN B CA 1
ATOM 4540 C C . GLN B 2 1 ? 164.83138 157.05522 95.61274 1.000 103.84824 1 GLN B C 1
ATOM 4541 O O . GLN B 2 1 ? 165.47452 157.15715 94.57791 1.000 103.84824 1 GLN B O 1
ATOM 4543 N N . VAL B 2 2 ? 164.63952 155.89403 96.23044 1.000 97.06409 2 VAL B N 1
ATOM 4544 C CA . VAL B 2 2 ? 165.16961 154.66189 95.67255 1.000 97.06409 2 VAL B CA 1
ATOM 4545 C C . VAL B 2 2 ? 164.34098 154.26997 94.46257 1.000 97.06409 2 VAL B C 1
ATOM 4546 O O . VAL B 2 2 ? 163.10814 154.27818 94.50965 1.000 97.06409 2 VAL B O 1
ATOM 4550 N N . VAL B 2 3 ? 165.00839 153.93025 93.37193 1.000 99.03134 3 VAL B N 1
ATOM 4551 C CA . VAL B 2 3 ? 164.35060 153.53943 92.13433 1.000 99.03134 3 VAL B CA 1
ATOM 4552 C C . VAL B 2 3 ? 164.41740 152.03014 92.00935 1.000 99.03134 3 VAL B C 1
ATOM 4553 O O . VAL B 2 3 ? 165.49764 151.44426 92.10450 1.000 99.03134 3 VAL B O 1
ATOM 4557 N N . MET B 2 4 ? 163.27538 151.39871 91.78047 1.000 106.93490 4 MET B N 1
ATOM 4558 C CA . MET B 2 4 ? 163.19337 149.95048 91.70575 1.000 106.93490 4 MET B CA 1
ATOM 4559 C C . MET B 2 4 ? 162.88073 149.54879 90.27754 1.000 106.93490 4 MET B C 1
ATOM 4560 O O . MET B 2 4 ? 161.95735 150.08923 89.66859 1.000 106.93490 4 MET B O 1
ATOM 4565 N N . THR B 2 5 ? 163.65050 148.61039 89.74586 1.000 108.69080 5 THR B N 1
ATOM 4566 C CA . THR B 2 5 ? 163.58034 148.23461 88.34336 1.000 108.69080 5 THR B CA 1
ATOM 4567 C C . THR B 2 5 ? 163.29302 146.75154 88.22965 1.000 108.69080 5 THR B C 1
ATOM 4568 O O . THR B 2 5 ? 163.98639 145.93815 88.84125 1.000 108.69080 5 THR B O 1
ATOM 4572 N N . GLN B 2 6 ? 162.28567 146.39979 87.44662 1.000 103.80310 6 GLN B N 1
ATOM 4573 C CA . GLN B 2 6 ? 161.93378 145.00904 87.21674 1.000 103.80310 6 GLN B CA 1
ATOM 4574 C C . GLN B 2 6 ? 162.36705 144.61756 85.81775 1.000 103.80310 6 GLN B C 1
ATOM 4575 O O . GLN B 2 6 ? 161.95473 145.24426 84.83964 1.000 103.80310 6 GLN B O 1
ATOM 4581 N N . SER B 2 7 ? 163.18371 143.57530 85.72782 1.000 128.68745 7 SER B N 1
ATOM 4582 C CA . SER B 2 7 ? 163.90106 143.30917 84.48451 1.000 128.68745 7 SER B CA 1
ATOM 4583 C C . SER B 2 7 ? 162.98899 142.84471 83.36105 1.000 128.68745 7 SER B C 1
ATOM 4584 O O . SER B 2 7 ? 163.03059 143.45199 82.27758 1.000 128.68745 7 SER B O 1
ATOM 4587 N N . PRO B 2 8 ? 162.16007 141.81374 83.51903 1.000 122.24236 8 PRO B N 1
ATOM 4588 C CA . PRO B 2 8 ? 161.24611 141.47475 82.42639 1.000 122.24236 8 PRO B CA 1
ATOM 4589 C C . PRO B 2 8 ? 159.93295 142.22141 82.55773 1.000 122.24236 8 PRO B C 1
ATOM 4590 O O . PRO B 2 8 ? 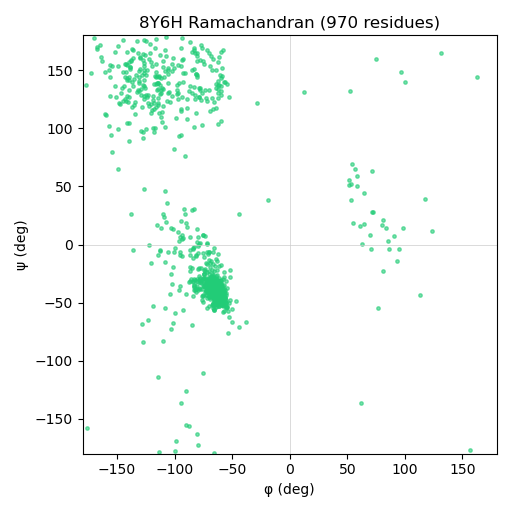159.13450 141.93269 83.45061 1.000 122.24236 8 PRO B O 1
ATOM 4594 N N . LEU B 2 9 ? 159.70583 143.20302 81.68743 1.000 122.00207 9 LEU B N 1
ATOM 4595 C CA . LEU B 2 9 ? 158.43900 143.91943 81.71748 1.000 122.00207 9 LEU B CA 1
ATOM 4596 C C . LEU B 2 9 ? 157.28257 143.00723 81.34570 1.000 122.00207 9 LEU B C 1
ATOM 4597 O O . LEU B 2 9 ? 156.13661 143.27717 81.71183 1.000 122.00207 9 LEU B O 1
ATOM 4602 N N . SER B 2 10 ? 157.56048 141.92761 80.62496 1.000 118.97166 10 SER B N 1
ATOM 4603 C CA . SER B 2 10 ? 156.56669 140.91175 80.32314 1.000 118.97166 10 SER B CA 1
ATOM 4604 C C . SER B 2 10 ? 157.24740 139.55776 80.34313 1.000 118.97166 10 SER B C 1
ATOM 4605 O O . SER B 2 10 ? 158.34736 139.40986 79.80906 1.000 118.97166 10 SER B O 1
ATOM 4608 N N . LEU B 2 11 ? 156.59757 138.57468 80.94949 1.000 120.83394 11 LEU B N 1
ATOM 4609 C CA . LEU B 2 11 ? 157.20323 137.26460 81.17006 1.000 120.83394 11 LEU B CA 1
ATOM 4610 C C . LEU B 2 11 ? 156.30649 136.16711 80.63152 1.000 120.83394 11 LEU B C 1
ATOM 4611 O O . LEU B 2 11 ? 155.37374 135.73015 81.32527 1.000 120.83394 11 LEU B O 1
ATOM 4616 N N . PRO B 2 12 ? 156.54853 135.67390 79.41782 1.000 126.55695 12 PRO B N 1
ATOM 4617 C CA . PRO B 2 12 ? 155.75622 134.55397 78.89437 1.000 126.55695 12 PRO B CA 1
ATOM 4618 C C . PRO B 2 12 ? 156.11806 133.27020 79.62281 1.000 126.55695 12 PRO B C 1
ATOM 4619 O O . PRO B 2 12 ? 157.28100 132.86596 79.64226 1.000 126.55695 12 PRO B O 1
ATOM 4623 N N . VAL B 2 13 ? 155.12059 132.62591 80.21917 1.000 129.46554 13 VAL B N 1
ATOM 4624 C CA . VAL B 2 13 ? 155.32723 131.40070 80.97311 1.000 129.46554 13 VAL B CA 1
ATOM 4625 C C . VAL B 2 13 ? 154.40891 130.32193 80.41812 1.000 129.46554 13 VAL B C 1
ATOM 4626 O O . VAL B 2 13 ? 153.57791 130.56708 79.54668 1.000 129.46554 13 VAL B O 1
ATOM 4630 N N . SER B 2 14 ? 154.57106 129.11363 80.94413 1.000 135.63253 14 SER B N 1
ATOM 4631 C CA . SER B 2 14 ? 153.74907 127.97156 80.58055 1.000 135.63253 14 SER B CA 1
ATOM 4632 C C . SER B 2 14 ? 153.16634 127.35799 81.83835 1.000 135.63253 14 SER B C 1
ATOM 4633 O O . SER B 2 14 ? 153.86908 127.19953 82.83770 1.000 135.63253 14 SER B O 1
ATOM 4636 N N . LEU B 2 15 ? 151.88452 127.01341 81.78510 1.000 132.65973 15 LEU B N 1
ATOM 4637 C CA . LEU B 2 15 ? 151.21759 126.47081 82.95796 1.000 132.65973 15 LEU B CA 1
ATOM 4638 C C . LEU B 2 15 ? 151.91276 125.19664 83.40975 1.000 132.65973 15 LEU B C 1
ATOM 4639 O O . LEU B 2 15 ? 152.16245 124.29442 82.60923 1.000 132.65973 15 LEU B O 1
ATOM 4641 N N . GLY B 2 16 ? 152.24598 125.13396 84.69385 1.000 130.52147 16 GLY B N 1
ATOM 4642 C CA . GLY B 2 16 ? 152.95813 124.00630 85.24512 1.000 130.52147 16 GLY B CA 1
ATOM 4643 C C . GLY B 2 16 ? 154.46270 124.15091 85.27723 1.000 130.52147 16 GLY B C 1
ATOM 4644 O O . GLY B 2 16 ? 155.12696 123.36533 85.95989 1.000 130.52147 16 GLY B O 1
ATOM 4645 N N . ASP B 2 17 ? 155.02260 125.11985 84.56747 1.000 130.67510 17 ASP B N 1
ATOM 4646 C CA . ASP B 2 17 ? 156.46450 125.30539 84.52702 1.000 130.67510 17 ASP B CA 1
ATOM 4647 C C . ASP B 2 17 ? 156.88381 126.24552 85.65729 1.000 130.67510 17 ASP B C 1
ATOM 4648 O O . ASP B 2 17 ? 156.19004 126.36894 86.66770 1.000 130.67510 17 ASP B O 1
ATOM 4650 N N . GLN B 2 18 ? 158.01479 126.91977 85.49907 1.000 129.71723 18 GLN B N 1
ATOM 4651 C CA . GLN B 2 18 ? 158.57339 127.77718 86.52781 1.000 129.71723 18 GLN B CA 1
ATOM 4652 C C . GLN B 2 18 ? 158.69876 129.19835 86.00316 1.000 129.71723 18 GLN B C 1
ATOM 4653 O O . GLN B 2 18 ? 158.77804 129.42924 84.79662 1.000 129.71723 18 GLN B O 1
ATOM 4659 N N . ALA B 2 19 ? 158.72898 130.15742 86.92304 1.000 120.39501 19 ALA B N 1
ATOM 4660 C CA . ALA B 2 19 ? 158.85791 131.55463 86.54064 1.000 120.39501 19 ALA B CA 1
ATOM 4661 C C . ALA B 2 19 ? 159.70112 132.27859 87.57270 1.000 120.39501 19 ALA B C 1
ATOM 4662 O O . ALA B 2 19 ? 159.67995 131.93778 88.75248 1.000 120.39501 19 ALA B O 1
ATOM 4664 N N . SER B 2 20 ? 160.43871 133.28657 87.12410 1.000 113.10292 20 SER B N 1
ATOM 4665 C CA . SER B 2 20 ? 161.32846 134.02481 88.00874 1.000 113.10292 20 SER B CA 1
ATOM 4666 C C . SER B 2 20 ? 161.34469 135.48620 87.59984 1.000 113.10292 20 SER B C 1
ATOM 4667 O O . SER B 2 20 ? 161.66814 135.80824 86.45623 1.000 113.10292 20 SER B O 1
ATOM 4670 N N . ILE B 2 21 ? 161.02095 136.36200 88.54320 1.000 103.79661 21 ILE B N 1
ATOM 4671 C CA . ILE B 2 21 ? 160.82903 137.78392 88.30046 1.000 103.79661 21 ILE B CA 1
ATOM 4672 C C . ILE B 2 21 ? 161.84839 138.54776 89.12659 1.000 103.79661 21 ILE B C 1
ATOM 4673 O O . ILE B 2 21 ? 161.94749 138.34137 90.33781 1.000 103.79661 21 ILE B O 1
ATOM 4678 N N . SER B 2 22 ? 162.59441 139.43043 88.48517 1.000 112.11396 22 SER B N 1
ATOM 4679 C CA . SER B 2 22 ? 163.71740 140.08583 89.12968 1.000 112.11396 22 SER B CA 1
ATOM 4680 C C . SER B 2 22 ? 163.38682 141.52531 89.47763 1.000 112.11396 22 SER B C 1
ATOM 4681 O O . SER B 2 22 ? 162.57744 142.17185 88.81685 1.000 112.11396 22 SER B O 1
ATOM 4684 N N . CYS B 2 23 ? 164.03532 142.02490 90.51901 1.000 114.40911 23 CYS B N 1
ATOM 4685 C CA . CYS B 2 23 ? 163.88241 143.40438 90.94629 1.000 114.40911 23 CYS B CA 1
ATOM 4686 C C . CYS B 2 23 ? 165.26418 143.89309 91.34007 1.000 114.40911 23 CYS B C 1
ATOM 4687 O O . CYS B 2 23 ? 166.05593 143.12456 91.88722 1.000 114.40911 23 CYS B O 1
ATOM 4690 N N . ARG B 2 24 ? 165.57406 145.14467 91.02588 1.000 117.17802 24 ARG B N 1
ATOM 4691 C CA . ARG B 2 24 ? 166.89292 145.69895 91.29270 1.000 117.17802 24 ARG B CA 1
ATOM 4692 C C . ARG B 2 24 ? 166.75737 147.14590 91.71304 1.000 117.17802 24 ARG B C 1
ATOM 4693 O O . ARG B 2 24 ? 166.17282 147.94752 90.98477 1.000 117.17802 24 ARG B O 1
ATOM 4701 N N . SER B 2 25 ? 167.30488 147.48600 92.86559 1.000 110.37236 25 SER B N 1
ATOM 4702 C CA . SER B 2 25 ? 167.18399 148.83790 93.37383 1.000 110.37236 25 SER B CA 1
ATOM 4703 C C . SER B 2 25 ? 168.42207 149.64873 93.03740 1.000 110.37236 25 SER B C 1
ATOM 4704 O O . SER B 2 25 ? 169.51388 149.11108 92.85764 1.000 110.37236 25 SER B O 1
ATOM 4707 N N . SER B 2 26 ? 168.23869 150.95521 92.96267 1.000 111.77964 26 SER B N 1
ATOM 4708 C CA . SER B 2 26 ? 169.32679 151.87806 92.71226 1.000 111.77964 26 SER B CA 1
ATOM 4709 C C . SER B 2 26 ? 170.20617 152.08544 93.92495 1.000 111.77964 26 SER B C 1
ATOM 4710 O O . SER B 2 26 ? 171.08363 152.94856 93.89106 1.000 111.77964 26 SER B O 1
ATOM 4713 N N . GLN B 2 27 ? 170.00515 151.31424 94.98372 1.000 109.64360 27 GLN B N 1
ATOM 4714 C CA . GLN B 2 27 ? 170.68499 151.53816 96.24613 1.000 109.64360 27 GLN B CA 1
ATOM 4715 C C . GLN B 2 27 ? 170.34992 150.37204 97.15797 1.000 109.64360 27 GLN B C 1
ATOM 4716 O O . GLN B 2 27 ? 169.27083 149.79278 97.05403 1.000 109.64360 27 GLN B O 1
ATOM 4722 N N . SER B 2 28 ? 171.29131 150.01146 98.02166 1.000 104.35263 28 SER B N 1
ATOM 4723 C CA . SER B 2 28 ? 171.15128 148.79540 98.80890 1.000 104.35263 28 SER B CA 1
ATOM 4724 C C . SER B 2 28 ? 169.94510 148.87085 99.72610 1.000 104.35263 28 SER B C 1
ATOM 4725 O O . SER B 2 28 ? 169.73009 149.87259 100.40837 1.000 104.35263 28 SER B O 1
ATOM 4728 N N . LEU B 2 29 ? 169.16204 147.80073 99.74826 1.000 96.14469 29 LEU B N 1
ATOM 4729 C CA . LEU B 2 29 ? 167.95517 147.75113 100.55365 1.000 96.14469 29 LEU B CA 1
ATOM 4730 C C . LEU B 2 29 ? 168.18042 147.13998 101.91734 1.000 96.14469 29 LEU B C 1
ATOM 4731 O O . LEU B 2 29 ? 167.21059 146.90811 102.63699 1.000 96.14469 29 LEU B O 1
ATOM 4736 N N . LEU B 2 30 ? 169.42107 146.87535 102.28912 1.000 97.75281 30 LEU B N 1
ATOM 4737 C CA . LEU B 2 30 ? 169.71888 146.35221 103.61087 1.000 97.75281 30 LEU B CA 1
ATOM 4738 C C . LEU B 2 30 ? 169.65130 147.48023 104.62521 1.000 97.75281 30 LEU B C 1
ATOM 4739 O O . LEU B 2 30 ? 170.33452 148.49506 104.47915 1.000 97.75281 30 LEU B O 1
ATOM 4744 N N . HIS B 2 31 ? 168.82642 147.30873 105.64495 1.000 98.72635 31 HIS B N 1
ATOM 4745 C CA . HIS B 2 31 ? 168.67558 148.34318 106.64382 1.000 98.72635 31 HIS B CA 1
ATOM 4746 C C . HIS B 2 31 ? 169.81816 148.28446 107.64075 1.000 98.72635 31 HIS B C 1
ATOM 4747 O O . HIS B 2 31 ? 170.52214 147.28406 107.76357 1.000 98.72635 31 HIS B O 1
ATOM 4754 N N . SER B 2 32 ? 169.99258 149.37705 108.37054 1.000 106.13288 32 SER B N 1
ATOM 4755 C CA . SER B 2 32 ? 171.00500 149.40091 109.40924 1.000 106.13288 32 SER B CA 1
ATOM 4756 C C . SER B 2 32 ? 170.73829 148.39837 110.52074 1.000 106.13288 32 SER B C 1
ATOM 4757 O O . SER B 2 32 ? 171.64167 148.14047 111.31683 1.000 106.13288 32 SER B O 1
ATOM 4760 N N . ASN B 2 33 ? 169.54124 147.82971 110.60547 1.000 100.16725 33 ASN B N 1
ATOM 4761 C CA . ASN B 2 33 ? 169.25843 146.83689 111.62793 1.000 100.16725 33 ASN B CA 1
ATOM 4762 C C . ASN B 2 33 ? 169.43464 145.41362 111.13278 1.000 100.16725 33 ASN B C 1
ATOM 4763 O O . ASN B 2 33 ? 169.10936 144.47723 111.86310 1.000 100.16725 33 ASN B O 1
ATOM 4768 N N . GLY B 2 34 ? 169.93200 145.22536 109.92089 1.000 100.66897 34 GLY B N 1
ATOM 4769 C CA . GLY B 2 34 ? 170.22082 143.90810 109.41324 1.000 100.66897 34 GLY B CA 1
ATOM 4770 C C . GLY B 2 34 ? 169.12559 143.28679 108.58413 1.000 100.66897 34 GLY B C 1
ATOM 4771 O O . GLY B 2 34 ? 169.32422 142.19195 108.05070 1.000 100.66897 34 GLY B O 1
ATOM 4772 N N . ASN B 2 35 ? 167.98449 143.94161 108.45429 1.000 97.10831 35 ASN B N 1
ATOM 4773 C CA . ASN B 2 35 ? 166.89413 143.41984 107.65322 1.000 97.10831 35 ASN B CA 1
ATOM 4774 C C . ASN B 2 35 ? 166.82903 144.12765 106.31248 1.000 97.10831 35 ASN B C 1
ATOM 4775 O O . ASN B 2 35 ? 167.29274 145.25615 106.16112 1.000 97.10831 35 ASN B O 1
ATOM 4780 N N . THR B 2 36 ? 166.25162 143.44060 105.33754 1.000 92.39012 36 THR B N 1
ATOM 4781 C CA . THR B 2 36 ? 166.04657 143.96383 103.99771 1.000 92.39012 36 THR B CA 1
ATOM 4782 C C . THR B 2 36 ? 164.55246 144.00662 103.75007 1.000 92.39012 36 THR B C 1
ATOM 4783 O O . THR B 2 36 ? 163.89775 142.96426 103.74912 1.000 92.39012 36 THR B O 1
ATOM 4787 N N . TYR B 2 37 ? 164.01153 145.20104 103.54871 1.000 84.44775 37 TYR B N 1
ATOM 4788 C CA . TYR B 2 37 ? 162.56910 145.37381 103.44913 1.000 84.44775 37 TYR B CA 1
ATOM 4789 C C . TYR B 2 37 ? 162.17732 145.49225 101.98465 1.000 84.44775 37 TYR B C 1
ATOM 4790 O O . TYR B 2 37 ? 161.98533 146.57109 101.44052 1.000 84.44775 37 TYR B O 1
ATOM 4799 N N . LEU B 2 38 ? 162.05878 144.33849 101.35373 1.000 81.10985 38 LEU B N 1
ATOM 4800 C CA . LEU B 2 38 ? 161.58026 144.20469 99.99513 1.000 81.10985 38 LEU B CA 1
ATOM 4801 C C . LEU B 2 38 ? 160.40570 143.24674 99.97517 1.000 81.10985 38 LEU B C 1
ATOM 4802 O O . LEU B 2 38 ? 160.50675 142.13079 100.47768 1.000 81.10985 38 LEU B O 1
ATOM 4807 N N . HIS B 2 39 ? 159.30220 143.67304 99.37638 1.000 78.66713 39 HIS B N 1
ATOM 4808 C CA . HIS B 2 39 ? 158.06635 142.91621 99.38362 1.000 78.66713 39 HIS B CA 1
ATOM 4809 C C . HIS B 2 39 ? 157.57083 142.72687 97.96182 1.000 78.66713 39 HIS B C 1
ATOM 4810 O O . HIS B 2 39 ? 157.85617 143.53196 97.08172 1.000 78.66713 39 HIS B O 1
ATOM 4817 N N . TRP B 2 40 ? 156.81914 141.65337 97.75076 1.000 79.07529 40 TRP B N 1
ATOM 4818 C CA . TRP B 2 40 ? 156.28373 141.26957 96.45291 1.000 79.07529 40 TRP B CA 1
ATOM 4819 C C . TRP B 2 40 ? 154.77810 141.14491 96.55494 1.000 79.07529 40 TRP B C 1
ATOM 4820 O O . TRP B 2 40 ? 154.28344 140.39319 97.40446 1.000 79.07529 40 TRP B O 1
ATOM 4831 N N . TYR B 2 41 ? 154.06603 141.84804 95.66567 1.000 77.94519 41 TYR B N 1
ATOM 4832 C CA . TYR B 2 41 ? 152.61400 141.84218 95.58135 1.000 77.94519 41 TYR B CA 1
ATOM 4833 C C . TYR B 2 41 ? 152.16608 141.34434 94.22064 1.000 77.94519 41 TYR B C 1
ATOM 4834 O O . TYR B 2 41 ? 152.87427 141.50071 93.22796 1.000 77.94519 41 TYR B O 1
ATOM 4843 N N . LEU B 2 42 ? 150.96096 140.78902 94.18003 1.000 84.48947 42 LEU B N 1
ATOM 4844 C CA . LEU B 2 42 ? 150.29635 140.37409 92.95325 1.000 84.48947 42 LEU B CA 1
ATOM 4845 C C . LEU B 2 42 ? 149.03342 141.19597 92.74222 1.000 84.48947 42 LEU B C 1
ATOM 4846 O O . LEU B 2 42 ? 148.27300 141.42600 93.68002 1.000 84.48947 42 LEU B O 1
ATOM 4851 N N . GLN B 2 43 ? 148.80110 141.61431 91.50404 1.000 94.30676 43 GLN B N 1
ATOM 4852 C CA . GLN B 2 43 ? 147.68218 142.46363 91.12997 1.000 94.30676 43 GLN B CA 1
ATOM 4853 C C . GLN B 2 43 ? 146.95072 141.84445 89.95238 1.000 94.30676 43 GLN B C 1
ATOM 4854 O O . GLN B 2 43 ? 147.57508 141.51871 88.94269 1.000 94.30676 43 GLN B O 1
ATOM 4860 N N . LYS B 2 44 ? 145.63783 141.70118 90.06056 1.000 100.23597 44 LYS B N 1
ATOM 4861 C CA . LYS B 2 44 ? 144.88370 141.02650 89.00995 1.000 100.23597 44 LYS B CA 1
ATOM 4862 C C . LYS B 2 44 ? 143.83152 141.89794 88.33993 1.000 100.23597 44 LYS B C 1
ATOM 4863 O O . LYS B 2 44 ? 143.58298 143.02050 88.75585 1.000 100.23597 44 LYS B O 1
ATOM 4869 N N . GLY B 2 46 ? 141.37248 143.83213 88.05548 1.000 102.54937 46 GLY B N 1
ATOM 4870 C CA . GLY B 2 46 ? 140.61318 144.88627 88.70077 1.000 102.54937 46 GLY B CA 1
ATOM 4871 C C . GLY B 2 46 ? 140.33989 144.63608 90.16760 1.000 102.54937 46 GLY B C 1
ATOM 4872 O O . GLY B 2 46 ? 139.37475 145.13976 90.72140 1.000 102.54937 46 GLY B O 1
ATOM 4873 N N . GLN B 2 47 ? 141.20361 143.85642 90.79628 1.000 104.84769 47 GLN B N 1
ATOM 4874 C CA . GLN B 2 47 ? 141.10009 143.49898 92.19890 1.000 104.84769 47 GLN B CA 1
ATOM 4875 C C . GLN B 2 47 ? 142.17246 144.22568 92.99144 1.000 104.84769 47 GLN B C 1
ATOM 4876 O O . GLN B 2 47 ? 143.00121 144.95093 92.44442 1.000 104.84769 47 GLN B O 1
ATOM 4882 N N . SER B 2 48 ? 142.16571 144.01476 94.26335 1.000 90.31786 48 SER B N 1
ATOM 4883 C CA . SER B 2 48 ? 143.17939 144.67691 95.05738 1.000 90.31786 48 SER B CA 1
ATOM 4884 C C . SER B 2 48 ? 144.49876 143.91831 94.97017 1.000 90.31786 48 SER B C 1
ATOM 4885 O O . SER B 2 48 ? 144.50226 142.69635 94.83422 1.000 90.31786 48 SER B O 1
ATOM 4888 N N . PRO B 2 49 ? 145.62604 144.61658 95.00329 1.000 82.43272 49 PRO B N 1
ATOM 4889 C CA . PRO B 2 49 ? 146.90986 143.92583 95.10688 1.000 82.43272 49 PRO B CA 1
ATOM 4890 C C . PRO B 2 49 ? 146.99532 143.12133 96.38959 1.000 82.43272 49 PRO B C 1
ATOM 4891 O O . PRO B 2 49 ? 146.59683 143.58092 97.45642 1.000 82.43272 49 PRO B O 1
ATOM 4895 N N . LYS B 2 50 ? 147.52146 141.91074 96.27916 1.000 81.19506 50 LYS B N 1
ATOM 4896 C CA . LYS B 2 50 ? 147.64901 141.00628 97.40823 1.000 81.19506 50 LYS B CA 1
ATOM 4897 C C . LYS B 2 50 ? 149.11582 140.81985 97.73616 1.000 81.19506 50 LYS B C 1
ATOM 4898 O O . LYS B 2 50 ? 149.92398 140.57528 96.84340 1.000 81.19506 50 LYS B O 1
ATOM 4904 N N . LEU B 2 51 ? 149.45330 140.92371 99.00891 1.000 77.21792 51 LEU B N 1
ATOM 4905 C CA . LEU B 2 51 ? 150.82333 140.70591 99.43480 1.000 77.21792 51 LEU B CA 1
ATOM 4906 C C . LEU B 2 51 ? 151.15711 139.22882 99.35437 1.000 77.21792 51 LEU B C 1
ATOM 4907 O O . LEU B 2 51 ? 150.43777 138.39605 99.90502 1.000 77.21792 51 LEU B O 1
ATOM 4912 N N . LEU B 2 52 ? 152.23732 138.89700 98.65490 1.000 81.31181 52 LEU B N 1
ATOM 4913 C CA . LEU B 2 52 ? 152.75321 137.53738 98.64214 1.000 81.31181 52 LEU B CA 1
ATOM 4914 C C . LEU B 2 52 ? 153.94904 137.38652 99.56570 1.000 81.31181 52 LEU B C 1
ATOM 4915 O O . LEU B 2 52 ? 153.87257 136.70179 100.58264 1.000 81.31181 52 LEU B O 1
ATOM 4920 N N . ILE B 2 53 ? 155.05395 138.01874 99.22949 1.000 82.87986 53 ILE B N 1
ATOM 4921 C CA . ILE B 2 53 ? 156.28100 137.82305 99.98538 1.000 82.87986 53 ILE B CA 1
ATOM 4922 C C . ILE B 2 53 ? 156.62289 139.13100 100.66530 1.000 82.87986 53 ILE B C 1
ATOM 4923 O O . ILE B 2 53 ? 156.36404 140.20352 100.12749 1.000 82.87986 53 ILE B O 1
ATOM 4928 N N . TYR B 2 54 ? 157.17434 139.05811 101.86158 1.000 89.76162 54 TYR B N 1
ATOM 4929 C CA . TYR B 2 54 ? 157.60520 140.27885 102.50971 1.000 89.76162 54 TYR B CA 1
ATOM 4930 C C . TYR B 2 54 ? 158.94157 140.04324 103.17742 1.000 89.76162 54 TYR B C 1
ATOM 4931 O O . TYR B 2 54 ? 159.25678 138.92896 103.58450 1.000 89.76162 54 TYR B O 1
ATOM 4940 N N . LYS B 2 55 ? 159.72658 141.10478 103.27438 1.000 87.36961 55 LYS B N 1
ATOM 4941 C CA . LYS B 2 55 ? 161.07399 141.02980 103.80726 1.000 87.36961 55 LYS B CA 1
ATOM 4942 C C . LYS B 2 55 ? 161.87381 139.96702 103.07084 1.000 87.36961 55 LYS B C 1
ATOM 4943 O O . LYS B 2 55 ? 162.44515 139.05817 103.66592 1.000 87.36961 55 LYS B O 1
ATOM 4949 N N . VAL B 2 56 ? 161.85829 140.07269 101.74878 1.000 86.87939 56 VAL B N 1
ATOM 4950 C CA . VAL B 2 56 ? 162.66697 139.28270 100.82913 1.000 86.87939 56 VAL B CA 1
ATOM 4951 C C . VAL B 2 56 ? 162.11305 137.87739 100.65615 1.000 86.87939 56 VAL B C 1
ATOM 4952 O O . VAL B 2 56 ? 161.85688 137.44977 99.53049 1.000 86.87939 56 VAL B O 1
ATOM 4956 N N . SER B 2 57 ? 161.91539 137.14258 101.74605 1.000 94.82753 57 SER B N 1
ATOM 4957 C CA . SER B 2 57 ? 161.63477 135.72148 101.61676 1.000 94.82753 57 SER B CA 1
ATOM 4958 C C . SER B 2 57 ? 160.51561 135.17640 102.48677 1.000 94.82753 57 SER B C 1
ATOM 4959 O O . SER B 2 57 ? 160.18931 133.99732 102.34277 1.000 94.82753 57 SER B O 1
ATOM 4962 N N . ASN B 2 58 ? 159.92286 135.96244 103.37294 1.000 93.82072 58 ASN B N 1
ATOM 4963 C CA . ASN B 2 58 ? 158.85893 135.45288 104.22490 1.000 93.82072 58 ASN B CA 1
ATOM 4964 C C . ASN B 2 58 ? 157.56119 135.38943 103.44227 1.000 93.82072 58 ASN B C 1
ATOM 4965 O O . ASN B 2 58 ? 157.14404 136.38596 102.85527 1.000 93.82072 58 ASN B O 1
ATOM 4970 N N . ARG B 2 59 ? 156.91647 134.23217 103.43548 1.000 92.08853 59 ARG B N 1
ATOM 4971 C CA . ARG B 2 59 ? 155.65281 134.09266 102.73526 1.000 92.08853 59 ARG B CA 1
ATOM 4972 C C . ARG B 2 59 ? 154.51996 134.58469 103.61555 1.000 92.08853 59 ARG B C 1
ATOM 4973 O O . ARG B 2 59 ? 154.46927 134.29104 104.80864 1.000 92.08853 59 ARG B O 1
ATOM 4975 N N . PHE B 2 60 ? 153.61949 135.35538 103.02465 1.000 95.66585 60 PHE B N 1
ATOM 4976 C CA . PHE B 2 60 ? 152.51334 135.90802 103.77782 1.000 95.66585 60 PHE B CA 1
ATOM 4977 C C . PHE B 2 60 ? 151.55829 134.80219 104.19202 1.000 95.66585 60 PHE B C 1
ATOM 4978 O O . PHE B 2 60 ? 151.57051 133.70014 103.64918 1.000 95.66585 60 PHE B O 1
ATOM 4986 N N . SER B 2 61 ? 150.72438 135.11102 105.17384 1.000 106.20935 61 SER B N 1
ATOM 4987 C CA . SER B 2 61 ? 149.75926 134.14686 105.67459 1.000 106.20935 61 SER B CA 1
ATOM 4988 C C . SER B 2 61 ? 148.77476 133.75893 104.58501 1.000 106.20935 61 SER B C 1
ATOM 4989 O O . SER B 2 61 ? 148.13164 134.61891 103.98070 1.000 106.20935 61 SER B O 1
ATOM 4992 N N . GLY B 2 62 ? 148.64575 132.45978 104.34678 1.000 108.57435 62 GLY B N 1
ATOM 4993 C CA . GLY B 2 62 ? 147.70479 131.96769 103.36967 1.000 108.57435 62 GLY B CA 1
ATOM 4994 C C . GLY B 2 62 ? 148.20188 131.96817 101.94908 1.000 108.57435 62 GLY B C 1
ATOM 4995 O O . GLY B 2 62 ? 147.39358 131.83700 101.02673 1.000 108.57435 62 GLY B O 1
ATOM 4996 N N . VAL B 2 63 ? 149.50028 132.12353 101.73916 1.000 104.14761 63 VAL B N 1
ATOM 4997 C CA . VAL B 2 63 ? 150.06654 132.13180 100.39843 1.000 104.14761 63 VAL B CA 1
ATOM 4998 C C . VAL B 2 63 ? 150.59897 130.73283 100.12417 1.000 104.14761 63 VAL B C 1
ATOM 4999 O O . VAL B 2 63 ? 151.27773 130.15444 100.98164 1.000 104.14761 63 VAL B O 1
ATOM 5003 N N . PRO B 2 64 ? 150.30358 130.14709 98.96901 1.000 114.15532 64 PRO B N 1
ATOM 5004 C CA . PRO B 2 64 ? 150.75684 128.78437 98.68466 1.000 114.15532 64 PRO B CA 1
ATOM 5005 C C . PRO B 2 64 ? 152.26674 128.65741 98.76693 1.000 114.15532 64 PRO B C 1
ATOM 5006 O O . PRO B 2 64 ? 153.00941 129.63531 98.82122 1.000 114.15532 64 PRO B O 1
ATOM 5010 N N . ASP B 2 65 ? 152.72366 127.41305 98.77637 1.000 114.60259 65 ASP B N 1
ATOM 5011 C CA . ASP B 2 65 ? 154.14770 127.13862 98.86326 1.000 114.60259 65 ASP B CA 1
ATOM 5012 C C . ASP B 2 65 ? 154.85995 127.30599 97.53447 1.000 114.60259 65 ASP B C 1
ATOM 5013 O O . ASP B 2 65 ? 156.07367 127.09703 97.47441 1.000 114.60259 65 ASP B O 1
ATOM 5015 N N . ARG B 2 66 ? 154.14443 127.67788 96.47485 1.000 116.05572 66 ARG B N 1
ATOM 5016 C CA . ARG B 2 66 ? 154.78754 127.83988 95.18002 1.000 116.05572 66 ARG B CA 1
ATOM 5017 C C . ARG B 2 66 ? 155.64178 129.08960 95.13074 1.000 116.05572 66 ARG B C 1
ATOM 5018 O O . ARG B 2 66 ? 156.65884 129.11210 94.43540 1.000 116.05572 66 ARG B O 1
ATOM 5026 N N . PHE B 2 67 ? 155.25154 130.13078 95.85139 1.000 103.88741 67 PHE B N 1
ATOM 5027 C CA . PHE B 2 67 ? 155.96060 131.39768 95.79971 1.000 103.88741 67 PHE B CA 1
ATOM 5028 C C . PHE B 2 67 ? 157.12886 131.38708 96.76572 1.000 103.88741 67 PHE B C 1
ATOM 5029 O O . PHE B 2 67 ? 156.97080 131.04059 97.93633 1.000 103.88741 67 PHE B O 1
ATOM 5037 N N . SER B 2 68 ? 158.29902 131.77896 96.28092 1.000 105.49587 68 SER B N 1
ATOM 5038 C CA . SER B 2 68 ? 159.46720 131.88997 97.13393 1.000 105.49587 68 SER B CA 1
ATOM 5039 C C . SER B 2 68 ? 160.25693 133.11635 96.71903 1.000 105.49587 68 SER B C 1
ATOM 5040 O O . SER B 2 68 ? 160.18084 133.56581 95.58025 1.000 105.49587 68 SER B O 1
ATOM 5043 N N . GLY B 2 69 ? 161.00392 133.66618 97.64818 1.000 101.31769 69 GLY B N 1
ATOM 5044 C CA . GLY B 2 69 ? 161.74905 134.88637 97.39529 1.000 101.31769 69 GLY B CA 1
ATOM 5045 C C . GLY B 2 69 ? 163.18776 134.76156 97.83115 1.000 101.31769 69 GLY B C 1
ATOM 5046 O O . GLY B 2 69 ? 163.49121 134.12514 98.83271 1.000 101.31769 69 GLY B O 1
ATOM 5047 N N . SER B 2 70 ? 164.07260 135.38172 97.06700 1.000 105.42770 70 SER B N 1
ATOM 5048 C CA . SER B 2 70 ? 165.48558 135.38289 97.39118 1.000 105.42770 70 SER B CA 1
ATOM 5049 C C . SER B 2 70 ? 166.07244 136.72027 96.99320 1.000 105.42770 70 SER B C 1
ATOM 5050 O O . SER B 2 70 ? 165.39967 137.56228 96.40806 1.000 105.42770 70 SER B O 1
ATOM 5053 N N . GLY B 2 71 ? 167.34344 136.90876 97.29639 1.000 101.27071 71 GLY B N 1
ATOM 5054 C CA . GLY B 2 71 ? 167.99487 138.14500 96.93546 1.000 101.27071 71 GLY B CA 1
ATOM 5055 C C . GLY B 2 71 ? 168.76385 138.74185 98.08532 1.000 101.27071 71 GLY B C 1
ATOM 5056 O O . GLY B 2 71 ? 168.55800 138.36098 99.23664 1.000 101.27071 71 GLY B O 1
ATOM 5057 N N . SER B 2 72 ? 169.63771 139.69527 97.79545 1.000 109.90835 72 SER B N 1
ATOM 5058 C CA . SER B 2 72 ? 170.57595 140.13354 98.81983 1.000 109.90835 72 SER B CA 1
ATOM 5059 C C . SER B 2 72 ? 170.57690 141.63794 99.01664 1.000 109.90835 72 SER B C 1
ATOM 5060 O O . SER B 2 72 ? 170.17676 142.13582 100.07091 1.000 109.90835 72 SER B O 1
ATOM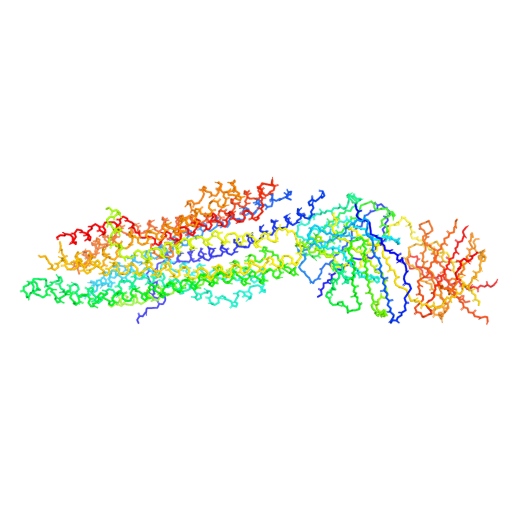 5062 N N . GLY B 2 73 ? 171.06150 142.36356 98.02876 1.000 113.59858 73 GLY B N 1
ATOM 5063 C CA . GLY B 2 73 ? 171.07591 143.80386 98.09617 1.000 113.59858 73 GLY B CA 1
ATOM 5064 C C . GLY B 2 73 ? 171.12184 144.31219 96.68142 1.000 113.59858 73 GLY B C 1
ATOM 5065 O O . GLY B 2 73 ? 171.96281 143.87139 95.89701 1.000 113.59858 73 GLY B O 1
ATOM 5066 N N . THR B 2 74 ? 170.21231 145.20767 96.32815 1.000 113.11225 74 THR B N 1
ATOM 5067 C CA . THR B 2 74 ? 170.05764 145.68133 94.95943 1.000 113.11225 74 THR B CA 1
ATOM 5068 C C . THR B 2 74 ? 169.85327 144.54968 93.96234 1.000 113.11225 74 THR B C 1
ATOM 5069 O O . THR B 2 74 ? 170.04358 144.74906 92.76593 1.000 113.11225 74 THR B O 1
ATOM 5073 N N . ASP B 2 75 ? 169.46960 143.35723 94.40843 1.000 103.34845 75 ASP B N 1
ATOM 5074 C CA . ASP B 2 75 ? 169.17765 142.27388 93.47278 1.000 103.34845 75 ASP B CA 1
ATOM 5075 C C . ASP B 2 75 ? 168.32013 141.24516 94.18898 1.000 103.34845 75 ASP B C 1
ATOM 5076 O O . ASP B 2 75 ? 168.80155 140.57453 95.10561 1.000 103.34845 75 ASP B O 1
ATOM 5078 N N . PHE B 2 76 ? 167.06577 141.11939 93.76635 1.000 94.45755 76 PHE B N 1
ATOM 5079 C CA . PHE B 2 76 ? 166.10567 140.24856 94.41749 1.000 94.45755 76 PHE B CA 1
ATOM 5080 C C . PHE B 2 76 ? 165.29871 139.51975 93.36176 1.000 94.45755 76 PHE B C 1
ATOM 5081 O O . PHE B 2 76 ? 165.18297 139.96908 92.22497 1.000 94.45755 76 PHE B O 1
ATOM 5089 N N . THR B 2 77 ? 164.71315 138.40135 93.76284 1.000 98.14862 77 THR B N 1
ATOM 5090 C CA . THR B 2 77 ? 164.02532 137.50933 92.85013 1.000 98.14862 77 THR B CA 1
ATOM 5091 C C . THR B 2 77 ? 162.80134 136.92709 93.52497 1.000 98.14862 77 THR B C 1
ATOM 5092 O O . THR B 2 77 ? 162.81864 136.64576 94.72389 1.000 98.14862 77 THR B O 1
ATOM 5096 N N . LEU B 2 78 ? 161.74672 136.75047 92.74094 1.000 95.93914 78 LEU B N 1
ATOM 5097 C CA . LEU B 2 78 ? 160.54435 136.04132 93.14686 1.000 95.93914 78 LEU B CA 1
ATOM 5098 C C . LEU B 2 78 ? 160.35969 134.87715 92.19539 1.000 95.93914 78 LEU B C 1
ATOM 5099 O O . LEU B 2 78 ? 160.24440 135.08146 90.98740 1.000 95.93914 78 LEU B O 1
ATOM 5104 N N . LYS B 2 79 ? 160.33667 133.66541 92.72738 1.000 105.85103 79 LYS B N 1
ATOM 5105 C CA . LYS B 2 79 ? 160.18276 132.46964 91.91914 1.000 105.85103 79 LYS B CA 1
ATOM 5106 C C . LYS B 2 79 ? 158.82742 131.84282 92.19237 1.000 105.85103 79 LYS B C 1
ATOM 5107 O O . LYS B 2 79 ? 158.40564 131.73630 93.34658 1.000 105.85103 79 LYS B O 1
ATOM 5109 N N . ILE B 2 80 ? 158.14539 131.45908 91.12468 1.000 118.19271 80 ILE B N 1
ATOM 5110 C CA . ILE B 2 80 ? 156.92281 130.67445 91.17893 1.000 118.19271 80 ILE B CA 1
ATOM 5111 C C . ILE B 2 80 ? 157.27644 129.30287 90.63413 1.000 118.19271 80 ILE B C 1
ATOM 5112 O O . ILE B 2 80 ? 157.70393 129.17623 89.48085 1.000 118.19271 80 ILE B O 1
ATOM 5117 N N . SER B 2 81 ? 157.10690 128.27438 91.46293 1.000 127.43145 81 SER B N 1
ATOM 5118 C CA . SER B 2 81 ? 157.64891 126.96294 91.13554 1.000 127.43145 81 SER B CA 1
ATOM 5119 C C . SER B 2 81 ? 156.81279 126.26378 90.07726 1.000 127.43145 81 SER B C 1
ATOM 5120 O O . SER B 2 81 ? 157.34891 125.72544 89.10496 1.000 127.43145 81 SER B O 1
ATOM 5123 N N . ARG B 2 82 ? 155.49620 126.24938 90.25127 1.000 127.38149 82 ARG B N 1
ATOM 5124 C CA . ARG B 2 82 ? 154.59215 125.62961 89.28862 1.000 127.38149 82 ARG B CA 1
ATOM 5125 C C . ARG B 2 82 ? 153.50396 126.63586 88.94859 1.000 127.38149 82 ARG B C 1
ATOM 5126 O O . ARG B 2 82 ? 152.52732 126.76932 89.69194 1.000 127.38149 82 ARG B O 1
ATOM 5128 N N . VAL B 2 83 ? 153.66967 127.33750 87.83052 1.000 126.45497 83 VAL B N 1
ATOM 5129 C CA . VAL B 2 83 ? 152.73770 128.38815 87.43482 1.000 126.45497 83 VAL B CA 1
ATOM 5130 C C . VAL B 2 83 ? 151.36536 127.76912 87.21054 1.000 126.45497 83 VAL B C 1
ATOM 5131 O O . VAL B 2 83 ? 151.12697 127.12751 86.18625 1.000 126.45497 83 VAL B O 1
ATOM 5135 N N . GLU B 2 84 ? 150.45986 127.96188 88.16042 1.000 123.56015 84 GLU B N 1
ATOM 5136 C CA . GLU B 2 84 ? 149.07777 127.55883 87.98357 1.000 123.56015 84 GLU B CA 1
ATOM 5137 C C . GLU B 2 84 ? 148.34958 128.60397 87.14757 1.000 123.56015 84 GLU B C 1
ATOM 5138 O O . GLU B 2 84 ? 148.95033 129.53353 86.60933 1.000 123.56015 84 GLU B O 1
ATOM 5140 N N . ALA B 2 85 ? 147.03542 128.45361 87.02865 1.000 123.95851 85 ALA B N 1
ATOM 5141 C CA . ALA B 2 85 ? 146.26465 129.37186 86.20540 1.000 123.95851 85 ALA B CA 1
ATOM 5142 C C . ALA B 2 85 ? 145.68685 130.53098 86.99528 1.000 123.95851 85 ALA B C 1
ATOM 5143 O O . ALA B 2 85 ? 145.16482 131.46919 86.39103 1.000 123.95851 85 ALA B O 1
ATOM 5145 N N . GLU B 2 86 ? 145.75576 130.48896 88.32098 1.000 122.50168 86 GLU B N 1
ATOM 5146 C CA . GLU B 2 86 ? 145.32068 131.59423 89.15679 1.000 122.50168 86 GLU B CA 1
ATOM 5147 C C . GLU B 2 86 ? 146.46857 132.51990 89.51834 1.000 122.50168 86 GLU B C 1
ATOM 5148 O O . GLU B 2 86 ? 146.37568 133.25923 90.50120 1.000 122.50168 86 GLU B O 1
ATOM 5150 N N . ASP B 2 87 ? 147.55543 132.48141 88.75321 1.000 117.68892 87 ASP B N 1
ATOM 5151 C CA . ASP B 2 87 ? 148.72038 133.30800 89.00814 1.000 117.68892 87 ASP B CA 1
ATOM 5152 C C . ASP B 2 87 ? 148.97868 134.33838 87.92969 1.000 117.68892 87 ASP B C 1
ATOM 5153 O O . ASP B 2 87 ? 149.85241 135.18543 88.11257 1.000 117.68892 87 ASP B O 1
ATOM 5158 N N . LEU B 2 88 ? 148.27439 134.27995 86.81151 1.000 115.35181 88 LEU B N 1
ATOM 5159 C CA . LEU B 2 88 ? 148.48996 135.24978 85.75111 1.000 115.35181 88 LEU B CA 1
ATOM 5160 C C . LEU B 2 88 ? 148.04133 136.61539 86.23562 1.000 115.35181 88 LEU B C 1
ATOM 5161 O O . LEU B 2 88 ? 146.86201 136.82432 86.52456 1.000 115.35181 88 LEU B O 1
ATOM 5166 N N . GLY B 2 89 ? 148.97685 137.54450 86.32254 1.000 103.49191 89 GLY B N 1
ATOM 5167 C CA . GLY B 2 89 ? 148.68017 138.86969 86.80711 1.000 103.49191 89 GLY B CA 1
ATOM 5168 C C . GLY B 2 89 ? 149.90785 139.73280 86.69843 1.000 103.49191 89 GLY B C 1
ATOM 5169 O O . GLY B 2 89 ? 150.80258 139.42894 85.91438 1.000 103.49191 89 GLY B O 1
ATOM 5170 N N . VAL B 2 90 ? 149.97468 140.80011 87.47791 1.000 93.47260 90 VAL B N 1
ATOM 5171 C CA . VAL B 2 90 ? 151.10700 141.70775 87.47031 1.000 93.47260 90 VAL B CA 1
ATOM 5172 C C . VAL B 2 90 ? 151.75114 141.62492 88.83623 1.000 93.47260 90 VAL B C 1
ATOM 5173 O O . VAL B 2 90 ? 151.11208 141.92766 89.84475 1.000 93.47260 90 VAL B O 1
ATOM 5177 N N . TYR B 2 91 ? 153.00368 141.20657 88.87871 1.000 88.38421 91 TYR B N 1
ATOM 5178 C CA . TYR B 2 91 ? 153.75888 141.14502 90.11572 1.000 88.38421 91 TYR B CA 1
ATOM 5179 C C . TYR B 2 91 ? 154.60763 142.39277 90.22265 1.000 88.38421 91 TYR B C 1
ATOM 5180 O O . TYR B 2 91 ? 155.29472 142.75408 89.26782 1.000 88.38421 91 TYR B O 1
ATOM 5189 N N . PHE B 2 92 ? 154.55817 143.05766 91.36623 1.000 80.09859 92 PHE B N 1
ATOM 5190 C CA . PHE B 2 92 ? 155.42035 144.21043 91.55056 1.000 80.09859 92 PHE B CA 1
ATOM 5191 C C . PHE B 2 92 ? 156.10560 144.16111 92.90131 1.000 80.09859 92 PHE B C 1
ATOM 5192 O O . PHE B 2 92 ? 155.55503 143.64712 93.87441 1.000 80.09859 92 PHE B O 1
ATOM 5200 N N . CYS B 2 93 ? 157.33455 144.65873 92.93225 1.000 96.95334 93 CYS B N 1
ATOM 5201 C CA . CYS B 2 93 ? 158.12240 144.73279 94.14694 1.000 96.95334 93 CYS B CA 1
ATOM 5202 C C . CYS B 2 93 ? 157.92826 146.08035 94.81349 1.000 96.95334 93 CYS B C 1
ATOM 5203 O O . CYS B 2 93 ? 157.52675 147.05601 94.18598 1.000 96.95334 93 CYS B O 1
ATOM 5206 N N . SER B 2 94 ? 158.22851 146.12448 96.09667 1.000 89.74810 94 SER B N 1
ATOM 5207 C CA . SER B 2 94 ? 158.10158 147.32749 96.88943 1.000 89.74810 94 SER B CA 1
ATOM 5208 C C . SER B 2 94 ? 159.20585 147.34712 97.92120 1.000 89.74810 94 SER B C 1
ATOM 5209 O O . SER B 2 94 ? 159.46631 146.33867 98.57046 1.000 89.74810 94 SER B O 1
ATOM 5212 N N . GLN B 2 95 ? 159.85491 148.48416 98.07125 1.000 88.66595 95 GLN B N 1
ATOM 5213 C CA . GLN B 2 95 ? 160.81754 148.66271 99.13738 1.000 88.66595 95 GLN B CA 1
ATOM 5214 C C . GLN B 2 95 ? 160.22118 149.54882 100.21285 1.000 88.66595 95 GLN B C 1
ATOM 5215 O O . GLN B 2 95 ? 159.38164 150.40447 99.94120 1.000 88.66595 95 GLN B O 1
ATOM 5221 N N . SER B 2 96 ? 160.65060 149.32501 101.43986 1.000 86.50109 96 SER B N 1
ATOM 5222 C CA . SER B 2 96 ? 160.32115 150.25386 102.50689 1.000 86.50109 96 SER B CA 1
ATOM 5223 C C . SER B 2 96 ? 161.52285 150.49971 103.40109 1.000 86.50109 96 SER B C 1
ATOM 5224 O O . SER B 2 96 ? 161.35093 150.84595 104.56840 1.000 86.50109 96 SER B O 1
ATOM 5227 N N . THR B 2 97 ? 162.73441 150.33847 102.87800 1.000 89.08050 97 THR B N 1
ATOM 5228 C CA . THR B 2 97 ? 163.92934 150.62325 103.65489 1.000 89.08050 97 THR B CA 1
ATOM 5229 C C . THR B 2 97 ? 164.16490 152.12171 103.77882 1.000 89.08050 97 THR B C 1
ATOM 5230 O O . THR B 2 97 ? 164.36588 152.63201 104.88127 1.000 89.08050 97 THR B O 1
ATOM 5234 N N . HIS B 2 98 ? 164.12737 152.84458 102.66986 1.000 93.23988 98 HIS B N 1
ATOM 5235 C CA . 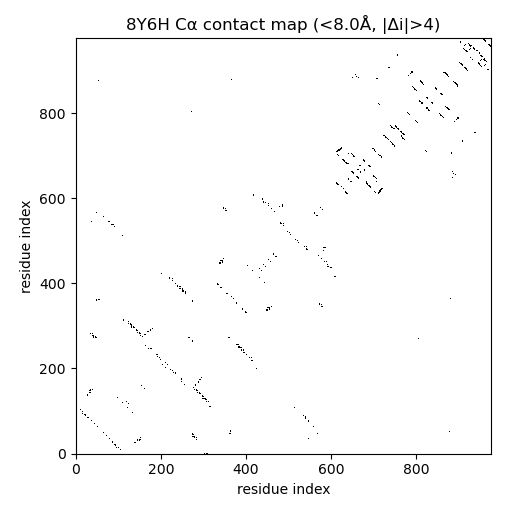HIS B 2 98 ? 164.38276 154.28074 102.64560 1.000 93.23988 98 HIS B CA 1
ATOM 5236 C C . HIS B 2 98 ? 163.09157 155.00420 102.30585 1.000 93.23988 98 HIS B C 1
ATOM 5237 O O . HIS B 2 98 ? 162.62999 154.94845 101.16787 1.000 93.23988 98 HIS B O 1
ATOM 5244 N N . ILE B 2 99 ? 162.51619 155.69816 103.28001 1.000 78.74931 99 ILE B N 1
ATOM 5245 C CA . ILE B 2 99 ? 161.23575 156.34713 103.05782 1.000 78.74931 99 ILE B CA 1
ATOM 5246 C C . ILE B 2 99 ? 161.19965 157.76283 103.62562 1.000 78.74931 99 ILE B C 1
ATOM 5247 O O . ILE B 2 99 ? 160.52381 158.64218 103.08503 1.000 78.74931 99 ILE B O 1
ATOM 5252 N N . TRP B 2 102 ? 157.92626 155.80562 99.95183 1.000 75.77281 102 TRP B N 1
ATOM 5253 C CA . TRP B 2 102 ? 157.71656 154.43126 99.52828 1.000 75.77281 102 TRP B CA 1
ATOM 5254 C C . TRP B 2 102 ? 157.78388 154.38092 98.02822 1.000 75.77281 102 TRP B C 1
ATOM 5255 O O . TRP B 2 102 ? 157.17435 155.19634 97.36711 1.000 75.77281 102 TRP B O 1
ATOM 5266 N N . THR B 2 103 ? 158.52948 153.44080 97.47311 1.000 77.96307 103 THR B N 1
ATOM 5267 C CA . THR B 2 103 ? 158.64344 153.32656 96.03197 1.000 77.96307 103 THR B CA 1
ATOM 5268 C C . THR B 2 103 ? 158.38352 151.89299 95.61650 1.000 77.96307 103 THR B C 1
ATOM 5269 O O . THR B 2 103 ? 158.62429 150.96124 96.37700 1.000 77.96307 103 THR B O 1
ATOM 5273 N N . PHE B 2 104 ? 157.87164 151.72972 94.40451 1.000 80.42510 104 PHE B N 1
ATOM 5274 C CA . PHE B 2 104 ? 157.42820 150.44023 93.91249 1.000 80.42510 104 PHE B CA 1
ATOM 5275 C C . PHE B 2 104 ? 158.07740 150.14792 92.57601 1.000 80.42510 104 PHE B C 1
ATOM 5276 O O . PHE B 2 104 ? 158.52873 151.04732 91.87259 1.000 80.42510 104 PHE B O 1
ATOM 5284 N N . GLY B 2 105 ? 158.11105 148.88013 92.23175 1.000 89.12599 105 GLY B N 1
ATOM 5285 C CA . GLY B 2 105 ? 158.62609 148.48754 90.94761 1.000 89.12599 105 GLY B CA 1
ATOM 5286 C C . GLY B 2 105 ? 157.59586 148.62548 89.85823 1.000 89.12599 105 GLY B C 1
ATOM 5287 O O . GLY B 2 105 ? 156.40721 148.76436 90.10470 1.000 89.12599 105 GLY B O 1
ATOM 5288 N N . GLY B 2 106 ? 158.06695 148.58029 88.61679 1.000 98.26305 106 GLY B N 1
ATOM 5289 C CA . GLY B 2 106 ? 157.19454 148.85814 87.49488 1.000 98.26305 106 GLY B CA 1
ATOM 5290 C C . GLY B 2 106 ? 156.19427 147.77059 87.19655 1.000 98.26305 106 GLY B C 1
ATOM 5291 O O . GLY B 2 106 ? 155.23370 148.01576 86.46604 1.000 98.26305 106 GLY B O 1
ATOM 5292 N N . GLY B 2 107 ? 156.39493 146.58646 87.72905 1.000 92.97304 107 GLY B N 1
ATOM 5293 C CA . GLY B 2 107 ? 155.45854 145.51690 87.47774 1.000 92.97304 107 GLY B CA 1
ATOM 5294 C C . GLY B 2 107 ? 155.91307 144.61721 86.35183 1.000 92.97304 107 GLY B C 1
ATOM 5295 O O . GLY B 2 107 ? 156.57544 145.04369 85.40425 1.000 92.97304 107 GLY B O 1
ATOM 5296 N N . THR B 2 108 ? 155.55615 143.34366 86.46022 1.000 101.10498 108 THR B N 1
ATOM 5297 C CA . THR B 2 108 ? 155.85966 142.33587 85.45685 1.000 101.10498 108 THR B CA 1
ATOM 5298 C C . THR B 2 108 ? 154.60066 141.52891 85.21925 1.000 101.10498 108 THR B C 1
ATOM 5299 O O . THR B 2 108 ? 154.05433 140.94810 86.15731 1.000 101.10498 108 THR B O 1
ATOM 5303 N N . LYS B 2 109 ? 154.14076 141.49112 83.97909 1.000 105.74809 109 LYS B N 1
ATOM 5304 C CA . LYS B 2 109 ? 152.93211 140.76146 83.63918 1.000 105.74809 109 LYS B CA 1
ATOM 5305 C C . LYS B 2 109 ? 153.27413 139.35347 83.18158 1.000 105.74809 109 LYS B C 1
ATOM 5306 O O . LYS B 2 109 ? 154.09050 139.16828 82.27980 1.000 105.74809 109 LYS B O 1
ATOM 5312 N N . LEU B 2 110 ? 152.64640 138.36857 83.80433 1.000 106.45687 110 LEU B N 1
ATOM 5313 C CA . LEU B 2 110 ? 152.78812 136.98589 83.38455 1.000 106.45687 110 LEU B CA 1
ATOM 5314 C C . LEU B 2 110 ? 151.85079 136.69594 82.22532 1.000 106.45687 110 LEU B C 1
ATOM 5315 O O . LEU B 2 110 ? 150.65210 136.96725 82.30449 1.000 106.45687 110 LEU B O 1
ATOM 5320 N N . ASP B 2 111 ? 152.39155 136.13163 81.15577 1.000 124.79284 111 ASP B N 1
ATOM 5321 C CA . ASP B 2 111 ? 151.61707 135.79085 79.97615 1.000 124.79284 111 ASP B CA 1
ATOM 5322 C C . ASP B 2 111 ? 151.82452 134.32633 79.62431 1.000 124.79284 111 ASP B C 1
ATOM 5323 O O . ASP B 2 111 ? 152.89925 133.76482 79.83921 1.000 124.79284 111 ASP B O 1
ATOM 5325 N N . ILE B 2 112 ? 150.78524 133.71172 79.08296 1.000 129.75651 112 ILE B N 1
ATOM 5326 C CA . ILE B 2 112 ? 150.86892 132.33045 78.63311 1.000 129.75651 112 ILE B CA 1
ATOM 5327 C C . ILE B 2 112 ? 151.74329 132.26972 77.39275 1.000 129.75651 112 ILE B C 1
ATOM 5328 O O . ILE B 2 112 ? 151.57951 133.06770 76.46565 1.000 129.75651 112 ILE B O 1
ATOM 5333 N N . LYS B 2 113 ? 152.67400 131.32626 77.36969 1.000 140.43977 113 LYS B N 1
ATOM 5334 C CA . LYS B 2 113 ? 153.55854 131.15573 76.22917 1.000 140.43977 113 LYS B CA 1
ATOM 5335 C C . LYS B 2 113 ? 152.97387 130.14467 75.25697 1.000 140.43977 113 LYS B C 1
ATOM 5336 O O . LYS B 2 113 ? 152.41903 129.12241 75.66411 1.000 140.43977 113 LYS B O 1
ATOM 5342 N N . ARG B 2 114 ? 153.09827 130.43986 73.96821 1.000 151.46372 114 ARG B N 1
ATOM 5343 C CA . ARG B 2 114 ? 152.68972 129.51432 72.92577 1.000 151.46372 114 ARG B CA 1
ATOM 5344 C C . ARG B 2 114 ? 153.58113 129.72380 71.71313 1.000 151.46372 114 ARG B C 1
ATOM 5345 O O . ARG B 2 114 ? 154.37099 130.66780 71.65170 1.000 151.46372 114 ARG B O 1
ATOM 5353 N N . ALA B 2 115 ? 153.45234 128.81977 70.74792 1.000 161.00373 115 ALA B N 1
ATOM 5354 C CA . ALA B 2 115 ? 154.21290 128.93579 69.51440 1.000 161.00373 115 ALA B CA 1
ATOM 5355 C C . ALA B 2 115 ? 153.88403 130.24387 68.81086 1.000 161.00373 115 ALA B C 1
ATOM 5356 O O . ALA B 2 115 ? 152.74177 130.70698 68.81738 1.000 161.00373 115 ALA B O 1
ATOM 5358 N N . ASP B 2 116 ? 154.90096 130.83994 68.19772 1.000 164.94120 116 ASP B N 1
ATOM 5359 C CA . ASP B 2 116 ? 154.71637 132.10520 67.51006 1.000 164.94120 116 ASP B CA 1
ATOM 5360 C C . ASP B 2 116 ? 153.67728 131.97377 66.40369 1.000 164.94120 116 ASP B C 1
ATOM 5361 O O . ASP B 2 116 ? 153.29019 130.87611 65.99685 1.000 164.94120 116 ASP B O 1
ATOM 5366 N N . ALA B 2 117 ? 153.22125 133.12203 65.91879 1.000 159.15446 117 ALA B N 1
ATOM 5367 C CA . ALA B 2 117 ? 152.24144 133.16636 64.85024 1.000 159.15446 117 ALA B CA 1
ATOM 5368 C C . ALA B 2 117 ? 152.43150 134.45118 64.06550 1.000 159.15446 117 ALA B C 1
ATOM 5369 O O . ALA B 2 117 ? 153.11985 135.37542 64.50159 1.000 159.15446 117 ALA B O 1
ATOM 5371 N N . ALA B 2 118 ? 151.81691 134.49491 62.89775 1.000 162.12484 118 ALA B N 1
ATOM 5372 C CA . ALA B 2 118 ? 152.05565 135.72349 62.16596 1.000 162.12484 118 ALA B CA 1
ATOM 5373 C C . ALA B 2 118 ? 150.80372 136.58436 62.15047 1.000 162.12484 118 ALA B C 1
ATOM 5374 O O . ALA B 2 118 ? 149.68730 136.05726 62.18720 1.000 162.12484 118 ALA B O 1
ATOM 5376 N N . PRO B 2 119 ? 150.96063 137.90257 62.10432 1.000 164.44605 119 PRO B N 1
ATOM 5377 C CA . PRO B 2 119 ? 149.78730 138.77586 62.04654 1.000 164.44605 119 PRO B CA 1
ATOM 5378 C C . PRO B 2 119 ? 149.00521 138.55441 60.76619 1.000 164.44605 119 PRO B C 1
ATOM 5379 O O . PRO B 2 119 ? 149.57916 138.40894 59.68593 1.000 164.44605 119 PRO B O 1
ATOM 5383 N N . THR B 2 120 ? 147.67984 138.52584 60.89243 1.000 165.74554 120 THR B N 1
ATOM 5384 C CA . THR B 2 120 ? 146.81461 138.47950 59.71575 1.000 165.74554 120 THR B CA 1
ATOM 5385 C C . THR B 2 120 ? 146.47233 139.91130 59.32335 1.000 165.74554 120 THR B C 1
ATOM 5386 O O . THR B 2 120 ? 145.37200 140.41170 59.55717 1.000 165.74554 120 THR B O 1
ATOM 5390 N N . VAL B 2 121 ? 147.44788 140.57918 58.70971 1.000 162.62687 121 VAL B N 1
ATOM 5391 C CA . VAL B 2 121 ? 147.30456 141.99284 58.38591 1.000 162.62687 121 VAL B CA 1
ATOM 5392 C C . VAL B 2 121 ? 146.17128 142.18462 57.38932 1.000 162.62687 121 VAL B C 1
ATOM 5393 O O . VAL B 2 121 ? 146.04715 141.44121 56.40864 1.000 162.62687 121 VAL B O 1
ATOM 5397 N N . SER B 2 122 ? 145.33338 143.18257 57.64598 1.000 167.79298 122 SER B N 1
ATOM 5398 C CA . SER B 2 122 ? 144.20641 143.52116 56.79201 1.000 167.79298 122 SER B CA 1
ATOM 5399 C C . SER B 2 122 ? 144.07794 145.03469 56.73758 1.000 167.79298 122 SER B C 1
ATOM 5400 O O . SER B 2 122 ? 144.02942 145.69345 57.77997 1.000 167.79298 122 SER B O 1
ATOM 5403 N N . ILE B 2 123 ? 144.03082 145.57857 55.53059 1.000 168.65965 123 ILE B N 1
ATOM 5404 C CA . ILE B 2 123 ? 143.95694 147.01654 55.30777 1.000 168.65965 123 ILE B CA 1
ATOM 5405 C C . ILE B 2 123 ? 142.52057 147.40124 54.99404 1.000 168.65965 123 ILE B C 1
ATOM 5406 O O . ILE B 2 123 ? 141.73435 146.59557 54.48395 1.000 168.65965 123 ILE B O 1
ATOM 5411 N N . PHE B 2 124 ? 142.16356 148.64087 55.32713 1.000 173.94799 124 PHE B N 1
ATOM 5412 C CA . PHE B 2 124 ? 140.82519 149.14441 55.05197 1.000 173.94799 124 PHE B CA 1
ATOM 5413 C C . PHE B 2 124 ? 140.87959 150.59264 54.58729 1.000 173.94799 124 PHE B C 1
ATOM 5414 O O . PHE B 2 124 ? 141.39880 151.45800 55.30216 1.000 173.94799 124 PHE B O 1
ATOM 5422 N N . PRO B 2 125 ? 140.35167 150.89676 53.40794 1.000 178.65990 125 PRO B N 1
ATOM 5423 C CA . PRO B 2 125 ? 140.29170 152.27820 52.96118 1.000 178.65990 125 PRO B CA 1
ATOM 5424 C C . PRO B 2 125 ? 139.14557 152.99823 53.64330 1.000 178.65990 125 PRO B C 1
ATOM 5425 O O . PRO B 2 125 ? 138.21161 152.34951 54.13740 1.000 178.65990 125 PRO B O 1
ATOM 5429 N N . PRO B 2 126 ? 139.18607 154.32909 53.70417 1.000 177.50107 126 PRO B N 1
ATOM 5430 C CA . PRO B 2 126 ? 138.12408 155.06908 54.39371 1.000 177.50107 126 PRO B CA 1
ATOM 5431 C C . PRO B 2 126 ? 136.75139 154.71120 53.85121 1.000 177.50107 126 PRO B C 1
ATOM 5432 O O . PRO B 2 126 ? 136.55664 154.57368 52.64307 1.000 177.50107 126 PRO B O 1
ATOM 5436 N N . SER B 2 127 ? 135.79325 154.55833 54.76528 1.000 176.41149 127 SER B N 1
ATOM 5437 C CA . SER B 2 127 ? 134.45018 154.13640 54.39100 1.000 176.41149 127 SER B CA 1
ATOM 5438 C C . SER B 2 127 ? 133.72108 155.16236 53.53632 1.000 176.41149 127 SER B C 1
ATOM 5439 O O . SER B 2 127 ? 132.58503 154.90232 53.12587 1.000 176.41149 127 SER B O 1
ATOM 5442 N N . SER B 2 128 ? 134.32940 156.31814 53.28041 1.000 179.01367 128 SER B N 1
ATOM 5443 C CA . SER B 2 128 ? 133.81495 157.35032 52.38562 1.000 179.01367 128 SER B CA 1
ATOM 5444 C C . SER B 2 128 ? 132.49257 157.94097 52.85325 1.000 179.01367 128 SER B C 1
ATOM 5445 O O . SER B 2 128 ? 131.94075 158.81794 52.18048 1.000 179.01367 128 SER B O 1
ATOM 5448 N N . GLU B 2 129 ? 131.96648 157.48812 53.98650 1.000 170.97458 129 GLU B N 1
ATOM 5449 C CA . GLU B 2 129 ? 130.79512 158.09944 54.58953 1.000 170.97458 129 GLU B CA 1
ATOM 5450 C C . GLU B 2 129 ? 131.14153 159.35481 55.37569 1.000 170.97458 129 GLU B C 1
ATOM 5451 O O . GLU B 2 129 ? 130.30495 159.84276 56.14026 1.000 170.97458 129 GLU B O 1
ATOM 5453 N N . GLN B 2 130 ? 132.35073 159.88128 55.20843 1.000 165.76879 130 GLN B N 1
ATOM 5454 C CA . GLN B 2 130 ? 132.76950 161.09357 55.89735 1.000 165.76879 130 GLN B CA 1
ATOM 5455 C C . GLN B 2 130 ? 132.42798 162.33003 55.07360 1.000 165.76879 130 GLN B C 1
ATOM 5456 O O . GLN B 2 130 ? 132.59890 162.34135 53.85494 1.000 165.76879 130 GLN B O 1
ATOM 5458 N N . LEU B 2 136 ? 138.65532 161.72203 56.94155 1.000 176.76498 136 LEU B N 1
ATOM 5459 C CA . LEU B 2 136 ? 138.73406 160.28400 56.71258 1.000 176.76498 136 LEU B CA 1
ATOM 5460 C C . LEU B 2 136 ? 139.95120 159.68614 57.40686 1.000 176.76498 136 LEU B C 1
ATOM 5461 O O . LEU B 2 136 ? 140.89227 160.40213 57.74800 1.000 176.76498 136 LEU B O 1
ATOM 5463 N N . SER B 2 137 ? 139.93336 158.37000 57.60880 1.000 178.71027 137 SER B N 1
ATOM 5464 C CA . SER B 2 137 ? 141.01302 157.69749 58.31463 1.000 178.71027 137 SER B CA 1
ATOM 5465 C C . SER B 2 137 ? 141.17686 156.28328 57.77781 1.000 178.71027 137 SER B C 1
ATOM 5466 O O . SER B 2 137 ? 140.22655 155.67606 57.27813 1.000 178.71027 137 SER B O 1
ATOM 5469 N N . VAL B 2 138 ? 142.39589 155.76544 57.89906 1.000 177.98820 138 VAL B N 1
ATOM 5470 C CA . VAL B 2 138 ? 142.77156 154.46045 57.36832 1.000 177.98820 138 VAL B CA 1
ATOM 5471 C C . VAL B 2 138 ? 143.10660 153.53997 58.53061 1.000 177.98820 138 VAL B C 1
ATOM 5472 O O . VAL B 2 138 ? 143.76629 153.95405 59.48889 1.000 177.98820 138 VAL B O 1
ATOM 5476 N N . VAL B 2 139 ? 142.66480 152.28778 58.44018 1.000 174.94667 139 VAL B N 1
ATOM 5477 C CA . VAL B 2 139 ? 142.70423 151.35286 59.55725 1.000 174.94667 139 VAL B CA 1
ATOM 5478 C C . VAL B 2 139 ? 143.40398 150.07019 59.12914 1.000 174.94667 139 VAL B C 1
ATOM 5479 O O . VAL B 2 139 ? 143.00288 149.43553 58.14796 1.000 174.94667 139 VAL B O 1
ATOM 5483 N N . CYS B 2 140 ? 144.43989 149.69035 59.87533 1.000 171.47480 140 CYS B N 1
ATOM 5484 C CA . CYS B 2 140 ? 145.13007 148.41627 59.73065 1.000 171.47480 140 CYS B CA 1
ATOM 5485 C C . CYS B 2 140 ? 144.74456 147.50574 60.88548 1.000 171.47480 140 CYS B C 1
ATOM 5486 O O . CYS B 2 140 ? 144.67158 147.95054 62.03529 1.000 171.47480 140 CYS B O 1
ATOM 5489 N N . PHE B 2 141 ? 144.52616 146.22843 60.58372 1.000 164.30720 141 PHE B N 1
ATOM 5490 C CA . PHE B 2 141 ? 144.16438 145.23237 61.58340 1.000 164.30720 141 PHE B CA 1
ATOM 5491 C C . PHE B 2 141 ? 145.18198 144.10742 61.53558 1.000 164.30720 141 PHE B C 1
ATOM 5492 O O . PHE B 2 141 ? 145.35127 143.47386 60.49235 1.000 164.30720 141 PHE B O 1
ATOM 5500 N N . LEU B 2 142 ? 145.84503 143.84923 62.65376 1.000 155.33301 142 LEU B N 1
ATOM 5501 C CA . LEU B 2 142 ? 146.85963 142.80619 62.75298 1.000 155.33301 142 LEU B CA 1
ATOM 5502 C C . LEU B 2 142 ? 146.36244 141.79816 63.77747 1.000 155.33301 142 LEU B C 1
ATOM 5503 O O . LEU B 2 142 ? 146.53069 141.99617 64.98058 1.000 155.33301 142 LEU B O 1
ATOM 5508 N N . ASN B 2 143 ? 145.74807 140.72322 63.30829 1.000 157.99343 143 ASN B N 1
ATOM 5509 C CA . ASN B 2 143 ? 145.03072 139.81507 64.18406 1.000 157.99343 143 ASN B CA 1
ATOM 5510 C C . ASN B 2 143 ? 145.83845 138.55709 64.46020 1.000 157.99343 143 ASN B C 1
ATOM 5511 O O . ASN B 2 143 ? 146.62096 138.10731 63.61726 1.000 157.99343 143 ASN B O 1
ATOM 5516 N N . ASN B 2 144 ? 145.62604 137.99510 65.65562 1.000 156.78551 144 ASN B N 1
ATOM 5517 C CA . ASN B 2 144 ? 146.01511 136.62979 65.99361 1.000 156.78551 144 ASN B CA 1
ATOM 5518 C C . ASN B 2 144 ? 147.50359 136.40084 65.71943 1.000 156.78551 144 ASN B C 1
ATOM 5519 O O . ASN B 2 144 ? 147.89860 135.67760 64.80733 1.000 156.78551 144 ASN B O 1
ATOM 5521 N N . PHE B 2 145 ? 148.32310 137.04760 66.54159 1.000 150.51171 145 PHE B N 1
ATOM 5522 C CA . PHE B 2 145 ? 149.76363 136.90901 66.42592 1.000 150.51171 145 PHE B CA 1
ATOM 5523 C C . PHE B 2 145 ? 150.36520 136.76274 67.81230 1.000 150.51171 145 PHE B C 1
ATOM 5524 O O . PHE B 2 145 ? 149.70427 136.99542 68.82371 1.000 150.51171 145 PHE B O 1
ATOM 5532 N N . TYR B 2 146 ? 151.63535 136.37727 67.84408 1.000 147.69714 146 TYR B N 1
ATOM 5533 C CA . TYR B 2 146 ? 152.36483 136.22291 69.09295 1.000 147.69714 146 TYR B CA 1
ATOM 5534 C C . TYR B 2 146 ? 153.83574 136.51740 68.88127 1.000 147.69714 146 TYR B C 1
ATOM 5535 O O . TYR B 2 146 ? 154.61035 135.62655 68.55485 1.000 147.69714 146 TYR B O 1
ATOM 5544 N N . GLY B 2 164 ? 150.21270 161.31380 63.03107 1.000 168.84732 164 GLY B N 1
ATOM 5545 C CA . GLY B 2 164 ? 148.79101 161.31915 63.32342 1.000 168.84732 164 GLY B CA 1
ATOM 5546 C C . GLY B 2 164 ? 148.17748 159.93332 63.34332 1.000 168.84732 164 GLY B C 1
ATOM 5547 O O . GLY B 2 164 ? 147.05380 159.73167 62.88518 1.000 168.84732 164 GLY B O 1
ATOM 5548 N N . VAL B 2 165 ? 148.92111 158.97466 63.88103 1.000 168.08189 165 VAL B N 1
ATOM 5549 C CA . VAL B 2 165 ? 148.48848 157.58667 63.94947 1.000 168.08189 165 VAL B CA 1
ATOM 5550 C C . VAL B 2 165 ? 148.34911 157.19388 65.41224 1.000 168.08189 165 VAL B C 1
ATOM 5551 O O . VAL B 2 165 ? 149.05924 157.70527 66.28471 1.000 168.08189 165 VAL B O 1
ATOM 5555 N N . LEU B 2 166 ? 147.40613 156.29545 65.68451 1.000 165.18846 166 LEU B N 1
ATOM 5556 C CA . LEU B 2 166 ? 147.22628 155.77844 67.03240 1.000 165.18846 166 LEU B CA 1
ATOM 5557 C C . LEU B 2 166 ? 146.95648 154.28283 66.98229 1.000 165.18846 166 LEU B C 1
ATOM 5558 O O . LEU B 2 166 ? 146.42437 153.75127 66.00484 1.000 165.18846 166 LEU B O 1
ATOM 5563 N N . ASN B 2 167 ? 147.32830 153.61185 68.06614 1.000 158.83448 167 ASN B N 1
ATOM 5564 C CA . ASN B 2 167 ? 147.33920 152.16314 68.12671 1.000 158.83448 167 ASN B CA 1
ATOM 5565 C C . ASN B 2 167 ? 146.54520 151.68931 69.33016 1.000 158.83448 167 ASN B C 1
ATOM 5566 O O . ASN B 2 167 ? 146.38391 152.40929 70.31542 1.000 158.83448 167 ASN B O 1
ATOM 5571 N N . SER B 2 168 ? 146.06154 150.45555 69.24384 1.000 151.40781 168 SER B N 1
ATOM 5572 C CA . SER B 2 168 ? 145.30912 149.86347 70.33808 1.000 151.40781 168 SER B CA 1
ATOM 5573 C C . SER B 2 168 ? 145.49811 148.35752 70.31060 1.000 151.40781 168 SER B C 1
ATOM 5574 O O . SER B 2 168 ? 145.27557 147.72428 69.27726 1.000 151.40781 168 SER B O 1
ATOM 5577 N N . TRP B 2 169 ? 145.90147 147.79035 71.44094 1.000 149.39044 169 TRP B N 1
ATOM 5578 C CA . TRP B 2 169 ? 146.18192 146.36860 71.55326 1.000 149.39044 169 TRP B CA 1
ATOM 5579 C C . TRP B 2 169 ? 145.15906 145.70405 72.45687 1.000 149.39044 169 TRP B C 1
ATOM 5580 O O . TRP B 2 169 ? 144.81875 146.23669 73.51344 1.000 149.39044 169 TRP B O 1
ATOM 5591 N N . THR B 2 170 ? 144.68117 144.53629 72.05254 1.000 143.48236 170 THR B N 1
ATOM 5592 C CA . THR B 2 170 ? 143.87268 143.75052 72.96357 1.000 143.48236 170 THR B CA 1
ATOM 5593 C C . THR B 2 170 ? 144.76918 143.00053 73.93450 1.000 143.48236 170 THR B C 1
ATOM 5594 O O . THR B 2 170 ? 145.97615 142.87421 73.73259 1.000 143.48236 170 THR B O 1
ATOM 5598 N N . ASP B 2 171 ? 144.16443 142.50223 75.00426 1.000 142.78281 171 ASP B N 1
ATOM 5599 C CA . ASP B 2 171 ? 144.88386 141.60372 75.88548 1.000 142.78281 171 ASP B CA 1
ATOM 5600 C C . ASP B 2 171 ? 144.95691 140.21816 75.25267 1.000 142.78281 171 ASP B C 1
ATOM 5601 O O . ASP B 2 171 ? 144.33240 139.94177 74.22801 1.000 142.78281 171 ASP B O 1
ATOM 5603 N N . GLN B 2 172 ? 145.74010 139.34171 75.86874 1.000 142.93764 172 GLN B N 1
ATOM 5604 C CA . GLN B 2 172 ? 145.89139 137.99509 75.34161 1.000 142.93764 172 GLN B CA 1
ATOM 5605 C C . GLN B 2 172 ? 144.55477 137.27287 75.35260 1.000 142.93764 172 GLN B C 1
ATOM 5606 O O . GLN B 2 172 ? 143.85041 137.26684 76.36365 1.000 142.93764 172 GLN B O 1
ATOM 5612 N N . ASP B 2 173 ? 144.20256 136.67290 74.22019 1.000 148.81413 173 ASP B N 1
ATOM 5613 C CA . ASP B 2 173 ? 142.93869 135.96169 74.11909 1.000 148.81413 173 ASP B CA 1
ATOM 5614 C C . ASP B 2 173 ? 142.87764 134.84684 75.15143 1.000 148.81413 173 ASP B C 1
ATOM 5615 O O . ASP B 2 173 ? 143.88435 134.22504 75.48700 1.000 148.81413 173 ASP B O 1
ATOM 5617 N N . SER B 2 174 ? 141.68125 134.60478 75.67393 1.000 157.16360 174 SER B N 1
ATOM 5618 C CA . SER B 2 174 ? 141.53446 133.60442 76.71914 1.000 157.16360 174 SER B CA 1
ATOM 5619 C C . SER B 2 174 ? 141.57027 132.18363 76.18112 1.000 157.16360 174 SER B C 1
ATOM 5620 O O . SER B 2 174 ? 141.83494 131.25413 76.94873 1.000 157.16360 174 SER B O 1
ATOM 5623 N N . LYS B 2 175 ? 141.31493 131.99161 74.88966 1.000 157.84445 175 LYS B N 1
ATOM 5624 C CA . LYS B 2 175 ? 141.26867 130.65000 74.32525 1.000 157.84445 175 LYS B CA 1
ATOM 5625 C C . LYS B 2 175 ? 142.53718 130.34370 73.54452 1.000 157.84445 175 LYS B C 1
ATOM 5626 O O . LYS B 2 175 ? 143.37866 129.56010 73.99185 1.000 157.84445 175 LYS B O 1
ATOM 5628 N N . ASP B 2 176 ? 142.67856 130.95458 72.37292 1.000 159.04651 176 ASP B N 1
ATOM 5629 C CA . ASP B 2 176 ? 143.85573 130.73710 71.54642 1.000 159.04651 176 ASP B CA 1
ATOM 5630 C C . ASP B 2 176 ? 145.08938 131.45328 72.07518 1.000 159.04651 176 ASP B C 1
ATOM 5631 O O . ASP B 2 176 ? 146.20745 131.06694 71.72482 1.000 159.04651 176 ASP B O 1
ATOM 5636 N N . SER B 2 177 ? 144.91037 132.49223 72.88593 1.000 154.91480 177 SER B N 1
ATOM 5637 C CA . SER B 2 177 ? 146.00827 133.13795 73.60332 1.000 154.91480 177 SER B CA 1
ATOM 5638 C C . SER B 2 177 ? 147.01254 133.79569 72.66064 1.000 154.91480 177 SER B C 1
ATOM 5639 O O . SER B 2 177 ? 148.22334 133.67773 72.83991 1.000 154.91480 177 SER B O 1
ATOM 5642 N N . THR B 2 178 ? 146.51327 134.50691 71.66173 1.000 150.71562 178 THR B N 1
ATOM 5643 C CA . THR B 2 178 ? 147.33175 135.39418 70.85258 1.000 150.71562 178 THR B CA 1
ATOM 5644 C C . THR B 2 178 ? 146.85261 136.82340 71.04578 1.000 150.71562 178 THR B C 1
ATOM 5645 O O . THR B 2 178 ? 145.86800 137.08294 71.73440 1.000 150.71562 178 THR B O 1
ATOM 5649 N N . TYR B 2 179 ? 147.55456 137.75669 70.42240 1.000 147.64625 179 TYR B N 1
ATOM 5650 C CA . TYR B 2 179 ? 147.23034 139.16542 70.54073 1.000 147.64625 179 TYR B CA 1
ATOM 5651 C C . TYR B 2 179 ? 146.64267 139.69428 69.24396 1.000 147.64625 179 TYR B C 1
ATOM 5652 O O . TYR B 2 179 ? 146.69087 139.05170 68.19227 1.000 147.64625 179 TYR B O 1
ATOM 5661 N N . SER B 2 180 ? 146.08640 140.89095 69.33254 1.000 150.05288 180 SER B N 1
ATOM 5662 C CA . SER B 2 180 ? 145.58360 141.57250 68.15994 1.000 150.05288 180 SER B CA 1
ATOM 5663 C C . SER B 2 180 ? 145.86037 143.05513 68.31872 1.000 150.05288 180 SER B C 1
ATOM 5664 O O . SER B 2 180 ? 146.00004 143.56026 69.43259 1.000 150.05288 180 SER B O 1
ATOM 5667 N N . MET B 2 181 ? 145.94987 143.74258 67.19246 1.000 154.55903 181 MET B N 1
ATOM 5668 C CA . MET B 2 181 ? 146.36754 145.13026 67.15722 1.000 154.55903 181 MET B CA 1
ATOM 5669 C C . MET B 2 181 ? 145.54096 145.87306 66.12767 1.000 154.55903 181 MET B C 1
ATOM 5670 O O . MET B 2 181 ? 145.23582 145.33449 65.06317 1.000 154.55903 181 MET B O 1
ATOM 5675 N N . SER B 2 182 ? 145.18010 147.10759 66.44684 1.000 159.63201 182 SER B N 1
ATOM 5676 C CA . SER B 2 182 ? 144.49626 147.98158 65.51108 1.000 159.63201 182 SER B CA 1
ATOM 5677 C C . SER B 2 182 ? 145.28295 149.27058 65.41511 1.000 159.63201 182 SER B C 1
ATOM 5678 O O . SER B 2 182 ? 145.70693 149.81514 66.43676 1.000 159.63201 182 SER B O 1
ATOM 5681 N N . SER B 2 183 ? 145.49316 149.74656 64.19753 1.000 169.37831 183 SER B N 1
ATOM 5682 C CA . SER B 2 183 ? 146.17739 151.00801 63.97126 1.000 169.37831 183 SER B CA 1
ATOM 5683 C C . SER B 2 183 ? 145.31080 151.88757 63.09001 1.000 169.37831 183 SER B C 1
ATOM 5684 O O . SER B 2 183 ? 144.66329 151.39835 62.16390 1.000 169.37831 183 SER B O 1
ATOM 5687 N N . THR B 2 184 ? 145.29164 153.18414 63.37812 1.000 174.77395 184 THR B N 1
ATOM 5688 C CA . THR B 2 184 ? 144.45253 154.10341 62.62217 1.000 174.77395 184 THR B CA 1
ATOM 5689 C C . THR B 2 184 ? 145.20935 155.39572 62.38363 1.000 174.77395 184 THR B C 1
ATOM 5690 O O . THR B 2 184 ? 145.71355 156.01010 63.32812 1.000 174.77395 184 THR B O 1
ATOM 5694 N N . LEU B 2 185 ? 145.27523 155.79724 61.12110 1.000 175.61725 185 LEU B N 1
ATOM 5695 C CA . LEU B 2 185 ? 145.93142 157.02090 60.69270 1.000 175.61725 185 LEU B CA 1
ATOM 5696 C C . LEU B 2 185 ? 144.86182 157.99695 60.22991 1.000 175.61725 185 LEU B C 1
ATOM 5697 O O . LEU B 2 185 ? 143.95117 157.61610 59.48899 1.000 175.61725 185 LEU B O 1
ATOM 5702 N N . THR B 2 186 ? 144.97082 159.24524 60.66749 1.000 174.33691 186 THR B N 1
ATOM 5703 C CA . THR B 2 186 ? 143.96432 160.25257 60.35912 1.000 174.33691 186 THR B CA 1
ATOM 5704 C C . THR B 2 186 ? 144.48628 161.28852 59.37001 1.000 174.33691 186 THR B C 1
ATOM 5705 O O . THR B 2 186 ? 143.70946 162.00449 58.73776 1.000 174.33691 186 THR B O 1
ATOM 5709 N N . GLU B 2 201 ? 153.09547 148.33286 57.30005 1.000 166.72587 201 GLU B N 1
ATOM 5710 C CA . GLU B 2 201 ? 154.20960 147.46093 57.65886 1.000 166.72587 201 GLU B CA 1
ATOM 5711 C C . GLU B 2 201 ? 153.91265 146.68625 58.93772 1.000 166.72587 201 GLU B C 1
ATOM 5712 O O . GLU B 2 201 ? 153.05868 147.08179 59.72295 1.000 166.72587 201 GLU B O 1
ATOM 5714 N N . ALA B 2 202 ? 154.62593 145.58232 59.14824 1.000 166.40733 202 ALA B N 1
ATOM 5715 C CA . ALA B 2 202 ? 154.39485 144.71584 60.3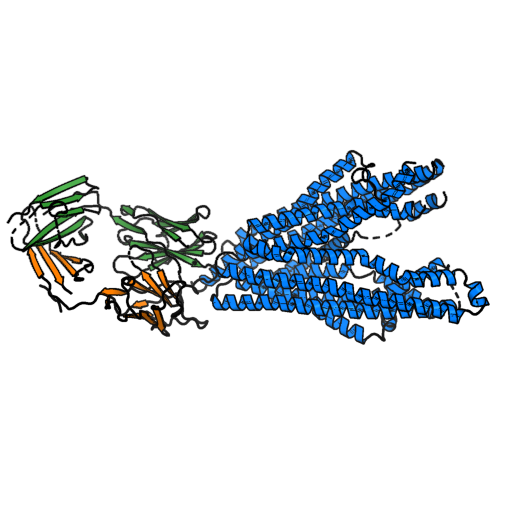0341 1.000 166.40733 202 ALA B CA 1
ATOM 5716 C C . ALA B 2 202 ? 155.72046 144.06503 60.68033 1.000 166.40733 202 ALA B C 1
ATOM 5717 O O . ALA B 2 202 ? 156.12545 143.07188 60.07080 1.000 166.40733 202 ALA B O 1
ATOM 5719 N N . THR B 2 203 ? 156.38576 144.61770 61.68983 1.000 168.02589 203 THR B N 1
ATOM 5720 C CA . THR B 2 203 ? 157.69238 144.12337 62.11698 1.000 168.02589 203 THR B CA 1
ATOM 5721 C C . THR B 2 203 ? 157.49492 143.17064 63.28635 1.000 168.02589 203 THR B C 1
ATOM 5722 O O . THR B 2 203 ? 157.45355 143.57570 64.44740 1.000 168.02589 203 THR B O 1
ATOM 5726 N N . HIS B 2 204 ? 157.38583 141.88739 62.97915 1.000 158.83455 204 HIS B N 1
ATOM 5727 C CA . HIS B 2 204 ? 157.20267 140.85278 63.98254 1.000 158.83455 204 HIS B CA 1
ATOM 5728 C C . HIS B 2 204 ? 158.43300 139.95194 64.02742 1.000 158.83455 204 HIS B C 1
ATOM 5729 O O . HIS B 2 204 ? 159.41380 140.16243 63.31253 1.000 158.83455 204 HIS B O 1
ATOM 5736 N N . LYS B 2 205 ? 158.37214 138.93780 64.88270 1.000 156.98742 205 LYS B N 1
ATOM 5737 C CA . LYS B 2 205 ? 159.46136 137.97990 65.01088 1.000 156.98742 205 LYS B CA 1
ATOM 5738 C C . LYS B 2 205 ? 159.01907 136.58983 64.56343 1.000 156.98742 205 LYS B C 1
ATOM 5739 O O . LYS B 2 205 ? 158.69568 136.37530 63.39412 1.000 156.98742 205 LYS B O 1
ATOM 5745 N N . GLU C 3 1 ? 138.33898 138.50862 108.24116 1.000 120.27222 1 GLU C N 1
ATOM 5746 C CA . GLU C 3 1 ? 138.67045 139.15853 106.98296 1.000 120.27222 1 GLU C CA 1
ATOM 5747 C C . GLU C 3 1 ? 139.02208 140.60428 107.20245 1.000 120.27222 1 GLU C C 1
ATOM 5748 O O . GLU C 3 1 ? 138.46344 141.25634 108.06836 1.000 120.27222 1 GLU C O 1
ATOM 5754 N N . VAL C 3 2 ? 139.96153 141.10607 106.41648 1.000 96.83697 2 VAL C N 1
ATOM 5755 C CA . VAL C 3 2 ? 140.27053 142.52276 106.37630 1.000 96.83697 2 VAL C CA 1
ATOM 5756 C C . VAL C 3 2 ? 139.85907 143.00950 105.00751 1.000 96.83697 2 VAL C C 1
ATOM 5757 O O . VAL C 3 2 ? 140.21876 142.39920 103.99749 1.000 96.83697 2 VAL C O 1
ATOM 5761 N N . GLN C 3 3 ? 139.09076 144.08005 104.96627 1.000 101.81872 3 GLN C N 1
ATOM 5762 C CA . GLN C 3 3 ? 138.60916 144.59452 103.70311 1.000 101.81872 3 GLN C CA 1
ATOM 5763 C C . GLN C 3 3 ? 138.72929 146.10205 103.68969 1.000 101.81872 3 GLN C C 1
ATOM 5764 O O . GLN C 3 3 ? 138.48579 146.76242 104.69918 1.000 101.81872 3 GLN C O 1
ATOM 5770 N N . LEU C 3 4 ? 139.12987 146.63613 102.54298 1.000 88.19743 4 LEU C N 1
ATOM 5771 C CA . LEU C 3 4 ? 139.19504 148.07010 102.30209 1.000 88.19743 4 LEU C CA 1
ATOM 5772 C C . LEU C 3 4 ? 138.36629 148.29903 101.04927 1.000 88.19743 4 LEU C C 1
ATOM 5773 O O . LEU C 3 4 ? 138.83826 148.05493 99.94316 1.000 88.19743 4 LEU C O 1
ATOM 5778 N N . GLN C 3 5 ? 137.12581 148.72951 101.22088 1.000 97.75311 5 GLN C N 1
ATOM 5779 C CA . GLN C 3 5 ? 136.22574 148.96472 100.10189 1.000 97.75311 5 GLN C CA 1
ATOM 5780 C C . GLN C 3 5 ? 136.37782 150.38834 99.60627 1.000 97.75311 5 GLN C C 1
ATOM 5781 O O . GLN C 3 5 ? 136.10130 151.33298 100.33822 1.000 97.75311 5 GLN C O 1
ATOM 5787 N N . GLU C 3 6 ? 136.79604 150.55070 98.37152 1.000 92.72683 6 GLU C N 1
ATOM 5788 C CA . GLU C 3 6 ? 136.93250 151.88785 97.83638 1.000 92.72683 6 GLU C CA 1
ATOM 5789 C C . GLU C 3 6 ? 135.67137 152.30088 97.10022 1.000 92.72683 6 GLU C C 1
ATOM 5790 O O . GLU C 3 6 ? 134.88258 151.46944 96.65967 1.000 92.72683 6 GLU C O 1
ATOM 5796 N N . SER C 3 7 ? 135.49884 153.60755 96.95121 1.000 97.99423 7 SER C N 1
ATOM 5797 C CA . SER C 3 7 ? 134.36327 154.12711 96.21727 1.000 97.99423 7 SER C CA 1
ATOM 5798 C C . SER C 3 7 ? 134.46343 153.73678 94.74638 1.000 97.99423 7 SER C C 1
ATOM 5799 O O . SER C 3 7 ? 135.39955 153.06668 94.31518 1.000 97.99423 7 SER C O 1
ATOM 5802 N N . GLY C 3 8 ? 133.48791 154.17077 93.96496 1.000 100.48556 8 GLY C N 1
ATOM 5803 C CA . GLY C 3 8 ? 133.37666 153.71808 92.60127 1.000 100.48556 8 GLY C CA 1
ATOM 5804 C C . GLY C 3 8 ? 134.05857 154.64140 91.62288 1.000 100.48556 8 GLY C C 1
ATOM 5805 O O . GLY C 3 8 ? 134.59931 155.69039 91.97394 1.000 100.48556 8 GLY C O 1
ATOM 5806 N N . PRO C 3 9 ? 134.03227 154.24554 90.35325 1.000 100.83168 9 PRO C N 1
ATOM 5807 C CA . PRO C 3 9 ? 134.67216 155.05236 89.31321 1.000 100.83168 9 PRO C CA 1
ATOM 5808 C C . PRO C 3 9 ? 134.06355 156.43677 89.22672 1.000 100.83168 9 PRO C C 1
ATOM 5809 O O . PRO C 3 9 ? 132.86864 156.62829 89.44044 1.000 100.83168 9 PRO C O 1
ATOM 5813 N N . GLU C 3 10 ? 134.90323 157.40968 88.90183 1.000 111.08917 10 GLU C N 1
ATOM 5814 C CA . GLU C 3 10 ? 134.47679 158.79568 88.84638 1.000 111.08917 10 GLU C CA 1
ATOM 5815 C C . GLU C 3 10 ? 134.95070 159.42842 87.55599 1.000 111.08917 10 GLU C C 1
ATOM 5816 O O . GLU C 3 10 ? 136.11464 159.28704 87.18336 1.000 111.08917 10 GLU C O 1
ATOM 5822 N N . LEU C 3 11 ? 134.04882 160.12550 86.88384 1.000 110.96737 11 LEU C N 1
ATOM 5823 C CA . LEU C 3 11 ? 134.37051 160.92390 85.71310 1.000 110.96737 11 LEU C CA 1
ATOM 5824 C C . LEU C 3 11 ? 134.13567 162.37919 86.07095 1.000 110.96737 11 LEU C C 1
ATOM 5825 O O . LEU C 3 11 ? 133.01855 162.75940 86.42319 1.000 110.96737 11 LEU C O 1
ATOM 5830 N N . VAL C 3 12 ? 135.18162 163.18344 85.98623 1.000 112.39012 12 VAL C N 1
ATOM 5831 C CA . VAL C 3 12 ? 135.17885 164.52207 86.55010 1.000 112.39012 12 VAL C CA 1
ATOM 5832 C C . VAL C 3 12 ? 135.50614 165.52534 85.45780 1.000 112.39012 12 VAL C C 1
ATOM 5833 O O . VAL C 3 12 ? 136.21829 165.21573 84.49979 1.000 112.39012 12 VAL C O 1
ATOM 5837 N N . LYS C 3 13 ? 134.96883 166.73191 85.59811 1.000 122.21629 13 LYS C N 1
ATOM 5838 C CA . LYS C 3 13 ? 135.30972 167.81046 84.68684 1.000 122.21629 13 LYS C CA 1
ATOM 5839 C C . LYS C 3 13 ? 136.63819 168.43206 85.08742 1.000 122.21629 13 LYS C C 1
ATOM 5840 O O . LYS C 3 13 ? 136.96707 168.53289 86.26877 1.000 122.21629 13 LYS C O 1
ATOM 5842 N N . THR C 3 14 ? 137.41046 168.83805 84.08704 1.000 125.79119 14 THR C N 1
ATOM 5843 C CA . THR C 3 14 ? 138.71984 169.41584 84.34331 1.000 125.79119 14 THR C CA 1
ATOM 5844 C C . THR C 3 14 ? 138.59900 170.65446 85.21227 1.000 125.79119 14 THR C C 1
ATOM 5845 O O . THR C 3 14 ? 137.72099 171.49299 85.00851 1.000 125.79119 14 THR C O 1
ATOM 5849 N N . GLY C 3 15 ? 139.48282 170.76209 86.19323 1.000 122.43793 15 GLY C N 1
ATOM 5850 C CA . GLY C 3 15 ? 139.49142 171.89462 87.08485 1.000 122.43793 15 GLY C CA 1
ATOM 5851 C C . GLY C 3 15 ? 138.56920 171.77847 88.27082 1.000 122.43793 15 GLY C C 1
ATOM 5852 O O . GLY C 3 15 ? 138.57046 172.67239 89.12060 1.000 122.43793 15 GLY C O 1
ATOM 5853 N N . ALA C 3 16 ? 137.78916 170.71422 88.36429 1.000 119.91071 16 ALA C N 1
ATOM 5854 C CA . ALA C 3 16 ? 136.85934 170.54704 89.46817 1.000 119.91071 16 ALA C CA 1
ATOM 5855 C C . ALA C 3 16 ? 137.56829 169.85574 90.63118 1.000 119.91071 16 ALA C C 1
ATOM 5856 O O . ALA C 3 16 ? 138.79313 169.90972 90.75313 1.000 119.91071 16 ALA C O 1
ATOM 5858 N N . SER C 3 17 ? 136.80503 169.19999 91.49322 1.000 116.65358 17 SER C N 1
ATOM 5859 C CA . SER C 3 17 ? 137.33196 168.49111 92.64397 1.000 116.65358 17 SER C CA 1
ATOM 5860 C C . SER C 3 17 ? 136.53510 167.21861 92.84628 1.000 116.65358 17 SER C C 1
ATOM 5861 O O . SER C 3 17 ? 135.34378 167.16432 92.54546 1.000 116.65358 17 SER C O 1
ATOM 5864 N N . VAL C 3 18 ? 137.19694 166.19402 93.36019 1.000 105.24675 18 VAL C N 1
ATOM 5865 C CA . VAL C 3 18 ? 136.54670 164.92394 93.64000 1.000 105.24675 18 VAL C CA 1
ATOM 5866 C C . VAL C 3 18 ? 137.10982 164.39015 94.94317 1.000 105.24675 18 VAL C C 1
ATOM 5867 O O . VAL C 3 18 ? 138.29196 164.57435 95.24164 1.000 105.24675 18 VAL C O 1
ATOM 5871 N N . LYS C 3 19 ? 136.25625 163.75937 95.73562 1.000 93.16387 19 LYS C N 1
ATOM 5872 C CA . LYS C 3 19 ? 136.66124 163.12347 96.97630 1.000 93.16387 19 LYS C CA 1
ATOM 5873 C C . LYS C 3 19 ? 136.34414 161.64687 96.86918 1.000 93.16387 19 LYS C C 1
ATOM 5874 O O . LYS C 3 19 ? 135.20373 161.27676 96.58581 1.000 93.16387 19 LYS C O 1
ATOM 5880 N N . ILE C 3 20 ? 137.34755 160.81044 97.07528 1.000 87.52092 20 ILE C N 1
ATOM 5881 C CA . ILE C 3 20 ? 137.16673 159.37388 97.01700 1.000 87.52092 20 ILE C CA 1
ATOM 5882 C C . ILE C 3 20 ? 137.44732 158.79727 98.39063 1.000 87.52092 20 ILE C C 1
ATOM 5883 O O . ILE C 3 20 ? 138.16129 159.37857 99.20280 1.000 87.52092 20 ILE C O 1
ATOM 5888 N N . SER C 3 21 ? 136.86172 157.64365 98.65621 1.000 88.87179 21 SER C N 1
ATOM 5889 C CA . SER C 3 21 ? 136.84108 157.10269 99.99816 1.000 88.87179 21 SER C CA 1
ATOM 5890 C C . SER C 3 21 ? 137.39374 155.68996 100.03178 1.000 88.87179 21 SER C C 1
ATOM 5891 O O . SER C 3 21 ? 137.50444 155.01151 99.01455 1.000 88.87179 21 SER C O 1
ATOM 5894 N N . CYS C 3 22 ? 137.73628 155.26724 101.23805 1.000 96.22751 22 CYS C N 1
ATOM 5895 C CA . CYS C 3 22 ? 138.25829 153.93912 101.51885 1.000 96.22751 22 CYS C CA 1
ATOM 5896 C C . CYS C 3 22 ? 137.64649 153.52392 102.84395 1.000 96.22751 22 CYS C C 1
ATOM 5897 O O . CYS C 3 22 ? 138.02775 154.04851 103.88941 1.000 96.22751 22 CYS C O 1
ATOM 5900 N N . LYS C 3 23 ? 136.66934 152.63122 102.79336 1.000 99.62016 23 LYS C N 1
ATOM 5901 C CA . LYS C 3 23 ? 135.94210 152.17791 103.96573 1.000 99.62016 23 LYS C CA 1
ATOM 5902 C C . LYS C 3 23 ? 136.57913 150.90190 104.48363 1.000 99.62016 23 LYS C C 1
ATOM 5903 O O . LYS C 3 23 ? 136.57893 149.88417 103.79433 1.000 99.62016 23 LYS C O 1
ATOM 5909 N N . ALA C 3 24 ? 137.11609 150.95207 105.68661 1.000 95.25930 24 ALA C N 1
ATOM 5910 C CA . ALA C 3 24 ? 137.80208 149.80874 106.25186 1.000 95.25930 24 ALA C CA 1
ATOM 5911 C C . ALA C 3 24 ? 136.83774 148.97276 107.07020 1.000 95.25930 24 ALA C C 1
ATOM 5912 O O . ALA C 3 24 ? 135.90681 149.49851 107.67858 1.000 95.25930 24 ALA C O 1
ATOM 5914 N N . SER C 3 25 ? 137.05901 147.66638 107.08129 1.000 100.43897 25 SER C N 1
ATOM 5915 C CA . SER C 3 25 ? 136.21936 146.78691 107.87152 1.000 100.43897 25 SER C CA 1
ATOM 5916 C C . SER C 3 25 ? 136.99110 145.52447 108.19517 1.000 100.43897 25 SER C C 1
ATOM 5917 O O . SER C 3 25 ? 137.78137 145.05087 107.38171 1.000 100.43897 25 SER C O 1
ATOM 5920 N N . GLY C 3 26 ? 136.76345 144.98950 109.38250 1.000 91.37930 26 GLY C N 1
ATOM 5921 C CA . GLY C 3 26 ? 137.37545 143.74906 109.77996 1.000 91.37930 26 GLY C CA 1
ATOM 5922 C C . GLY C 3 26 ? 138.60864 143.87663 110.63086 1.000 91.37930 26 GLY C C 1
ATOM 5923 O O . GLY C 3 26 ? 139.32597 142.88903 110.79041 1.000 91.37930 26 GLY C O 1
ATOM 5924 N N . TYR C 3 27 ? 138.87880 145.05131 111.18328 1.000 88.20849 27 TYR C N 1
ATOM 5925 C CA . TYR C 3 27 ? 140.05128 145.24680 112.01598 1.000 88.20849 27 TYR C CA 1
ATOM 5926 C C . TYR C 3 27 ? 139.88148 146.54688 112.77857 1.000 88.20849 27 TYR C C 1
ATOM 5927 O O . TYR C 3 27 ? 138.95358 147.31461 112.53256 1.000 88.20849 27 TYR C O 1
ATOM 5936 N N . SER C 3 28 ? 140.79435 146.78138 113.71298 1.000 88.92002 28 SER C N 1
ATOM 5937 C CA . SER C 3 28 ? 140.76931 147.97986 114.53939 1.000 88.92002 28 SER C CA 1
ATOM 5938 C C . SER C 3 28 ? 141.26429 149.16416 113.73264 1.000 88.92002 28 SER C C 1
ATOM 5939 O O . SER C 3 28 ? 142.46773 149.33257 113.54258 1.000 88.92002 28 SER C O 1
ATOM 5942 N N . PHE C 3 29 ? 140.33570 149.99996 113.28938 1.000 84.04120 29 PHE C N 1
ATOM 5943 C CA . PHE C 3 29 ? 140.65223 151.06126 112.34772 1.000 84.04120 29 PHE C CA 1
ATOM 5944 C C . PHE C 3 29 ? 141.78624 151.94607 112.83953 1.000 84.04120 29 PHE C C 1
ATOM 5945 O O . PHE C 3 29 ? 142.63052 152.36974 112.04944 1.000 84.04120 29 PHE C O 1
ATOM 5953 N N . SER C 3 30 ? 141.84455 152.21756 114.12937 1.000 82.67342 30 SER C N 1
ATOM 5954 C CA . SER C 3 30 ? 142.69877 153.28869 114.61207 1.000 82.67342 30 SER C CA 1
ATOM 5955 C C . SER C 3 30 ? 144.12721 152.86094 114.87853 1.000 82.67342 30 SER C C 1
ATOM 5956 O O . SER C 3 30 ? 144.89754 153.66093 115.40456 1.000 82.67342 30 SER C O 1
ATOM 5959 N N . ASN C 3 31 ? 144.51075 151.63985 114.53861 1.000 84.66825 31 ASN C N 1
ATOM 5960 C CA . ASN C 3 31 ? 145.86645 151.17730 114.77029 1.000 84.66825 31 ASN C CA 1
ATOM 5961 C C . ASN C 3 31 ? 146.70757 151.21692 113.51321 1.000 84.66825 31 ASN C C 1
ATOM 5962 O O . ASN C 3 31 ? 147.79197 150.63986 113.48831 1.000 84.66825 31 ASN C O 1
ATOM 5967 N N . TYR C 3 32 ? 146.23549 151.88973 112.47293 1.000 78.98393 32 TYR C N 1
ATOM 5968 C CA . TYR C 3 32 ? 146.85321 151.81625 111.16572 1.000 78.98393 32 TYR C CA 1
ATOM 5969 C C . TYR C 3 32 ? 146.90287 153.19890 110.54585 1.000 78.98393 32 TYR C C 1
ATOM 5970 O O . TYR C 3 32 ? 146.16586 154.09839 110.93545 1.000 78.98393 32 TYR C O 1
ATOM 5979 N N . TYR C 3 33 ? 147.80887 153.36391 109.59768 1.000 77.92220 33 TYR C N 1
ATOM 5980 C CA . TYR C 3 33 ? 147.78022 154.44930 108.63942 1.000 77.92220 33 TYR C CA 1
ATOM 5981 C C . TYR C 3 33 ? 147.08462 153.96189 107.38946 1.000 77.92220 33 TYR C C 1
ATOM 5982 O O . TYR C 3 33 ? 147.12202 152.77506 107.07150 1.000 77.92220 33 TYR C O 1
ATOM 5991 N N . ILE C 3 34 ? 146.50078 154.88995 106.65527 1.000 72.57761 34 ILE C N 1
ATOM 5992 C CA . ILE C 3 34 ? 146.00373 154.62100 105.32017 1.000 72.57761 34 ILE C CA 1
ATOM 5993 C C . ILE C 3 34 ? 146.89386 155.38218 104.35789 1.000 72.57761 34 ILE C C 1
ATOM 5994 O O . ILE C 3 34 ? 146.92779 156.61303 104.37588 1.000 72.57761 34 ILE C O 1
ATOM 5999 N N . HIS C 3 35 ? 147.63412 154.65391 103.54107 1.000 73.81047 35 HIS C N 1
ATOM 6000 C CA . HIS C 3 35 ? 148.43536 155.22113 102.48117 1.000 73.81047 35 HIS C CA 1
ATOM 6001 C C . HIS C 3 35 ? 147.61862 155.28824 101.21472 1.000 73.81047 35 HIS C C 1
ATOM 6002 O O . HIS C 3 35 ? 146.77435 154.43272 100.96935 1.000 73.81047 35 HIS C O 1
ATOM 6009 N N . TRP C 3 36 ? 147.88584 156.29893 100.40748 1.000 74.91418 36 TRP C N 1
ATOM 6010 C CA . TRP C 3 36 ? 147.24846 156.46818 99.11832 1.000 74.91418 36 TRP C CA 1
ATOM 6011 C C . TRP C 3 36 ? 148.29521 156.32871 98.02949 1.000 74.91418 36 TRP C C 1
ATOM 6012 O O . TRP C 3 36 ? 149.39201 156.86918 98.13919 1.000 74.91418 36 TRP C O 1
ATOM 6023 N N . VAL C 3 37 ? 147.97150 155.56649 97.00188 1.000 76.42795 37 VAL C N 1
ATOM 6024 C CA . VAL C 3 37 ? 148.90806 155.25143 95.93775 1.000 76.42795 37 VAL C CA 1
ATOM 6025 C C . VAL C 3 37 ? 148.21705 155.50884 94.61554 1.000 76.42795 37 VAL C C 1
ATOM 6026 O O . VAL C 3 37 ? 147.03207 155.22049 94.46349 1.000 76.42795 37 VAL C O 1
ATOM 6030 N N . LYS C 3 38 ? 148.94515 156.05750 93.66568 1.000 79.85828 38 LYS C N 1
ATOM 6031 C CA . LYS C 3 38 ? 148.40668 156.43852 92.37609 1.000 79.85828 38 LYS C CA 1
ATOM 6032 C C . LYS C 3 38 ? 149.06064 155.59808 91.29971 1.000 79.85828 38 LYS C C 1
ATOM 6033 O O . LYS C 3 38 ? 150.26025 155.35279 91.34516 1.000 79.85828 38 LYS C O 1
ATOM 6039 N N . GLN C 3 39 ? 148.28449 155.15230 90.32877 1.000 91.56794 39 GLN C N 1
ATOM 6040 C CA . GLN C 3 39 ? 148.83835 154.42197 89.20201 1.000 91.56794 39 GLN C CA 1
ATOM 6041 C C . GLN C 3 39 ? 148.24557 154.96583 87.91763 1.000 91.56794 39 GLN C C 1
ATOM 6042 O O . GLN C 3 39 ? 147.04940 154.80845 87.67078 1.000 91.56794 39 GLN C O 1
ATOM 6048 N N . SER C 3 40 ? 149.07246 155.61037 87.11028 1.000 102.73980 40 SER C N 1
ATOM 6049 C CA . SER C 3 40 ? 148.64899 155.98696 85.78008 1.000 102.73980 40 SER C CA 1
ATOM 6050 C C . SER C 3 40 ? 148.82577 154.81047 84.83497 1.000 102.73980 40 SER C C 1
ATOM 6051 O O . SER C 3 40 ? 149.47588 153.81786 85.15407 1.000 102.73980 40 SER C O 1
ATOM 6054 N N . HIS C 3 41 ? 148.23657 154.92300 83.65665 1.000 118.00736 41 HIS C N 1
ATOM 6055 C CA . HIS C 3 41 ? 148.28900 153.82669 82.70348 1.000 118.00736 41 HIS C CA 1
ATOM 6056 C C . HIS C 3 41 ? 149.71588 153.60035 82.23477 1.000 118.00736 41 HIS C C 1
ATOM 6057 O O . HIS C 3 41 ? 150.35321 154.50872 81.69791 1.000 118.00736 41 HIS C O 1
ATOM 6064 N N . GLY C 3 42 ? 150.21426 152.38718 82.43490 1.000 120.41413 42 GLY C N 1
ATOM 6065 C CA . GLY C 3 42 ? 151.54139 152.05200 81.97491 1.000 120.41413 42 GLY C CA 1
ATOM 6066 C C . GLY C 3 42 ? 152.66302 152.69968 82.74208 1.000 120.41413 42 GLY C C 1
ATOM 6067 O O . GLY C 3 42 ? 153.73054 152.93045 82.17719 1.000 120.41413 42 GLY C O 1
ATOM 6068 N N . LYS C 3 43 ? 152.45633 153.00827 84.01451 1.000 110.81903 43 LYS C N 1
ATOM 6069 C CA . LYS C 3 43 ? 153.50692 153.55996 84.84681 1.000 110.81903 43 LYS C CA 1
ATOM 6070 C C . LYS C 3 43 ? 153.56079 152.80864 86.16368 1.000 110.81903 43 LYS C C 1
ATOM 6071 O O . LYS C 3 43 ? 152.64875 152.06663 86.52342 1.000 110.81903 43 LYS C O 1
ATOM 6077 N N . SER C 3 44 ? 154.65977 153.00769 86.87072 1.000 102.53949 44 SER C N 1
ATOM 6078 C CA . SER C 3 44 ? 154.83387 152.43281 88.18553 1.000 102.53949 44 SER C CA 1
ATOM 6079 C C . SER C 3 44 ? 153.89571 153.10609 89.17748 1.000 102.53949 44 SER C C 1
ATOM 6080 O O . SER C 3 44 ? 153.48051 154.24768 88.99356 1.000 102.53949 44 SER C O 1
ATOM 6083 N N . LEU C 3 45 ? 153.54254 152.38158 90.23054 1.000 85.10975 45 LEU C N 1
ATOM 6084 C CA . LEU C 3 45 ? 152.75638 152.99098 91.28525 1.000 85.10975 45 LEU C CA 1
ATOM 6085 C C . LEU C 3 45 ? 153.54576 154.11475 91.92193 1.000 85.10975 45 LEU C C 1
ATOM 6086 O O . LEU C 3 45 ? 154.77129 154.14929 91.86486 1.000 85.10975 45 LEU C O 1
ATOM 6091 N N . GLU C 3 46 ? 152.83289 155.04075 92.53978 1.000 91.21216 46 GLU C N 1
ATOM 6092 C CA . GLU C 3 46 ? 153.44694 156.24763 93.05897 1.000 91.21216 46 GLU C CA 1
ATOM 6093 C C . GLU C 3 46 ? 152.78980 156.61196 94.37202 1.000 91.21216 46 GLU C C 1
ATOM 6094 O O . GLU C 3 46 ? 151.58076 156.80288 94.42975 1.000 91.21216 46 GLU C O 1
ATOM 6100 N N . TRP C 3 47 ? 153.58483 156.72775 95.41178 1.000 77.01864 47 TRP C N 1
ATOM 6101 C CA . TRP C 3 47 ? 153.07311 157.00017 96.73765 1.000 77.01864 47 TRP C CA 1
ATOM 6102 C C . TRP C 3 47 ? 152.67723 158.46512 96.84779 1.000 77.01864 47 TRP C C 1
ATOM 6103 O O . TRP C 3 47 ? 153.44756 159.34791 96.47579 1.000 77.01864 47 TRP C O 1
ATOM 6114 N N . ILE C 3 48 ? 151.46977 158.72711 97.33569 1.000 76.63350 48 ILE C N 1
ATOM 6115 C CA . ILE C 3 48 ? 150.98812 160.08922 97.50489 1.000 76.63350 48 ILE C CA 1
ATOM 6116 C C . ILE C 3 48 ? 151.20155 160.57916 98.92198 1.000 76.63350 48 ILE C C 1
ATOM 6117 O O . ILE C 3 48 ? 151.54629 161.73542 99.14044 1.000 76.63350 48 ILE C O 1
ATOM 6122 N N . GLY C 3 49 ? 150.99787 159.72436 99.90258 1.000 74.49067 49 GLY C N 1
ATOM 6123 C CA . GLY C 3 49 ? 151.08756 160.14010 101.28113 1.000 74.49067 49 GLY C CA 1
ATOM 6124 C C . GLY C 3 49 ? 150.27262 159.20049 102.13671 1.000 74.49067 49 GLY C C 1
ATOM 6125 O O . GLY C 3 49 ? 149.72405 158.22208 101.65587 1.000 74.49067 49 GLY C O 1
ATOM 6126 N N . PHE C 3 50 ? 150.21457 159.52260 103.41895 1.000 75.93208 50 PHE C N 1
ATOM 6127 C CA . PHE C 3 50 ? 149.40415 158.73151 104.32486 1.000 75.93208 50 PHE C CA 1
ATOM 6128 C C . PHE C 3 50 ? 148.72946 159.64482 105.32406 1.000 75.93208 50 PHE C C 1
ATOM 6129 O O . PHE C 3 50 ? 149.07743 160.81472 105.45630 1.000 75.93208 50 PHE C O 1
ATOM 6137 N N . ILE C 3 51 ? 147.73990 159.09731 106.01070 1.000 76.09748 51 ILE C N 1
ATOM 6138 C CA . ILE C 3 51 ? 147.06425 159.78923 107.09262 1.000 76.09748 51 ILE C CA 1
ATOM 6139 C C . ILE C 3 51 ? 146.91207 158.80572 108.23369 1.000 76.09748 51 ILE C C 1
ATOM 6140 O O . ILE C 3 51 ? 146.70657 157.61286 108.01234 1.000 76.09748 51 ILE C O 1
ATOM 6145 N N . SER C 3 52 ? 147.05783 159.29365 109.45212 1.000 83.71683 52 SER C N 1
ATOM 6146 C CA . SER C 3 52 ? 146.90868 158.43726 110.61222 1.000 83.71683 52 SER C CA 1
ATOM 6147 C C . SER C 3 52 ? 145.43829 158.27955 110.94578 1.000 83.71683 52 SER C C 1
ATOM 6148 O O . SER C 3 52 ? 144.72530 159.26461 111.11839 1.000 83.71683 52 SER C O 1
ATOM 6151 N N . CYS C 3 53 ? 144.97524 157.04398 111.02680 1.000 90.49083 53 CYS C N 1
ATOM 6152 C CA . CYS C 3 53 ? 143.58919 156.77215 111.35738 1.000 90.49083 53 CYS C CA 1
ATOM 6153 C C . CYS C 3 53 ? 143.31116 156.87854 112.84006 1.000 90.49083 53 CYS C C 1
ATOM 6154 O O . CYS C 3 53 ? 142.20640 156.55966 113.27363 1.000 90.49083 53 CYS C O 1
ATOM 6157 N N . TYR C 3 54 ? 144.28376 157.32253 113.62411 1.000 89.60155 54 TYR C N 1
ATOM 6158 C CA . TYR C 3 54 ? 144.09585 157.61330 115.03382 1.000 89.60155 54 TYR C CA 1
ATOM 6159 C C . TYR C 3 54 ? 143.74129 159.06842 115.28533 1.000 89.60155 54 TYR C C 1
ATOM 6160 O O . TYR C 3 54 ? 142.70972 159.35839 115.88509 1.000 89.60155 54 TYR C O 1
ATOM 6169 N N . ASN C 3 55 ? 144.57057 159.99377 114.83491 1.000 90.28863 55 ASN C N 1
ATOM 6170 C CA . ASN C 3 55 ? 144.32232 161.39868 115.07325 1.000 90.28863 55 ASN C CA 1
ATOM 6171 C C . ASN C 3 55 ? 144.22587 162.22189 113.80451 1.000 90.28863 55 ASN C C 1
ATOM 6172 O O . ASN C 3 55 ? 144.02395 163.43332 113.89346 1.000 90.28863 55 ASN C O 1
ATOM 6177 N N . GLY C 3 56 ? 144.37998 161.61767 112.63726 1.000 85.01533 56 GLY C N 1
ATOM 6178 C CA . GLY C 3 56 ? 144.26533 162.36929 111.41416 1.000 85.01533 56 GLY C CA 1
ATOM 6179 C C . GLY C 3 56 ? 145.49054 163.14659 111.02854 1.000 85.01533 56 GLY C C 1
ATOM 6180 O O . GLY C 3 56 ? 145.38126 164.09936 110.26178 1.000 85.01533 56 GLY C O 1
ATOM 6181 N N . ALA C 3 57 ? 146.65672 162.77643 111.53279 1.000 84.96684 57 ALA C N 1
ATOM 6182 C CA . ALA C 3 57 ? 147.88286 163.44730 111.13704 1.000 84.96684 57 ALA C CA 1
ATOM 6183 C C . ALA C 3 57 ? 148.34041 162.93066 109.78583 1.000 84.96684 57 ALA C C 1
ATOM 6184 O O . ALA C 3 57 ? 148.48602 161.72462 109.58959 1.000 84.96684 57 ALA C O 1
ATOM 6186 N N . THR C 3 58 ? 148.57631 163.83997 108.85653 1.000 85.95315 58 THR C N 1
ATOM 6187 C CA . THR C 3 58 ? 148.87958 163.48318 107.48612 1.000 85.95315 58 THR C CA 1
ATOM 6188 C C . THR C 3 58 ? 150.34434 163.72123 107.17216 1.000 85.95315 58 THR C C 1
ATOM 6189 O O . THR C 3 58 ? 151.04608 164.44230 107.87621 1.000 85.95315 58 THR C O 1
ATOM 6193 N N . PHE C 3 59 ? 150.79489 163.09537 106.09462 1.000 83.02521 59 PHE C N 1
ATOM 6194 C CA . PHE C 3 59 ? 152.07883 163.40419 105.49298 1.000 83.02521 59 PHE C CA 1
ATOM 6195 C C . PHE C 3 59 ? 151.94301 163.21371 103.99915 1.000 83.02521 59 PHE C C 1
ATOM 6196 O O . PHE C 3 59 ? 151.44753 162.17909 103.55497 1.000 83.02521 59 PHE C O 1
ATOM 6204 N N . TYR C 3 60 ? 152.38339 164.20009 103.23152 1.000 87.54479 60 TYR C N 1
ATOM 6205 C CA . TYR C 3 60 ? 152.20973 164.20338 101.79114 1.000 87.54479 60 TYR C CA 1
ATOM 6206 C C . TYR C 3 60 ? 153.54339 164.10411 101.08150 1.000 87.54479 60 TYR C C 1
ATOM 6207 O O . TYR C 3 60 ? 154.52519 164.72300 101.48017 1.000 87.54479 60 TYR C O 1
ATOM 6216 N N . ASN C 3 61 ? 153.56128 163.31653 100.02129 1.000 99.38712 61 ASN C N 1
ATOM 6217 C CA . ASN C 3 61 ? 154.65970 163.37780 99.08160 1.000 99.38712 61 ASN C CA 1
ATOM 6218 C C . ASN C 3 61 ? 154.79773 164.80277 98.58043 1.000 99.38712 61 ASN C C 1
ATOM 6219 O O . ASN C 3 61 ? 153.80415 165.48682 98.34246 1.000 99.38712 61 ASN C O 1
ATOM 6224 N N . GLN C 3 62 ? 156.03754 165.25921 98.43289 1.000 116.01545 62 GLN C N 1
ATOM 6225 C CA . GLN C 3 62 ? 156.26457 166.64966 98.06418 1.000 116.01545 62 GLN C CA 1
ATOM 6226 C C . GLN C 3 62 ? 155.58582 167.01036 96.75363 1.000 116.01545 62 GLN C C 1
ATOM 6227 O O . GLN C 3 62 ? 155.09890 168.13311 96.60179 1.000 116.01545 62 GLN C O 1
ATOM 6233 N N . LYS C 3 63 ? 155.53163 166.07900 95.80229 1.000 106.38647 63 LYS C N 1
ATOM 6234 C CA . LYS C 3 63 ? 154.89012 166.36188 94.52668 1.000 106.38647 63 LYS C CA 1
ATOM 6235 C C . LYS C 3 63 ? 153.40885 166.64596 94.66801 1.000 106.38647 63 LYS C C 1
ATOM 6236 O O . LYS C 3 63 ? 152.82158 167.25684 93.77539 1.000 106.38647 63 LYS C O 1
ATOM 6242 N N . PHE C 3 64 ? 152.78913 166.19718 95.74916 1.000 96.75122 64 PHE C N 1
ATOM 6243 C CA . PHE C 3 64 ? 151.34720 166.23415 95.88627 1.000 96.75122 64 PHE C CA 1
ATOM 6244 C C . PHE C 3 64 ? 150.87273 167.18990 96.96062 1.000 96.75122 64 PHE C C 1
ATOM 6245 O O . PHE C 3 64 ? 149.66463 167.36383 97.11300 1.000 96.75122 64 PHE C O 1
ATOM 6253 N N . LYS C 3 65 ? 151.77896 167.80158 97.71398 1.000 102.49809 65 LYS C N 1
ATOM 6254 C CA . LYS C 3 65 ? 151.36941 168.72702 98.75796 1.000 102.49809 65 LYS C CA 1
ATOM 6255 C C . LYS C 3 65 ? 150.57033 169.86499 98.15008 1.000 102.49809 65 LYS C C 1
ATOM 6256 O O . LYS C 3 65 ? 150.96876 170.45292 97.14399 1.000 102.49809 65 LYS C O 1
ATOM 6258 N N . GLY C 3 66 ? 149.42830 170.16207 98.75611 1.000 107.36405 66 GLY C N 1
ATOM 6259 C CA . GLY C 3 66 ? 148.50919 171.12620 98.20756 1.000 107.36405 66 GLY C CA 1
ATOM 6260 C C . GLY C 3 66 ? 147.61463 170.59425 97.11845 1.000 107.36405 66 GLY C C 1
ATOM 6261 O O . GLY C 3 66 ? 146.53748 171.15313 96.89546 1.000 107.36405 66 GLY C O 1
ATOM 6262 N N . LYS C 3 67 ? 148.00911 169.52609 96.44401 1.000 108.49711 67 LYS C N 1
ATOM 6263 C CA . LYS C 3 67 ? 147.20095 168.97311 95.37375 1.000 108.49711 67 LYS C CA 1
ATOM 6264 C C . LYS C 3 67 ? 146.15215 168.00706 95.89500 1.000 108.49711 67 LYS C C 1
ATOM 6265 O O . LYS C 3 67 ? 145.08515 167.88136 95.29352 1.000 108.49711 67 LYS C O 1
ATOM 6271 N N . ALA C 3 68 ? 146.42485 167.33709 97.00857 1.000 99.15199 68 ALA C N 1
ATOM 6272 C CA . ALA C 3 68 ? 145.51975 166.37228 97.60623 1.000 99.15199 68 ALA C CA 1
ATOM 6273 C C . ALA C 3 68 ? 145.31352 166.71879 99.06851 1.000 99.15199 68 ALA C C 1
ATOM 6274 O O . ALA C 3 68 ? 146.07263 167.48534 99.65564 1.000 99.15199 68 ALA C O 1
ATOM 6276 N N . THR C 3 69 ? 144.27748 166.13964 99.66305 1.000 92.38255 69 THR C N 1
ATOM 6277 C CA . THR C 3 69 ? 143.97338 166.38497 101.06468 1.000 92.38255 69 THR C CA 1
ATOM 6278 C C . THR C 3 69 ? 143.34042 165.14322 101.65819 1.000 92.38255 69 THR C C 1
ATOM 6279 O O . THR C 3 69 ? 142.30657 164.69074 101.17051 1.000 92.38255 69 THR C O 1
ATOM 6283 N N . PHE C 3 70 ? 143.94936 164.59992 102.69917 1.000 84.12981 70 PHE C N 1
ATOM 6284 C CA . PHE C 3 70 ? 143.44132 163.40872 103.35422 1.000 84.12981 70 PHE C CA 1
ATOM 6285 C C . PHE C 3 70 ? 142.60486 163.80212 104.55667 1.000 84.12981 70 PHE C C 1
ATOM 6286 O O . PHE C 3 70 ? 142.96987 164.70682 105.30413 1.000 84.12981 70 PHE C O 1
ATOM 6294 N N . THR C 3 71 ? 141.48380 163.11891 104.74436 1.000 89.54187 71 THR C N 1
ATOM 6295 C CA . THR C 3 71 ? 140.70148 163.25632 105.96312 1.000 89.54187 71 THR C CA 1
ATOM 6296 C C . THR C 3 71 ? 140.27227 161.87771 106.41977 1.000 89.54187 71 THR C C 1
ATOM 6297 O O . THR C 3 71 ? 140.38674 160.90344 105.68744 1.000 89.54187 71 THR C O 1
ATOM 6301 N N . VAL C 3 72 ? 139.77879 161.80099 107.64437 1.000 91.36401 72 VAL C N 1
ATOM 6302 C CA . VAL C 3 72 ? 139.40548 160.53280 108.25277 1.000 91.36401 72 VAL C CA 1
ATOM 6303 C C . VAL C 3 72 ? 138.11805 160.72490 109.02832 1.000 91.36401 72 VAL C C 1
ATOM 6304 O O . VAL C 3 72 ? 137.97761 161.69464 109.77589 1.000 91.36401 72 VAL C O 1
ATOM 6308 N N . ASP C 3 73 ? 137.17631 159.81702 108.84198 1.000 107.96430 73 ASP C N 1
ATOM 6309 C CA . ASP C 3 73 ? 135.98582 159.73191 109.67356 1.000 107.96430 73 ASP C CA 1
ATOM 6310 C C . ASP C 3 73 ? 136.12504 158.48654 110.53217 1.000 107.96430 73 ASP C C 1
ATOM 6311 O O . ASP C 3 73 ? 135.91156 157.36552 110.06282 1.000 107.96430 73 ASP C O 1
ATOM 6316 N N . ASN C 3 74 ? 136.51235 158.68901 111.78791 1.000 103.12319 74 ASN C N 1
ATOM 6317 C CA . ASN C 3 74 ? 136.75246 157.57381 112.68655 1.000 103.12319 74 ASN C CA 1
ATOM 6318 C C . ASN C 3 74 ? 135.46955 156.86994 113.08192 1.000 103.12319 74 ASN C C 1
ATOM 6319 O O . ASN C 3 74 ? 135.51041 155.68912 113.43299 1.000 103.12319 74 ASN C O 1
ATOM 6321 N N . SER C 3 75 ? 134.33614 157.56492 113.04086 1.000 109.14641 75 SER C N 1
ATOM 6322 C CA . SER C 3 75 ? 133.07263 156.92722 113.37946 1.000 109.14641 75 SER C CA 1
ATOM 6323 C C . SER C 3 75 ? 132.69489 155.88877 112.33778 1.000 109.14641 75 SER C C 1
ATOM 6324 O O . SER C 3 75 ? 132.40363 154.73701 112.67183 1.000 109.14641 75 SER C O 1
ATOM 6327 N N . SER C 3 76 ? 132.69322 156.27586 111.06994 1.000 104.14736 76 SER C N 1
ATOM 6328 C CA . SER C 3 76 ? 132.33590 155.35546 110.00548 1.000 104.14736 76 SER C CA 1
ATOM 6329 C C . SER C 3 76 ? 133.49640 154.49101 109.55862 1.000 104.14736 76 SER C C 1
ATOM 6330 O O . SER C 3 76 ? 133.29522 153.61988 108.70988 1.000 104.14736 76 SER C O 1
ATOM 6333 N N . SER C 3 77 ? 134.69220 154.71167 110.10030 1.000 96.57785 77 SER C N 1
ATOM 6334 C CA . SER C 3 77 ? 135.89356 153.99765 109.68588 1.000 96.57785 77 SER C CA 1
ATOM 6335 C C . SER C 3 77 ? 136.16421 154.19479 108.20285 1.000 96.57785 77 SER C C 1
ATOM 6336 O O . SER C 3 77 ? 136.37247 153.23870 107.46433 1.000 96.57785 77 SER C O 1
ATOM 6339 N N . THR C 3 78 ? 136.16138 155.44178 107.75691 1.000 95.73211 78 THR C N 1
ATOM 6340 C CA . THR C 3 78 ? 136.48337 155.70386 106.36391 1.000 95.73211 78 THR C CA 1
ATOM 6341 C C . THR C 3 78 ? 137.59358 156.73094 106.27308 1.000 95.73211 78 THR C C 1
ATOM 6342 O O . THR C 3 78 ? 137.73958 157.58815 107.13824 1.000 95.73211 78 THR C O 1
ATOM 6346 N N . ALA C 3 79 ? 138.38318 156.62588 105.21954 1.000 87.69812 79 ALA C N 1
ATOM 6347 C CA . ALA C 3 79 ? 139.39834 157.60995 104.90132 1.000 87.69812 79 ALA C CA 1
ATOM 6348 C C . ALA C 3 79 ? 139.03936 158.24390 103.57591 1.000 87.69812 79 ALA C C 1
ATOM 6349 O O . ALA C 3 79 ? 138.50470 157.57999 102.69834 1.000 87.69812 79 ALA C O 1
ATOM 6351 N N . TYR C 3 80 ? 139.31080 159.52405 103.42921 1.000 89.26546 80 TYR C N 1
ATOM 6352 C CA . TYR C 3 80 ? 138.98202 160.23771 102.21152 1.000 89.26546 80 TYR C CA 1
ATOM 6353 C C . TYR C 3 80 ? 140.22414 160.90139 101.66969 1.000 89.26546 80 TYR C C 1
ATOM 6354 O O . TYR C 3 80 ? 141.07120 161.36087 102.43340 1.000 89.26546 80 TYR C O 1
ATOM 6363 N N . MET C 3 81 ? 140.31473 160.96158 100.35429 1.000 89.84820 81 MET C N 1
ATOM 6364 C CA . MET C 3 81 ? 141.29133 161.78989 99.67744 1.000 89.84820 81 MET C CA 1
ATOM 6365 C C . MET C 3 81 ? 140.57167 162.67715 98.68684 1.000 89.84820 81 MET C C 1
ATOM 6366 O O . MET C 3 81 ? 139.77665 162.19543 97.88101 1.000 89.84820 81 MET C O 1
ATOM 6371 N N . LYS C 3 82 ? 140.83667 163.96910 98.76791 1.000 100.41311 82 LYS C N 1
ATOM 6372 C CA . LYS C 3 82 ? 140.18224 164.95777 97.93715 1.000 100.41311 82 LYS C CA 1
ATOM 6373 C C . LYS C 3 82 ? 141.20500 165.65600 97.06277 1.000 100.41311 82 LYS C C 1
ATOM 6374 O O . LYS C 3 82 ? 142.30050 165.98393 97.51864 1.000 100.41311 82 LYS C O 1
ATOM 6380 N N . PHE C 3 83 ? 140.84968 165.87366 95.80628 1.000 105.62972 83 PHE C N 1
ATOM 6381 C CA . PHE C 3 83 ? 141.67906 166.64760 94.90292 1.000 105.62972 83 PHE C CA 1
ATOM 6382 C C . PHE C 3 83 ? 141.13273 168.05228 94.74623 1.000 105.62972 83 PHE C C 1
ATOM 6383 O O . PHE C 3 83 ? 139.96952 168.33043 95.02866 1.000 105.62972 83 PHE C O 1
ATOM 6391 N N . ASN C 3 84 ? 142.00172 168.93649 94.29024 1.000 116.72010 84 ASN C N 1
ATOM 6392 C CA . ASN C 3 84 ? 141.64773 170.30336 93.96656 1.000 116.72010 84 ASN C CA 1
ATOM 6393 C C . ASN C 3 84 ? 142.18963 170.61171 92.58702 1.000 116.72010 84 ASN C C 1
ATOM 6394 O O . ASN C 3 84 ? 143.31056 170.21863 92.25817 1.000 116.72010 84 ASN C O 1
ATOM 6399 N N . SER C 3 85 ? 141.39536 171.31534 91.78819 1.000 128.53790 85 SER C N 1
ATOM 6400 C CA . SER C 3 85 ? 141.81961 171.76587 90.46945 1.000 128.53790 85 SER C CA 1
ATOM 6401 C C . SER C 3 85 ? 142.37942 170.60541 89.65751 1.000 128.53790 85 SER C C 1
ATOM 6402 O O . SER C 3 85 ? 143.51834 170.63107 89.19120 1.000 128.53790 85 SER C O 1
ATOM 6405 N N . LEU C 3 86 ? 141.56630 169.56581 89.51401 1.000 118.34905 86 LEU C N 1
ATOM 6406 C CA . LEU C 3 86 ? 141.99325 168.37903 88.79514 1.000 118.34905 86 LEU C CA 1
ATOM 6407 C C . LEU C 3 86 ? 142.41901 168.74113 87.38478 1.000 118.34905 86 LEU C C 1
ATOM 6408 O O . LEU C 3 86 ? 141.79691 169.57581 86.72998 1.000 118.34905 86 LEU C O 1
ATOM 6413 N N . THR C 3 87 ? 143.49045 168.12135 86.91971 1.000 121.05748 87 THR C N 1
ATOM 6414 C CA . THR C 3 87 ? 143.89189 168.22222 85.52934 1.000 121.05748 87 THR C CA 1
ATOM 6415 C C . THR C 3 87 ? 143.93953 166.83566 84.91433 1.000 121.05748 87 THR C C 1
ATOM 6416 O O . THR C 3 87 ? 143.78159 165.82548 85.59515 1.000 121.05748 87 THR C O 1
ATOM 6420 N N . PHE C 3 88 ? 144.14817 166.80057 83.60251 1.000 121.53960 88 PHE C N 1
ATOM 6421 C CA . PHE C 3 88 ? 144.11123 165.53835 82.88350 1.000 121.53960 88 PHE C CA 1
ATOM 6422 C C . PHE C 3 88 ? 145.15180 164.56564 83.40184 1.000 121.53960 88 PHE C C 1
ATOM 6423 O O . PHE C 3 88 ? 144.89270 163.35914 83.44444 1.000 121.53960 88 PHE C O 1
ATOM 6431 N N . GLU C 3 89 ? 146.30313 165.06749 83.84214 1.000 126.61972 89 GLU C N 1
ATOM 6432 C CA . GLU C 3 89 ? 147.35040 164.22203 84.39377 1.000 126.61972 89 GLU C CA 1
ATOM 6433 C C . GLU C 3 89 ? 146.92568 163.48901 85.65382 1.000 126.61972 89 GLU C C 1
ATOM 6434 O O . GLU C 3 89 ? 147.68048 162.64266 86.13313 1.000 126.61972 89 GLU C O 1
ATOM 6440 N N . ASP C 3 90 ? 145.76272 163.78957 86.20991 1.000 116.48650 90 ASP C N 1
ATOM 6441 C CA . ASP C 3 90 ? 145.28473 163.05403 87.36426 1.000 116.48650 90 ASP C CA 1
ATOM 6442 C C . ASP C 3 90 ? 144.38452 161.89454 87.00297 1.000 116.48650 90 ASP C C 1
ATOM 6443 O O . ASP C 3 90 ? 143.83389 161.26685 87.90557 1.000 116.48650 90 ASP C O 1
ATOM 6448 N N . SER C 3 91 ? 144.20308 161.59753 85.72552 1.000 104.46732 91 SER C N 1
ATOM 6449 C CA . SER C 3 91 ? 143.45741 160.40374 85.36218 1.000 104.46732 91 SER C CA 1
ATOM 6450 C C . SER C 3 91 ? 144.28902 159.19154 85.72998 1.000 104.46732 91 SER C C 1
ATOM 6451 O O . SER C 3 91 ? 145.35706 158.97550 85.15598 1.000 104.46732 91 SER C O 1
ATOM 6454 N N . ALA C 3 92 ? 143.81557 158.39704 86.67724 1.000 88.94390 92 ALA C N 1
ATOM 6455 C CA . ALA C 3 92 ? 144.61736 157.28725 87.17779 1.000 88.94390 92 ALA C CA 1
ATOM 6456 C C . ALA C 3 92 ? 143.73823 156.42224 88.05777 1.000 88.94390 92 ALA C C 1
ATOM 6457 O O . ALA C 3 92 ? 142.57452 156.73747 88.29735 1.000 88.94390 92 ALA C O 1
ATOM 6459 N N . VAL C 3 93 ? 144.30797 155.33673 88.56060 1.000 81.44996 93 VAL C N 1
ATOM 6460 C CA . VAL C 3 93 ? 143.65179 154.49544 89.54997 1.000 81.44996 93 VAL C CA 1
ATOM 6461 C C . VAL C 3 93 ? 144.29399 154.76992 90.89545 1.000 81.44996 93 VAL C C 1
ATOM 6462 O O . VAL C 3 93 ? 145.51823 154.78675 91.01097 1.000 81.44996 93 VAL C O 1
ATOM 6466 N N . TYR C 3 94 ? 143.47777 154.99815 91.90932 1.000 78.00264 94 TYR C N 1
ATOM 6467 C CA . TYR C 3 94 ? 143.95520 155.34923 93.23249 1.000 78.00264 94 TYR C CA 1
ATOM 6468 C C . TYR C 3 94 ? 143.61341 154.24117 94.20736 1.000 78.00264 94 TYR C C 1
ATOM 6469 O O . TYR C 3 94 ? 142.45669 153.83946 94.31560 1.000 78.00264 94 TYR C O 1
ATOM 6478 N N . TYR C 3 95 ? 144.62146 153.75066 94.90544 1.000 78.26861 95 TYR C N 1
ATOM 6479 C CA . TYR C 3 95 ? 144.47566 152.70419 95.89242 1.000 78.26861 95 TYR C CA 1
ATOM 6480 C C . TYR C 3 95 ? 144.69474 153.26340 97.28043 1.000 78.26861 95 TYR C C 1
ATOM 6481 O O . TYR C 3 95 ? 145.41499 154.23942 97.46494 1.000 78.26861 95 TYR C O 1
ATOM 6490 N N . CYS C 3 96 ? 144.07707 152.61518 98.25196 1.000 85.90422 96 CYS C N 1
ATOM 6491 C CA . CYS C 3 96 ? 144.37398 152.80689 99.65578 1.000 85.90422 96 CYS C CA 1
ATOM 6492 C C . CYS C 3 96 ? 144.98081 151.51711 100.17431 1.000 85.90422 96 CYS C C 1
ATOM 6493 O O . CYS C 3 96 ? 144.60538 150.43335 99.73119 1.000 85.90422 96 CYS C O 1
ATOM 6496 N N . ALA C 3 97 ? 145.93856 151.63840 101.07559 1.000 73.76906 97 ALA C N 1
ATOM 6497 C CA . ALA C 3 97 ? 146.57540 150.50081 101.70829 1.000 73.76906 97 ALA C CA 1
ATOM 6498 C C . ALA C 3 97 ? 146.74875 150.81819 103.17631 1.000 73.76906 97 ALA C C 1
ATOM 6499 O O . ALA C 3 97 ? 146.84153 151.97239 103.55722 1.000 73.76906 97 ALA C O 1
ATOM 6501 N N . ARG C 3 98 ? 146.78288 149.80362 104.01778 1.000 76.46031 98 ARG C N 1
ATOM 6502 C CA . ARG C 3 98 ? 146.92828 150.04263 105.44071 1.000 76.46031 98 ARG C CA 1
ATOM 6503 C C . ARG C 3 98 ? 148.30526 149.61387 105.90924 1.000 76.46031 98 ARG C C 1
ATOM 6504 O O . ARG C 3 98 ? 148.86687 148.64166 105.41071 1.000 76.46031 98 ARG C O 1
ATOM 6512 N N . LEU C 3 99 ? 148.84822 150.36060 106.86223 1.000 77.48018 99 LEU C N 1
ATOM 6513 C CA . LEU C 3 99 ? 150.14698 150.06987 107.41834 1.000 77.48018 99 LEU C CA 1
ATOM 6514 C C . LEU C 3 99 ? 150.04045 150.13378 108.93427 1.000 77.48018 99 LEU C C 1
ATOM 6515 O O . LEU C 3 99 ? 149.48879 151.09589 109.46160 1.000 77.48018 99 LEU C O 1
ATOM 6520 N N . PRO C 3 100 ? 150.54422 149.14524 109.66070 1.000 79.13179 100 PRO C N 1
ATOM 6521 C CA . PRO C 3 100 ? 150.48027 149.20689 111.12201 1.000 79.13179 100 PRO C CA 1
ATOM 6522 C C . PRO C 3 100 ? 151.25876 150.39228 111.66323 1.000 79.13179 100 PRO C C 1
ATOM 6523 O O . PRO C 3 100 ? 152.36558 150.68183 111.22030 1.000 79.13179 100 PRO C O 1
ATOM 6527 N N . ILE C 3 101 ? 150.67266 151.07686 112.63990 1.000 78.13016 101 ILE C N 1
ATOM 6528 C CA . ILE C 3 101 ? 151.34888 152.21825 113.23617 1.000 78.13016 101 ILE C CA 1
ATOM 6529 C C . ILE C 3 101 ? 152.53255 151.76498 114.07003 1.000 78.13016 101 ILE C C 1
ATOM 6530 O O . ILE C 3 101 ? 153.52964 152.47977 114.18644 1.000 78.13016 101 ILE C O 1
ATOM 6535 N N . GLN C 3 102 ? 152.46822 150.56041 114.62444 1.000 84.61128 102 GLN C N 1
ATOM 6536 C CA . GLN C 3 102 ? 153.49915 150.11334 115.54461 1.000 84.61128 102 GLN C CA 1
ATOM 6537 C C . GLN C 3 102 ? 154.81465 149.83835 114.84456 1.000 84.61128 102 GLN C C 1
ATOM 6538 O O . GLN C 3 102 ? 155.87191 149.98327 115.45605 1.000 84.61128 102 GLN C O 1
ATOM 6544 N N . PHE C 3 103 ? 154.78573 149.43552 113.57995 1.000 85.48977 103 PHE C N 1
ATOM 6545 C CA . PHE C 3 103 ? 156.00187 149.03372 112.89867 1.000 85.48977 103 PHE C CA 1
ATOM 6546 C C . PHE C 3 103 ? 156.48378 150.01354 111.85290 1.000 85.48977 103 PHE C C 1
ATOM 6547 O O . PHE C 3 103 ? 157.63245 149.90820 111.43289 1.000 85.48977 103 PHE C O 1
ATOM 6555 N N . GLY C 3 104 ? 155.65641 150.95018 111.42604 1.000 88.85628 104 GLY C N 1
ATOM 6556 C CA . GLY C 3 104 ? 156.11607 151.92329 110.45879 1.000 88.85628 104 GLY C CA 1
ATOM 6557 C C . GLY C 3 104 ? 156.51128 151.23150 109.18093 1.000 88.85628 104 GLY C C 1
ATOM 6558 O O . GLY C 3 104 ? 155.83249 150.31624 108.72022 1.000 88.85628 104 GLY C O 1
ATOM 6559 N N . ASN C 3 105 ? 157.63451 151.63951 108.61020 1.000 81.91586 105 ASN C N 1
ATOM 6560 C CA . ASN C 3 105 ? 158.09411 151.06888 107.35679 1.000 81.91586 105 ASN C CA 1
ATOM 6561 C C . ASN C 3 105 ? 158.74189 149.70781 107.51730 1.000 81.91586 105 ASN C C 1
ATOM 6562 O O . ASN C 3 105 ? 159.18932 149.13842 106.52469 1.000 81.91586 105 ASN C O 1
ATOM 6567 N N . PHE C 3 106 ? 158.81317 149.17021 108.72433 1.000 82.05964 106 PHE C N 1
ATOM 6568 C CA . PHE C 3 106 ? 159.39233 147.86111 108.95002 1.000 82.05964 106 PHE C CA 1
ATOM 6569 C C . PHE C 3 106 ? 158.39420 146.75462 108.73039 1.000 82.05964 106 PHE C C 1
ATOM 6570 O O . PHE C 3 106 ? 158.50775 145.69562 109.34588 1.000 82.05964 106 PHE C O 1
ATOM 6578 N N . TYR C 3 107 ? 157.42830 146.97160 107.85505 1.000 89.63943 107 TYR C N 1
ATOM 6579 C CA . TYR C 3 107 ? 156.31809 146.07768 107.62733 1.000 89.63943 107 TYR C CA 1
ATOM 6580 C C . TYR C 3 107 ? 155.74986 146.42214 106.25878 1.000 89.63943 107 TYR C C 1
ATOM 6581 O O . TYR C 3 107 ? 155.83082 147.57600 105.83823 1.000 89.63943 107 TYR C O 1
ATOM 6590 N N . PRO C 3 108 ? 155.21350 145.44783 105.54068 1.000 83.52094 108 PRO C N 1
ATOM 6591 C CA . PRO C 3 108 ? 154.60431 145.75345 104.24667 1.000 83.52094 108 PRO C CA 1
ATOM 6592 C C . PRO C 3 108 ? 153.24171 146.39606 104.41453 1.000 83.52094 108 PRO C C 1
ATOM 6593 O O . PRO C 3 108 ? 152.66954 146.44926 105.49901 1.000 83.52094 108 PRO C O 1
ATOM 6597 N N . MET C 3 109 ? 152.72377 146.90809 103.30897 1.000 85.12758 109 MET C N 1
ATOM 6598 C CA . MET C 3 109 ? 151.32408 147.30635 103.24248 1.000 85.12758 109 MET C CA 1
ATOM 6599 C C . MET C 3 109 ? 150.55703 146.03791 102.93632 1.000 85.12758 109 MET C C 1
ATOM 6600 O O . MET C 3 109 ? 150.51295 145.57599 101.80398 1.000 85.12758 109 MET C O 1
ATOM 6605 N N . ASP C 3 110 ? 149.95299 145.45273 103.96254 1.000 87.30736 110 ASP C N 1
ATOM 6606 C CA . ASP C 3 110 ? 149.49175 144.07886 103.83715 1.000 87.30736 110 ASP C CA 1
ATOM 6607 C C . ASP C 3 110 ? 148.15936 143.98896 103.11384 1.000 87.30736 110 ASP C C 1
ATOM 6608 O O . ASP C 3 110 ? 147.90828 143.01878 102.39456 1.000 87.30736 110 ASP C O 1
ATOM 6613 N N . TYR C 3 111 ? 147.29112 144.97257 103.28770 1.000 80.60087 111 TYR C N 1
ATOM 6614 C CA . TYR C 3 111 ? 145.97951 144.93507 102.67021 1.000 80.60087 111 TYR C CA 1
ATOM 6615 C C . TYR C 3 111 ? 145.74593 146.21209 101.89754 1.000 80.60087 111 TYR C C 1
ATOM 6616 O O . TYR C 3 111 ? 146.07848 147.29746 102.36491 1.000 80.60087 111 TYR C O 1
ATOM 6625 N N . TRP C 3 112 ? 145.18476 146.06804 100.70944 1.000 76.06742 112 TRP C N 1
ATOM 6626 C CA . TRP C 3 112 ? 144.96916 147.16229 99.78795 1.000 76.06742 112 TRP C CA 1
ATOM 6627 C C . TRP C 3 112 ? 143.49471 147.26831 99.45445 1.000 76.06742 112 TRP C C 1
ATOM 6628 O O . TRP C 3 112 ? 142.73650 146.31596 99.60964 1.000 76.06742 112 TRP C O 1
ATOM 6639 N N . GLY C 3 113 ? 143.09750 148.42307 98.98513 1.000 83.54970 113 GLY C N 1
ATOM 6640 C CA . GLY C 3 113 ? 141.78479 148.56959 98.41258 1.000 83.54970 113 GLY C CA 1
ATOM 6641 C C . GLY C 3 113 ? 141.77688 148.13454 96.97887 1.000 83.54970 113 GLY C C 1
ATOM 6642 O O . GLY C 3 113 ? 142.81534 147.91144 96.38700 1.000 83.54970 113 GLY C O 1
ATOM 6643 N N . GLN C 3 114 ? 140.58986 148.01665 96.40087 1.000 87.37606 114 GLN C N 1
ATOM 6644 C CA . GLN C 3 114 ? 140.51213 147.50124 95.04464 1.000 87.37606 114 GLN C CA 1
ATOM 6645 C C . GLN C 3 114 ? 140.80636 148.55019 93.98619 1.000 87.37606 114 GLN C C 1
ATOM 6646 O O . GLN C 3 114 ? 140.94793 148.19379 92.81699 1.000 87.37606 114 GLN C O 1
ATOM 6652 N N . GLY C 3 115 ? 140.91462 149.81785 94.35223 1.000 88.66491 115 GLY C N 1
ATOM 6653 C CA . GLY C 3 115 ? 141.22478 150.83887 93.37768 1.000 88.66491 115 GLY C CA 1
ATOM 6654 C C . GLY C 3 115 ? 140.02493 151.62177 92.91181 1.000 88.66491 115 GLY C C 1
ATOM 6655 O O . GLY C 3 115 ? 138.95563 151.05731 92.69490 1.000 88.66491 115 GLY C O 1
ATOM 6656 N N . THR C 3 116 ? 140.18892 152.92695 92.75480 1.000 89.36432 116 THR C N 1
ATOM 6657 C CA . THR C 3 116 ? 139.15082 153.80622 92.23911 1.000 89.36432 116 THR C CA 1
ATOM 6658 C C . THR C 3 116 ? 139.70706 154.49819 91.01425 1.000 89.36432 116 THR C C 1
ATOM 6659 O O . THR C 3 116 ? 140.71177 155.19979 91.11070 1.000 89.36432 116 THR C O 1
ATOM 6663 N N . THR C 3 117 ? 139.07802 154.30047 89.86968 1.000 95.61953 117 THR C N 1
ATOM 6664 C CA . THR C 3 117 ? 139.55107 154.96844 88.67305 1.000 95.61953 117 THR C CA 1
ATOM 6665 C C . THR C 3 117 ? 138.93556 156.35450 88.57017 1.000 95.61953 117 THR C C 1
ATOM 6666 O O . THR C 3 117 ? 137.75495 156.55453 88.85058 1.000 95.61953 117 THR C O 1
ATOM 6670 N N . VAL C 3 118 ? 139.76300 157.32592 88.21559 1.000 92.66063 118 VAL C N 1
ATOM 6671 C CA . VAL C 3 118 ? 139.36451 158.71829 88.14537 1.000 92.66063 118 VAL C CA 1
ATOM 6672 C C . VAL C 3 118 ? 139.76731 159.23527 86.78264 1.000 92.66063 118 VAL C C 1
ATOM 6673 O O . VAL C 3 118 ? 140.95690 159.23448 86.44297 1.000 92.66063 118 VAL C O 1
ATOM 6677 N N . THR C 3 119 ? 138.78260 159.65967 86.00330 1.000 107.94229 119 THR C N 1
ATOM 6678 C CA . THR C 3 119 ? 138.98434 160.16208 84.65391 1.000 107.94229 119 THR C CA 1
ATOM 6679 C C . THR C 3 119 ? 138.64149 161.63913 84.64016 1.000 107.94229 119 THR C C 1
ATOM 6680 O O . THR C 3 119 ? 137.48115 162.01244 84.81028 1.000 107.94229 119 THR C O 1
ATOM 6684 N N . VAL C 3 120 ? 139.64543 162.47257 84.43347 1.000 114.41286 120 VAL C N 1
ATOM 6685 C CA . VAL C 3 120 ? 139.47940 163.91478 84.41902 1.000 114.41286 120 VAL C CA 1
ATOM 6686 C C . VAL C 3 120 ? 139.38793 164.34866 82.97168 1.000 114.41286 120 VAL C C 1
ATOM 6687 O O . VAL C 3 120 ? 140.38038 164.31584 82.24274 1.000 114.41286 120 VAL C O 1
ATOM 6691 N N . SER C 3 121 ? 138.20349 164.76297 82.54965 1.000 126.26818 121 SER C N 1
ATOM 6692 C CA . SER C 3 121 ? 137.98486 165.14946 81.16900 1.000 126.26818 121 SER C CA 1
ATOM 6693 C C . SER C 3 121 ? 137.09441 166.37381 81.12224 1.000 126.26818 121 SER C C 1
ATOM 6694 O O . SER C 3 121 ? 136.17801 166.51294 81.93239 1.000 126.26818 121 SER C O 1
ATOM 6697 N N . SER C 3 122 ? 137.35941 167.24959 80.16333 1.000 134.52509 122 SER C N 1
ATOM 6698 C CA . SER C 3 122 ? 136.59203 168.47109 79.99691 1.000 134.52509 122 SER C CA 1
ATOM 6699 C C . SER C 3 122 ? 135.55515 168.37789 78.88994 1.000 134.52509 122 SER C C 1
ATOM 6700 O O . SER C 3 122 ? 134.75659 169.30362 78.73299 1.000 134.52509 122 SER C O 1
ATOM 6703 N N . ALA C 3 123 ? 135.54102 167.29075 78.12717 1.000 139.30643 123 ALA C N 1
ATOM 6704 C CA . ALA C 3 123 ? 134.62632 167.17752 77.00538 1.000 139.30643 123 ALA C CA 1
ATOM 6705 C C . ALA C 3 123 ? 133.18945 167.01236 77.48498 1.000 139.30643 123 ALA C C 1
ATOM 6706 O O . ALA C 3 123 ? 132.92082 166.70741 78.64831 1.000 139.30643 123 ALA C O 1
ATOM 6708 N N . LYS C 3 124 ? 132.25981 167.22287 76.56134 1.000 142.39852 124 LYS C N 1
ATOM 6709 C CA . LYS C 3 124 ? 130.83646 167.09327 76.82408 1.000 142.39852 124 LYS C CA 1
ATOM 6710 C C . LYS C 3 124 ? 130.28263 165.86987 76.10920 1.000 142.39852 124 LYS C C 1
ATOM 6711 O O . LYS C 3 124 ? 130.84999 165.38124 75.13230 1.000 142.39852 124 LYS C O 1
ATOM 6713 N N . THR C 3 125 ? 129.15433 165.37918 76.61505 1.000 144.11614 125 THR C N 1
ATOM 6714 C CA . THR C 3 125 ? 128.55316 164.16530 76.08243 1.000 144.11614 125 THR C CA 1
ATOM 6715 C C . THR C 3 125 ? 128.37542 164.27006 74.57959 1.000 144.11614 125 THR C C 1
ATOM 6716 O O . THR C 3 125 ? 127.78523 165.22758 74.07766 1.000 144.11614 125 THR C O 1
ATOM 6720 N N . THR C 3 126 ? 128.89512 163.28265 73.86208 1.000 144.45228 126 THR C N 1
ATOM 6721 C CA . THR C 3 126 ? 128.90201 163.29503 72.40956 1.000 144.45228 126 THR C CA 1
ATOM 6722 C C . THR C 3 126 ? 128.50592 161.92093 71.90160 1.000 144.45228 126 THR C C 1
ATOM 6723 O O . THR C 3 126 ? 128.95770 160.90585 72.43473 1.000 144.45228 126 THR C O 1
ATOM 6727 N N . ALA C 3 127 ? 127.65278 161.89136 70.88837 1.000 149.50019 127 ALA C N 1
ATOM 6728 C CA . ALA C 3 127 ? 127.25231 160.63100 70.29901 1.000 149.50019 127 ALA C CA 1
ATOM 6729 C C . ALA C 3 127 ? 128.31185 160.16249 69.30571 1.000 149.50019 127 ALA C C 1
ATOM 6730 O O . ALA C 3 127 ? 128.95156 160.97755 68.63881 1.000 149.50019 127 ALA C O 1
ATOM 6732 N N . PRO C 3 128 ? 128.51520 158.85767 69.18698 1.000 153.31751 128 PRO C N 1
ATOM 6733 C CA . PRO C 3 128 ? 129.58758 158.34856 68.33319 1.000 153.31751 128 PRO C CA 1
ATOM 6734 C C . PRO C 3 128 ? 129.25700 158.53512 66.86220 1.000 153.31751 128 PRO C C 1
ATOM 6735 O O . PRO C 3 128 ? 128.12909 158.83559 66.47812 1.000 153.31751 128 PRO C O 1
ATOM 6739 N N . SER C 3 129 ? 130.27731 158.34692 66.03523 1.000 163.00449 129 SER C N 1
ATOM 6740 C CA . SER C 3 129 ? 130.11051 158.31037 64.58866 1.000 163.00449 129 SER C CA 1
ATOM 6741 C C . SER C 3 129 ? 130.58257 156.94593 64.11329 1.000 163.00449 129 SER C C 1
ATOM 6742 O O . SER C 3 129 ? 131.76130 156.61006 64.25662 1.000 163.00449 129 SER C O 1
ATOM 6745 N N . VAL C 3 130 ? 129.66719 156.15571 63.57103 1.000 157.84967 130 VAL C N 1
ATOM 6746 C CA . VAL C 3 130 ? 129.95514 154.79060 63.15351 1.000 157.84967 130 VAL C CA 1
ATOM 6747 C C . VAL C 3 130 ? 130.30275 154.81096 61.67435 1.000 157.84967 130 VAL C C 1
ATOM 6748 O O . VAL C 3 130 ? 129.45681 155.12483 60.83326 1.000 157.84967 130 VAL C O 1
ATOM 6752 N N . TYR C 3 131 ? 131.54377 154.47415 61.35100 1.000 166.27896 131 TYR C N 1
ATOM 6753 C CA . TYR C 3 131 ? 131.99027 154.43873 59.96905 1.000 166.27896 131 TYR C CA 1
ATOM 6754 C C . TYR C 3 131 ? 132.23213 153.00872 59.53241 1.000 166.27896 131 TYR C C 1
ATOM 6755 O O . TYR C 3 131 ? 131.39721 152.13771 59.75093 1.000 166.27896 131 TYR C O 1
ATOM 6764 N N . VAL C 3 145 ? 137.63702 136.32124 55.59712 1.000 181.80158 145 VAL C N 1
ATOM 6765 C CA . VAL C 3 145 ? 137.34870 137.69879 55.22217 1.000 181.80158 145 VAL C CA 1
ATOM 6766 C C . VAL C 3 145 ? 137.17019 138.55741 56.46803 1.000 181.80158 145 VAL C C 1
ATOM 6767 O O . VAL C 3 145 ? 136.43801 138.18791 57.38009 1.000 181.80158 145 VAL C O 1
ATOM 6771 N N . THR C 3 146 ? 137.84304 139.70383 56.50055 1.000 180.46835 146 THR C N 1
ATOM 6772 C CA . THR C 3 146 ? 137.84463 140.58219 57.66209 1.000 180.46835 146 THR C CA 1
ATOM 6773 C C . THR C 3 146 ? 136.97518 141.80251 57.39690 1.000 180.46835 146 THR C C 1
ATOM 6774 O O . THR C 3 146 ? 137.11223 142.45461 56.35736 1.000 180.46835 146 THR C O 1
ATOM 6778 N N . LEU C 3 147 ? 136.08700 142.10514 58.33876 1.000 179.17623 147 LEU C N 1
ATOM 6779 C CA . LEU C 3 147 ? 135.27398 143.30911 58.30896 1.000 179.17623 147 LEU C CA 1
ATOM 6780 C C . LEU C 3 147 ? 135.39059 143.99967 59.65770 1.000 179.17623 147 LEU C C 1
ATOM 6781 O O . LEU C 3 147 ? 135.78788 143.38796 60.64991 1.000 179.17623 147 LEU C O 1
ATOM 6786 N N . GLY C 3 148 ? 135.04379 145.28244 59.69652 1.000 175.18074 148 GLY C N 1
ATOM 6787 C CA . GLY C 3 148 ? 135.19168 146.02218 60.93451 1.000 175.18074 148 GLY C CA 1
ATOM 6788 C C . GLY C 3 148 ? 134.40511 147.30912 60.95187 1.000 175.18074 148 GLY C C 1
ATOM 6789 O O . GLY C 3 148 ? 134.05536 147.86744 59.90784 1.000 175.18074 148 GLY C O 1
ATOM 6790 N N . CYS C 3 149 ? 134.13506 147.77704 62.16831 1.000 176.29446 149 CYS C N 1
ATOM 6791 C CA . CYS C 3 149 ? 133.46448 149.04413 62.41476 1.000 176.29446 149 CYS C CA 1
ATOM 6792 C C . CYS C 3 149 ? 134.40904 149.99574 63.12534 1.000 176.29446 149 CYS C C 1
ATOM 6793 O O . CYS C 3 149 ? 135.22125 149.57524 63.95414 1.000 176.29446 149 CYS C O 1
ATOM 6796 N N . LEU C 3 150 ? 134.28273 151.27617 62.80540 1.000 159.81385 150 LEU C N 1
ATOM 6797 C CA . LEU C 3 150 ? 135.07694 152.34299 63.40289 1.000 159.81385 150 LEU C CA 1
ATOM 6798 C C . LEU C 3 150 ? 134.10335 153.26105 64.13070 1.000 159.81385 150 LEU C C 1
ATOM 6799 O O . LEU C 3 150 ? 133.43295 154.08336 63.50358 1.000 159.81385 150 LEU C O 1
ATOM 6804 N N . VAL C 3 151 ? 134.00634 153.10958 65.44330 1.000 146.08754 151 VAL C N 1
ATOM 6805 C CA . VAL C 3 151 ? 133.13343 153.93490 66.26782 1.000 146.08754 151 VAL C CA 1
ATOM 6806 C C . VAL C 3 151 ? 134.01006 155.07188 66.77172 1.000 146.08754 151 VAL C C 1
ATOM 6807 O O . VAL C 3 151 ? 134.70812 154.94472 67.77141 1.000 146.08754 151 VAL C O 1
ATOM 6811 N N . LYS C 3 152 ? 133.99411 156.19429 66.06938 1.000 146.75453 152 LYS C N 1
ATOM 6812 C CA . LYS C 3 152 ? 134.95700 157.24968 66.32351 1.000 146.75453 152 LYS C CA 1
ATOM 6813 C C . LYS C 3 152 ? 134.27442 158.46887 66.92366 1.000 146.75453 152 LYS C C 1
ATOM 6814 O O . LYS C 3 152 ? 133.12675 158.77975 66.58978 1.000 146.75453 152 LYS C O 1
ATOM 6820 N N . GLY C 3 153 ? 134.98131 159.12855 67.83980 1.000 145.71132 153 GLY C N 1
ATOM 6821 C CA . GLY C 3 153 ? 134.61314 160.43667 68.33961 1.000 145.71132 153 GLY C CA 1
ATOM 6822 C C . GLY C 3 153 ? 133.40052 160.47631 69.23889 1.000 145.71132 153 GLY C C 1
ATOM 6823 O O . GLY C 3 153 ? 132.40347 161.11442 68.89802 1.000 145.71132 153 GLY C O 1
ATOM 6824 N N . TYR C 3 154 ? 133.46645 159.82120 70.39181 1.000 141.59059 154 TYR C N 1
ATOM 6825 C CA . TYR C 3 154 ? 132.35927 159.82122 71.33096 1.000 141.59059 154 TYR C CA 1
ATOM 6826 C C . TYR C 3 154 ? 132.86889 160.10714 72.73177 1.000 141.59059 154 TYR C C 1
ATOM 6827 O O . TYR C 3 154 ? 134.07201 160.19802 72.97545 1.000 141.59059 154 TYR C O 1
ATOM 6836 N N . PHE C 3 155 ? 131.92649 160.23340 73.65213 1.000 142.76902 155 PHE C N 1
ATOM 6837 C CA . PHE C 3 155 ? 132.18190 160.55112 75.04711 1.000 142.76902 155 PHE C CA 1
ATOM 6838 C C . PHE C 3 155 ? 130.86533 160.54054 75.80576 1.000 142.76902 155 PHE C C 1
ATOM 6839 O O . PHE C 3 155 ? 129.86340 161.06638 75.31004 1.000 142.76902 155 PHE C O 1
ATOM 6847 N N . PRO C 3 156 ? 130.81874 159.96231 77.00483 1.000 144.80215 156 PRO C N 1
ATOM 6848 C CA . PRO C 3 156 ? 131.92336 159.25904 77.63599 1.000 144.80215 156 PRO C CA 1
ATOM 6849 C C . PRO C 3 156 ? 131.84923 157.77828 77.36950 1.000 144.80215 156 PRO C C 1
ATOM 6850 O O . PRO C 3 156 ? 130.83370 157.30783 76.87020 1.000 144.80215 156 PRO C O 1
ATOM 6854 N N . GLU C 3 157 ? 132.91185 157.05754 77.70100 1.000 146.23973 157 GLU C N 1
ATOM 6855 C CA . GLU C 3 157 ? 132.84498 155.61271 77.71153 1.000 146.23973 157 GLU C CA 1
ATOM 6856 C C . GLU C 3 157 ? 131.75877 155.16902 78.68915 1.000 146.23973 157 GLU C C 1
ATOM 6857 O O . GLU C 3 157 ? 131.47033 155.86919 79.66063 1.000 146.23973 157 GLU C O 1
ATOM 6859 N N . PRO C 3 158 ? 131.14284 154.00077 78.46508 1.000 152.50628 158 PRO C N 1
ATOM 6860 C CA . PRO C 3 158 ? 131.44918 152.98851 77.46204 1.000 152.50628 158 PRO C CA 1
ATOM 6861 C C . PRO C 3 158 ? 130.56254 153.05175 76.24448 1.000 152.50628 158 PRO C C 1
ATOM 6862 O O . PRO C 3 158 ? 129.69413 153.90705 76.13984 1.000 152.50628 158 PRO C O 1
ATOM 6866 N N . VAL C 3 159 ? 130.79077 152.11513 75.33363 1.000 153.86596 159 VAL C N 1
ATOM 6867 C CA . VAL C 3 159 ? 130.01160 151.98156 74.11276 1.000 153.86596 159 VAL C CA 1
ATOM 6868 C C . VAL C 3 159 ? 129.95052 150.50419 73.76719 1.000 153.86596 159 VAL C C 1
ATOM 6869 O O . VAL C 3 159 ? 130.98594 149.85591 73.59043 1.000 153.86596 159 VAL C O 1
ATOM 6873 N N . THR C 3 160 ? 128.74730 149.95418 73.68565 1.000 166.49199 160 THR C N 1
ATOM 6874 C CA . THR C 3 160 ? 128.58555 148.52906 73.44916 1.000 166.49199 160 THR C CA 1
ATOM 6875 C C . THR C 3 160 ? 128.54125 148.25530 71.95598 1.000 166.49199 160 THR C C 1
ATOM 6876 O O . THR C 3 160 ? 127.71998 148.83019 71.24041 1.000 166.49199 160 THR C O 1
ATOM 6880 N N . LEU C 3 161 ? 129.41715 147.37525 71.48966 1.000 170.48797 161 LEU C N 1
ATOM 6881 C CA . LEU C 3 161 ? 129.45853 146.99024 70.08864 1.000 170.48797 161 LEU C CA 1
ATOM 6882 C C . LEU C 3 161 ? 129.10606 145.51855 69.96714 1.000 170.48797 161 LEU C C 1
ATOM 6883 O O . LEU C 3 161 ? 129.62327 144.69031 70.72067 1.000 170.48797 161 LEU C O 1
ATOM 6888 N N . THR C 3 162 ? 128.22141 145.19939 69.02822 1.000 182.55842 162 THR C N 1
ATOM 6889 C CA . THR C 3 162 ? 127.84861 143.82177 68.74650 1.000 182.55842 162 THR C CA 1
ATOM 6890 C C . THR C 3 162 ? 127.72869 143.62190 67.24455 1.000 182.55842 162 THR C C 1
ATOM 6891 O O . THR C 3 162 ? 127.50137 144.56658 66.48703 1.000 182.55842 162 THR C O 1
ATOM 6895 N N . TRP C 3 163 ? 127.87389 142.37289 66.82002 1.000 182.29886 163 TRP C N 1
ATOM 6896 C CA . TRP C 3 163 ? 127.72444 141.99840 65.42122 1.000 182.29886 163 TRP C CA 1
ATOM 6897 C C . TRP C 3 163 ? 126.50546 141.09892 65.28574 1.000 182.29886 163 TRP C C 1
ATOM 6898 O O . TRP C 3 163 ? 126.43848 140.04156 65.92158 1.000 182.29886 163 TRP C O 1
ATOM 6909 N N . ASN C 3 164 ? 125.55059 141.52086 64.45619 1.000 187.92604 164 ASN C N 1
ATOM 6910 C CA . ASN C 3 164 ? 124.30073 140.79298 64.24632 1.000 187.92604 164 ASN C CA 1
ATOM 6911 C C . ASN C 3 164 ? 123.59591 140.49520 65.56390 1.000 187.92604 164 ASN C C 1
ATOM 6912 O O . ASN C 3 164 ? 123.01917 139.42169 65.74347 1.000 187.92604 164 ASN C O 1
ATOM 6917 N N . SER C 3 165 ? 123.64685 141.45140 66.49014 1.000 187.33544 165 SER C N 1
ATOM 6918 C CA . SER C 3 165 ? 122.97078 141.35671 67.78137 1.000 187.33544 165 SER C CA 1
ATOM 6919 C C . SER C 3 165 ? 123.44511 140.12942 68.55860 1.000 187.33544 165 SER C C 1
ATOM 6920 O O . SER C 3 165 ? 122.66930 139.24239 68.91731 1.000 187.33544 165 SER C O 1
ATOM 6923 N N . GLY C 3 166 ? 124.74978 140.09749 68.81219 1.000 187.73680 166 GLY C N 1
ATOM 6924 C CA . GLY C 3 166 ? 125.33049 139.00217 69.56080 1.000 187.73680 166 GLY C CA 1
ATOM 6925 C C . GLY C 3 166 ? 125.23899 137.66109 68.87753 1.000 187.73680 166 GLY C C 1
ATOM 6926 O O . GLY C 3 166 ? 125.38442 136.62870 69.53545 1.000 187.73680 166 GLY C O 1
ATOM 6927 N N . SER C 3 167 ? 124.99645 137.64286 67.56632 1.000 189.64317 167 SER C N 1
ATOM 6928 C CA . SER C 3 167 ? 124.88483 136.37722 66.85560 1.000 189.64317 167 SER C CA 1
ATOM 6929 C C . SER C 3 167 ? 126.22558 135.67856 66.71386 1.000 189.64317 167 SER C C 1
ATOM 6930 O O . SER C 3 167 ? 126.25854 134.45407 66.55909 1.000 189.64317 167 SER C O 1
ATOM 6933 N N . LEU C 3 168 ? 127.32351 136.42169 66.76530 1.000 183.45177 168 LEU C N 1
ATOM 6934 C CA . LEU C 3 168 ? 128.64107 135.84456 66.55491 1.000 183.45177 168 LEU C CA 1
ATOM 6935 C C . LEU C 3 168 ? 129.73288 136.69906 67.18311 1.000 183.45177 168 LEU C C 1
ATOM 6936 O O . LEU C 3 168 ? 130.32452 136.31730 68.19222 1.000 183.45177 168 LEU C O 1
ATOM 6941 N N . SER C 3 170 ? 132.36420 134.91953 68.15577 1.000 172.79244 170 SER C N 1
ATOM 6942 C CA . SER C 3 170 ? 133.36160 134.19623 67.37863 1.000 172.79244 170 SER C CA 1
ATOM 6943 C C . SER C 3 170 ? 133.98634 135.09070 66.32093 1.000 172.79244 170 SER C C 1
ATOM 6944 O O . SER C 3 170 ? 133.28275 135.77752 65.58451 1.000 172.79244 170 SER C O 1
ATOM 6947 N N . GLY C 3 171 ? 135.31561 135.07735 66.24778 1.000 175.85139 171 GLY C N 1
ATOM 6948 C CA . GLY C 3 171 ? 136.03968 135.89712 65.30283 1.000 175.85139 171 GLY C CA 1
ATOM 6949 C C . GLY C 3 171 ? 136.02251 137.38038 65.58341 1.000 175.85139 171 GLY C C 1
ATOM 6950 O O . GLY C 3 171 ? 136.67478 138.13502 64.85462 1.000 175.85139 171 GLY C O 1
ATOM 6951 N N . VAL C 3 172 ? 135.30504 137.83014 66.60724 1.000 171.57216 172 VAL C N 1
ATOM 6952 C CA . VAL C 3 172 ? 135.26385 139.24853 66.92594 1.000 171.57216 172 VAL C CA 1
ATOM 6953 C C . VAL C 3 172 ? 136.56624 139.66503 67.59847 1.000 171.57216 172 VAL C C 1
ATOM 6954 O O . VAL C 3 172 ? 137.29041 138.85330 68.17436 1.000 171.57216 172 VAL C O 1
ATOM 6958 N N . HIS C 3 173 ? 136.86243 140.96326 67.52582 1.000 162.55211 173 HIS C N 1
ATOM 6959 C CA . HIS C 3 173 ? 138.08359 141.49626 68.12083 1.000 162.55211 173 HIS C CA 1
ATOM 6960 C C . HIS C 3 173 ? 137.83847 142.96746 68.44595 1.000 162.55211 173 HIS C C 1
ATOM 6961 O O . HIS C 3 173 ? 138.25275 143.87387 67.72473 1.000 162.55211 173 HIS C O 1
ATOM 6968 N N . THR C 3 174 ? 137.16111 143.20277 69.56031 1.000 154.25003 174 THR C N 1
ATOM 6969 C CA . THR C 3 174 ? 136.84725 144.55921 69.98178 1.000 154.25003 174 THR C CA 1
ATOM 6970 C C . THR C 3 174 ? 138.06178 145.14940 70.67991 1.000 154.25003 174 THR C C 1
ATOM 6971 O O . THR C 3 174 ? 138.45056 144.69271 71.75720 1.000 154.25003 174 THR C O 1
ATOM 6975 N N . PHE C 3 175 ? 138.65724 146.14949 70.07453 1.000 149.44853 175 PHE C N 1
ATOM 6976 C CA . PHE C 3 175 ? 139.82886 146.77365 70.65421 1.000 149.44853 175 PHE C CA 1
ATOM 6977 C C . PHE C 3 175 ? 139.41641 147.83560 71.66680 1.000 149.44853 175 PHE C C 1
ATOM 6978 O O . PHE C 3 175 ? 138.35243 148.44045 71.53986 1.000 149.44853 175 PHE C O 1
ATOM 6986 N N . PRO C 3 176 ? 140.23218 148.06958 72.68852 1.000 144.77928 176 PRO C N 1
ATOM 6987 C CA . PRO C 3 176 ? 139.88793 149.08450 73.68462 1.000 144.77928 176 PRO C CA 1
ATOM 6988 C C . PRO C 3 176 ? 139.78452 150.46780 73.06576 1.000 144.77928 176 PRO C C 1
ATOM 6989 O O . PRO C 3 176 ? 140.28250 150.73136 71.97272 1.000 144.77928 176 PRO C O 1
ATOM 6993 N N . ALA C 3 177 ? 139.11451 151.35787 73.78547 1.000 144.58370 177 ALA C N 1
ATOM 6994 C CA . ALA C 3 177 ? 138.91695 152.71771 73.31378 1.000 144.58370 177 ALA C CA 1
ATOM 6995 C C . ALA C 3 177 ? 140.15016 153.55831 73.59761 1.000 144.58370 177 ALA C C 1
ATOM 6996 O O . ALA C 3 177 ? 140.83504 153.35618 74.60105 1.000 144.58370 177 ALA C O 1
ATOM 6998 N N . VAL C 3 178 ? 140.42512 154.51273 72.71383 1.000 144.25330 178 VAL C N 1
ATOM 6999 C CA . VAL C 3 178 ? 141.62708 155.33401 72.77765 1.000 144.25330 178 VAL C CA 1
ATOM 7000 C C . VAL C 3 178 ? 141.21872 156.79395 72.68065 1.000 144.25330 178 VAL C C 1
ATOM 7001 O O . VAL C 3 178 ? 140.39364 157.15219 71.83687 1.000 144.25330 178 VAL C O 1
ATOM 7005 N N . LEU C 3 179 ? 141.77996 157.62917 73.54945 1.000 144.97348 179 LEU C N 1
ATOM 7006 C CA . LEU C 3 179 ? 141.53894 159.06719 73.49984 1.000 144.97348 179 LEU C CA 1
ATOM 7007 C C . LEU C 3 179 ? 142.15911 159.67293 72.25195 1.000 144.97348 179 LEU C C 1
ATOM 7008 O O . LEU C 3 179 ? 143.35670 159.50980 72.00316 1.000 144.97348 179 LEU C O 1
ATOM 7013 N N . GLN C 3 180 ? 141.34595 160.38034 71.47787 1.000 147.57266 180 GLN C N 1
ATOM 7014 C CA . GLN C 3 180 ? 141.80864 161.15791 70.33409 1.000 147.57266 180 GLN C CA 1
ATOM 7015 C C . GLN C 3 180 ? 141.25163 162.56342 70.51223 1.000 147.57266 180 GLN C C 1
ATOM 7016 O O . GLN C 3 180 ? 140.12397 162.84828 70.09585 1.000 147.57266 180 GLN C O 1
ATOM 7018 N N . SER C 3 181 ? 142.03853 163.42466 71.15497 1.000 146.63190 181 SER C N 1
ATOM 7019 C CA . SER C 3 181 ? 141.64941 164.80537 71.42328 1.000 146.63190 181 SER C CA 1
ATOM 7020 C C . SER C 3 181 ? 140.34275 164.86432 72.20848 1.000 146.63190 181 SER C C 1
ATOM 7021 O O . SER C 3 181 ? 139.31898 165.34655 71.72290 1.000 146.63190 181 SER C O 1
ATOM 7023 N N . ASP C 3 182 ? 140.38588 164.35135 73.43383 1.000 145.64016 182 ASP C N 1
ATOM 7024 C CA . ASP C 3 182 ? 139.27493 164.35844 74.37777 1.000 145.64016 182 ASP C CA 1
ATOM 7025 C C . ASP C 3 182 ? 138.05436 163.60168 73.87933 1.000 145.64016 182 ASP C C 1
ATOM 7026 O O . ASP C 3 182 ? 136.96985 163.76722 74.43617 1.000 145.64016 182 ASP C O 1
ATOM 7028 N N . LEU C 3 183 ? 138.19334 162.77179 72.85381 1.000 142.02093 183 LEU C N 1
ATOM 7029 C CA . LEU C 3 183 ? 137.07005 162.03368 72.29778 1.000 142.02093 183 LEU C CA 1
ATOM 7030 C C . LEU C 3 183 ? 137.52135 160.61181 72.02415 1.000 142.02093 183 LEU C C 1
ATOM 7031 O O . LEU C 3 183 ? 138.43041 160.39447 71.21949 1.000 142.02093 183 LEU C O 1
ATOM 7036 N N . TYR C 3 184 ? 136.89605 159.65283 72.69257 1.000 142.27486 184 TYR C N 1
ATOM 7037 C CA . TYR C 3 184 ? 137.26437 158.26076 72.51249 1.000 142.27486 184 TYR C CA 1
ATOM 7038 C C . TYR C 3 184 ? 136.99425 157.79199 71.09286 1.000 142.27486 184 TYR C C 1
ATOM 7039 O O . TYR C 3 184 ? 136.08893 158.27475 70.41420 1.000 142.27486 184 TYR C O 1
ATOM 7048 N N . THR C 3 185 ? 137.80325 156.84079 70.64643 1.000 148.12710 185 THR C N 1
ATOM 7049 C CA . THR C 3 185 ? 137.53285 156.08105 69.44052 1.000 148.12710 185 THR C CA 1
ATOM 7050 C C . THR C 3 185 ? 137.67447 154.60513 69.76632 1.000 148.12710 185 THR C C 1
ATOM 7051 O O . THR C 3 185 ? 138.30194 154.22105 70.75367 1.000 148.12710 185 THR C O 1
ATOM 7055 N N . LEU C 3 186 ? 137.07686 153.77952 68.92091 1.000 148.30531 186 LEU C N 1
ATOM 7056 C CA . LEU C 3 186 ? 137.05097 152.34526 69.13121 1.000 148.30531 186 LEU C CA 1
ATOM 7057 C C . LEU C 3 186 ? 136.90493 151.68630 67.77448 1.000 148.30531 186 LEU C C 1
ATOM 7058 O O . LEU C 3 186 ? 136.37123 152.28436 66.84249 1.000 148.30531 186 LEU C O 1
ATOM 7063 N N . SER C 3 187 ? 137.38828 150.45949 67.65670 1.000 152.85289 187 SER C N 1
ATOM 7064 C CA . SER C 3 187 ? 137.22719 149.72217 66.41735 1.000 152.85289 187 SER C CA 1
ATOM 7065 C C . SER C 3 187 ? 136.97527 148.26300 66.73865 1.000 152.85289 187 SER C C 1
ATOM 7066 O O . SER C 3 187 ? 137.34711 147.77353 67.80519 1.000 152.85289 187 SER C O 1
ATOM 7069 N N . SER C 3 188 ? 136.32580 147.57770 65.81264 1.000 162.83418 188 SER C N 1
ATOM 7070 C CA . SER C 3 188 ? 136.04858 146.16226 65.97520 1.000 162.83418 188 SER C CA 1
ATOM 7071 C C . SER C 3 188 ? 136.56034 145.39447 64.76769 1.000 162.83418 188 SER C C 1
ATOM 7072 O O . SER C 3 188 ? 137.04737 145.97069 63.79421 1.000 162.83418 188 SER C O 1
ATOM 7075 N N . SER C 3 189 ? 136.44544 144.07207 64.83881 1.000 165.67500 189 SER C N 1
ATOM 7076 C CA . SER C 3 189 ? 136.98936 143.22311 63.78525 1.000 165.67500 189 SER C CA 1
ATOM 7077 C C . SER C 3 189 ? 136.30666 141.86909 63.85136 1.000 165.67500 189 SER C C 1
ATOM 7078 O O . SER C 3 189 ? 136.52810 141.11223 64.79821 1.000 165.67500 189 SER C O 1
ATOM 7081 N N . VAL C 3 190 ? 135.49689 141.57031 62.85629 1.000 175.82565 190 VAL C N 1
ATOM 7082 C CA . VAL C 3 190 ? 134.93569 140.24219 62.67386 1.000 175.82565 190 VAL C CA 1
ATOM 7083 C C . VAL C 3 190 ? 135.66054 139.58574 61.51179 1.000 175.82565 190 VAL C C 1
ATOM 7084 O O . VAL C 3 190 ? 136.09692 140.26192 60.57175 1.000 175.82565 190 VAL C O 1
ATOM 7088 N N . THR C 3 191 ? 135.83003 138.27088 61.59250 1.000 178.98882 191 THR C N 1
ATOM 7089 C CA . THR C 3 191 ? 136.53615 137.50794 60.57354 1.000 178.98882 191 THR C CA 1
ATOM 7090 C C . THR C 3 191 ? 135.73986 136.25163 60.27574 1.000 178.98882 191 THR C C 1
ATOM 7091 O O . THR C 3 191 ? 135.50453 135.43568 61.17168 1.000 178.98882 191 THR C O 1
ATOM 7095 N N . VAL C 3 192 ? 135.32762 136.10026 59.02429 1.000 181.32610 192 VAL C N 1
ATOM 7096 C CA . VAL C 3 192 ? 134.55209 134.94354 58.59950 1.000 181.32610 192 VAL C CA 1
ATOM 7097 C C . VAL C 3 192 ? 134.83893 134.69680 57.12747 1.000 181.32610 192 VAL C C 1
ATOM 7098 O O . VAL C 3 192 ? 134.91096 135.63597 56.32971 1.000 181.32610 192 VAL C O 1
ATOM 7102 N N . THR C 3 193 ? 135.02766 133.42879 56.77601 1.000 182.97203 193 THR C N 1
ATOM 7103 C CA . THR C 3 193 ? 135.25030 133.06448 55.38669 1.000 182.97203 193 THR C CA 1
ATOM 7104 C C . THR C 3 193 ? 133.99069 133.30704 54.56633 1.000 182.97203 193 THR C C 1
ATOM 7105 O O . THR C 3 193 ? 132.86723 133.21211 55.06702 1.000 182.97203 193 THR C O 1
ATOM 7107 N N . SER C 3 194 ? 134.18805 133.62003 53.29099 1.000 178.04138 194 SER C N 1
ATOM 7108 C CA . SER C 3 194 ? 133.07487 133.89697 52.39196 1.000 178.04138 194 SER C CA 1
ATOM 7109 C C . SER C 3 194 ? 132.19776 132.66558 52.19510 1.000 178.04138 194 SER C C 1
ATOM 7110 O O . SER C 3 194 ? 132.53814 131.57077 52.64129 1.000 178.04138 194 SER C O 1
ATOM 7112 N N . ILE C 3 202 ? 126.84451 141.92853 57.31261 1.000 178.35079 202 ILE C N 1
ATOM 7113 C CA . ILE C 3 202 ? 126.54373 141.67911 58.71538 1.000 178.35079 202 ILE C CA 1
ATOM 7114 C C . ILE C 3 202 ? 126.26013 142.99359 59.42529 1.000 178.35079 202 ILE C C 1
ATOM 7115 O O . ILE C 3 202 ? 126.86934 144.01610 59.12065 1.000 178.35079 202 ILE C O 1
ATOM 7117 N N . THR C 3 203 ? 125.33298 142.97048 60.37490 1.000 188.34443 203 THR C N 1
ATOM 7118 C CA . THR C 3 203 ? 124.97753 144.19173 61.07504 1.000 188.34443 203 THR C CA 1
ATOM 7119 C C . THR C 3 203 ? 125.99479 144.49905 62.16356 1.000 188.34443 203 THR C C 1
ATOM 7120 O O . THR C 3 203 ? 126.70533 143.61943 62.65480 1.000 188.34443 203 THR C O 1
ATOM 7124 N N . CYS C 3 204 ? 126.04622 145.76942 62.54163 1.000 186.13177 204 CYS C N 1
ATOM 7125 C CA . CYS C 3 204 ? 127.02239 146.29583 63.48669 1.000 186.13177 204 CYS C CA 1
ATOM 7126 C C . CYS C 3 204 ? 126.25320 147.26539 64.37118 1.000 186.13177 204 CYS C C 1
ATOM 7127 O O . CYS C 3 204 ? 125.90179 148.36383 63.93007 1.000 186.13177 204 CYS C O 1
ATOM 7130 N N . ASN C 3 205 ? 125.95682 146.84032 65.59354 1.000 181.66697 205 ASN C N 1
ATOM 7131 C CA . ASN C 3 205 ? 125.09988 147.58853 66.49988 1.000 181.66697 205 ASN C CA 1
ATOM 7132 C C . ASN C 3 205 ? 125.95544 148.26593 67.55773 1.000 181.66697 205 ASN C C 1
ATOM 7133 O O . ASN C 3 205 ? 126.70250 147.60100 68.28353 1.000 181.66697 205 ASN C O 1
ATOM 7138 N N . VAL C 3 206 ? 125.83483 149.58445 67.63514 1.000 170.78024 206 VAL C N 1
ATOM 7139 C CA . VAL C 3 206 ? 126.58952 150.42435 68.54632 1.000 170.78024 206 VAL C CA 1
ATOM 7140 C C . VAL C 3 206 ? 125.59085 151.09177 69.47279 1.000 170.78024 206 VAL C C 1
ATOM 7141 O O . VAL C 3 206 ? 124.68437 151.79560 69.01080 1.000 170.78024 206 VAL C O 1
ATOM 7145 N N . ALA C 3 207 ? 125.75501 150.87396 70.77105 1.000 161.99613 207 ALA C N 1
ATOM 7146 C CA . ALA C 3 207 ? 124.84072 151.37931 71.78329 1.000 161.99613 207 ALA C CA 1
ATOM 7147 C C . ALA C 3 207 ? 125.60862 152.27799 72.73661 1.000 161.99613 207 ALA C C 1
ATOM 7148 O O . ALA C 3 207 ? 126.47444 151.80420 73.47992 1.000 161.99613 207 ALA C O 1
ATOM 7150 N N . HIS C 3 208 ? 125.29396 153.56575 72.70978 1.000 157.74999 208 HIS C N 1
ATOM 7151 C CA . HIS C 3 208 ? 125.88433 154.52415 73.63314 1.000 157.74999 208 HIS C CA 1
ATOM 7152 C C . HIS C 3 208 ? 124.81461 155.00588 74.59577 1.000 157.74999 208 HIS C C 1
ATOM 7153 O O . HIS C 3 208 ? 123.94544 155.79748 74.20048 1.000 157.74999 208 HIS C O 1
ATOM 7160 N N . PRO C 3 209 ? 124.82381 154.55826 75.85031 1.000 163.41948 209 PRO C N 1
ATOM 7161 C CA . PRO C 3 209 ? 123.76135 154.98362 76.77378 1.000 163.41948 209 PRO C CA 1
ATOM 7162 C C . PRO C 3 209 ? 123.77425 156.47029 77.06524 1.000 163.41948 209 PRO C C 1
ATOM 7163 O O . PRO C 3 209 ? 122.71146 157.10145 77.05155 1.000 163.41948 209 PRO C O 1
ATOM 7167 N N . ALA C 3 210 ? 124.94613 157.05054 77.33325 1.000 164.31720 210 ALA C N 1
ATOM 7168 C CA . ALA C 3 210 ? 125.00673 158.45921 77.70990 1.000 164.31720 210 ALA C CA 1
ATOM 7169 C C . ALA C 3 210 ? 124.43690 159.35926 76.62671 1.000 164.31720 210 ALA C C 1
ATOM 7170 O O . ALA C 3 210 ? 123.89516 160.42625 76.92985 1.000 164.31720 210 ALA C O 1
ATOM 7172 N N . SER C 3 211 ? 124.55738 158.95849 75.36666 1.000 162.66053 211 SER C N 1
ATOM 7173 C CA . SER C 3 211 ? 123.85161 159.62090 74.28290 1.000 162.66053 211 SER C CA 1
ATOM 7174 C C . SER C 3 211 ? 122.54519 158.92775 73.93927 1.000 162.66053 211 SER C C 1
ATOM 7175 O O . SER C 3 211 ? 121.78310 159.44958 73.11929 1.000 162.66053 211 SER C O 1
ATOM 7178 N N . SER C 3 212 ? 122.27639 157.77340 74.55239 1.000 170.03217 212 SER C N 1
ATOM 7179 C CA . SER C 3 212 ? 121.06316 156.99755 74.30462 1.000 170.03217 212 SER C CA 1
ATOM 7180 C C . SER C 3 212 ? 120.86743 156.75972 72.81098 1.000 170.03217 212 SER C C 1
ATOM 7181 O O . SER C 3 212 ? 119.80329 157.01544 72.24726 1.000 170.03217 212 SER C O 1
ATOM 7184 N N . THR C 3 213 ? 121.91968 156.26997 72.16900 1.000 169.38015 213 THR C N 1
ATOM 7185 C CA . THR C 3 213 ? 121.92979 156.03288 70.73659 1.000 169.38015 213 THR C CA 1
ATOM 7186 C C . THR C 3 213 ? 122.10392 154.54654 70.47698 1.000 169.38015 213 THR C C 1
ATOM 7187 O O . THR C 3 213 ? 122.80835 153.85944 71.22115 1.000 169.38015 213 THR C O 1
ATOM 7191 N N . LYS C 3 214 ? 121.45720 154.05488 69.42051 1.000 167.79843 214 LYS C N 1
ATOM 7192 C CA . LYS C 3 214 ? 121.56948 152.65618 69.00178 1.000 167.79843 214 LYS C CA 1
ATOM 7193 C C . LYS C 3 214 ? 121.63010 152.64495 67.47601 1.000 167.79843 214 LYS C C 1
ATOM 7194 O O . LYS C 3 214 ? 120.60188 152.54675 66.80366 1.000 167.79843 214 LYS C O 1
ATOM 7196 N N . VAL C 3 215 ? 122.83946 152.74070 66.93704 1.000 175.05851 215 VAL C N 1
ATOM 7197 C CA . VAL C 3 215 ? 123.05339 152.78555 65.49402 1.000 175.05851 215 VAL C CA 1
ATOM 7198 C C . VAL C 3 215 ? 123.40789 151.38912 65.01285 1.000 175.05851 215 VAL C C 1
ATOM 7199 O O . VAL C 3 215 ? 124.35316 150.77539 65.51370 1.000 175.05851 215 VAL C O 1
ATOM 7203 N N . ASP C 3 216 ? 122.66720 150.88471 64.03830 1.000 180.20600 216 ASP C N 1
ATOM 7204 C CA . ASP C 3 216 ? 122.91635 149.56122 63.47640 1.000 180.20600 216 ASP C CA 1
ATOM 7205 C C . ASP C 3 216 ? 123.25093 149.73240 62.00072 1.000 180.20600 216 ASP C C 1
ATOM 7206 O O . ASP C 3 216 ? 122.35707 149.90706 61.16961 1.000 180.20600 216 ASP C O 1
ATOM 7211 N N . LYS C 3 217 ? 124.53602 149.68033 61.67455 1.000 180.10499 217 LYS C N 1
ATOM 7212 C CA . LYS C 3 217 ? 124.97127 149.81833 60.29270 1.000 180.10499 217 LYS C CA 1
ATOM 7213 C C . LYS C 3 217 ? 125.22415 148.44357 59.68692 1.000 180.10499 217 LYS C C 1
ATOM 7214 O O . LYS C 3 217 ? 125.80819 147.57116 60.33099 1.000 180.10499 217 LYS C O 1
ATOM 7220 N N . LYS C 3 218 ? 124.78116 148.25129 58.44837 1.000 184.36634 218 LYS C N 1
ATOM 7221 C CA . LYS C 3 218 ? 125.08543 147.04442 57.69211 1.000 184.36634 218 LYS C CA 1
ATOM 7222 C C . LYS C 3 218 ? 126.25732 147.31769 56.75994 1.000 184.36634 218 LYS C C 1
ATOM 7223 O O . LYS C 3 218 ? 126.24473 148.30020 56.01199 1.000 184.36634 218 LYS C O 1
ATOM 7225 N N . ILE C 3 219 ? 127.26314 146.45186 56.80718 1.000 187.14851 219 ILE C N 1
ATOM 7226 C CA . ILE C 3 219 ? 128.45118 146.61713 55.97833 1.000 187.14851 219 ILE C CA 1
ATOM 7227 C C . ILE C 3 219 ? 128.12573 146.16838 54.56050 1.000 187.14851 219 ILE C C 1
ATOM 7228 O O . ILE C 3 219 ? 127.53687 145.10129 54.35136 1.000 187.14851 219 ILE C O 1
ATOM 7233 N N . GLU C 3 220 ? 128.49952 146.98775 53.58241 1.000 190.36353 220 GLU C N 1
ATOM 7234 C CA . GLU C 3 220 ? 128.28767 146.68269 52.17946 1.000 190.36353 220 GLU C CA 1
ATOM 7235 C C . GLU C 3 220 ? 129.59171 146.83405 51.40502 1.000 190.36353 220 GLU C C 1
ATOM 7236 O O . GLU C 3 220 ? 130.40520 147.70749 51.72010 1.000 190.36353 220 GLU C O 1
ATOM 7238 N N . PRO C 3 221 ? 129.82009 146.00109 50.37907 1.000 183.24182 221 PRO C N 1
ATOM 7239 C CA . PRO C 3 221 ? 131.05580 146.07968 49.59388 1.000 183.24182 221 PRO C CA 1
ATOM 7240 C C . PRO C 3 221 ? 131.05124 147.23772 48.60317 1.000 183.24182 221 PRO C C 1
ATOM 7241 O O . PRO C 3 221 ? 132.11799 147.78701 48.33315 1.000 183.24182 221 PRO C O 1
#

Sequence (976 aa):
PTVSVFSMFRYSNWLDKLYMVVGTLAAIIHGAGLPLMMLVFGEMTDIFANAGNLEDLMSNIFMNLEEDMTRYAYYYSGIGAGVLVAAYIQVSFWCLAAGRQIHKIRKQFFHAIMRQLNTRLTDDVSKINEGIGDKIGMFFQSMATFFTGFIVGFTRGWKLTLVILAISPVLGLSAAVWAKILSSFTDKELLAYAKAGAVAEEVLAAIRTVIAFGGQKKELERYNKNLEEAKRIGIKKAITANISIGAAFLLIYASYALAFWYGTTLVLSGEYSIGQVLTVFFSVLIGAFSVGQASPSIEAFANARGAAYEIFKIIDNSFWRIMKLNLTEWPYFVVGVFCAIINGGLQPAFAIIFSKIIGVFTRIDDPETKRQNSNLFSLLFLALGIISFITFFLQGFTFGKAGEILTKRLRYMVFRSMLRQNTTGALTTRLANDAAQVKGAIGSRLAVITQNIANLGTGIIISFIYGWQLTLLLLAIVPIIAIAGVVEMKMLSGQKELEGSGKIATEAEQKFEHMYAQSLQVPYRNSLRKAHIFGITFSFTQAMMYFSYAGCFRFGAYLVAHKLMSFEDVLLVFSAVVFGAMAVGQVSSFAPDYAKAKISAAHIIMIIEKQVVMTQSPLSLPVSLGDQASISCRSSQSLLHSNGNTYLHWYLQKGQSPKLLIYKVSNRFSGVPDRFSGSGSGTDFTLKISRVEAEDLGVYFCSQSTHIWTFGGGTKLDIKRADAAPTVSIFPPSSEQLSVVCFLNNFYGVLNSWTDQDSKDSTYSMSSTLTEATHKEVQLQESGPELVKTGASVKISCKASGYSFSNYYIHWVKQSHGKSLEWIGFISCYNGATFYNQKFKGKATFTVDNSSSTAYMKFNSLTFEDSAVYYCARLPIQFGNFYPMDYWGQGTTVTVSSAKTTAPSVYVTLGCLVKGYFPEPVTLTWNSGSLSGVHTFPAVLQSDLYTLSSSVTVTSITCNVAHPASSTKVDKKIEP